Protein AF-A0A2D9CID2-F1 (afdb_monomer)

Solvent-accessible surface area (backbone atoms only — not comparable to full-atom values): 56065 Å² total; per-residue (Å²): 79,65,68,58,86,82,67,66,84,57,92,60,69,98,68,79,73,70,92,77,85,82,95,77,84,90,81,90,79,98,79,85,89,90,83,92,88,82,88,93,74,99,72,97,55,72,64,60,53,51,50,52,53,33,43,48,61,34,50,73,60,101,75,72,66,72,46,47,70,38,35,24,32,69,80,63,48,76,68,50,56,76,76,34,90,49,52,26,71,42,52,56,63,53,54,68,70,52,48,46,30,28,36,38,39,34,40,37,38,32,52,42,63,44,78,55,46,56,48,74,48,69,58,32,42,47,40,79,82,20,34,44,36,40,37,42,54,38,45,36,55,45,40,53,92,58,18,30,23,67,35,57,43,73,58,89,79,44,30,40,61,43,24,35,34,28,55,31,43,42,31,23,38,52,60,31,57,47,90,91,68,75,47,47,60,37,87,58,21,73,70,31,78,70,55,24,41,35,32,34,41,40,36,51,37,72,73,72,58,44,34,63,81,41,45,22,50,72,48,72,58,26,55,53,98,49,88,47,34,36,27,50,44,42,48,77,74,65,74,80,62,54,29,56,87,72,55,57,53,52,40,52,33,87,86,79,73,42,70,41,68,62,52,47,49,52,64,68,38,39,28,22,37,43,37,23,41,31,32,24,47,25,39,39,38,32,51,22,52,46,56,34,38,45,32,40,45,36,20,49,12,81,60,72,33,54,51,6,34,38,36,32,48,26,34,39,38,42,26,50,33,36,17,24,25,0,23,45,16,6,31,36,33,33,55,21,44,37,35,46,29,45,28,37,41,16,38,42,6,35,30,68,67,46,81,45,34,66,38,83,97,35,6,23,10,36,36,32,34,54,17,45,34,36,37,41,62,48,58,26,56,73,85,55,88,66,96,58,41,64,58,39,47,20,47,56,28,37,36,37,16,35,47,11,31,25,11,36,37,28,38,51,16,38,43,32,42,46,28,52,48,85,47,40,73,42,68,60,38,13,11,38,44,34,17,33,29,8,54,33,37,14,30,40,31,38,52,16,41,36,45,41,35,17,35,40,40,25,30,27,11,33,30,20,34,40,33,35,55,18,40,38,36,34,51,23,38,37,28,32,37,10,61,52,23,21,32,41,31,32,44,17,40,38,35,41,53,62,85,46,32,36,47,41,100,75,58,49,23,35,37,30,35,45,12,22,20,42,37,40,30,25,56,50,7,37,37,38,60,66,84,56,89,36,39,66,68,26,45,43,48,31,38,36,34,42,21,55,41,85,50,40,24,32,33,29,26,44,47,4,39,38,50,41,51,16,34,36,34,35,35,47,69,44,77,80,58,74,78,28,77,1,39,47,31,24,18,25,49,50,2,36,36,36,41,32,18,24,46,82,16,21,22,35,38,40,37,18,62,49,57,84,41,14,63,41,25,21,32,33,23,13,28,46,48,4,32,35,37,42,17,14,20,34,39,31,35,31,13,7,26,28,35,36,16,26,46,47,4,33,34,38,37,30,58,53,49,38,88,100,48,92,50,67,42,61,35,52,42,31,81,42,46,45,20,11,19,17,38,42,30,33,10,46,38,22,22,35,37,19,27,44,50,3,33,37,39,37,35,44,16,21,28,47,74,70,19,13,55,73,36,76,70,21,39,62,53,56,77,63,64,82,85,77,67,96,53,54,67,48,13,45,12,8,24,47,40,74,26,11,16,49,84,41,71,77,70,36,67,69,49,44,36,46,83,73,97,73,69,81,71,44,50,45,42,78,35,88,65,32,46,29,66,90,66,86,47,31,29,58,86,61,55,53,62,71,67,44,61,44,46,29,60,22,20,29,37,33,37,27,27,56,53,3,39,36,40,39,35,29,35,21,34,61,46,57,62,80,87,60,44,45,43,31,74,54,84,36,88,88,48,59,71,32,17,30,45,39,28,38,34,45,21,76,70,5,36,41,39,31,26,56,34,22,42,32,60,22,28,25,85,72,47,91,53,35,30,46,39,80,75,79,82,61,96,85,60,83,90,74,62,83,62,96,82,51,82,90,66,77,92,63,55,76,64,80,78,71,57,34,31,60,73,76,68,76,82,62,80,58,71,80,82,90,63,99,61,95,75,81,77,43,59,70,57,86,83,64,52,72,69,58,43,50,52,37,45,73,69,56,40,72,51,82,75,95,69,82,67,84,66,79,53,80,84,56,94,77,40,26,19,72,33,33,51,32,42,48,44,42,76,56,37,70,39,28,20,55,64,67,44,80,88,90,52,78,43,88,48,88,53,59,43,34,56,37,34,14,43,64,36,62,66,73,56,49,25,42,44,58,52,52,92,96,51,96,43,30,41,88,83,29,58,89,48,54,34,74,44,35,47,85,84,71,83,85,56,53,76,34,78,28,37,35,36,74,60,54,28,40,77,36,34,62,94,47,80,64,31,31,39,24,26,56,41,30,38,34,34,25,19,46,37,64,62,18,42,42,72,62,89,63,36,52,30,33,24,44,76,47,65,76,67,70,91,71,72,50,100,57,66,103,83,67,92,76,81,74,90,88,85,85,78,69,89,52,91,87,51,95,124

Sequence (1121 aa):
MAFNQNDIYTSSGNVMLFNSWTPYVSKFDTSTFYNWEQDNVPLYDLEERTYELWEQGGFATSAGVPGLALTVSADATPEEFLVNSNIFTDLSSAIAAIPKVVRFPVLVEVGNYRDIGPLELHNFRIEEGGSIEIINRCFARTYNASSDVRTTGADGVYSMPTAISSLDLSNTFNDTSCVHIGANVFVSGGSDSRLTQVNSVFYPSHTLRSAPLTVTLEDGSFITSTSNQFAPNAFEGAGVDLTIAGSDISGFNTDTGGSLARTSVQASDRISGNVYGNTCTRISVKNCDGPIYIRNFFVDSAKLNPVGIEVNNSKVLIENCTSIRAQEAGFKFSNSEVTLSRSAFAYRNYKEATATTRESELGTGFHFINSDVLVSSLPLDVTSTSVGDTGAQGRDATVIASRNTRGFVLDNSKLRGGVKRSSSSNAETGGTVCSELNTSAGIVLNNSNIDLKGLIDVFGNDVGLETNSSFLKYENMTFDGNQTKGITSLNSAIRYASDAIQENSVRRQLEFSGNSVHLDLKAGSTFDFDVTDTVPSSYGNSFFRNAFAGTPAVFVDNNSTADLIKPYIDVTDVIGTGTVYGRAIKATNGSTATLNGAENGATFILGPSQYATQRTMAGACADKNSTINFHGPTAVAQFGVNVLAKDNSVMNFEPRRVEGSYVPDQSFGLSSPLNHTTVELHSTRSCLVAQRNSTVNMRDLGAFNANWGSTTSGAFILETTNYQLPLSGSVSGGSMQFFANPQDETAIGNGLNTIGSVTVPVIPTLAGRTNTLIINDDGYLSPDYTVRGDISQGGVCLRAVESSVVNTNNVHFPVPVNASPADGLYYDVSGDLCDRFNIWNIADDSRLNASYVSLSGMHPISCEQHGPSALYLGEDGPASGAPSGTPDTGALSILDAFGAGSAVWVVPSGVDVNSQFNRFYPVSGDGLNPETASALAGAGINVSGNEPRLFGVSGGYNNRGFFRLYWTPKSSARLLQNDVGGAVTFSGVVGPAYQTFAQGYNCSGDLSAIVPEGEVNAGAVAPDLLKLSFDSDGNGIPDKLWTSGFYYCGEMLEENPTQCILEESAADMFANARNASVNFAGTPRKTTIYSDTTDRIGESYPGDQIRGFKSASIFDLSRDN

Radius of gyration: 41.06 Å; Cα contacts (8 Å, |Δi|>4): 3137; chains: 1; bounding box: 95×82×129 Å

Structure (mmCIF, N/CA/C/O backbone):
data_AF-A0A2D9CID2-F1
#
_entry.id   AF-A0A2D9CID2-F1
#
loop_
_atom_site.group_PDB
_atom_site.id
_atom_site.type_symbol
_atom_site.label_atom_id
_atom_site.label_alt_id
_atom_site.label_comp_id
_atom_site.label_asym_id
_atom_site.label_entity_id
_atom_site.label_seq_id
_atom_site.pdbx_PDB_ins_code
_atom_site.Cartn_x
_atom_site.Cartn_y
_atom_site.Cartn_z
_atom_site.occupancy
_atom_site.B_iso_or_equiv
_atom_site.auth_seq_id
_atom_site.auth_comp_id
_atom_site.auth_asym_id
_atom_site.auth_atom_id
_atom_site.pdbx_PDB_model_num
ATOM 1 N N . MET A 1 1 ? -35.968 -0.984 18.272 1.00 34.47 1 MET A N 1
ATOM 2 C CA . MET A 1 1 ? -36.036 -2.440 18.496 1.00 34.47 1 MET A CA 1
ATOM 3 C C . MET A 1 1 ? -36.061 -2.683 19.998 1.00 34.47 1 MET A C 1
ATOM 5 O O . MET A 1 1 ? -35.320 -2.012 20.700 1.00 34.47 1 MET A O 1
ATOM 9 N N . ALA A 1 2 ? -36.971 -3.521 20.494 1.00 25.34 2 ALA A N 1
ATOM 10 C CA . ALA A 1 2 ? -37.072 -3.834 21.922 1.00 25.34 2 ALA A CA 1
ATOM 11 C C . ALA A 1 2 ? -36.006 -4.872 22.294 1.00 25.34 2 ALA A C 1
ATOM 13 O O . ALA A 1 2 ? -35.786 -5.809 21.523 1.00 25.34 2 ALA A O 1
ATOM 14 N N . PHE A 1 3 ? -35.370 -4.727 23.456 1.00 32.88 3 PHE A N 1
ATOM 15 C CA . PHE A 1 3 ? -34.575 -5.799 24.053 1.00 32.88 3 PHE A CA 1
ATOM 16 C C . PHE A 1 3 ? -35.488 -7.030 24.187 1.00 32.88 3 PHE A C 1
ATOM 18 O O . PHE A 1 3 ? -36.527 -6.959 24.844 1.00 32.88 3 PHE A O 1
ATOM 25 N N . ASN A 1 4 ? -35.178 -8.141 23.511 1.00 34.69 4 ASN A N 1
ATOM 26 C CA . ASN A 1 4 ? -35.984 -9.349 23.659 1.00 34.69 4 ASN A CA 1
ATOM 27 C C . ASN A 1 4 ? -35.750 -9.873 25.080 1.00 34.69 4 ASN A C 1
ATOM 29 O O . ASN A 1 4 ? -34.625 -10.166 25.464 1.00 34.69 4 ASN A O 1
ATOM 33 N N . GLN A 1 5 ? -36.807 -9.986 25.880 1.00 33.78 5 GLN A N 1
ATOM 34 C CA . GLN A 1 5 ? -36.715 -10.468 27.260 1.00 33.78 5 GLN A CA 1
ATOM 35 C C . GLN A 1 5 ? -36.156 -11.906 27.346 1.00 33.78 5 GLN A C 1
ATOM 37 O O . GLN A 1 5 ? -35.659 -12.313 28.392 1.00 33.78 5 GLN A O 1
ATOM 42 N N . ASN A 1 6 ? -36.185 -12.652 26.232 1.00 34.75 6 ASN A N 1
ATOM 43 C CA . ASN A 1 6 ? -35.564 -13.971 26.082 1.00 34.75 6 ASN A CA 1
ATOM 44 C C . ASN A 1 6 ? -34.063 -13.921 25.733 1.00 34.75 6 ASN A C 1
ATOM 46 O O . ASN A 1 6 ? -33.433 -14.967 25.645 1.00 34.75 6 ASN A O 1
ATOM 50 N N . ASP A 1 7 ? -33.491 -12.732 25.534 1.00 35.81 7 ASP A N 1
ATOM 51 C CA . ASP A 1 7 ? -32.083 -12.497 25.179 1.00 35.81 7 ASP A CA 1
ATOM 52 C C . ASP A 1 7 ? -31.189 -12.381 26.429 1.00 35.81 7 ASP A C 1
ATOM 54 O O . ASP A 1 7 ? -30.160 -11.703 26.448 1.00 35.81 7 ASP A O 1
ATOM 58 N N . ILE A 1 8 ? -31.593 -13.045 27.518 1.00 36.53 8 ILE A N 1
ATOM 59 C CA . ILE A 1 8 ? -30.662 -13.409 28.582 1.00 36.53 8 ILE A CA 1
ATOM 60 C C . ILE A 1 8 ? -29.723 -14.430 27.937 1.00 36.53 8 ILE A C 1
ATOM 62 O O . ILE A 1 8 ? -30.108 -15.575 27.717 1.00 36.53 8 ILE A O 1
ATOM 66 N N . TYR A 1 9 ? -28.515 -13.994 27.575 1.00 41.62 9 TYR A N 1
ATOM 67 C CA . TYR A 1 9 ? -27.473 -14.828 26.975 1.00 41.62 9 TYR A CA 1
ATOM 68 C C . TYR A 1 9 ? -26.901 -15.795 28.008 1.00 41.62 9 TYR A C 1
ATOM 70 O O . TYR A 1 9 ? -25.722 -15.749 28.353 1.00 41.62 9 TYR A O 1
ATOM 78 N N . THR A 1 10 ? -27.735 -16.699 28.504 1.00 35.91 10 THR A N 1
ATOM 79 C CA . THR A 1 10 ? -27.257 -17.803 29.295 1.00 35.91 10 THR A CA 1
ATOM 80 C C . THR A 1 10 ? -26.472 -18.744 28.387 1.00 35.91 10 THR A C 1
ATOM 82 O O . THR A 1 10 ? -27.001 -19.406 27.497 1.00 35.91 10 THR A O 1
ATOM 85 N N . SER A 1 11 ? -25.177 -18.869 28.657 1.00 33.66 11 SER A N 1
ATOM 86 C CA . SER A 1 11 ? -24.460 -20.107 28.351 1.00 33.66 11 SER A CA 1
ATOM 87 C C . SER A 1 11 ? -25.028 -21.300 29.141 1.00 33.66 11 SER A C 1
ATOM 89 O O . SER A 1 11 ? -24.679 -22.444 28.853 1.00 33.66 11 SER A O 1
ATOM 91 N N . SER A 1 12 ? -25.927 -21.072 30.108 1.00 32.81 12 SER A N 1
ATOM 92 C CA . SER A 1 12 ? -26.725 -22.130 30.713 1.00 32.81 12 SER A CA 1
ATOM 93 C C . SER A 1 12 ? -27.869 -22.531 29.780 1.00 32.81 12 SER A C 1
ATOM 95 O O . SER A 1 12 ? -28.543 -21.696 29.182 1.00 32.81 12 SER A O 1
ATOM 97 N N . GLY A 1 13 ? -28.036 -23.845 29.611 1.00 33.09 13 GLY A N 1
ATOM 98 C CA . GLY A 1 13 ? -29.094 -24.435 28.799 1.00 33.09 13 GLY A CA 1
ATOM 99 C C . GLY A 1 13 ? -30.505 -24.087 29.285 1.00 33.09 13 GLY A C 1
ATOM 100 O O . GLY A 1 13 ? -30.713 -23.153 30.044 1.00 33.09 13 GLY A O 1
ATOM 101 N N . ASN A 1 14 ? -31.487 -24.888 28.868 1.00 28.20 14 ASN A N 1
ATOM 102 C CA . ASN A 1 14 ? -32.934 -24.715 29.105 1.00 28.20 14 ASN A CA 1
ATOM 103 C C . ASN A 1 14 ? -33.397 -24.702 30.589 1.00 28.20 14 ASN A C 1
ATOM 105 O O . ASN A 1 14 ? -34.539 -25.058 30.883 1.00 28.20 14 ASN A O 1
ATOM 109 N N . VAL A 1 15 ? -32.536 -24.371 31.548 1.00 32.91 15 VAL A N 1
ATOM 110 C CA . VAL A 1 15 ? -32.817 -24.418 32.978 1.00 32.91 15 VAL A CA 1
ATOM 111 C C . VAL A 1 15 ? -33.254 -23.033 33.452 1.00 32.91 15 VAL A C 1
ATOM 113 O O . VAL A 1 15 ? -32.452 -22.110 33.548 1.00 32.91 15 VAL A O 1
ATOM 116 N N . MET A 1 16 ? -34.543 -22.909 33.775 1.00 32.28 16 MET A N 1
ATOM 117 C CA . MET A 1 16 ? -35.081 -21.779 34.538 1.00 32.28 16 MET A CA 1
ATOM 118 C C . MET A 1 16 ? -34.316 -21.624 35.855 1.00 32.28 16 MET A C 1
ATOM 120 O O . MET A 1 16 ? -34.240 -22.564 36.649 1.00 32.28 16 MET A O 1
ATOM 124 N N . LEU A 1 17 ? -33.798 -20.422 36.102 1.00 36.06 17 LEU A N 1
ATOM 125 C CA . LEU A 1 17 ? -33.269 -20.028 37.402 1.00 36.06 17 LEU A CA 1
ATOM 126 C C . LEU A 1 17 ? -34.448 -19.808 38.359 1.00 36.06 17 LEU A C 1
ATOM 128 O O . LEU A 1 17 ? -35.251 -18.898 38.161 1.00 36.06 17 LEU A O 1
ATOM 132 N N . PHE A 1 18 ? -34.597 -20.673 39.365 1.00 29.92 18 PHE A N 1
ATOM 133 C CA . PHE A 1 18 ? -35.666 -20.551 40.356 1.00 29.92 18 PHE A CA 1
ATOM 134 C C . PHE A 1 18 ? -35.218 -19.705 41.548 1.00 29.92 18 PHE A C 1
ATOM 136 O O . PHE A 1 18 ? -34.196 -19.972 42.176 1.00 29.92 18 PHE A O 1
ATOM 143 N N . ASN A 1 19 ? -36.038 -18.704 41.861 1.00 32.19 19 ASN A N 1
ATOM 144 C CA . ASN A 1 19 ? -35.907 -17.823 43.008 1.00 32.19 19 ASN A CA 1
ATOM 145 C C . ASN A 1 19 ? -36.582 -18.458 44.236 1.00 32.19 19 ASN A C 1
ATOM 147 O O . ASN A 1 19 ? -37.809 -18.517 44.290 1.00 32.19 19 ASN A O 1
ATOM 151 N N . SER A 1 20 ? -35.801 -18.920 45.215 1.00 29.95 20 SER A N 1
ATOM 152 C CA . SER A 1 20 ? -36.222 -18.905 46.624 1.00 29.95 20 SER A CA 1
ATOM 153 C C . SER A 1 20 ? -35.049 -19.193 47.563 1.00 29.95 20 SER A C 1
ATOM 155 O O . SER A 1 20 ? -34.569 -20.325 47.633 1.00 29.95 20 SER A O 1
ATOM 157 N N . TRP A 1 21 ? -34.659 -18.197 48.355 1.00 35.41 21 TRP A N 1
ATOM 158 C CA . TRP A 1 21 ? -34.079 -18.407 49.682 1.00 35.41 21 TRP A CA 1
ATOM 159 C C . TRP A 1 21 ? -35.250 -18.444 50.671 1.00 35.41 21 TRP A C 1
ATOM 161 O O . TRP A 1 21 ? -36.014 -17.486 50.773 1.00 35.41 21 TRP A O 1
ATOM 171 N N . THR A 1 22 ? -35.503 -19.582 51.318 1.00 36.25 22 THR A N 1
ATOM 172 C CA . THR A 1 22 ? -36.702 -19.739 52.157 1.00 36.25 22 THR A CA 1
ATOM 173 C C . THR A 1 22 ? -36.571 -18.983 53.488 1.00 36.25 22 THR A C 1
ATOM 175 O O . THR A 1 22 ? -35.613 -19.254 54.207 1.00 36.25 22 THR A O 1
ATOM 178 N N . PRO A 1 23 ? -37.564 -18.170 53.909 1.00 31.80 23 PRO A N 1
ATOM 179 C CA . PRO A 1 23 ? -37.613 -17.567 55.248 1.00 31.80 23 PRO A CA 1
ATOM 180 C C . PRO A 1 23 ? -38.214 -18.476 56.340 1.00 31.80 23 PRO A C 1
ATOM 182 O O . PRO A 1 23 ? -38.429 -18.025 57.463 1.00 31.80 23 PRO A O 1
ATOM 185 N N . TYR A 1 24 ? -38.539 -19.742 56.048 1.00 34.62 24 TYR A N 1
ATOM 186 C CA . TYR A 1 24 ? -39.273 -20.596 56.989 1.00 34.62 24 TYR A CA 1
ATOM 187 C C . TYR A 1 24 ? -38.833 -22.059 56.942 1.00 34.62 24 TYR A C 1
ATOM 189 O O . TYR A 1 24 ? -39.420 -22.870 56.227 1.00 34.62 24 TYR A O 1
ATOM 197 N N . VAL A 1 25 ? -37.878 -22.425 57.798 1.00 28.78 25 VAL A N 1
ATOM 198 C CA . VAL A 1 25 ? -37.769 -23.798 58.306 1.00 28.78 25 VAL A CA 1
ATOM 199 C C . VAL A 1 25 ? -37.569 -23.730 59.817 1.00 28.78 25 VAL A C 1
ATOM 201 O O . VAL A 1 25 ? -36.506 -23.374 60.305 1.00 28.78 25 VAL A O 1
ATOM 204 N N . SER A 1 26 ? -38.612 -24.059 60.576 1.00 40.06 26 SER A N 1
ATOM 205 C CA . SER A 1 26 ? -38.506 -24.328 62.009 1.00 40.06 26 SER A CA 1
ATOM 206 C C . SER A 1 26 ? -38.314 -25.826 62.225 1.00 40.06 26 SER A C 1
ATOM 208 O O . SER A 1 26 ? -39.171 -26.592 61.789 1.00 40.06 26 SER A O 1
ATOM 210 N N . LYS A 1 27 ? -37.257 -26.256 62.936 1.00 26.92 27 LYS A N 1
ATOM 211 C CA . LYS A 1 27 ? -37.226 -27.551 63.650 1.00 26.92 27 LYS A CA 1
ATOM 212 C C . LYS A 1 27 ? -36.296 -27.528 64.870 1.00 26.92 27 LYS A C 1
ATOM 214 O O . LYS A 1 27 ? -35.133 -27.172 64.770 1.00 26.92 27 LYS A O 1
ATOM 219 N N . PHE A 1 28 ? -36.842 -27.969 66.003 1.00 29.55 28 PHE A N 1
ATOM 220 C CA . PHE A 1 28 ? -36.111 -28.478 67.167 1.00 29.55 28 PHE A CA 1
ATOM 221 C C . PHE A 1 28 ? -35.489 -29.853 66.851 1.00 29.55 28 PHE A C 1
ATOM 223 O O . PHE A 1 28 ? -36.161 -30.662 66.212 1.00 29.55 28 PHE A O 1
ATOM 230 N N . ASP A 1 29 ? -34.291 -30.153 67.365 1.00 33.91 29 ASP A N 1
ATOM 231 C CA . ASP A 1 29 ? -34.053 -31.110 68.471 1.00 33.91 29 ASP A CA 1
ATOM 232 C C . ASP A 1 29 ? -32.567 -31.083 68.890 1.00 33.91 29 ASP A C 1
ATOM 234 O O . ASP A 1 29 ? -31.650 -31.220 68.084 1.00 33.91 29 ASP A O 1
ATOM 238 N N . THR A 1 30 ? -32.343 -30.896 70.187 1.00 35.22 30 THR A N 1
ATOM 239 C CA . THR A 1 30 ? -31.052 -30.848 70.868 1.00 35.22 30 THR A CA 1
ATOM 240 C C . THR A 1 30 ? -30.511 -32.255 71.120 1.00 35.22 30 THR A C 1
ATOM 242 O O . THR A 1 30 ? -30.626 -32.771 72.230 1.00 35.22 30 THR A O 1
ATOM 245 N N . SER A 1 31 ? -29.871 -32.880 70.135 1.00 39.81 31 SER A N 1
ATOM 246 C CA . SER A 1 31 ? -28.829 -33.879 70.411 1.00 39.81 31 SER A CA 1
ATOM 247 C C . SER A 1 31 ? -28.040 -34.227 69.152 1.00 39.81 31 SER A C 1
ATOM 249 O O . SER A 1 31 ? -28.538 -34.973 68.328 1.00 39.81 31 SER A O 1
ATOM 251 N N . THR A 1 32 ? -26.808 -33.715 69.020 1.00 32.84 32 THR A N 1
ATOM 252 C CA . THR A 1 32 ? -25.587 -34.527 68.822 1.00 32.84 32 THR A CA 1
ATOM 253 C C . THR A 1 32 ? -24.339 -33.675 68.531 1.00 32.84 32 THR A C 1
ATOM 255 O O . THR A 1 32 ? -24.222 -33.064 67.482 1.00 32.84 32 THR A O 1
ATOM 258 N N . PHE A 1 33 ? -23.386 -33.780 69.463 1.00 35.59 33 PHE A N 1
ATOM 259 C CA . PHE A 1 33 ? -21.920 -33.711 69.347 1.00 35.59 33 PHE A CA 1
ATOM 260 C C . PHE A 1 33 ? -21.161 -32.398 69.051 1.00 35.59 33 PHE A C 1
ATOM 262 O O . PHE A 1 33 ? -21.206 -31.794 67.991 1.00 35.59 33 PHE A O 1
ATOM 269 N N . TYR A 1 34 ? -20.343 -32.086 70.060 1.00 36.94 34 TYR A N 1
ATOM 270 C CA . TYR A 1 34 ? -19.323 -31.056 70.220 1.00 36.94 34 TYR A CA 1
ATOM 271 C C . TYR A 1 34 ? -17.979 -31.516 69.616 1.00 36.94 34 TYR A C 1
ATOM 273 O O . TYR A 1 34 ? -17.559 -32.645 69.880 1.00 36.94 34 TYR A O 1
ATOM 281 N N . ASN A 1 35 ? -17.270 -30.648 68.881 1.00 39.50 35 ASN A N 1
ATOM 282 C CA . ASN A 1 35 ? -15.852 -30.826 68.530 1.00 39.50 35 ASN A CA 1
ATOM 283 C C . ASN A 1 35 ? -15.068 -29.528 68.815 1.00 39.50 35 ASN A C 1
ATOM 285 O O . ASN A 1 35 ? -15.559 -28.437 68.553 1.00 39.50 35 ASN A O 1
ATOM 289 N N . TRP A 1 36 ? -13.871 -29.655 69.392 1.00 40.38 36 TRP A N 1
ATOM 290 C CA . TRP A 1 36 ? -13.186 -28.641 70.206 1.00 40.38 36 TRP A CA 1
ATOM 291 C C . TRP A 1 36 ? -12.001 -27.934 69.516 1.00 40.38 36 TRP A C 1
ATOM 293 O O . TRP A 1 36 ? -11.314 -27.149 70.160 1.00 40.38 36 TRP A O 1
ATOM 303 N N . GLU A 1 37 ? -11.732 -28.190 68.231 1.00 42.19 37 GLU A N 1
ATOM 304 C CA . GLU A 1 37 ? -10.437 -27.830 67.615 1.00 42.19 37 GLU A CA 1
ATOM 305 C C . GLU A 1 37 ? -10.417 -26.590 66.694 1.00 42.19 37 GLU A C 1
ATOM 307 O O . GLU A 1 37 ? -9.387 -26.326 66.078 1.00 42.19 37 GLU A O 1
ATOM 312 N N . GLN A 1 38 ? -11.490 -25.800 66.554 1.00 42.03 38 GLN A N 1
ATOM 313 C CA . GLN A 1 38 ? -11.504 -24.718 65.546 1.00 42.03 38 GLN A CA 1
ATOM 314 C C . GLN A 1 38 ? -12.301 -23.471 65.966 1.00 42.03 38 GLN A C 1
ATOM 316 O O . GLN A 1 38 ? -13.367 -23.213 65.407 1.00 42.03 38 GLN A O 1
ATOM 321 N N . ASP A 1 39 ? -11.781 -22.702 66.925 1.00 38.44 39 ASP A N 1
ATOM 322 C CA . ASP A 1 39 ? -12.441 -21.523 67.507 1.00 38.44 39 ASP A CA 1
ATOM 323 C C . ASP A 1 39 ? -11.578 -20.255 67.334 1.00 38.44 39 ASP A C 1
ATOM 325 O O . ASP A 1 39 ? -10.445 -20.235 67.817 1.00 38.44 39 ASP A O 1
ATOM 329 N N . ASN A 1 40 ? -12.074 -19.251 66.583 1.00 43.22 40 ASN A N 1
ATOM 330 C CA . ASN A 1 40 ? -11.698 -17.819 66.676 1.00 43.22 40 ASN A CA 1
ATOM 331 C C . ASN A 1 40 ? -12.478 -16.895 65.696 1.00 43.22 40 ASN A C 1
ATOM 333 O O . ASN A 1 40 ? -11.906 -15.981 65.101 1.00 43.22 40 ASN A O 1
ATOM 337 N N . VAL A 1 41 ? -13.796 -17.082 65.546 1.00 41.50 41 VAL A N 1
ATOM 338 C CA . VAL A 1 41 ? -14.708 -16.068 64.966 1.00 41.50 41 VAL A CA 1
ATOM 339 C C . VAL A 1 41 ? -15.969 -16.018 65.844 1.00 41.50 41 VAL A C 1
ATOM 341 O O . VAL A 1 41 ? -16.531 -17.077 66.114 1.00 41.50 41 VAL A O 1
ATOM 344 N N . PRO A 1 42 ? -16.409 -14.849 66.349 1.00 40.47 42 PRO A N 1
ATOM 345 C CA . PRO A 1 42 ? -17.497 -14.780 67.321 1.00 40.47 42 PRO A CA 1
ATOM 346 C C . PRO A 1 42 ? -18.867 -14.806 66.628 1.00 40.47 42 PRO A C 1
ATOM 348 O O . PRO A 1 42 ? -19.370 -13.756 66.241 1.00 40.47 42 PRO A O 1
ATOM 351 N N . LEU A 1 43 ? -19.483 -15.985 66.499 1.00 49.12 43 LEU A N 1
ATOM 352 C CA . LEU A 1 43 ? -20.869 -16.164 66.035 1.00 49.12 43 LEU A CA 1
ATOM 353 C C . LEU A 1 43 ? -21.572 -17.295 66.817 1.00 49.12 43 LEU A C 1
ATOM 355 O O . LEU A 1 43 ? -20.918 -18.157 67.400 1.00 49.12 43 LEU A O 1
ATOM 359 N N . TYR A 1 44 ? -22.906 -17.232 66.897 1.00 45.56 44 TYR A N 1
ATOM 360 C CA . TYR A 1 44 ? -23.735 -17.932 67.893 1.00 45.56 44 TYR A CA 1
ATOM 361 C C . TYR A 1 44 ? -24.194 -19.361 67.505 1.00 45.56 44 TYR A C 1
ATOM 363 O O . TYR A 1 44 ? -24.775 -20.028 68.363 1.00 45.56 44 TYR A O 1
ATOM 371 N N . ASP A 1 45 ? -23.924 -19.854 66.285 1.00 49.94 45 ASP A N 1
ATOM 372 C CA . ASP A 1 45 ? -24.412 -21.159 65.792 1.00 49.94 45 ASP A CA 1
ATOM 373 C C . ASP A 1 45 ? -23.372 -21.925 64.928 1.00 49.94 45 ASP A C 1
ATOM 375 O O . ASP A 1 45 ? -22.633 -21.350 64.128 1.00 49.94 45 ASP A O 1
ATOM 379 N N . LEU A 1 46 ? -23.296 -23.249 65.108 1.00 45.84 46 LEU A N 1
ATOM 380 C CA . LEU A 1 46 ? -22.382 -24.187 64.433 1.00 45.84 46 LEU A CA 1
ATOM 381 C C . LEU A 1 46 ? -22.908 -24.672 63.069 1.00 45.84 46 LEU A C 1
ATOM 383 O O . LEU A 1 46 ? -22.108 -25.073 62.216 1.00 45.84 46 LEU A O 1
ATOM 387 N N . GLU A 1 47 ? -24.224 -24.651 62.846 1.00 51.25 47 GLU A N 1
ATOM 388 C CA . GLU A 1 47 ? -24.812 -25.006 61.547 1.00 51.25 47 GLU A CA 1
ATOM 389 C C . GLU A 1 47 ? -24.641 -23.863 60.541 1.00 51.25 47 GLU A C 1
ATOM 391 O O . GLU A 1 47 ? -24.199 -24.116 59.420 1.00 51.25 47 GLU A O 1
ATOM 396 N N . GLU A 1 48 ? -24.829 -22.608 60.971 1.00 47.78 48 GLU A N 1
ATOM 397 C CA . GLU A 1 48 ? -24.499 -21.411 60.177 1.00 47.78 48 GLU A CA 1
ATOM 398 C C . GLU A 1 48 ? -23.035 -21.427 59.719 1.00 47.78 48 GLU A C 1
ATOM 400 O O . GLU A 1 48 ? -22.761 -21.176 58.553 1.00 47.78 48 GLU A O 1
ATOM 405 N N . ARG A 1 49 ? -22.097 -21.862 60.574 1.00 48.34 49 ARG A N 1
ATOM 406 C CA . ARG A 1 49 ? -20.680 -22.038 60.210 1.00 48.34 49 ARG A CA 1
ATOM 407 C C . ARG A 1 49 ? -20.464 -23.056 59.083 1.00 48.34 49 ARG A C 1
ATOM 409 O O . ARG A 1 49 ? -19.582 -22.869 58.247 1.00 48.34 49 ARG A O 1
ATOM 416 N N . THR A 1 50 ? -21.198 -24.168 59.081 1.00 52.25 50 THR A N 1
ATOM 417 C CA . THR A 1 50 ? -21.034 -25.216 58.056 1.00 52.25 50 THR A CA 1
ATOM 418 C C . THR A 1 50 ? -21.655 -24.779 56.737 1.00 52.25 50 THR A C 1
ATOM 420 O O . THR A 1 50 ? -21.057 -25.004 55.687 1.00 52.25 50 THR A O 1
ATOM 423 N N . TYR A 1 51 ? -22.807 -24.107 56.795 1.00 50.59 51 TYR A N 1
ATOM 424 C CA . TYR A 1 51 ? -23.451 -23.537 55.619 1.00 50.59 51 TYR A CA 1
ATOM 425 C C . TYR A 1 51 ? -22.645 -22.379 55.040 1.00 50.59 51 TYR A C 1
ATOM 427 O O . TYR A 1 51 ? -22.358 -22.424 53.856 1.00 50.59 51 TYR A O 1
ATOM 435 N N . GLU A 1 52 ? -22.140 -21.452 55.852 1.00 49.19 52 GLU A N 1
ATOM 436 C CA . GLU A 1 52 ? -21.280 -20.356 55.396 1.00 49.19 52 GLU A CA 1
ATOM 437 C C . GLU A 1 52 ? -19.971 -20.882 54.775 1.00 49.19 52 GLU A C 1
ATOM 439 O O . GLU A 1 52 ? -19.545 -20.407 53.726 1.00 49.19 52 GLU A O 1
ATOM 444 N N . LEU A 1 53 ? -19.350 -21.925 55.345 1.00 51.03 53 LEU A N 1
ATOM 445 C CA . LEU A 1 53 ? -18.164 -22.568 54.756 1.00 51.03 53 LEU A CA 1
ATOM 446 C C . LEU A 1 53 ? -18.479 -23.356 53.471 1.00 51.03 53 LEU A C 1
ATOM 448 O O . LEU A 1 53 ? -17.641 -23.414 52.569 1.00 51.03 53 LEU A O 1
ATOM 452 N N . TRP A 1 54 ? -19.657 -23.976 53.365 1.00 54.12 54 TRP A N 1
ATOM 453 C CA . TRP A 1 54 ? -20.113 -24.653 52.143 1.00 54.12 54 TRP A CA 1
ATOM 454 C C . TRP A 1 54 ? -20.509 -23.660 51.049 1.00 54.12 54 TRP A C 1
ATOM 456 O O . TRP A 1 54 ? -20.182 -23.886 49.887 1.00 54.12 54 TRP A O 1
ATOM 466 N N . GLU A 1 55 ? -21.127 -22.542 51.422 1.00 53.06 55 GLU A N 1
ATOM 467 C CA . GLU A 1 55 ? -21.496 -21.422 50.558 1.00 53.06 55 GLU A CA 1
ATOM 468 C C . GLU A 1 55 ? -20.246 -20.700 50.043 1.00 53.06 55 GLU A C 1
ATOM 470 O O . GLU A 1 55 ? -20.107 -20.507 48.835 1.00 53.06 55 GLU A O 1
ATOM 475 N N . GLN A 1 56 ? -19.264 -20.421 50.910 1.00 50.94 56 GLN A N 1
ATOM 476 C CA . GLN A 1 56 ? -17.940 -19.924 50.505 1.00 50.94 56 GLN A CA 1
ATOM 477 C C . GLN A 1 56 ? -17.175 -20.937 49.634 1.00 50.94 56 GLN A C 1
ATOM 479 O O . GLN A 1 56 ? -16.382 -20.541 48.776 1.00 50.94 56 GLN A O 1
ATOM 484 N N . GLY A 1 57 ? -17.422 -22.237 49.833 1.00 51.69 57 GLY A N 1
ATOM 485 C CA . GLY A 1 57 ? -16.892 -23.333 49.019 1.00 51.69 57 GLY A CA 1
ATOM 486 C C . GLY A 1 57 ? -17.635 -23.582 47.698 1.00 51.69 57 GLY A C 1
ATOM 487 O O . GLY A 1 57 ? -17.192 -24.423 46.915 1.00 51.69 57 GLY A O 1
ATOM 488 N N . GLY A 1 58 ? -18.739 -22.872 47.437 1.00 49.94 58 GLY A N 1
ATOM 489 C CA . GLY A 1 58 ? -19.525 -22.985 46.207 1.00 49.94 58 GLY A CA 1
ATOM 490 C C . GLY A 1 58 ? -20.468 -24.194 46.135 1.00 49.94 58 GLY A C 1
ATOM 491 O O . GLY A 1 58 ? -20.940 -24.522 45.048 1.00 49.94 58 GLY A O 1
ATOM 492 N N . PHE A 1 59 ? -20.751 -24.882 47.244 1.00 53.19 59 PHE A N 1
ATOM 493 C CA . PHE A 1 59 ? -21.652 -26.038 47.268 1.00 53.19 59 PHE A CA 1
ATOM 494 C C . PHE A 1 59 ? -23.108 -25.603 47.460 1.00 53.19 59 PHE A C 1
ATOM 496 O O . PHE A 1 59 ? -23.439 -24.916 48.424 1.00 53.19 59 PHE A O 1
ATOM 503 N N . ALA A 1 60 ? -24.002 -26.045 46.569 1.00 49.09 60 ALA A N 1
ATOM 504 C CA . ALA A 1 60 ? -25.436 -25.832 46.735 1.00 49.09 60 ALA A CA 1
ATOM 505 C C . ALA A 1 60 ? -25.920 -26.539 48.013 1.00 49.09 60 ALA A C 1
ATOM 507 O O . ALA A 1 60 ? -25.812 -27.763 48.134 1.00 49.09 60 ALA A O 1
ATOM 508 N N . THR A 1 61 ? -26.480 -25.786 48.963 1.00 47.50 61 THR A N 1
ATOM 509 C CA . THR A 1 61 ? -27.235 -26.380 50.072 1.00 47.50 61 THR A CA 1
ATOM 510 C C . THR A 1 61 ? -28.440 -27.145 49.506 1.00 47.50 61 THR A C 1
ATOM 512 O O . THR A 1 61 ? -28.800 -26.979 48.340 1.00 47.50 61 THR A O 1
ATOM 515 N N . SER A 1 62 ? -29.016 -28.043 50.312 1.00 38.50 62 SER A N 1
ATOM 516 C CA . SER A 1 62 ? -29.965 -29.138 49.989 1.00 38.50 62 SER A CA 1
ATOM 517 C C . SER A 1 62 ? -31.144 -28.905 49.005 1.00 38.50 62 SER A C 1
ATOM 519 O O . SER A 1 62 ? -31.910 -29.837 48.762 1.00 38.50 62 SER A O 1
ATOM 521 N N . ALA A 1 63 ? -31.297 -27.722 48.408 1.00 40.94 63 ALA A N 1
ATOM 522 C CA . ALA A 1 63 ? -32.345 -27.334 47.469 1.00 40.94 63 ALA A CA 1
ATOM 523 C C . ALA A 1 63 ? -31.975 -27.405 45.967 1.00 40.94 63 ALA A C 1
ATOM 525 O O . ALA A 1 63 ? -32.852 -27.176 45.140 1.00 40.94 63 ALA A O 1
ATOM 526 N N . GLY A 1 64 ? -30.734 -27.735 45.575 1.00 44.38 64 GLY A N 1
ATOM 527 C CA . GLY A 1 64 ? -30.397 -27.953 44.153 1.00 44.38 64 GLY A CA 1
ATOM 528 C C . GLY A 1 64 ? -30.613 -26.720 43.261 1.00 44.38 64 GLY A C 1
ATOM 529 O O . GLY A 1 64 ? -31.215 -26.822 42.192 1.00 44.38 64 GLY A O 1
ATOM 530 N N . VAL A 1 65 ? -30.162 -25.550 43.722 1.00 49.72 65 VAL A N 1
ATOM 531 C CA . VAL A 1 65 ? -30.373 -24.271 43.030 1.00 49.72 65 VAL A CA 1
ATOM 532 C C . VAL A 1 65 ? -29.549 -24.217 41.728 1.00 49.72 65 VAL A C 1
ATOM 534 O O . VAL A 1 65 ? -28.341 -24.444 41.772 1.00 49.72 65 VAL A O 1
ATOM 537 N N . PRO A 1 66 ? -30.165 -23.909 40.569 1.00 58.81 66 PRO A N 1
ATOM 538 C CA . PRO A 1 66 ? -29.495 -23.929 39.264 1.00 58.81 66 PRO A CA 1
ATOM 539 C C . PRO A 1 66 ? -28.591 -22.712 38.956 1.00 58.81 66 PRO A C 1
ATOM 541 O O . PRO A 1 66 ? -27.898 -22.741 37.941 1.00 58.81 66 PRO A O 1
ATOM 544 N N . GLY A 1 67 ? -28.579 -21.661 39.793 1.00 69.44 67 GLY A N 1
ATOM 545 C CA . GLY A 1 67 ? -27.714 -20.473 39.662 1.00 69.44 67 GLY A CA 1
ATOM 546 C C . GLY A 1 67 ? -28.083 -19.327 40.624 1.00 69.44 67 GLY A C 1
ATOM 547 O O . GLY A 1 67 ? -29.082 -19.418 41.334 1.00 69.44 67 GLY A O 1
ATOM 548 N N . LEU A 1 68 ? -27.285 -18.252 40.645 1.00 76.19 68 LEU A N 1
ATOM 549 C CA . LEU A 1 68 ? -27.445 -17.062 41.500 1.00 76.19 68 LEU A CA 1
ATOM 550 C C . LEU A 1 68 ? -27.641 -15.809 40.641 1.00 76.19 68 LEU A C 1
ATOM 552 O O . LEU A 1 68 ? -26.907 -15.601 39.679 1.00 76.19 68 LEU A O 1
ATOM 556 N N . ALA A 1 69 ? -28.584 -14.947 41.011 1.00 82.19 69 ALA A N 1
ATOM 557 C CA . ALA A 1 69 ? -28.759 -13.645 40.380 1.00 82.19 69 ALA A CA 1
ATOM 558 C C . ALA A 1 69 ? -28.752 -12.545 41.451 1.00 82.19 69 ALA A C 1
ATOM 560 O O . ALA A 1 69 ? -29.442 -12.673 42.460 1.00 82.19 69 ALA A O 1
ATOM 561 N N . LEU A 1 70 ? -28.013 -11.461 41.215 1.00 86.12 70 LEU A N 1
ATOM 562 C CA . LEU A 1 70 ? -27.925 -10.273 42.065 1.00 86.12 70 LEU A CA 1
ATOM 563 C C . LEU A 1 70 ? -28.316 -9.032 41.251 1.00 86.12 70 LEU A C 1
ATOM 565 O O . LEU A 1 70 ? -28.026 -8.952 40.056 1.00 86.12 70 LEU A O 1
ATOM 569 N N . THR A 1 71 ? -28.944 -8.041 41.881 1.00 87.12 71 THR A N 1
ATOM 570 C CA . THR A 1 71 ? -29.284 -6.768 41.227 1.00 87.12 71 THR A CA 1
ATOM 571 C C . THR A 1 71 ? -28.734 -5.588 42.015 1.00 87.12 71 THR A C 1
ATOM 573 O O . THR A 1 71 ? -28.913 -5.509 43.223 1.00 87.12 71 THR A O 1
ATOM 576 N N . VAL A 1 72 ? -28.097 -4.644 41.327 1.00 87.25 72 VAL A N 1
ATOM 577 C CA . VAL A 1 72 ? -27.628 -3.377 41.895 1.00 87.25 72 VAL A CA 1
ATOM 578 C C . VAL A 1 72 ? -28.572 -2.266 41.454 1.00 87.25 72 VAL A C 1
ATOM 580 O O . VAL A 1 72 ? -28.664 -1.977 40.260 1.00 87.25 72 VAL A O 1
ATOM 583 N N . SER A 1 73 ? -29.271 -1.637 42.396 1.00 84.19 73 SER A N 1
ATOM 584 C CA . SER A 1 73 ? -30.168 -0.512 42.122 1.00 84.19 73 SER A CA 1
ATOM 585 C C . SER A 1 73 ? -30.253 0.422 43.320 1.00 84.19 73 SER A C 1
ATOM 587 O O . SER A 1 73 ? -30.585 -0.007 44.421 1.00 84.19 73 SER A O 1
ATOM 589 N N . ALA A 1 74 ? -30.003 1.712 43.093 1.00 70.38 74 ALA A N 1
ATOM 590 C CA . ALA A 1 74 ? -30.240 2.745 44.098 1.00 70.38 74 ALA A CA 1
ATOM 591 C C . ALA A 1 74 ? -31.718 3.174 44.185 1.00 70.38 74 ALA A C 1
ATOM 593 O O . ALA A 1 74 ? -32.082 3.877 45.123 1.00 70.38 74 ALA A O 1
ATOM 594 N N . ASP A 1 75 ? -32.559 2.758 43.231 1.00 71.06 75 ASP A N 1
ATOM 595 C CA . ASP A 1 75 ? -33.981 3.125 43.181 1.00 71.06 75 ASP A CA 1
ATOM 596 C C . ASP A 1 75 ? -34.901 2.096 43.837 1.00 71.06 75 ASP A C 1
ATOM 598 O O . ASP A 1 75 ? -36.112 2.318 43.902 1.00 71.06 75 ASP A O 1
ATOM 602 N N . ALA A 1 76 ? -34.357 0.962 44.289 1.00 72.75 76 ALA A N 1
ATOM 603 C CA . ALA A 1 76 ? -35.151 -0.001 45.031 1.00 72.75 76 ALA A CA 1
ATOM 604 C C . ALA A 1 76 ? -35.731 0.679 46.282 1.00 72.75 76 ALA A C 1
ATOM 606 O O . ALA A 1 76 ? -35.058 1.413 47.012 1.00 72.75 76 ALA A O 1
ATOM 607 N N . THR A 1 77 ? -37.022 0.478 46.501 1.00 74.19 77 THR A N 1
ATOM 608 C CA . THR A 1 77 ? -37.741 1.024 47.646 1.00 74.19 77 THR A CA 1
ATOM 609 C C . THR A 1 77 ? -37.195 0.428 48.947 1.00 74.19 77 THR A C 1
ATOM 611 O O . THR A 1 77 ? -36.710 -0.709 48.962 1.00 74.19 77 THR A O 1
ATOM 614 N N . PRO A 1 78 ? -37.278 1.148 50.081 1.00 75.56 78 PRO A N 1
ATOM 615 C CA . PRO A 1 78 ? -36.905 0.589 51.378 1.00 75.56 78 PRO A CA 1
ATOM 616 C C . PRO A 1 78 ? -37.620 -0.736 51.683 1.00 75.56 78 PRO A C 1
ATOM 618 O O . PRO A 1 78 ? -37.031 -1.619 52.302 1.00 75.56 78 PRO A O 1
ATOM 621 N N . GLU A 1 79 ? -38.865 -0.902 51.222 1.00 74.69 79 GLU A N 1
ATOM 622 C CA . GLU A 1 79 ? -39.597 -2.163 51.326 1.00 74.69 79 GLU A CA 1
ATOM 623 C C . GLU A 1 79 ? -38.967 -3.299 50.501 1.00 74.69 79 GLU A C 1
ATOM 625 O O . GLU A 1 79 ? -38.912 -4.428 50.983 1.00 74.69 79 GLU A O 1
ATOM 630 N N . GLU A 1 80 ? -38.450 -3.034 49.298 1.00 73.62 80 GLU A N 1
ATOM 631 C CA . GLU A 1 80 ? -37.789 -4.049 48.460 1.00 73.62 80 GLU A CA 1
ATOM 632 C C . GLU A 1 80 ? -36.475 -4.544 49.077 1.00 73.62 80 GLU A C 1
ATOM 634 O O . GLU A 1 80 ? -36.234 -5.752 49.097 1.00 73.62 80 GLU A O 1
ATOM 639 N N . PHE A 1 81 ? -35.670 -3.651 49.663 1.00 72.94 81 PHE A N 1
ATOM 640 C CA . PHE A 1 81 ? -34.437 -4.032 50.368 1.00 72.94 81 PHE A CA 1
ATOM 641 C C . PHE A 1 81 ? -34.693 -4.896 51.611 1.00 72.94 81 PHE A C 1
ATOM 643 O O . PHE A 1 81 ? -33.875 -5.746 51.956 1.00 72.94 81 PHE A O 1
ATOM 650 N N . LEU A 1 82 ? -35.824 -4.693 52.294 1.00 70.38 82 LEU A N 1
ATOM 651 C CA . LEU A 1 82 ? -36.187 -5.464 53.488 1.00 70.38 82 LEU A CA 1
ATOM 652 C C . LEU A 1 82 ? -36.686 -6.878 53.162 1.00 70.38 82 LEU A C 1
ATOM 654 O O . LEU A 1 82 ? -36.658 -7.746 54.034 1.00 70.38 82 LEU A O 1
ATOM 658 N N . VAL A 1 83 ? -37.175 -7.102 51.939 1.00 73.12 83 VAL A N 1
ATOM 659 C CA . VAL A 1 83 ? -37.826 -8.359 51.537 1.00 73.12 83 VAL A CA 1
ATOM 660 C C . VAL A 1 83 ? -36.958 -9.175 50.568 1.00 73.12 83 VAL A C 1
ATOM 662 O O . VAL A 1 83 ? -37.156 -10.385 50.464 1.00 73.12 83 VAL A O 1
ATOM 665 N N . ASN A 1 84 ? -35.975 -8.563 49.895 1.00 73.81 84 ASN A N 1
ATOM 666 C CA . ASN A 1 84 ? -35.094 -9.241 48.943 1.00 73.81 84 ASN A CA 1
ATOM 667 C C . ASN A 1 84 ? -33.604 -8.972 49.223 1.00 73.81 84 ASN A C 1
ATOM 669 O O . ASN A 1 84 ? -33.072 -7.913 48.896 1.00 73.81 84 ASN A O 1
ATOM 673 N N . SER A 1 85 ? -32.909 -9.982 49.754 1.00 74.94 85 SER A N 1
ATOM 674 C CA . SER A 1 85 ? -31.471 -9.940 50.059 1.00 74.94 85 SER A CA 1
ATOM 675 C C . SER A 1 85 ? -30.556 -9.938 48.828 1.00 74.94 85 SER A C 1
ATOM 677 O O . SER A 1 85 ? -29.352 -9.755 48.974 1.00 74.94 85 SER A O 1
ATOM 679 N N . ASN A 1 86 ? -31.096 -10.143 47.622 1.00 79.44 86 ASN A N 1
ATOM 680 C CA . ASN A 1 86 ? -30.320 -10.159 46.377 1.00 79.44 86 ASN A CA 1
ATOM 681 C C . ASN A 1 86 ? -30.223 -8.772 45.716 1.00 79.44 86 ASN A C 1
ATOM 683 O O . ASN A 1 86 ? -29.657 -8.655 44.625 1.00 79.44 86 ASN A O 1
ATOM 687 N N . ILE A 1 87 ? -30.789 -7.731 46.341 1.00 82.62 87 ILE A N 1
ATOM 688 C CA . ILE A 1 87 ? -30.736 -6.347 45.861 1.00 82.62 87 ILE A CA 1
ATOM 689 C C . ILE A 1 87 ? -29.701 -5.563 46.673 1.00 82.62 87 ILE A C 1
ATOM 691 O O . ILE A 1 87 ? -29.770 -5.498 47.898 1.00 82.62 87 ILE A O 1
ATOM 695 N N . PHE A 1 88 ? -28.762 -4.927 45.977 1.00 85.81 88 PHE A N 1
ATOM 696 C CA . PHE A 1 88 ? -27.675 -4.139 46.552 1.00 85.81 88 PHE A CA 1
ATOM 697 C C . PHE A 1 88 ? -27.761 -2.679 46.107 1.00 85.81 88 PHE A C 1
ATOM 699 O O . PHE A 1 88 ? -28.189 -2.372 44.995 1.00 85.81 88 PHE A O 1
ATOM 706 N N . THR A 1 89 ? -27.302 -1.769 46.963 1.00 83.12 89 THR A N 1
ATOM 707 C CA . THR A 1 89 ? -27.204 -0.334 46.654 1.00 83.12 89 THR A CA 1
ATOM 708 C C . THR A 1 89 ? -25.993 0.008 45.790 1.00 83.12 89 THR A C 1
ATOM 710 O O . THR A 1 89 ? -26.034 0.960 45.013 1.00 83.12 89 THR A O 1
ATOM 713 N N . ASP A 1 90 ? -24.912 -0.761 45.912 1.00 85.38 90 ASP A N 1
ATOM 714 C CA . ASP A 1 90 ? -23.640 -0.515 45.236 1.00 85.38 90 ASP A CA 1
ATOM 715 C C . ASP A 1 90 ? -23.034 -1.807 44.670 1.00 85.38 90 ASP A C 1
ATOM 717 O O . ASP A 1 90 ? -23.288 -2.916 45.150 1.00 85.38 90 ASP A O 1
ATOM 721 N N . LEU A 1 91 ? -22.230 -1.650 43.616 1.00 88.31 91 LEU A N 1
ATOM 722 C CA . LEU A 1 91 ? -21.656 -2.767 42.871 1.00 88.31 91 LEU A CA 1
ATOM 723 C C . LEU A 1 91 ? -20.594 -3.526 43.677 1.00 88.31 91 LEU A C 1
ATOM 725 O O . LEU A 1 91 ? -20.521 -4.751 43.582 1.00 88.31 91 LEU A O 1
ATOM 729 N N . SER A 1 92 ? -19.800 -2.829 44.492 1.00 88.06 92 SER A N 1
ATOM 730 C CA . SER A 1 92 ? -18.782 -3.460 45.337 1.00 88.06 92 SER A CA 1
ATOM 731 C C . SER A 1 92 ? -19.388 -4.436 46.343 1.00 88.06 92 SER A C 1
ATOM 733 O O . SER A 1 92 ? -18.875 -5.545 46.492 1.00 88.06 92 SER A O 1
ATOM 735 N N . SER A 1 93 ? -20.505 -4.070 46.974 1.00 86.69 93 SER A N 1
ATOM 736 C CA . SER A 1 93 ? -21.234 -4.934 47.903 1.00 86.69 93 SER A CA 1
ATOM 737 C C . SER A 1 93 ? -21.801 -6.168 47.199 1.00 86.69 93 SER A C 1
ATOM 739 O O . SER A 1 93 ? -21.675 -7.275 47.719 1.00 86.69 93 SER A O 1
ATOM 741 N N . ALA A 1 94 ? -22.346 -6.011 45.986 1.00 87.94 94 ALA A N 1
ATOM 742 C CA . ALA A 1 94 ? -22.837 -7.144 45.198 1.00 87.94 94 ALA A CA 1
ATOM 743 C C . ALA A 1 94 ? -21.708 -8.108 44.798 1.00 87.94 94 ALA A C 1
ATOM 745 O O . ALA A 1 94 ? -21.867 -9.321 44.894 1.00 87.94 94 ALA A O 1
ATOM 746 N N . ILE A 1 95 ? -20.545 -7.589 44.392 1.00 90.19 95 ILE A N 1
ATOM 747 C CA . ILE A 1 95 ? -19.377 -8.417 44.053 1.00 90.19 95 ILE A CA 1
ATOM 748 C C . ILE A 1 95 ? -18.821 -9.129 45.292 1.00 90.19 95 ILE A C 1
ATOM 750 O O . ILE A 1 95 ? -18.420 -10.290 45.204 1.00 90.19 95 ILE A O 1
ATOM 754 N N . ALA A 1 96 ? -18.803 -8.459 46.447 1.00 86.56 96 ALA A N 1
ATOM 755 C CA . ALA A 1 96 ? -18.351 -9.046 47.706 1.00 86.56 96 ALA A CA 1
ATOM 756 C C . ALA A 1 96 ? -19.233 -10.220 48.166 1.00 86.56 96 ALA A C 1
ATOM 758 O O . ALA A 1 96 ? -18.736 -11.106 48.859 1.00 86.56 96 ALA A O 1
ATOM 759 N N . ALA A 1 97 ? -20.502 -10.252 47.748 1.00 85.38 97 ALA A N 1
ATOM 760 C CA . ALA A 1 97 ? -21.427 -11.349 48.020 1.00 85.38 97 ALA A CA 1
ATOM 761 C C . ALA A 1 97 ? -21.213 -12.585 47.120 1.00 85.38 97 ALA A C 1
ATOM 763 O O . ALA A 1 97 ? -21.787 -13.640 47.389 1.00 85.38 97 ALA A O 1
ATOM 764 N N . ILE A 1 98 ? -20.399 -12.493 46.058 1.00 86.06 98 ILE A N 1
ATOM 765 C CA . ILE A 1 98 ? -20.118 -13.630 45.170 1.00 86.06 98 ILE A CA 1
ATOM 766 C C . ILE A 1 98 ? -19.103 -14.572 45.844 1.00 86.06 98 ILE A C 1
ATOM 768 O O . ILE A 1 98 ? -18.024 -14.120 46.251 1.00 86.06 98 ILE A O 1
ATOM 772 N N . PRO A 1 99 ? -19.373 -15.890 45.913 1.00 83.31 99 PRO A N 1
ATOM 773 C CA . PRO A 1 99 ? -18.428 -16.844 46.480 1.00 83.31 99 PRO A CA 1
ATOM 774 C C . PRO A 1 99 ? -17.134 -16.911 45.659 1.00 83.31 99 PRO A C 1
ATOM 776 O O . PRO A 1 99 ? -17.140 -16.826 44.432 1.00 83.31 99 PRO A O 1
ATOM 779 N N . LYS A 1 100 ? -15.990 -17.076 46.338 1.00 86.69 100 LYS A N 1
ATOM 780 C CA . LYS A 1 100 ? -14.672 -17.103 45.676 1.00 86.69 100 LYS A CA 1
ATOM 781 C C . LYS A 1 100 ? -14.440 -18.356 44.839 1.00 86.69 100 LYS A C 1
ATOM 783 O O . LYS A 1 100 ? -13.656 -18.297 43.895 1.00 86.69 100 LYS A O 1
ATOM 788 N N . VAL A 1 101 ? -15.125 -19.453 45.153 1.00 86.31 101 VAL A N 1
ATOM 789 C CA . VAL A 1 101 ? -15.207 -20.642 44.300 1.00 86.31 101 VAL A CA 1
ATOM 790 C C . VAL A 1 101 ? -16.615 -20.706 43.714 1.00 86.31 101 VAL A C 1
ATOM 792 O O . VAL A 1 101 ? -17.582 -20.914 44.441 1.00 86.31 101 VAL A O 1
ATOM 795 N N . VAL A 1 102 ? -16.739 -20.513 42.403 1.00 83.88 102 VAL A N 1
ATOM 796 C CA . VAL A 1 102 ? -18.027 -20.461 41.701 1.00 83.88 102 VAL A CA 1
ATOM 797 C C . VAL A 1 102 ? -18.236 -21.757 40.928 1.00 83.88 102 VAL A C 1
ATOM 799 O O . VAL A 1 102 ? -17.521 -22.033 39.966 1.00 83.88 102 VAL A O 1
ATOM 802 N N . ARG A 1 103 ? -19.232 -22.543 41.349 1.00 80.44 103 ARG A N 1
ATOM 803 C CA . ARG A 1 103 ? -19.608 -23.843 40.757 1.00 80.44 103 ARG A CA 1
ATOM 804 C C . ARG A 1 103 ? -20.941 -23.817 40.002 1.00 80.44 103 ARG A C 1
ATOM 806 O O . ARG A 1 103 ? -21.411 -24.841 39.530 1.00 80.44 103 ARG A O 1
ATOM 813 N N . PHE A 1 104 ? -21.577 -22.655 39.912 1.00 77.19 104 PHE A N 1
ATOM 814 C CA . PHE A 1 104 ? -22.862 -22.452 39.242 1.00 77.19 104 PHE A CA 1
ATOM 815 C C . PHE A 1 104 ? -22.889 -21.077 38.555 1.00 77.19 104 PHE A C 1
ATOM 817 O O . PHE A 1 104 ? -22.067 -20.221 38.886 1.00 77.19 104 PHE A O 1
ATOM 824 N N . PRO A 1 105 ? -23.782 -20.837 37.582 1.00 82.81 105 PRO A N 1
ATOM 825 C CA . PRO A 1 105 ? -23.883 -19.537 36.924 1.00 82.81 105 PRO A CA 1
ATOM 826 C C . PRO A 1 105 ? -24.298 -18.422 37.897 1.00 82.81 105 PRO A C 1
ATOM 828 O O . PRO A 1 105 ? -25.284 -18.565 38.621 1.00 82.81 105 PRO A O 1
ATOM 831 N N . VAL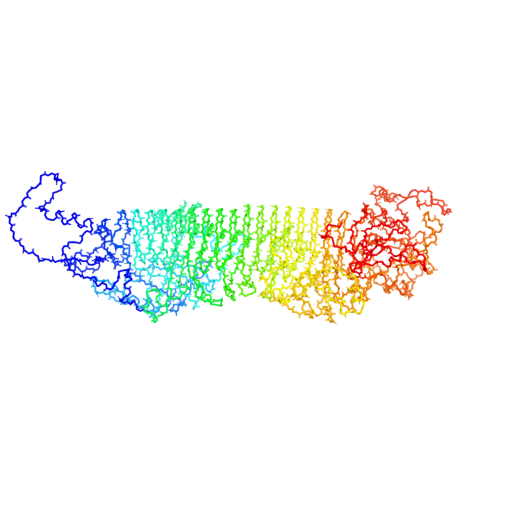 A 1 106 ? -23.562 -17.310 37.884 1.00 85.31 106 VAL A N 1
ATOM 832 C CA . VAL A 1 106 ? -23.827 -16.080 38.640 1.00 85.31 106 VAL A CA 1
ATOM 833 C C . VAL A 1 106 ? -24.099 -14.938 37.663 1.00 85.31 106 VAL A C 1
ATOM 835 O O . VAL A 1 106 ? -23.262 -14.658 36.807 1.00 85.31 106 VAL A O 1
ATOM 838 N N . LEU A 1 107 ? -25.235 -14.259 37.816 1.00 86.69 107 LEU A N 1
ATOM 839 C CA . LEU A 1 107 ? -25.614 -13.064 37.059 1.00 86.69 107 LEU A CA 1
ATOM 840 C C . LEU A 1 107 ? -25.689 -11.850 37.992 1.00 86.69 107 LEU A C 1
ATOM 842 O O . LEU A 1 107 ? -26.395 -11.885 38.992 1.00 86.69 107 LEU A O 1
ATOM 846 N N . VAL A 1 108 ? -25.014 -10.757 37.651 1.00 89.75 108 VAL A N 1
ATOM 847 C CA . VAL A 1 108 ? -25.122 -9.461 38.331 1.00 89.75 108 VAL A CA 1
ATOM 848 C C . VAL A 1 108 ? -25.664 -8.435 37.348 1.00 89.75 108 VAL A C 1
ATOM 850 O O . VAL A 1 108 ? -25.020 -8.115 36.350 1.00 89.75 108 VAL A O 1
ATOM 853 N N . GLU A 1 109 ? -26.841 -7.895 37.637 1.00 89.31 109 GLU A N 1
ATOM 854 C CA . GLU A 1 109 ? -27.472 -6.857 36.825 1.00 89.31 109 GLU A CA 1
ATOM 855 C C . GLU A 1 109 ? -27.333 -5.491 37.485 1.00 89.31 109 GLU A C 1
ATOM 857 O O . GLU A 1 109 ? -27.761 -5.298 38.622 1.00 89.31 109 GLU A O 1
ATOM 862 N N . VAL A 1 110 ? -26.779 -4.520 36.764 1.00 89.88 110 VAL A N 1
ATOM 863 C CA . VAL A 1 110 ? -26.605 -3.153 37.264 1.00 89.88 110 VAL A CA 1
ATOM 864 C C . VAL A 1 110 ? -27.650 -2.240 36.634 1.00 89.88 110 VAL A C 1
ATOM 866 O O . VAL A 1 110 ? -27.566 -1.922 35.451 1.00 89.88 110 VAL A O 1
ATOM 869 N N . GLY A 1 111 ? -28.634 -1.828 37.431 1.00 86.12 111 GLY A N 1
ATOM 870 C CA . GLY A 1 111 ? -29.675 -0.856 37.078 1.00 86.12 111 GLY A CA 1
ATOM 871 C C . GLY A 1 111 ? -29.483 0.504 37.756 1.00 86.12 111 GLY A C 1
ATOM 872 O O . GLY A 1 111 ? -30.438 1.263 37.878 1.00 86.12 111 GLY A O 1
ATOM 873 N N . ASN A 1 112 ? -28.277 0.790 38.254 1.00 85.12 112 ASN A N 1
ATOM 874 C CA . ASN A 1 112 ? -27.947 2.045 38.926 1.00 85.12 112 ASN A CA 1
ATOM 875 C C . ASN A 1 112 ? -27.424 3.107 37.935 1.00 85.12 112 ASN A C 1
ATOM 877 O O . ASN A 1 112 ? -26.969 2.769 36.840 1.00 85.12 112 ASN A O 1
ATOM 881 N N . TYR A 1 113 ? -27.478 4.382 38.316 1.00 82.75 113 TYR A N 1
ATOM 882 C CA . TYR A 1 113 ? -27.168 5.542 37.472 1.00 82.75 113 TYR A CA 1
ATOM 883 C C . TYR A 1 113 ? -25.869 6.226 37.889 1.00 82.75 113 TYR A C 1
ATOM 885 O O . TYR A 1 113 ? -25.505 6.178 39.062 1.00 82.75 113 TYR A O 1
ATOM 893 N N . ARG A 1 114 ? -25.260 6.971 36.954 1.00 82.44 114 ARG A N 1
ATOM 894 C CA . ARG A 1 114 ? -24.055 7.793 37.193 1.00 82.44 114 ARG A CA 1
ATOM 895 C C . ARG A 1 114 ? -22.860 6.948 37.645 1.00 82.44 114 ARG A C 1
ATOM 897 O O . ARG A 1 114 ? -22.757 5.791 37.253 1.00 82.44 114 ARG A O 1
ATOM 904 N N . ASP A 1 115 ? -21.941 7.524 38.412 1.00 86.69 115 ASP A N 1
ATOM 905 C CA . ASP A 1 115 ? -20.771 6.810 38.914 1.00 86.69 115 ASP A CA 1
ATOM 906 C C . ASP A 1 115 ? -21.184 5.672 39.862 1.00 86.69 115 ASP A C 1
ATOM 908 O O . ASP A 1 115 ? -21.751 5.899 40.933 1.00 86.69 115 ASP A O 1
ATOM 912 N N . ILE A 1 116 ? -20.888 4.441 39.451 1.00 89.31 116 ILE A N 1
ATOM 913 C CA . ILE A 1 116 ? -21.139 3.210 40.212 1.00 89.31 116 ILE A CA 1
ATOM 914 C C . ILE A 1 116 ? -19.879 2.688 40.918 1.00 89.31 116 ILE A C 1
ATOM 916 O O . ILE A 1 116 ? -19.897 1.597 41.492 1.00 89.31 116 ILE A O 1
ATOM 920 N N . GLY A 1 117 ? -18.796 3.469 40.914 1.00 88.06 117 GLY A N 1
ATOM 921 C CA . GLY A 1 117 ? -17.528 3.128 41.541 1.00 88.06 117 GLY A CA 1
ATOM 922 C C . GLY A 1 117 ? -16.680 2.154 40.712 1.00 88.06 117 GLY A C 1
ATOM 923 O O . GLY A 1 117 ? -16.888 1.990 39.505 1.00 88.06 117 GLY A O 1
ATOM 924 N N . PRO A 1 118 ? -15.651 1.543 41.326 1.00 91.88 118 PRO A N 1
ATOM 925 C CA . PRO A 1 118 ? -14.808 0.565 40.654 1.00 91.88 118 PRO A CA 1
ATOM 926 C C . PRO A 1 118 ? -15.467 -0.824 40.621 1.00 91.88 118 PRO A C 1
ATOM 928 O O . PRO A 1 118 ? -16.071 -1.273 41.594 1.00 91.88 118 PRO A O 1
ATOM 931 N N . LEU A 1 119 ? -15.288 -1.544 39.512 1.00 94.81 119 LEU A N 1
ATOM 932 C CA . LEU A 1 119 ? -15.650 -2.956 39.372 1.00 94.81 119 LEU A CA 1
ATOM 933 C C . LEU A 1 119 ? -14.380 -3.800 39.513 1.00 94.81 119 LEU A C 1
ATOM 935 O O . LEU A 1 119 ? -13.533 -3.810 38.617 1.00 94.81 119 LEU A O 1
ATOM 939 N N . GLU A 1 120 ? -14.244 -4.525 40.623 1.00 94.50 120 GLU A N 1
ATOM 940 C CA . GLU A 1 120 ? -13.034 -5.296 40.927 1.00 94.50 120 GLU A CA 1
ATOM 941 C C . GLU A 1 120 ? -13.330 -6.781 41.162 1.00 94.50 120 GLU A C 1
ATOM 943 O O . GLU A 1 120 ? -13.948 -7.164 42.151 1.00 94.50 120 GLU A O 1
ATOM 948 N N . LEU A 1 121 ? -12.844 -7.638 40.261 1.00 94.69 121 LEU A N 1
ATOM 949 C CA . LEU A 1 121 ? -12.946 -9.093 40.362 1.00 94.69 121 LEU A CA 1
ATOM 950 C C . LEU A 1 121 ? -11.566 -9.700 40.587 1.00 94.69 121 LEU A C 1
ATOM 952 O O . LEU A 1 121 ? -10.785 -9.853 39.647 1.00 94.69 121 LEU A O 1
ATOM 956 N N . HIS A 1 122 ? -11.251 -10.056 41.833 1.00 94.94 122 HIS A N 1
ATOM 957 C CA . HIS A 1 122 ? -9.951 -10.636 42.179 1.00 94.94 122 HIS A CA 1
ATOM 958 C C . HIS A 1 122 ? -10.083 -12.020 42.822 1.00 94.94 122 HIS A C 1
ATOM 960 O O . HIS A 1 122 ? -10.864 -12.208 43.765 1.00 94.94 122 HIS A O 1
ATOM 966 N N . ASN A 1 123 ? -9.235 -12.944 42.359 1.00 93.88 123 ASN A N 1
ATOM 967 C CA . ASN A 1 123 ? -9.031 -14.289 42.907 1.00 93.88 123 ASN A CA 1
ATOM 968 C C . ASN A 1 123 ? -10.297 -15.168 42.907 1.00 93.88 123 ASN A C 1
ATOM 970 O O . ASN A 1 123 ? -10.563 -15.867 43.886 1.00 93.88 123 ASN A O 1
ATOM 974 N N . PHE A 1 124 ? -11.095 -15.104 41.837 1.00 90.75 124 PHE A N 1
ATOM 975 C CA . PHE A 1 124 ? -12.238 -15.999 41.647 1.00 90.75 124 PHE A CA 1
ATOM 976 C C . PHE A 1 124 ? -11.811 -17.278 40.927 1.00 90.75 124 PHE A C 1
ATOM 978 O O . PHE A 1 124 ? -11.183 -17.234 39.872 1.00 90.75 124 PHE A O 1
ATOM 985 N N . ARG A 1 125 ? -12.184 -18.424 41.488 1.00 90.25 125 ARG A N 1
ATOM 986 C CA . ARG A 1 125 ? -11.950 -19.745 40.914 1.00 90.25 125 ARG A CA 1
ATOM 987 C C . ARG A 1 125 ? -13.263 -20.288 40.371 1.00 90.25 125 ARG A C 1
ATOM 989 O O . ARG A 1 125 ? -14.220 -20.433 41.126 1.00 90.25 125 ARG A O 1
ATOM 996 N N . ILE A 1 126 ? -13.313 -20.589 39.081 1.00 87.44 126 ILE A N 1
ATOM 997 C CA . ILE A 1 126 ? -14.508 -21.112 38.421 1.00 87.44 126 ILE A CA 1
ATOM 998 C C . ILE A 1 126 ? -14.332 -22.617 38.223 1.00 87.44 126 ILE A C 1
ATOM 1000 O O . ILE A 1 126 ? -13.355 -23.073 37.630 1.00 87.44 126 ILE A O 1
ATOM 1004 N N . GLU A 1 127 ? -15.272 -23.394 38.748 1.00 84.88 127 GLU A N 1
ATOM 1005 C CA . GLU A 1 127 ? -15.292 -24.856 38.687 1.00 84.88 127 GLU A CA 1
ATOM 1006 C C . GLU A 1 127 ? -16.663 -25.339 38.183 1.00 84.88 127 GLU A C 1
ATOM 1008 O O . GLU A 1 127 ? -17.609 -24.565 38.096 1.00 84.88 127 GLU A O 1
ATOM 1013 N N . GLU A 1 128 ? -16.782 -26.623 37.833 1.00 71.50 128 GLU A N 1
ATOM 1014 C CA . GLU A 1 128 ? -18.073 -27.333 37.705 1.00 71.50 128 GLU A CA 1
ATOM 1015 C C . GLU A 1 128 ? -19.201 -26.596 36.943 1.00 71.50 128 GLU A C 1
ATOM 1017 O O . GLU A 1 128 ? -20.338 -26.551 37.387 1.00 71.50 128 GLU A O 1
ATOM 1022 N N . GLY A 1 129 ? -18.923 -26.047 35.755 1.00 71.88 129 GLY A N 1
ATOM 1023 C CA . GLY A 1 129 ? -19.952 -25.379 34.939 1.00 71.88 129 GLY A CA 1
ATOM 1024 C C . GLY A 1 129 ? -20.403 -24.008 35.465 1.00 71.88 129 GLY A C 1
ATOM 1025 O O . GLY A 1 129 ? -21.379 -23.459 34.954 1.00 71.88 129 GLY A O 1
ATOM 1026 N N . GLY A 1 130 ? -19.699 -23.448 36.454 1.00 81.81 130 GLY A N 1
ATOM 1027 C CA . GLY A 1 130 ? -19.891 -22.084 36.927 1.00 81.81 130 GLY A CA 1
ATOM 1028 C C . GLY A 1 130 ? -19.490 -21.016 35.907 1.00 81.81 130 GLY A C 1
ATOM 1029 O O . GLY A 1 130 ? -18.727 -21.261 34.971 1.00 81.81 130 GLY A O 1
ATOM 1030 N N . SER A 1 131 ? -20.010 -19.805 36.099 1.00 87.31 131 SER A N 1
ATOM 1031 C CA . SER A 1 131 ? -19.672 -18.621 35.302 1.00 87.31 131 SER A CA 1
ATOM 1032 C C . SER A 1 131 ? -20.046 -17.354 36.059 1.00 87.31 131 SER A C 1
ATOM 1034 O O . SER A 1 131 ? -20.992 -17.382 36.840 1.00 87.31 131 SER A O 1
ATOM 1036 N N . ILE A 1 132 ? -19.372 -16.235 35.794 1.00 91.12 132 ILE A N 1
ATOM 1037 C CA . ILE A 1 132 ? -19.788 -14.919 36.306 1.00 91.12 132 ILE A CA 1
ATOM 1038 C C . ILE A 1 132 ? -20.141 -14.026 35.123 1.00 91.12 132 ILE A C 1
ATOM 1040 O O . ILE A 1 132 ? -19.317 -13.814 34.239 1.00 91.12 132 ILE A O 1
ATOM 1044 N N . GLU A 1 133 ? -21.344 -13.473 35.121 1.00 91.12 133 GLU A N 1
ATOM 1045 C CA . GLU A 1 133 ? -21.786 -12.469 34.164 1.00 91.12 133 GLU A CA 1
ATOM 1046 C C . GLU A 1 133 ? -22.197 -11.199 34.899 1.00 91.12 133 GLU A C 1
ATOM 1048 O O . GLU A 1 133 ? -23.060 -11.228 35.768 1.00 91.12 133 GLU A O 1
ATOM 1053 N N . ILE A 1 134 ? -21.579 -10.075 34.544 1.00 93.62 134 ILE A N 1
ATOM 1054 C CA . ILE A 1 134 ? -21.943 -8.751 35.039 1.00 93.62 134 ILE A CA 1
ATOM 1055 C C . ILE A 1 134 ? -22.409 -7.925 33.848 1.00 93.62 134 ILE A C 1
ATOM 1057 O O . ILE A 1 134 ? -21.635 -7.642 32.928 1.00 93.62 134 ILE A O 1
ATOM 1061 N N . ILE A 1 135 ? -23.679 -7.534 33.874 1.00 91.75 135 ILE A N 1
ATOM 1062 C CA . ILE A 1 135 ? -24.325 -6.781 32.806 1.00 91.75 135 ILE A CA 1
ATOM 1063 C C . ILE A 1 135 ? -24.841 -5.446 33.325 1.00 91.75 135 ILE A C 1
ATOM 1065 O O . ILE A 1 135 ? -25.654 -5.372 34.248 1.00 91.75 135 ILE A O 1
ATOM 1069 N N . ASN A 1 136 ? -24.395 -4.371 32.685 1.00 92.12 136 ASN A N 1
ATOM 1070 C CA . ASN A 1 136 ? -25.020 -3.075 32.851 1.00 92.12 136 ASN A CA 1
ATOM 1071 C C . ASN A 1 136 ? -26.328 -3.015 32.053 1.00 92.12 136 ASN A C 1
ATOM 1073 O O . ASN A 1 136 ? -26.327 -3.142 30.824 1.00 92.12 136 ASN A O 1
ATOM 1077 N N . ARG A 1 137 ? -27.441 -2.824 32.765 1.00 88.06 137 ARG A N 1
ATOM 1078 C CA . ARG A 1 137 ? -28.771 -2.650 32.179 1.00 88.06 137 ARG A CA 1
ATOM 1079 C C . ARG A 1 137 ? -29.029 -1.196 31.790 1.00 88.06 137 ARG A C 1
ATOM 1081 O O . ARG A 1 137 ? -29.789 -0.977 30.860 1.00 88.06 137 ARG A O 1
ATOM 1088 N N . CYS A 1 138 ? -28.354 -0.213 32.390 1.00 87.56 138 CYS A N 1
ATOM 1089 C CA . CYS A 1 138 ? -28.427 1.200 31.992 1.00 87.56 138 CYS A CA 1
ATOM 1090 C C . CYS A 1 138 ? -27.657 1.477 30.683 1.00 87.56 138 CYS A C 1
ATOM 1092 O O . CYS A 1 138 ? -26.773 2.333 30.636 1.00 87.56 138 CYS A O 1
ATOM 1094 N N . PHE A 1 139 ? -27.972 0.743 29.619 1.00 90.50 139 PHE A N 1
ATOM 1095 C CA . PHE A 1 139 ? -27.253 0.745 28.352 1.00 90.50 139 PHE A CA 1
ATOM 1096 C C . PHE A 1 139 ? -28.218 0.660 27.173 1.00 90.50 139 PHE A C 1
ATOM 1098 O O . PHE A 1 139 ? -29.197 -0.083 27.210 1.00 90.50 139 PHE A O 1
ATOM 1105 N N . ALA A 1 140 ? -27.893 1.360 26.090 1.00 89.44 140 ALA A N 1
ATOM 1106 C CA . ALA A 1 140 ? -28.557 1.195 24.809 1.00 89.44 140 ALA A CA 1
ATOM 1107 C C . ALA A 1 140 ? -27.554 1.292 23.657 1.00 89.44 140 ALA A C 1
ATOM 1109 O O . ALA A 1 140 ? -26.559 2.012 23.732 1.00 89.44 140 ALA A O 1
ATOM 1110 N N . ARG A 1 141 ? -27.834 0.583 22.562 1.00 89.31 141 ARG A N 1
ATOM 1111 C CA . ARG A 1 141 ? -26.995 0.567 21.361 1.00 89.31 141 ARG A CA 1
ATOM 1112 C C . ARG A 1 141 ? -27.751 1.125 20.164 1.00 89.31 141 ARG A C 1
ATOM 1114 O O . ARG A 1 141 ? -28.958 0.939 20.032 1.00 89.31 141 ARG A O 1
ATOM 1121 N N . THR A 1 142 ? -27.016 1.800 19.291 1.00 90.12 142 THR A N 1
ATOM 1122 C CA . THR A 1 142 ? -27.479 2.268 17.981 1.00 90.12 142 THR A CA 1
ATOM 1123 C C . THR A 1 142 ? -26.890 1.404 16.879 1.00 90.12 142 THR A C 1
ATOM 1125 O O . THR A 1 142 ? -25.707 1.060 16.924 1.00 90.12 142 THR A O 1
ATOM 1128 N N . TYR A 1 143 ? -27.709 1.102 15.874 1.00 90.19 143 TYR A N 1
ATOM 1129 C CA . TYR A 1 143 ? -27.309 0.355 14.687 1.00 90.19 143 TYR A CA 1
ATOM 1130 C C . TYR A 1 143 ? -27.387 1.250 13.451 1.00 90.19 143 TYR A C 1
ATOM 1132 O O . TYR A 1 143 ? -28.301 2.065 13.308 1.00 90.19 143 TYR A O 1
ATOM 1140 N N . ASN A 1 144 ? -26.472 1.051 12.503 1.00 87.25 144 ASN A N 1
ATOM 1141 C CA . ASN A 1 144 ? -26.424 1.840 11.268 1.00 87.25 144 ASN A CA 1
ATOM 1142 C C . ASN A 1 144 ? -27.693 1.711 10.403 1.00 87.25 144 ASN A C 1
ATOM 1144 O O . ASN A 1 144 ? -27.953 2.554 9.546 1.00 87.25 144 ASN A O 1
ATOM 1148 N N . ALA A 1 145 ? -28.472 0.639 10.577 1.00 85.56 145 ALA A N 1
ATOM 1149 C CA . ALA A 1 145 ? -29.699 0.402 9.815 1.00 85.56 145 ALA A CA 1
ATOM 1150 C C . ALA A 1 145 ? -30.860 1.336 10.213 1.00 85.56 145 ALA A C 1
ATOM 1152 O O . ALA A 1 145 ? -31.798 1.518 9.437 1.00 85.56 145 ALA A O 1
ATOM 1153 N N . SER A 1 146 ? -30.801 1.916 11.408 1.00 86.88 146 SER A N 1
ATOM 1154 C CA . SER A 1 146 ? -31.914 2.599 12.080 1.00 86.88 146 SER A CA 1
ATOM 1155 C C . SER A 1 146 ? -31.506 3.933 12.710 1.00 86.88 146 SER A C 1
ATOM 1157 O O . SER A 1 146 ? -32.329 4.571 13.378 1.00 86.88 146 SER A O 1
ATOM 1159 N N . SER A 1 147 ? -30.244 4.337 12.531 1.00 91.94 147 SER A N 1
ATOM 1160 C CA . SER A 1 147 ? -29.698 5.567 13.081 1.00 91.94 147 SER A CA 1
ATOM 1161 C C . SER A 1 147 ? -28.980 6.411 12.036 1.00 91.94 147 SER A C 1
ATOM 1163 O O . SER A 1 147 ? -28.226 5.910 11.199 1.00 91.94 147 SER A O 1
ATOM 1165 N N . ASP A 1 148 ? -29.242 7.715 12.102 1.00 94.12 148 ASP A N 1
ATOM 1166 C CA . ASP A 1 148 ? -28.664 8.719 11.220 1.00 94.12 148 ASP A CA 1
ATOM 1167 C C . ASP A 1 148 ? -28.391 10.034 11.962 1.00 94.12 148 ASP A C 1
ATOM 1169 O O . ASP A 1 148 ? -29.016 10.352 12.981 1.00 94.12 148 ASP A O 1
ATOM 1173 N N . VAL A 1 149 ? -27.442 10.804 11.442 1.00 94.88 149 VAL A N 1
ATOM 1174 C CA . VAL A 1 149 ? -27.104 12.136 11.945 1.00 94.88 149 VAL A CA 1
ATOM 1175 C C . VAL A 1 149 ? -28.136 13.151 11.454 1.00 94.88 149 VAL A C 1
ATOM 1177 O O . VAL A 1 149 ? -28.379 13.281 10.261 1.00 94.88 149 VAL A O 1
ATOM 1180 N N . ARG A 1 150 ? -28.723 13.940 12.355 1.00 94.75 150 ARG A N 1
ATOM 1181 C CA . ARG A 1 150 ? -29.688 15.000 12.007 1.00 94.75 150 ARG A CA 1
ATOM 1182 C C . ARG A 1 150 ? -29.026 16.354 11.826 1.00 94.75 150 ARG A C 1
ATOM 1184 O O . ARG A 1 150 ? -29.350 17.070 10.884 1.00 94.75 150 ARG A O 1
ATOM 1191 N N . THR A 1 151 ? -28.109 16.700 12.720 1.00 92.75 151 THR A N 1
ATOM 1192 C CA . THR A 1 151 ? -27.347 17.948 12.653 1.00 92.75 151 THR A CA 1
ATOM 1193 C C . THR A 1 151 ? -25.912 17.707 13.075 1.00 92.75 151 THR A C 1
ATOM 1195 O O . THR A 1 151 ? -25.631 16.806 13.869 1.00 92.75 151 THR A O 1
ATOM 1198 N N . THR A 1 152 ? -25.012 18.533 12.553 1.00 91.56 152 THR A N 1
ATOM 1199 C CA . THR A 1 152 ? -23.590 18.524 12.892 1.00 91.56 152 THR A CA 1
ATOM 1200 C C . THR A 1 152 ? -23.156 19.884 13.433 1.00 91.56 152 THR A C 1
ATOM 1202 O O . THR A 1 152 ? -23.833 20.896 13.236 1.00 91.56 152 THR A O 1
ATOM 1205 N N . GLY A 1 153 ? -22.045 19.907 14.160 1.00 85.69 153 GLY A N 1
ATOM 1206 C CA . GLY A 1 153 ? -21.401 21.107 14.687 1.00 85.69 153 GLY A CA 1
ATOM 1207 C C . GLY A 1 153 ? -19.886 20.975 14.594 1.00 85.69 153 GLY A C 1
ATOM 1208 O O . GLY A 1 153 ? -19.361 19.864 14.627 1.00 85.69 153 GLY A O 1
ATOM 1209 N N . ALA A 1 154 ? -19.188 22.095 14.427 1.00 75.12 154 ALA A N 1
ATOM 1210 C CA . ALA A 1 154 ? -17.738 22.103 14.267 1.00 75.12 154 ALA A CA 1
ATOM 1211 C C . ALA A 1 154 ? -17.024 22.181 15.622 1.00 75.12 154 ALA A C 1
ATOM 1213 O O . ALA A 1 154 ? -17.374 23.027 16.443 1.00 75.12 154 ALA A O 1
ATOM 1214 N N . ASP A 1 155 ? -15.975 21.374 15.792 1.00 65.75 155 ASP A N 1
ATOM 1215 C CA . ASP A 1 155 ? -14.990 21.510 16.874 1.00 65.75 155 ASP A CA 1
ATOM 1216 C C . ASP A 1 155 ? -13.620 21.941 16.322 1.00 65.75 155 ASP A C 1
ATOM 1218 O O . ASP A 1 155 ? -12.605 21.255 16.415 1.00 65.75 155 ASP A O 1
ATOM 1222 N N . GLY A 1 156 ? -13.598 23.055 15.595 1.00 65.62 156 GLY A N 1
ATOM 1223 C CA . GLY A 1 156 ? -12.379 23.568 14.966 1.00 65.62 156 GLY A CA 1
ATOM 1224 C C . GLY A 1 156 ? -12.003 22.864 13.655 1.00 65.62 156 GLY A C 1
ATOM 1225 O O . GLY A 1 156 ? -12.058 23.512 12.614 1.00 65.62 156 GLY A O 1
ATOM 1226 N N . VAL A 1 157 ? -11.629 21.574 13.680 1.00 69.25 157 VAL A N 1
ATOM 1227 C CA . VAL A 1 157 ? -11.120 20.840 12.489 1.00 69.25 157 VAL A CA 1
ATOM 1228 C C . VAL A 1 157 ? -12.158 19.908 11.856 1.00 69.25 157 VAL A C 1
ATOM 1230 O O . VAL A 1 157 ? -12.250 19.836 10.632 1.00 69.25 157 VAL A O 1
ATOM 1233 N N . TYR A 1 158 ? -12.953 19.210 12.669 1.00 78.81 158 TYR A N 1
ATOM 1234 C CA . TYR A 1 158 ? -13.965 18.264 12.194 1.00 78.81 158 TYR A CA 1
ATOM 1235 C C . TYR A 1 158 ? -15.378 18.717 12.548 1.00 78.81 158 TYR A C 1
ATOM 1237 O O . TYR A 1 158 ? -15.605 19.357 13.576 1.00 78.81 158 TYR A O 1
ATOM 1245 N N . SER A 1 159 ? -16.341 18.331 11.707 1.00 85.12 159 SER A N 1
ATOM 1246 C CA . SER A 1 159 ? -17.760 18.376 12.071 1.00 85.12 159 SER A CA 1
ATOM 1247 C C . SER A 1 159 ? -18.169 17.070 12.750 1.00 85.12 159 SER A C 1
ATOM 1249 O O . SER A 1 159 ? -17.931 15.989 12.213 1.00 85.12 159 SER A O 1
ATOM 1251 N N . MET A 1 160 ? -18.794 17.183 13.918 1.00 87.06 160 MET A N 1
ATOM 1252 C CA . MET A 1 160 ? -19.287 16.069 14.727 1.00 87.06 160 MET A CA 1
ATOM 1253 C C . MET A 1 160 ? -20.818 16.112 14.817 1.00 87.06 160 MET A C 1
ATOM 1255 O O . MET A 1 160 ? -21.400 17.194 14.698 1.00 87.06 160 MET A O 1
ATOM 1259 N N . PRO A 1 161 ? -21.501 14.976 15.032 1.00 90.50 161 PRO A N 1
ATOM 1260 C CA . PRO A 1 161 ? -22.934 14.956 15.299 1.00 90.50 161 PRO A CA 1
ATOM 1261 C C . PRO A 1 161 ? -23.292 15.802 16.527 1.00 90.50 161 PRO A C 1
ATOM 1263 O O . PRO A 1 161 ? -22.703 15.637 17.589 1.00 90.50 161 PRO A O 1
ATOM 1266 N N . THR A 1 162 ? -24.289 16.673 16.383 1.00 90.38 162 THR A N 1
ATOM 1267 C CA . THR A 1 162 ? -24.912 17.436 17.485 1.00 90.38 162 THR A CA 1
ATOM 1268 C C . THR A 1 162 ? -26.353 17.011 17.734 1.00 90.38 162 THR A C 1
ATOM 1270 O O . THR A 1 162 ? -26.897 17.245 18.809 1.00 90.38 162 THR A O 1
ATOM 1273 N N . ALA A 1 163 ? -26.975 16.348 16.758 1.00 91.44 163 ALA A N 1
ATOM 1274 C CA . ALA A 1 163 ? -28.204 15.606 16.961 1.00 91.44 163 ALA A CA 1
ATOM 1275 C C . ALA A 1 163 ? -28.209 14.348 16.098 1.00 91.44 163 ALA A C 1
ATOM 1277 O O . ALA A 1 163 ? -27.821 14.386 14.929 1.00 91.44 163 ALA A O 1
ATOM 1278 N N . ILE A 1 164 ? -28.702 13.251 16.657 1.00 94.00 164 ILE A N 1
ATOM 1279 C CA . ILE A 1 164 ? -28.885 11.967 15.982 1.00 94.00 164 ILE A CA 1
ATOM 1280 C C . ILE A 1 164 ? -30.334 11.523 16.108 1.00 94.00 164 ILE A C 1
ATOM 1282 O O . ILE A 1 164 ? -31.043 11.916 17.035 1.00 94.00 164 ILE A O 1
ATOM 1286 N N . SER A 1 165 ? -30.773 10.681 15.185 1.00 93.62 165 SER A N 1
ATOM 1287 C CA . SER A 1 165 ? -32.050 9.992 15.275 1.00 93.62 165 SER A CA 1
ATOM 1288 C C . SER A 1 165 ? -31.822 8.501 15.450 1.00 93.62 165 SER A C 1
ATOM 1290 O O . SER A 1 165 ? -30.950 7.936 14.795 1.00 93.62 165 SER A O 1
ATOM 1292 N N . SER A 1 166 ? -32.575 7.864 16.344 1.00 92.06 166 SER A N 1
ATOM 1293 C CA . SER A 1 166 ? -32.548 6.410 16.502 1.00 92.06 166 SER A CA 1
ATOM 1294 C C . SER A 1 166 ? -33.837 5.902 17.134 1.00 92.06 166 SER A C 1
ATOM 1296 O O . SER A 1 166 ? -34.170 6.252 18.264 1.00 92.06 166 SER A O 1
ATOM 1298 N N . LEU A 1 167 ? -34.542 5.024 16.422 1.00 87.69 167 LEU A N 1
ATOM 1299 C CA . LEU A 1 167 ? -35.688 4.303 16.982 1.00 87.69 167 LEU A CA 1
ATOM 1300 C C . LEU A 1 167 ? -35.249 3.251 18.018 1.00 87.69 167 LEU A C 1
ATOM 1302 O O . LEU A 1 167 ? -36.008 2.890 18.917 1.00 87.69 167 LEU A O 1
ATOM 1306 N N . ASP A 1 168 ? -34.023 2.741 17.904 1.00 85.50 168 ASP A N 1
ATOM 1307 C CA . ASP A 1 168 ? -33.530 1.682 18.783 1.00 85.50 168 ASP A CA 1
ATOM 1308 C C . ASP A 1 168 ? -33.203 2.172 20.176 1.00 85.50 168 ASP A C 1
ATOM 1310 O O . ASP A 1 168 ? -33.567 1.495 21.134 1.00 85.50 168 ASP A O 1
ATOM 1314 N N . LEU A 1 169 ? -32.617 3.365 20.296 1.00 87.81 169 LEU A N 1
ATOM 1315 C CA . LEU A 1 169 ? -32.422 4.000 21.597 1.00 87.81 169 LEU A CA 1
ATOM 1316 C C . LEU A 1 169 ? -33.758 4.203 22.310 1.00 87.81 169 LEU A C 1
ATOM 1318 O O . LEU A 1 169 ? -33.903 3.801 23.461 1.00 87.81 169 LEU A O 1
ATOM 1322 N N . SER A 1 170 ? -34.754 4.768 21.619 1.00 85.75 170 SER A N 1
ATOM 1323 C CA . SER A 1 170 ? -36.074 5.008 22.206 1.00 85.75 170 SER A CA 1
ATOM 1324 C C . SER A 1 170 ? -36.739 3.720 22.687 1.00 85.75 170 SER A C 1
ATOM 1326 O O . SER A 1 170 ? -37.212 3.679 23.819 1.00 85.75 170 SER A O 1
ATOM 1328 N N . ASN A 1 171 ? -36.738 2.657 21.879 1.00 85.12 171 ASN A N 1
ATOM 1329 C CA . ASN A 1 171 ? -37.315 1.378 22.296 1.00 85.12 171 ASN A CA 1
ATOM 1330 C C . ASN A 1 171 ? -36.522 0.733 23.442 1.00 85.12 171 ASN A C 1
ATOM 1332 O O . ASN A 1 171 ? -37.119 0.295 24.418 1.00 85.12 171 ASN A O 1
ATOM 1336 N N . THR A 1 172 ? -35.187 0.721 23.366 1.00 85.31 172 THR A N 1
ATOM 1337 C CA . THR A 1 172 ? -34.348 0.095 24.400 1.00 85.31 172 THR A CA 1
ATOM 1338 C C . THR A 1 172 ? -34.562 0.769 25.754 1.00 85.31 172 THR A C 1
ATOM 1340 O O . THR A 1 172 ? -34.804 0.083 26.743 1.00 85.31 172 THR A O 1
ATOM 1343 N N . PHE A 1 173 ? -34.569 2.104 25.810 1.00 82.00 173 PHE A N 1
ATOM 1344 C CA . PHE A 1 173 ? -34.820 2.824 27.061 1.00 82.00 173 PHE A CA 1
ATOM 1345 C C . PHE A 1 173 ? -36.239 2.624 27.610 1.00 82.00 173 PHE A C 1
ATOM 1347 O O . PHE A 1 173 ? -36.423 2.676 28.822 1.00 82.00 173 PHE A O 1
ATOM 1354 N N . ASN A 1 174 ? -37.239 2.373 26.761 1.00 81.19 174 ASN A N 1
ATOM 1355 C CA . ASN A 1 174 ? -38.604 2.092 27.213 1.00 81.19 174 ASN A CA 1
ATOM 1356 C C . ASN A 1 174 ? -38.777 0.670 27.772 1.00 81.19 174 ASN A C 1
ATOM 1358 O O . ASN A 1 174 ? -39.625 0.480 28.639 1.00 81.19 174 ASN A O 1
ATOM 1362 N N . ASP A 1 175 ? -37.984 -0.296 27.300 1.00 79.94 175 ASP A N 1
ATOM 1363 C CA . ASP A 1 175 ? -38.196 -1.727 27.572 1.00 79.94 175 ASP A CA 1
ATOM 1364 C C . ASP A 1 175 ? -37.145 -2.347 28.519 1.00 79.94 175 ASP A C 1
ATOM 1366 O O . ASP A 1 175 ? -37.206 -3.533 28.839 1.00 79.94 175 ASP A O 1
ATOM 1370 N N . THR A 1 176 ? -36.153 -1.575 28.971 1.00 80.50 176 THR A N 1
ATOM 1371 C CA . THR A 1 176 ? -35.083 -2.076 29.851 1.00 80.50 176 THR A CA 1
ATOM 1372 C C . THR A 1 176 ? -35.576 -2.266 31.288 1.00 80.50 176 THR A C 1
ATOM 1374 O O . THR A 1 176 ? -36.005 -1.306 31.924 1.00 80.50 176 THR A O 1
ATOM 1377 N N . SER A 1 177 ? -35.402 -3.469 31.847 1.00 79.50 177 SER A N 1
ATOM 1378 C CA . SER A 1 177 ? -35.727 -3.834 33.240 1.00 79.50 177 SER A CA 1
ATOM 1379 C C . SER A 1 177 ? -34.667 -4.762 33.860 1.00 79.50 177 SER A C 1
ATOM 1381 O O . SER A 1 177 ? -33.977 -5.469 33.124 1.00 79.50 177 SER A O 1
ATOM 1383 N N . CYS A 1 178 ? -34.590 -4.828 35.196 1.00 77.62 178 CYS A N 1
ATOM 1384 C CA . CYS A 1 178 ? -33.804 -5.831 35.940 1.00 77.62 178 CYS A CA 1
ATOM 1385 C C . CYS A 1 178 ? -34.706 -6.952 36.492 1.00 77.62 178 CYS A C 1
ATOM 1387 O O . CYS A 1 178 ? -35.845 -6.695 36.888 1.00 77.62 178 CYS A O 1
ATOM 1389 N N . VAL A 1 179 ? -34.179 -8.177 36.597 1.00 72.50 179 VAL A N 1
ATOM 1390 C CA . VAL A 1 179 ? -34.904 -9.396 37.002 1.00 72.50 179 VAL A CA 1
ATOM 1391 C C . VAL A 1 179 ? -35.554 -9.266 38.384 1.00 72.50 179 VAL A C 1
ATOM 1393 O O . VAL A 1 179 ? -36.709 -9.652 38.541 1.00 72.50 179 VAL A O 1
ATOM 1396 N N . HIS A 1 180 ? -34.858 -8.705 39.382 1.00 65.50 180 HIS A N 1
ATOM 1397 C CA . HIS A 1 180 ? -35.380 -8.615 40.758 1.00 65.50 180 HIS A CA 1
ATOM 1398 C C . HIS A 1 180 ? -36.287 -7.417 41.036 1.00 65.50 180 HIS A C 1
ATOM 1400 O O . HIS A 1 180 ? -36.922 -7.390 42.086 1.00 65.50 180 HIS A O 1
ATOM 1406 N N . ILE A 1 181 ? -36.332 -6.437 40.133 1.00 65.19 181 ILE A N 1
ATOM 1407 C CA . ILE A 1 181 ? -37.094 -5.196 40.334 1.00 65.19 181 ILE A CA 1
ATOM 1408 C C . ILE A 1 181 ? -38.407 -5.255 39.549 1.00 65.19 181 ILE A C 1
ATOM 1410 O O . ILE A 1 181 ? -39.405 -4.689 39.979 1.00 65.19 181 ILE A O 1
ATOM 1414 N N . GLY A 1 182 ? -38.447 -5.960 38.410 1.00 63.06 182 GLY A N 1
ATOM 1415 C CA . GLY A 1 182 ? -39.655 -6.152 37.593 1.00 63.06 182 GLY A CA 1
ATOM 1416 C C . GLY A 1 182 ? -40.213 -4.876 36.941 1.00 63.06 182 GLY A C 1
ATOM 1417 O O . GLY A 1 182 ? -40.915 -4.966 35.937 1.00 63.06 182 GLY A O 1
ATOM 1418 N N . ALA A 1 183 ? -39.885 -3.697 37.472 1.00 66.12 183 ALA A N 1
ATOM 1419 C CA . ALA A 1 183 ? -40.121 -2.392 36.884 1.00 66.12 183 ALA A CA 1
ATOM 1420 C C . ALA A 1 183 ? -39.007 -2.023 35.893 1.00 66.12 183 ALA A C 1
ATOM 1422 O O . ALA A 1 183 ? -37.869 -2.499 35.981 1.00 66.12 183 ALA A O 1
ATOM 1423 N N . ASN A 1 184 ? -39.347 -1.144 34.951 1.00 73.62 184 ASN A N 1
ATOM 1424 C CA . ASN A 1 184 ? -38.374 -0.584 34.026 1.00 73.62 184 ASN A CA 1
ATOM 1425 C C . ASN A 1 184 ? -37.294 0.168 34.805 1.00 73.62 184 ASN A C 1
ATOM 1427 O O . ASN A 1 184 ? -37.611 0.936 35.713 1.00 73.62 184 ASN A O 1
ATOM 1431 N N . VAL A 1 185 ? -36.033 -0.018 34.407 1.00 75.94 185 VAL A N 1
ATOM 1432 C CA . VAL A 1 185 ? -34.892 0.737 34.941 1.00 75.94 185 VAL A CA 1
ATOM 1433 C C . VAL A 1 185 ? -35.202 2.229 34.816 1.00 75.94 1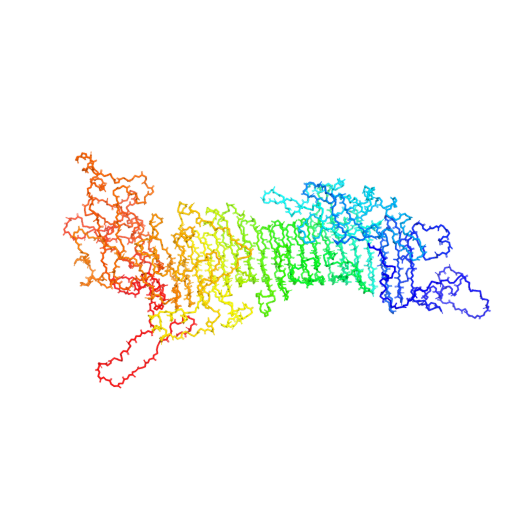85 VAL A C 1
ATOM 1435 O O . VAL A 1 185 ? -35.156 2.954 35.808 1.00 75.94 185 VAL A O 1
ATOM 1438 N N . PHE A 1 186 ? -35.649 2.657 33.631 1.00 74.19 186 PHE A N 1
ATOM 1439 C CA . PHE A 1 186 ? -36.086 4.024 33.348 1.00 74.19 186 PHE A CA 1
ATOM 1440 C C . PHE A 1 186 ? -37.594 4.179 33.606 1.00 74.19 186 PHE A C 1
ATOM 1442 O O . PHE A 1 186 ? -38.430 3.718 32.827 1.00 74.19 186 PHE A O 1
ATOM 1449 N N . VAL A 1 187 ? -37.951 4.879 34.687 1.00 66.94 187 VAL A N 1
ATOM 1450 C CA . VAL A 1 187 ? -39.318 4.972 35.245 1.00 66.94 187 VAL A CA 1
ATOM 1451 C C . VAL A 1 187 ? -40.314 5.628 34.275 1.00 66.94 187 VAL A C 1
ATOM 1453 O O . VAL A 1 187 ? -41.517 5.388 34.348 1.00 66.94 187 VAL A O 1
ATOM 1456 N N . SER A 1 188 ? -39.823 6.436 33.333 1.00 63.59 188 SER A N 1
ATOM 1457 C CA . SER A 1 188 ? -40.624 7.058 32.262 1.00 63.59 188 SER A CA 1
ATOM 1458 C C . SER A 1 188 ? -40.037 6.829 30.864 1.00 63.59 188 SER A C 1
ATOM 1460 O O . SER A 1 188 ? -40.313 7.587 29.929 1.00 63.59 188 SER A O 1
ATOM 1462 N N . GLY A 1 189 ? -39.224 5.777 30.714 1.00 66.31 189 GLY A N 1
ATOM 1463 C CA . GLY A 1 189 ? -38.582 5.427 29.451 1.00 66.31 189 GLY A CA 1
ATOM 1464 C C . GLY A 1 189 ? -37.713 6.561 28.900 1.00 66.31 189 GLY A C 1
ATOM 1465 O O . GLY A 1 189 ? -37.011 7.237 29.649 1.00 66.31 189 GLY A O 1
ATOM 1466 N N . GLY A 1 190 ? -37.803 6.828 27.594 1.00 60.31 190 GLY A N 1
ATOM 1467 C CA . GLY A 1 190 ? -37.042 7.888 26.911 1.00 60.31 190 GLY A CA 1
ATOM 1468 C C . GLY A 1 190 ? -37.332 9.336 27.353 1.00 60.31 190 GLY A C 1
ATOM 1469 O O . GLY A 1 190 ? -36.793 10.260 26.754 1.00 60.31 190 GLY A O 1
ATOM 1470 N N . SER A 1 191 ? -38.194 9.556 28.353 1.00 65.69 191 SER A N 1
ATOM 1471 C CA . SER A 1 191 ? -38.476 10.870 28.964 1.00 65.69 191 SER A CA 1
ATOM 1472 C C . SER A 1 191 ? -37.971 10.994 30.409 1.00 65.69 191 SER A C 1
ATOM 1474 O O . SER A 1 191 ? -38.251 11.995 31.070 1.00 65.69 191 SER A O 1
ATOM 1476 N N . ASP A 1 192 ? -37.232 9.999 30.907 1.00 74.69 192 ASP A N 1
ATOM 1477 C CA . ASP A 1 192 ? -36.669 10.022 32.255 1.00 74.69 192 ASP A CA 1
ATOM 1478 C C . ASP A 1 192 ? -35.632 11.142 32.396 1.00 74.69 192 ASP A C 1
ATOM 1480 O O . ASP A 1 192 ? -34.666 11.218 31.636 1.00 74.69 192 ASP A O 1
ATOM 1484 N N . SER A 1 193 ? -35.804 12.019 33.391 1.00 76.75 193 SER A N 1
ATOM 1485 C CA . SER A 1 193 ? -34.904 13.157 33.606 1.00 76.75 193 SER A CA 1
ATOM 1486 C C . SER A 1 193 ? -33.458 12.734 33.863 1.00 76.75 193 SER A C 1
ATOM 1488 O O . SER A 1 193 ? -32.547 13.527 33.641 1.00 76.75 193 SER A O 1
ATOM 1490 N N . ARG A 1 194 ? -33.220 11.496 34.308 1.00 77.25 194 ARG A N 1
ATOM 1491 C CA . ARG A 1 194 ? -31.870 10.962 34.529 1.00 77.25 194 ARG A CA 1
ATOM 1492 C C . ARG A 1 194 ? -31.135 10.655 33.225 1.00 77.25 194 ARG A C 1
ATOM 1494 O O . ARG A 1 194 ? -29.915 10.715 33.213 1.00 77.25 194 ARG A O 1
ATOM 1501 N N . LEU A 1 195 ? -31.853 10.440 32.118 1.00 77.12 195 LEU A N 1
ATOM 1502 C CA . LEU A 1 195 ? -31.271 10.285 30.778 1.00 77.12 195 LEU A CA 1
ATOM 1503 C C . LEU A 1 195 ? -30.786 11.608 30.167 1.00 77.12 195 LEU A C 1
ATOM 1505 O O . LEU A 1 195 ? -30.280 11.612 29.049 1.00 77.12 195 LEU A O 1
ATOM 1509 N N . THR A 1 196 ? -30.937 12.742 30.859 1.00 78.50 196 THR A N 1
ATOM 1510 C CA . THR A 1 196 ? -30.377 14.015 30.381 1.00 78.50 196 THR A CA 1
ATOM 1511 C C . THR A 1 196 ? -28.850 14.022 30.426 1.00 78.50 196 THR A C 1
ATOM 1513 O O . THR A 1 196 ? -28.246 14.593 29.526 1.00 78.50 196 THR A O 1
ATOM 1516 N N . GLN A 1 197 ? -28.240 13.329 31.394 1.00 81.94 197 GLN A N 1
ATOM 1517 C CA . GLN A 1 197 ? -26.792 13.208 31.569 1.00 81.94 197 GLN A CA 1
ATOM 1518 C C . GLN A 1 197 ? -26.369 11.760 31.312 1.00 81.94 197 GLN A C 1
ATOM 1520 O O . GLN A 1 197 ? -26.508 10.904 32.183 1.00 81.94 197 GLN A O 1
ATOM 1525 N N . VAL A 1 198 ? -25.877 11.478 30.107 1.00 88.75 198 VAL A N 1
ATOM 1526 C CA . VAL A 1 198 ? -25.406 10.143 29.708 1.00 88.75 198 VAL A CA 1
ATOM 1527 C C . VAL A 1 198 ? -24.045 10.245 29.045 1.00 88.75 198 VAL A C 1
ATOM 1529 O O . VAL A 1 198 ? -23.673 11.295 28.522 1.00 88.75 198 VAL A O 1
ATOM 1532 N N . ASN A 1 199 ? -23.337 9.124 29.004 1.00 92.50 199 ASN A N 1
ATOM 1533 C CA . ASN A 1 199 ? -22.136 8.992 28.196 1.00 92.50 199 ASN A CA 1
ATOM 1534 C C . ASN A 1 199 ? -22.495 8.294 26.897 1.00 92.50 199 ASN A C 1
ATOM 1536 O O . ASN A 1 199 ? -23.336 7.395 26.873 1.00 92.50 199 ASN A O 1
ATOM 1540 N N . SER A 1 200 ? -21.863 8.687 25.801 1.00 92.94 200 SER A N 1
ATOM 1541 C CA . SER A 1 200 ? -22.083 8.005 24.531 1.00 92.94 200 SER A CA 1
ATOM 1542 C C . SER A 1 200 ? -20.841 7.991 23.666 1.00 92.94 200 SER A C 1
ATOM 1544 O O . SER A 1 200 ? -19.961 8.837 23.802 1.00 92.94 200 SER A O 1
ATOM 1546 N N . VAL A 1 201 ? -20.776 6.999 22.788 1.00 95.00 201 VAL A N 1
ATOM 1547 C CA . VAL A 1 201 ? -19.764 6.867 21.746 1.00 95.00 201 VAL A CA 1
ATOM 1548 C C . VAL A 1 201 ? -20.478 6.599 20.440 1.00 95.00 201 VAL A C 1
ATOM 1550 O O . VAL A 1 201 ? -21.312 5.701 20.376 1.00 95.00 201 VAL A O 1
ATOM 1553 N N . PHE A 1 202 ? -20.154 7.362 19.406 1.00 94.12 202 PHE A N 1
ATOM 1554 C CA . PHE A 1 202 ? -20.751 7.226 18.089 1.00 94.12 202 PHE A CA 1
ATOM 1555 C C . PHE A 1 202 ? -19.675 7.262 17.014 1.00 94.12 202 PHE A C 1
ATOM 1557 O O . PHE A 1 202 ? -18.865 8.189 16.954 1.00 94.12 202 PHE A O 1
ATOM 1564 N N . TYR A 1 203 ? -19.686 6.247 16.156 1.00 93.50 203 TYR A N 1
ATOM 1565 C CA . TYR A 1 203 ? -18.767 6.108 15.042 1.00 93.50 203 TYR A CA 1
ATOM 1566 C C . TYR A 1 203 ? -19.546 6.056 13.724 1.00 93.50 203 TYR A C 1
ATOM 1568 O O . TYR A 1 203 ? -20.498 5.269 13.619 1.00 93.50 203 TYR A O 1
ATOM 1576 N N . PRO A 1 204 ? -19.196 6.895 12.728 1.00 92.06 204 PRO A N 1
ATOM 1577 C CA . PRO A 1 204 ? -19.830 6.836 11.416 1.00 92.06 204 PRO A CA 1
ATOM 1578 C C . PRO A 1 204 ? -19.595 5.468 10.776 1.00 92.06 204 PRO A C 1
ATOM 1580 O O . PRO A 1 204 ? -18.552 4.850 10.982 1.00 92.06 204 PRO A O 1
ATOM 1583 N N . SER A 1 205 ? -20.544 5.000 9.962 1.00 91.19 205 SER A N 1
ATOM 1584 C CA . SER A 1 205 ? -20.361 3.762 9.194 1.00 91.19 205 SER A CA 1
ATOM 1585 C C . SER A 1 205 ? -19.012 3.791 8.476 1.00 91.19 205 SER A C 1
ATOM 1587 O O . SER A 1 205 ? -18.712 4.748 7.755 1.00 91.19 205 SER A O 1
ATOM 1589 N N . HIS A 1 206 ? -18.211 2.728 8.598 1.00 87.62 206 HIS A N 1
ATOM 1590 C CA . HIS A 1 206 ? -16.891 2.686 7.960 1.00 87.62 206 HIS A CA 1
ATOM 1591 C C . HIS A 1 206 ? -16.991 2.826 6.436 1.00 87.62 206 HIS A C 1
ATOM 1593 O O . HIS A 1 206 ? -16.040 3.270 5.798 1.00 87.62 206 HIS A O 1
ATOM 1599 N N . THR A 1 207 ? -18.142 2.527 5.830 1.00 87.31 207 THR A N 1
ATOM 1600 C CA . THR A 1 207 ? -18.396 2.775 4.403 1.00 87.31 207 THR A CA 1
ATOM 1601 C C . THR A 1 207 ? -18.479 4.250 4.021 1.00 87.31 207 THR A C 1
ATOM 1603 O O . THR A 1 207 ? -18.340 4.562 2.854 1.00 87.31 207 THR A O 1
ATOM 1606 N N . LEU A 1 208 ? -18.660 5.182 4.949 1.00 88.44 208 LEU A N 1
ATOM 1607 C CA . LEU A 1 208 ? -18.678 6.609 4.611 1.00 88.44 208 LEU A CA 1
ATOM 1608 C C . LEU A 1 208 ? -17.264 7.172 4.431 1.00 88.44 208 LEU A C 1
ATOM 1610 O O . LEU A 1 208 ? -17.091 8.203 3.790 1.00 88.44 208 LEU A O 1
ATOM 1614 N N . ARG A 1 209 ? -16.251 6.483 4.985 1.00 87.06 209 ARG A N 1
ATOM 1615 C CA . ARG A 1 209 ? -14.864 6.975 5.078 1.00 87.06 209 ARG A CA 1
ATOM 1616 C C . ARG A 1 209 ? -14.798 8.366 5.730 1.00 87.06 209 ARG A C 1
ATOM 1618 O O . ARG A 1 209 ? -13.913 9.164 5.427 1.00 87.06 209 ARG A O 1
ATOM 1625 N N . SER A 1 210 ? -15.734 8.619 6.644 1.00 87.25 210 SER A N 1
ATOM 1626 C CA . SER A 1 210 ? -15.831 9.848 7.420 1.00 87.25 210 SER A CA 1
ATOM 1627 C C . SER A 1 210 ? -15.146 9.693 8.772 1.00 87.25 210 SER A C 1
ATOM 1629 O O . SER A 1 210 ? -15.067 8.594 9.319 1.00 87.25 210 SER A O 1
ATOM 1631 N N . ALA A 1 211 ? -14.679 10.807 9.316 1.00 84.31 211 ALA A N 1
ATOM 1632 C CA . ALA A 1 211 ? -14.114 10.905 10.655 1.00 84.31 211 ALA A CA 1
ATOM 1633 C C . ALA A 1 211 ? -14.797 12.055 11.414 1.00 84.31 211 ALA A C 1
ATOM 1635 O O . ALA A 1 211 ? -15.363 12.948 10.771 1.00 84.31 211 ALA A O 1
ATOM 1636 N N . PRO A 1 212 ? -14.729 12.095 12.754 1.00 85.38 212 PRO A N 1
ATOM 1637 C CA . PRO A 1 212 ? -14.054 11.162 13.665 1.00 85.38 212 PRO A CA 1
ATOM 1638 C C . PRO A 1 212 ? -15.038 10.393 14.574 1.00 85.38 212 PRO A C 1
ATOM 1640 O O . PRO A 1 212 ? -16.251 10.623 14.536 1.00 85.38 212 PRO A O 1
ATOM 1643 N N . LEU A 1 213 ? -14.514 9.529 15.452 1.00 91.12 213 LEU A N 1
ATOM 1644 C CA . LEU A 1 213 ? -15.240 9.049 16.631 1.00 91.12 213 LEU A CA 1
ATOM 1645 C C . LEU A 1 213 ? -15.718 10.247 17.466 1.00 91.12 213 LEU A C 1
ATOM 1647 O O . LEU A 1 213 ? -14.947 11.161 17.779 1.00 91.12 213 LEU A O 1
ATOM 1651 N N . THR A 1 214 ? -16.998 10.224 17.832 1.00 91.00 214 THR A N 1
ATOM 1652 C CA . THR A 1 214 ? -17.634 11.235 18.682 1.00 91.00 214 THR A CA 1
ATOM 1653 C C . THR A 1 214 ? -17.923 10.632 20.046 1.00 91.00 214 THR A C 1
ATOM 1655 O O . THR A 1 214 ? -18.545 9.574 20.128 1.00 91.00 214 THR A O 1
ATOM 1658 N N . VAL A 1 215 ? -17.476 11.297 21.112 1.00 91.75 215 VAL A N 1
ATOM 1659 C CA . VAL A 1 215 ? -17.685 10.858 22.497 1.00 91.75 215 VAL A CA 1
ATOM 1660 C C . VAL A 1 215 ? -18.376 11.969 23.279 1.00 91.75 215 VAL A C 1
ATOM 1662 O O . VAL A 1 215 ? -17.990 13.128 23.174 1.00 91.75 215 VAL A O 1
ATOM 1665 N N . THR A 1 216 ? -19.380 11.618 24.075 1.00 89.38 216 THR A N 1
ATOM 1666 C CA . THR A 1 216 ? -20.061 12.518 25.017 1.00 89.38 216 THR A CA 1
ATOM 1667 C C . THR A 1 216 ? -19.776 12.061 26.434 1.00 89.38 216 THR A C 1
ATOM 1669 O O . THR A 1 216 ? -19.897 10.869 26.724 1.00 89.38 216 THR A O 1
ATOM 1672 N N . LEU A 1 217 ? -19.423 13.014 27.297 1.00 87.12 217 LEU A N 1
ATOM 1673 C CA . LEU A 1 217 ? -19.399 12.843 28.752 1.00 87.12 217 LEU A CA 1
ATOM 1674 C C . LEU A 1 217 ? -20.632 13.505 29.346 1.00 87.12 217 LEU A C 1
ATOM 1676 O O . LEU A 1 217 ? -21.166 14.377 28.675 1.00 87.12 217 LEU A O 1
ATOM 1680 N N . GLU A 1 218 ? -21.035 13.106 30.556 1.00 80.62 218 GLU A N 1
ATOM 1681 C CA . GLU A 1 218 ? -22.224 13.518 31.342 1.00 80.62 218 GLU A CA 1
ATOM 1682 C C . GLU A 1 218 ? -22.504 15.045 31.437 1.00 80.62 218 GLU A C 1
ATOM 1684 O O . GLU A 1 218 ? -22.621 15.618 32.519 1.00 80.62 218 GLU A O 1
ATOM 1689 N N . ASP A 1 219 ? -22.648 15.721 30.303 1.00 69.50 219 ASP A N 1
ATOM 1690 C CA . ASP A 1 219 ? -22.784 17.160 30.129 1.00 69.50 219 ASP A CA 1
ATOM 1691 C C . ASP A 1 219 ? -23.918 17.455 29.137 1.00 69.50 219 ASP A C 1
ATOM 1693 O O . ASP A 1 219 ? -24.163 16.710 28.184 1.00 69.50 219 ASP A O 1
ATOM 1697 N N . GLY A 1 220 ? -24.628 18.555 29.379 1.00 73.81 220 GLY A N 1
ATOM 1698 C CA . GLY A 1 220 ? -25.804 18.982 28.622 1.00 73.81 220 GLY A CA 1
ATOM 1699 C C . GLY A 1 220 ? -27.032 18.067 28.762 1.00 73.81 220 GLY A C 1
ATOM 1700 O O . GLY A 1 220 ? -27.143 17.279 29.695 1.00 73.81 220 GLY A O 1
ATOM 1701 N N . SER A 1 221 ? -28.006 18.238 27.858 1.00 84.25 221 SER A N 1
ATOM 1702 C CA . SER A 1 221 ? -29.257 17.459 27.822 1.00 84.25 221 SER A CA 1
ATOM 1703 C C . SER A 1 221 ? -29.269 16.538 26.608 1.00 84.25 221 SER A C 1
ATOM 1705 O O . SER A 1 221 ? -29.476 17.006 25.491 1.00 84.25 221 SER A O 1
ATOM 1707 N N . PHE A 1 222 ? -29.085 15.236 26.824 1.00 87.75 222 PHE A N 1
ATOM 1708 C CA . PHE A 1 222 ? -29.093 14.238 25.751 1.00 87.75 222 PHE A CA 1
ATOM 1709 C C . PHE A 1 222 ? -30.487 13.991 25.154 1.00 87.75 222 PHE A C 1
ATOM 1711 O O . PHE A 1 222 ? -30.627 13.803 23.944 1.00 87.75 222 PHE A O 1
ATOM 1718 N N . ILE A 1 223 ? -31.535 14.018 25.981 1.00 85.31 223 ILE A N 1
ATOM 1719 C CA . ILE A 1 223 ? -32.922 13.914 25.511 1.00 85.31 223 ILE A CA 1
ATOM 1720 C C . ILE A 1 223 ? -33.357 15.246 24.892 1.00 85.31 223 ILE A C 1
ATOM 1722 O O . ILE A 1 223 ? -33.140 16.315 25.469 1.00 85.31 223 ILE A O 1
ATOM 1726 N N . THR A 1 224 ? -34.003 15.171 23.727 1.00 83.69 224 THR A N 1
ATOM 1727 C CA . THR A 1 224 ? -34.595 16.328 23.041 1.00 83.69 224 THR A CA 1
ATOM 1728 C C . THR A 1 224 ? -36.122 16.307 23.142 1.00 83.69 224 THR A C 1
ATOM 1730 O O . THR A 1 224 ? -36.725 15.293 23.488 1.00 83.69 224 THR A O 1
ATOM 1733 N N . SER A 1 225 ? -36.780 17.424 22.818 1.00 82.12 225 SER A N 1
ATOM 1734 C CA . SER A 1 225 ? -38.249 17.489 22.751 1.00 82.12 225 SER A CA 1
ATOM 1735 C C . SER A 1 225 ? -38.843 16.776 21.527 1.00 82.12 225 SER A C 1
ATOM 1737 O O . SER A 1 225 ? -40.064 16.641 21.431 1.00 82.12 225 SER A O 1
ATOM 1739 N N . THR A 1 226 ? -38.004 16.316 20.595 1.00 86.31 226 THR A N 1
ATOM 1740 C CA . THR A 1 226 ? -38.419 15.610 19.383 1.00 86.31 226 THR A CA 1
ATOM 1741 C C . THR A 1 226 ? -38.299 14.101 19.588 1.00 86.31 226 THR A C 1
ATOM 1743 O O . THR A 1 226 ? -37.261 13.588 20.000 1.00 86.31 226 THR A O 1
ATOM 1746 N N . SER A 1 227 ? -39.363 13.363 19.261 1.00 84.50 227 SER A N 1
ATOM 1747 C CA . SER A 1 227 ? -39.380 11.900 19.381 1.00 84.50 227 SER A CA 1
ATOM 1748 C C . SER A 1 227 ? -38.280 11.241 18.535 1.00 84.50 227 SER A C 1
ATOM 1750 O O . SER A 1 227 ? -38.058 11.628 17.387 1.00 84.50 227 SER A O 1
ATOM 1752 N N . ASN A 1 228 ? -37.620 10.222 19.100 1.00 87.31 228 ASN A N 1
ATOM 1753 C CA . ASN A 1 228 ? -36.511 9.474 18.492 1.00 87.31 228 ASN A CA 1
ATOM 1754 C C . ASN A 1 228 ? -35.288 10.327 18.116 1.00 87.31 228 ASN A C 1
ATOM 1756 O O . ASN A 1 228 ? -34.492 9.889 17.282 1.00 87.31 228 ASN A O 1
ATOM 1760 N N . GLN A 1 229 ? -35.146 11.535 18.674 1.00 90.81 229 GLN A N 1
ATOM 1761 C CA . GLN A 1 229 ? -34.000 12.412 18.451 1.00 90.81 229 GLN A CA 1
ATOM 1762 C C . GLN A 1 229 ? -33.249 12.665 19.761 1.00 90.81 229 GLN A C 1
ATOM 1764 O O . GLN A 1 229 ? -33.846 12.981 20.792 1.00 90.81 229 GLN A O 1
ATOM 1769 N N . PHE A 1 230 ? -31.925 12.562 19.689 1.00 91.25 230 PHE A N 1
ATOM 1770 C CA . PHE A 1 230 ? -31.006 12.687 20.815 1.00 91.25 230 PHE A CA 1
ATOM 1771 C C . PHE A 1 230 ? -29.893 13.672 20.470 1.00 91.25 230 PHE A C 1
ATOM 1773 O O . PHE A 1 230 ? -29.503 13.772 19.307 1.00 91.25 230 PHE A O 1
ATOM 1780 N N . ALA A 1 231 ? -29.391 14.397 21.462 1.00 90.19 231 ALA A N 1
ATOM 1781 C CA . ALA A 1 231 ? -28.356 15.411 21.305 1.00 90.19 231 ALA A CA 1
ATOM 1782 C C . ALA A 1 231 ? -27.050 14.950 21.978 1.00 90.19 231 ALA A C 1
ATOM 1784 O O . ALA A 1 231 ? -26.877 15.163 23.179 1.00 90.19 231 ALA A O 1
ATOM 1785 N N . PRO A 1 232 ? -26.133 14.283 21.248 1.00 87.38 232 PRO A N 1
ATOM 1786 C CA . PRO A 1 232 ? -24.799 14.017 21.768 1.00 87.38 232 PRO A CA 1
ATOM 1787 C C . PRO A 1 232 ? -24.044 15.339 21.941 1.00 87.38 232 PRO A C 1
ATOM 1789 O O . PRO A 1 232 ? -23.830 16.079 20.982 1.00 87.38 232 PRO A O 1
ATOM 1792 N N . ASN A 1 233 ? -23.631 15.634 23.171 1.00 82.75 233 ASN A N 1
ATOM 1793 C CA . ASN A 1 233 ? -22.788 16.785 23.479 1.00 82.75 233 ASN A CA 1
ATOM 1794 C C . ASN A 1 233 ? -21.328 16.342 23.341 1.00 82.75 233 ASN A C 1
ATOM 1796 O O . ASN A 1 233 ? -20.783 15.694 24.233 1.00 82.75 233 ASN A O 1
ATOM 1800 N N . ALA A 1 234 ? -20.727 16.564 22.172 1.00 83.75 234 ALA A N 1
ATOM 1801 C CA . ALA A 1 234 ? -19.364 16.111 21.897 1.00 83.75 234 ALA A CA 1
ATOM 1802 C C . ALA A 1 234 ? -18.360 16.723 22.894 1.00 83.75 234 ALA A C 1
ATOM 1804 O O . ALA A 1 234 ? -18.367 17.934 23.119 1.00 83.75 234 ALA A O 1
ATOM 1805 N N . PHE A 1 235 ? -17.498 15.885 23.475 1.00 85.06 235 PHE A N 1
ATOM 1806 C CA . PHE A 1 235 ? -16.517 16.248 24.506 1.00 85.06 235 PHE A CA 1
ATOM 1807 C C . PHE A 1 235 ? -15.593 17.389 24.067 1.00 85.06 235 PHE A C 1
ATOM 1809 O O . PHE A 1 235 ? -15.309 18.320 24.815 1.00 85.06 235 PHE A O 1
ATOM 1816 N N . GLU A 1 236 ? -15.165 17.299 22.822 1.00 77.06 236 GLU A N 1
ATOM 1817 C CA . GLU A 1 236 ? -14.530 18.314 22.000 1.00 77.06 236 GLU A CA 1
ATOM 1818 C C . GLU A 1 236 ? -15.035 19.749 22.247 1.00 77.06 236 GLU A C 1
ATOM 1820 O O . GLU A 1 236 ? -14.265 20.632 22.627 1.00 77.06 236 GLU A O 1
ATOM 1825 N N . GLY A 1 237 ? -16.352 19.963 22.165 1.00 65.81 237 GLY A N 1
ATOM 1826 C CA . GLY A 1 237 ? -16.966 21.283 22.316 1.00 65.81 237 GLY A CA 1
ATOM 1827 C C . GLY A 1 237 ? -17.063 21.792 23.759 1.00 65.81 237 GLY A C 1
ATOM 1828 O O . GLY A 1 237 ? -17.479 22.932 23.969 1.00 65.81 237 GLY A O 1
ATOM 1829 N N . ALA A 1 238 ? -16.697 20.983 24.759 1.00 68.25 238 ALA A N 1
ATOM 1830 C CA . ALA A 1 238 ? -16.869 21.321 26.173 1.00 68.25 238 ALA A CA 1
ATOM 1831 C C . ALA A 1 238 ? -15.741 22.213 26.738 1.00 68.25 238 ALA A C 1
ATOM 1833 O O . ALA A 1 238 ? -15.874 22.759 27.833 1.00 68.25 238 ALA A O 1
ATOM 1834 N N . GLY A 1 239 ? -14.615 22.373 26.027 1.00 65.81 239 GLY A N 1
ATOM 1835 C CA . GLY A 1 239 ? -13.504 23.244 26.450 1.00 65.81 239 GLY A CA 1
ATOM 1836 C C . GLY A 1 239 ? -12.784 22.802 27.736 1.00 65.81 239 GLY A C 1
ATOM 1837 O O . GLY A 1 239 ? -12.094 23.604 28.365 1.00 65.81 239 GLY A O 1
ATOM 1838 N N . VAL A 1 240 ? -12.951 21.539 28.142 1.00 69.12 240 VAL A N 1
ATOM 1839 C CA . VAL A 1 240 ? -12.434 20.988 29.411 1.00 69.12 240 VAL A CA 1
ATOM 1840 C C . VAL A 1 240 ? -10.978 20.514 29.295 1.00 69.12 240 VAL A C 1
ATOM 1842 O O . VAL A 1 240 ? -10.266 20.443 30.295 1.00 69.12 240 VAL A O 1
ATOM 1845 N N . ASP A 1 241 ? -10.511 20.197 28.086 1.00 73.69 241 ASP A N 1
ATOM 1846 C CA . ASP A 1 241 ? -9.147 19.731 27.828 1.00 73.69 241 ASP A CA 1
ATOM 1847 C C . ASP A 1 241 ? -8.350 20.769 27.027 1.00 73.69 241 ASP A C 1
ATOM 1849 O O . ASP A 1 241 ? -8.523 20.920 25.819 1.00 73.69 241 ASP A O 1
ATOM 1853 N N . LEU A 1 242 ? -7.447 21.481 27.706 1.00 75.75 242 LEU A N 1
ATOM 1854 C CA . LEU A 1 242 ? -6.634 22.526 27.081 1.00 75.75 242 LEU A CA 1
ATOM 1855 C C . LEU A 1 242 ? -5.425 21.968 26.305 1.00 75.75 242 LEU A C 1
ATOM 1857 O O . LEU A 1 242 ? -4.735 22.737 25.635 1.00 75.75 242 LEU A O 1
ATOM 1861 N N . THR A 1 243 ? -5.162 20.654 26.348 1.00 75.06 243 THR A N 1
ATOM 1862 C CA . THR A 1 243 ? -4.115 20.020 25.523 1.00 75.06 243 THR A CA 1
ATOM 1863 C C . THR A 1 243 ? -4.521 19.916 24.051 1.00 75.06 243 THR A C 1
ATOM 1865 O O . THR A 1 243 ? -3.650 19.820 23.184 1.00 75.06 243 THR A O 1
ATOM 1868 N N . ILE A 1 244 ? -5.826 19.996 23.755 1.00 73.88 244 ILE A N 1
ATOM 1869 C CA . ILE A 1 244 ? -6.386 19.905 22.398 1.00 73.88 244 ILE A CA 1
ATOM 1870 C C . ILE A 1 244 ? -5.751 20.947 21.470 1.00 73.88 244 ILE A C 1
ATOM 1872 O O . ILE A 1 244 ? -5.266 20.613 20.396 1.00 73.88 244 ILE A O 1
ATOM 1876 N N . ALA A 1 245 ? -5.681 22.208 21.899 1.00 63.94 245 ALA A N 1
ATOM 1877 C CA . ALA A 1 245 ? -5.242 23.307 21.038 1.00 63.94 245 ALA A CA 1
ATOM 1878 C C . ALA A 1 245 ? -3.741 23.280 20.678 1.00 63.94 245 ALA A C 1
ATOM 1880 O O . ALA A 1 245 ? -3.338 23.969 19.744 1.00 63.94 245 ALA A O 1
ATOM 1881 N N . GLY A 1 246 ? -2.909 22.537 21.421 1.00 60.62 246 GLY A N 1
ATOM 1882 C CA . GLY A 1 246 ? -1.446 22.593 21.286 1.00 60.62 246 GLY A CA 1
ATOM 1883 C C . GLY A 1 246 ? -0.725 21.253 21.135 1.00 60.62 246 GLY A C 1
ATOM 1884 O O . GLY A 1 246 ? 0.464 21.259 20.832 1.00 60.62 246 GLY A O 1
ATOM 1885 N N . SER A 1 247 ? -1.383 20.115 21.381 1.00 65.12 247 SER A N 1
ATOM 1886 C CA . SER A 1 247 ? -0.746 18.782 21.372 1.00 65.12 247 SER A CA 1
ATOM 1887 C C . SER A 1 247 ? -1.486 17.730 20.544 1.00 65.12 247 SER A C 1
ATOM 1889 O O . SER A 1 247 ? -0.948 16.643 20.342 1.00 65.12 247 SER A O 1
ATOM 1891 N N . ASP A 1 248 ? -2.695 18.011 20.056 1.00 65.12 248 ASP A N 1
ATOM 1892 C CA . ASP A 1 248 ? -3.378 17.105 19.136 1.00 65.12 248 ASP A CA 1
ATOM 1893 C C . ASP A 1 248 ? -2.795 17.260 17.719 1.00 65.12 248 ASP A C 1
ATOM 1895 O O . ASP A 1 248 ? -3.096 18.215 17.009 1.00 65.12 248 ASP A O 1
ATOM 1899 N N . ILE A 1 249 ? -2.016 16.268 17.267 1.00 59.22 249 ILE A N 1
ATOM 1900 C CA . ILE A 1 249 ? -1.617 16.109 15.847 1.00 59.22 249 ILE A CA 1
ATOM 1901 C C . ILE A 1 249 ? -2.846 15.926 14.936 1.00 59.22 249 ILE A C 1
ATOM 1903 O O . ILE A 1 249 ? -2.765 16.127 13.727 1.00 59.22 249 ILE A O 1
ATOM 1907 N N . SER A 1 250 ? -4.003 15.610 15.533 1.00 56.91 250 SER A N 1
ATOM 1908 C CA . SER A 1 250 ? -5.247 15.136 14.919 1.00 56.91 250 SER A CA 1
ATOM 1909 C C . SER A 1 250 ? -5.937 16.042 13.890 1.00 56.91 250 SER A C 1
ATOM 1911 O O . SER A 1 250 ? -7.099 15.817 13.569 1.00 56.91 250 SER A O 1
ATOM 1913 N N . GLY A 1 251 ? -5.273 17.046 13.328 1.00 54.84 251 GLY A N 1
ATOM 1914 C CA . GLY A 1 251 ? -5.906 17.913 12.349 1.00 54.84 251 GLY A CA 1
ATOM 1915 C C . GLY A 1 251 ? -5.000 18.677 11.406 1.00 54.84 251 GLY A C 1
ATOM 1916 O O . GLY A 1 251 ? -5.552 19.412 10.597 1.00 54.84 251 GLY A O 1
ATOM 1917 N N . PHE A 1 252 ? -3.671 18.541 11.463 1.00 62.34 252 PHE A N 1
ATOM 1918 C CA . PHE A 1 252 ? -2.772 19.410 10.698 1.00 62.34 252 PHE A CA 1
ATOM 1919 C C . PHE A 1 252 ? -1.559 18.682 10.122 1.00 62.34 252 PHE A C 1
ATOM 1921 O O . PHE A 1 252 ? -0.778 18.093 10.860 1.00 62.34 252 PHE A O 1
ATOM 1928 N N . ASN A 1 253 ? -1.399 18.759 8.804 1.00 65.00 253 ASN A N 1
ATOM 1929 C CA . ASN A 1 253 ? -0.303 18.171 8.054 1.00 65.00 253 ASN A CA 1
ATOM 1930 C C . ASN A 1 253 ? 0.938 19.033 8.286 1.00 65.00 253 ASN A C 1
ATOM 1932 O O . ASN A 1 253 ? 0.972 20.197 7.881 1.00 65.00 253 ASN A O 1
ATOM 1936 N N . THR A 1 254 ? 1.938 18.468 8.954 1.00 65.94 254 THR A N 1
ATOM 1937 C CA . THR A 1 254 ? 3.159 19.181 9.348 1.00 65.94 254 THR A CA 1
ATOM 1938 C C . THR A 1 254 ? 3.979 19.688 8.160 1.00 65.94 254 THR A C 1
ATOM 1940 O O . THR A 1 254 ? 4.690 20.681 8.312 1.00 65.94 254 THR A O 1
ATOM 1943 N N . ASP A 1 255 ? 3.838 19.071 6.985 1.00 62.06 255 ASP A N 1
ATOM 1944 C CA . ASP A 1 255 ? 4.564 19.440 5.769 1.00 62.06 255 ASP A CA 1
ATOM 1945 C C . ASP A 1 255 ? 3.827 20.503 4.939 1.00 62.06 255 ASP A C 1
ATOM 1947 O O . ASP A 1 255 ? 4.442 21.455 4.458 1.00 62.06 255 ASP A O 1
ATOM 1951 N N . THR A 1 256 ? 2.508 20.368 4.753 1.00 62.34 256 THR A N 1
ATOM 1952 C CA . THR A 1 256 ? 1.723 21.294 3.904 1.00 62.34 256 THR A CA 1
ATOM 1953 C C . THR A 1 256 ? 1.123 22.465 4.667 1.00 62.34 256 THR A C 1
ATOM 1955 O O . THR A 1 256 ? 0.683 23.447 4.069 1.00 62.34 256 THR A O 1
ATOM 1958 N N . GLY A 1 257 ? 1.064 22.361 5.989 1.00 63.75 257 GLY A N 1
ATOM 1959 C CA . GLY A 1 257 ? 0.382 23.320 6.832 1.00 63.75 257 GLY A CA 1
ATOM 1960 C C . GLY A 1 257 ? -1.148 23.344 6.673 1.00 63.75 257 GLY A C 1
ATOM 1961 O O . GLY A 1 257 ? -1.789 24.324 7.050 1.00 63.75 257 GLY A O 1
ATOM 1962 N N . GLY A 1 258 ? -1.734 22.315 6.048 1.00 63.25 258 GLY A N 1
ATOM 1963 C CA . GLY A 1 258 ? -3.178 22.158 5.830 1.00 63.25 258 GLY A CA 1
ATOM 1964 C C . GLY A 1 258 ? -3.804 21.108 6.750 1.00 63.25 258 GLY A C 1
ATOM 1965 O O . GLY A 1 258 ? -3.112 20.499 7.556 1.00 63.25 258 GLY A O 1
ATOM 1966 N N . SER A 1 259 ? -5.112 20.855 6.643 1.00 60.09 259 SER A N 1
ATOM 1967 C CA . SER A 1 259 ? -5.772 19.869 7.510 1.00 60.09 259 SER A CA 1
ATOM 1968 C C . SER A 1 259 ? -5.523 18.414 7.098 1.00 60.09 259 SER A C 1
ATOM 1970 O O . SER A 1 259 ? -5.677 18.061 5.931 1.00 60.09 259 SER A O 1
ATOM 1972 N N . LEU A 1 260 ? -5.222 17.543 8.067 1.00 64.88 260 LEU A N 1
ATOM 1973 C CA . LEU A 1 260 ? -5.219 16.080 7.892 1.00 64.88 260 LEU A CA 1
ATOM 1974 C C . LEU A 1 260 ? -6.639 15.553 8.002 1.00 64.88 260 LEU A C 1
ATOM 1976 O O . LEU A 1 260 ? -7.009 14.977 9.021 1.00 64.88 260 LEU A O 1
ATOM 1980 N N . ALA A 1 261 ? -7.465 15.827 7.002 1.00 61.22 261 ALA A N 1
ATOM 1981 C CA . ALA A 1 261 ? -8.879 15.516 7.097 1.00 61.22 261 ALA A CA 1
ATOM 1982 C C . ALA A 1 261 ? -9.277 14.442 6.087 1.00 61.22 261 ALA A C 1
ATOM 1984 O O . ALA A 1 261 ? -9.176 14.628 4.874 1.00 61.22 261 ALA A O 1
ATOM 1985 N N . ARG A 1 262 ? -9.818 13.337 6.606 1.00 79.88 262 ARG A N 1
ATOM 1986 C CA . ARG A 1 262 ? -10.899 12.642 5.902 1.00 79.88 262 ARG A CA 1
ATOM 1987 C C . ARG A 1 262 ? -12.153 13.518 5.935 1.00 79.88 262 ARG A C 1
ATOM 1989 O O . ARG A 1 262 ? -12.249 14.457 6.726 1.00 79.88 262 ARG A O 1
ATOM 1996 N N . THR A 1 263 ? -13.123 13.207 5.084 1.00 83.69 263 THR A N 1
ATOM 1997 C CA . THR A 1 263 ? -14.413 13.903 5.069 1.00 83.69 263 THR A CA 1
ATOM 1998 C C . THR A 1 263 ? -15.032 13.906 6.471 1.00 83.69 263 THR A C 1
ATOM 2000 O O . THR A 1 263 ? -15.045 12.887 7.159 1.00 83.69 263 THR A O 1
ATOM 2003 N N . SER A 1 264 ? -15.505 15.067 6.928 1.00 86.44 264 SER A N 1
ATOM 2004 C CA . SER A 1 264 ? -16.218 15.150 8.207 1.00 86.44 264 SER A CA 1
ATOM 2005 C C . SER A 1 264 ? -17.587 14.488 8.105 1.00 86.44 264 SER A C 1
ATOM 2007 O O . SER A 1 264 ? -18.196 14.515 7.034 1.00 86.44 264 SER A O 1
ATOM 2009 N N . VAL A 1 265 ? -18.105 13.990 9.226 1.00 89.19 265 VAL A N 1
ATOM 2010 C CA . VAL A 1 265 ? -19.489 13.502 9.319 1.00 89.19 265 VAL A CA 1
ATOM 2011 C C . VAL A 1 265 ? -20.479 14.584 8.863 1.00 89.19 265 VAL A C 1
ATOM 2013 O O . VAL A 1 265 ? -20.335 15.759 9.211 1.00 89.19 265 VAL A O 1
ATOM 2016 N N . GLN A 1 266 ? -21.473 14.189 8.068 1.00 92.00 266 GLN A N 1
ATOM 2017 C CA . GLN A 1 266 ? -22.513 15.047 7.496 1.00 92.00 266 GLN A CA 1
ATOM 2018 C C . GLN A 1 266 ? -23.909 14.692 8.025 1.00 92.00 266 GLN A C 1
ATOM 2020 O O . GLN A 1 266 ? -24.136 13.639 8.619 1.00 92.00 266 GLN A O 1
ATOM 2025 N N . ALA A 1 267 ? -24.883 15.576 7.797 1.00 92.75 267 ALA A N 1
ATOM 2026 C CA . ALA A 1 267 ? -26.283 15.252 8.054 1.00 92.75 267 ALA A CA 1
ATOM 2027 C C . ALA A 1 267 ? -26.754 14.116 7.127 1.00 92.75 267 ALA A C 1
ATOM 2029 O O . ALA A 1 267 ? -26.460 14.108 5.935 1.00 92.75 267 ALA A O 1
ATOM 2030 N N . SER A 1 268 ? -27.566 13.210 7.664 1.00 93.00 268 SER A N 1
ATOM 2031 C CA . SER A 1 268 ? -28.031 11.944 7.078 1.00 93.00 268 SER A CA 1
ATOM 2032 C C . SER A 1 268 ? -26.985 10.828 6.994 1.00 93.00 268 SER A C 1
ATOM 2034 O O . SER A 1 268 ? -27.315 9.739 6.519 1.00 93.00 268 SER A O 1
ATOM 2036 N N . ASP A 1 269 ? -25.759 11.050 7.475 1.00 93.88 269 ASP A N 1
ATOM 2037 C CA . ASP A 1 269 ? -24.774 9.976 7.591 1.00 93.88 269 ASP A CA 1
ATOM 2038 C C . ASP A 1 269 ? -25.259 8.914 8.582 1.00 93.88 269 ASP A C 1
ATOM 2040 O O . ASP A 1 269 ? -25.794 9.225 9.650 1.00 93.88 269 ASP A O 1
ATOM 2044 N N . ARG A 1 270 ? -25.059 7.643 8.224 1.00 92.69 270 ARG A N 1
ATOM 2045 C CA . ARG A 1 270 ? -25.338 6.502 9.102 1.00 92.69 270 ARG A CA 1
ATOM 2046 C C . ARG A 1 270 ? -24.296 6.402 10.204 1.00 92.69 270 ARG A C 1
ATOM 2048 O O . ARG A 1 270 ? -23.097 6.545 9.945 1.00 92.69 270 ARG A O 1
ATOM 2055 N N . ILE A 1 271 ? -24.765 6.112 11.410 1.00 92.50 271 ILE A N 1
ATOM 2056 C CA . ILE A 1 271 ? -23.926 6.043 12.600 1.00 92.50 271 ILE A CA 1
ATOM 2057 C C . ILE A 1 271 ? -24.328 4.860 13.480 1.00 92.50 271 ILE A C 1
ATOM 2059 O O . ILE A 1 271 ? -25.491 4.461 13.519 1.00 92.50 271 ILE A O 1
ATOM 2063 N N . SER A 1 272 ? -23.359 4.300 14.194 1.00 91.88 272 SER A N 1
ATOM 2064 C CA . SER A 1 272 ? -23.577 3.278 15.220 1.00 91.88 272 SER A CA 1
ATOM 2065 C C . SER A 1 272 ? -22.737 3.577 16.445 1.00 91.88 272 SER A C 1
ATOM 2067 O O . SER A 1 272 ? -21.762 4.327 16.378 1.00 91.88 272 SER A O 1
ATOM 2069 N N . GLY A 1 273 ? -23.080 2.966 17.567 1.00 92.00 273 GLY A N 1
ATOM 2070 C CA . GLY A 1 273 ? -22.445 3.314 18.822 1.00 92.00 273 GLY A CA 1
ATOM 2071 C C . GLY A 1 273 ? -23.263 2.945 20.041 1.00 92.00 273 GLY A C 1
ATOM 2072 O O . GLY A 1 273 ? -24.336 2.348 19.931 1.00 92.00 273 GLY A O 1
ATOM 2073 N N . ASN A 1 274 ? -22.756 3.333 21.201 1.00 93.88 274 ASN A N 1
ATOM 2074 C CA . ASN A 1 274 ? -23.270 2.920 22.497 1.00 93.88 274 ASN A CA 1
ATOM 2075 C C . ASN A 1 274 ? -23.607 4.135 23.362 1.00 93.88 274 ASN A C 1
ATOM 2077 O O . ASN A 1 274 ? -22.899 5.140 23.334 1.00 93.88 274 ASN A O 1
ATOM 2081 N N . VAL A 1 275 ? -24.663 4.013 24.162 1.00 93.12 275 VAL A N 1
ATOM 2082 C CA . VAL A 1 275 ? -25.105 5.003 25.145 1.00 93.12 275 VAL A CA 1
ATOM 2083 C C . VAL A 1 275 ? -25.176 4.337 26.514 1.00 93.12 275 VAL A C 1
ATOM 2085 O O . VAL A 1 275 ? -25.729 3.246 26.654 1.00 93.12 275 VAL A O 1
ATOM 2088 N N . TYR A 1 276 ? -24.626 5.007 27.519 1.00 93.00 276 TYR A N 1
ATOM 2089 C CA . TYR A 1 276 ? -24.439 4.502 28.872 1.00 93.00 276 TYR A CA 1
ATOM 2090 C C . TYR A 1 276 ? -25.030 5.495 29.877 1.00 93.00 276 TYR A C 1
ATOM 2092 O O . TYR A 1 276 ? -24.639 6.662 29.913 1.00 93.00 276 TYR A O 1
ATOM 2100 N N . GLY A 1 277 ? -25.964 5.031 30.706 1.00 88.56 277 GLY A N 1
ATOM 2101 C CA . GLY A 1 277 ? -26.579 5.819 31.781 1.00 88.56 277 GLY A CA 1
ATOM 2102 C C . GLY A 1 277 ? -25.776 5.839 33.089 1.00 88.56 277 GLY A C 1
ATOM 2103 O O . GLY A 1 277 ? -26.179 6.494 34.050 1.00 88.56 277 GLY A O 1
ATOM 2104 N N . ASN A 1 278 ? -24.666 5.103 33.148 1.00 88.62 278 ASN A N 1
ATOM 2105 C CA . ASN A 1 278 ? -23.753 5.054 34.285 1.00 88.62 278 ASN A CA 1
ATOM 2106 C C . ASN A 1 278 ? -22.290 4.958 33.828 1.00 88.62 278 ASN A C 1
ATOM 2108 O O . ASN A 1 278 ? -22.003 4.751 32.644 1.00 88.62 278 ASN A O 1
ATOM 2112 N N . THR A 1 279 ? -21.379 5.137 34.781 1.00 91.81 279 THR A N 1
ATOM 2113 C CA . THR A 1 279 ? -19.928 5.139 34.579 1.00 91.81 279 THR A CA 1
ATOM 2114 C C . THR A 1 279 ? -19.222 4.366 35.679 1.00 91.81 279 THR A C 1
ATOM 2116 O O . THR A 1 279 ? -19.600 4.429 36.842 1.00 91.81 279 THR A O 1
ATOM 2119 N N . CYS A 1 280 ? -18.169 3.640 35.319 1.00 92.50 280 CYS A N 1
ATOM 2120 C CA . CYS A 1 280 ? -17.222 3.085 36.277 1.00 92.50 280 CYS A CA 1
ATOM 2121 C C . CYS A 1 280 ? -15.966 3.953 36.311 1.00 92.50 280 CYS A C 1
ATOM 2123 O O . CYS A 1 280 ? -15.467 4.381 35.268 1.00 92.50 280 CYS A O 1
ATOM 2125 N N . THR A 1 281 ? -15.365 4.102 37.486 1.00 92.44 281 THR A N 1
ATOM 2126 C CA . THR A 1 281 ? -14.037 4.733 37.602 1.00 92.44 281 THR A CA 1
ATOM 2127 C C . THR A 1 281 ? -12.910 3.820 37.110 1.00 92.44 281 THR A C 1
ATOM 2129 O O . THR A 1 281 ? -11.874 4.299 36.641 1.00 92.44 281 THR A O 1
ATOM 2132 N N . ARG A 1 282 ? -13.100 2.495 37.220 1.00 94.88 282 ARG A N 1
ATOM 2133 C CA . ARG A 1 282 ? -12.160 1.450 36.783 1.00 94.88 282 ARG A CA 1
ATOM 2134 C C . ARG A 1 282 ? -12.846 0.086 36.687 1.00 94.88 282 ARG A C 1
ATOM 2136 O O . ARG A 1 282 ? -13.761 -0.202 37.454 1.00 94.88 282 ARG A O 1
ATOM 2143 N N . ILE A 1 283 ? -12.343 -0.781 35.810 1.00 97.12 283 ILE A N 1
ATOM 2144 C CA . ILE A 1 283 ? -12.616 -2.225 35.815 1.00 97.12 283 ILE A CA 1
ATOM 2145 C C . ILE A 1 283 ? -11.288 -2.965 36.008 1.00 97.12 283 ILE A C 1
ATOM 2147 O O . ILE A 1 283 ? -10.324 -2.711 35.287 1.00 97.12 283 ILE A O 1
ATOM 2151 N N . SER A 1 284 ? -11.213 -3.879 36.976 1.00 96.94 284 SER A N 1
ATOM 2152 C CA . SER A 1 284 ? -10.005 -4.664 37.252 1.00 96.94 284 SER A CA 1
ATOM 2153 C C . SER A 1 284 ? -10.339 -6.133 37.487 1.00 96.94 284 SER A C 1
ATOM 2155 O O . SER A 1 284 ? -11.007 -6.466 38.462 1.00 96.94 284 SER A O 1
ATOM 2157 N N . VAL A 1 285 ? -9.836 -7.018 36.625 1.00 97.25 285 VAL A N 1
ATOM 2158 C CA . VAL A 1 285 ? -9.951 -8.476 36.774 1.00 97.25 285 VAL A CA 1
ATOM 2159 C C . VAL A 1 285 ? -8.565 -9.079 36.968 1.00 97.25 285 VAL A C 1
ATOM 2161 O O . VAL A 1 285 ? -7.682 -8.885 36.130 1.00 97.25 285 VAL A O 1
ATOM 2164 N N . LYS A 1 286 ? -8.346 -9.780 38.085 1.00 96.81 286 LYS A N 1
ATOM 2165 C CA . LYS A 1 286 ? -7.026 -10.313 38.459 1.00 96.81 286 LYS A CA 1
ATOM 2166 C C . LYS A 1 286 ? -7.117 -11.734 38.987 1.00 96.81 286 LYS A C 1
ATOM 2168 O O . LYS A 1 286 ? -7.889 -11.989 39.910 1.00 96.81 286 LYS A O 1
ATOM 2173 N N . ASN A 1 287 ? -6.266 -12.620 38.470 1.00 96.25 287 ASN A N 1
ATOM 2174 C CA . ASN A 1 287 ? -6.147 -14.012 38.917 1.00 96.25 287 ASN A CA 1
ATOM 2175 C C . ASN A 1 287 ? -7.499 -14.736 38.970 1.00 96.25 287 ASN A C 1
ATOM 2177 O O . ASN A 1 287 ? -7.828 -15.356 39.981 1.00 96.25 287 ASN A O 1
ATOM 2181 N N . CYS A 1 288 ? -8.316 -14.571 37.933 1.00 92.06 288 CYS A N 1
ATOM 2182 C CA . CYS A 1 288 ? -9.619 -15.209 37.870 1.00 92.06 288 CYS A CA 1
ATOM 2183 C C . CYS A 1 288 ? -9.649 -16.288 36.790 1.00 92.06 288 CYS A C 1
ATOM 2185 O O . CYS A 1 288 ? -9.339 -16.022 35.623 1.00 92.06 288 CYS A O 1
ATOM 2187 N N . ASP A 1 289 ? -10.087 -17.483 37.173 1.00 84.56 289 ASP A N 1
ATOM 2188 C CA . ASP A 1 289 ? -10.382 -18.547 36.222 1.00 84.56 289 ASP A CA 1
ATOM 2189 C C . ASP A 1 289 ? -11.644 -18.143 35.435 1.00 84.56 289 ASP A C 1
ATOM 2191 O O . ASP A 1 289 ? -12.574 -17.570 35.990 1.00 84.56 289 ASP A O 1
ATOM 2195 N N . GLY A 1 290 ? -11.668 -18.322 34.114 1.00 80.88 290 GLY A N 1
ATOM 2196 C CA . GLY A 1 290 ? -12.856 -18.020 33.300 1.00 80.88 290 GLY A CA 1
ATOM 2197 C C . GLY A 1 290 ? -13.859 -19.184 33.295 1.00 80.88 290 GLY A C 1
ATOM 2198 O O . GLY A 1 290 ? -13.483 -20.299 33.654 1.00 80.88 290 GLY A O 1
ATOM 2199 N N . PRO A 1 291 ? -15.100 -18.988 32.808 1.00 89.25 291 PRO A N 1
ATOM 2200 C CA . PRO A 1 291 ? -15.549 -17.830 32.033 1.00 89.25 291 PRO A CA 1
ATOM 2201 C C . PRO A 1 291 ? -16.144 -16.686 32.877 1.00 89.25 291 PRO A C 1
ATOM 2203 O O . PRO A 1 291 ? -17.048 -16.888 33.689 1.00 89.25 291 PRO A O 1
ATOM 2206 N N . ILE A 1 292 ? -15.670 -15.465 32.605 1.00 94.06 292 ILE A N 1
ATOM 2207 C CA . ILE A 1 292 ? -16.200 -14.205 33.147 1.00 94.06 292 ILE A CA 1
ATOM 2208 C C . ILE A 1 292 ? -16.664 -13.319 31.991 1.00 94.06 292 ILE A C 1
ATOM 2210 O O . ILE A 1 292 ? -15.923 -13.137 31.024 1.00 94.06 292 ILE A O 1
ATOM 2214 N N . TYR A 1 293 ? -17.856 -12.741 32.106 1.00 94.00 293 TYR A N 1
ATOM 2215 C CA . TYR A 1 293 ? -18.460 -11.845 31.123 1.00 94.00 293 TYR A CA 1
ATOM 2216 C C . TYR A 1 293 ? -18.705 -10.472 31.756 1.00 94.00 293 TYR A C 1
ATOM 2218 O O . TYR A 1 293 ? -19.402 -10.369 32.762 1.00 94.00 293 TYR A O 1
ATOM 2226 N N . ILE A 1 294 ? -18.146 -9.417 31.166 1.00 95.94 294 ILE A N 1
ATOM 2227 C CA . ILE A 1 294 ? -18.363 -8.021 31.565 1.00 95.94 294 ILE A CA 1
ATOM 2228 C C . ILE A 1 294 ? -18.960 -7.287 30.371 1.00 95.94 294 ILE A C 1
ATOM 2230 O O . ILE A 1 294 ? -18.330 -7.204 29.314 1.00 95.94 294 ILE A O 1
ATOM 2234 N N . ARG A 1 295 ? -20.178 -6.764 30.526 1.00 94.38 295 ARG A N 1
ATOM 2235 C CA . ARG A 1 295 ? -20.950 -6.217 29.407 1.00 94.38 295 ARG A CA 1
ATOM 2236 C C . ARG A 1 295 ? -21.440 -4.804 29.674 1.00 94.38 295 ARG A C 1
ATOM 2238 O O . ARG A 1 295 ? -21.987 -4.526 30.739 1.00 94.38 295 ARG A O 1
ATOM 2245 N N . ASN A 1 296 ? -21.353 -3.975 28.637 1.00 94.94 296 ASN A N 1
ATOM 2246 C CA . ASN A 1 296 ? -22.041 -2.695 28.511 1.00 94.94 296 ASN A CA 1
ATOM 2247 C C . ASN A 1 296 ? -21.560 -1.600 29.483 1.00 94.94 296 ASN A C 1
ATOM 2249 O O . ASN A 1 296 ? -22.348 -0.756 29.903 1.00 94.94 296 ASN A O 1
ATOM 2253 N N . PHE A 1 297 ? -20.275 -1.578 29.844 1.00 96.06 297 PHE A N 1
ATOM 2254 C CA . PHE A 1 297 ? -19.733 -0.583 30.778 1.00 96.06 297 PHE A CA 1
ATOM 2255 C C . PHE A 1 297 ? -18.965 0.548 30.087 1.00 96.06 297 PHE A C 1
ATOM 2257 O O . PHE A 1 297 ? -18.195 0.323 29.153 1.00 96.06 297 PHE A O 1
ATOM 2264 N N . PHE A 1 298 ? -19.118 1.766 30.603 1.00 96.38 298 PHE A N 1
ATOM 2265 C CA . PHE A 1 298 ? -18.290 2.916 30.248 1.00 96.38 298 PHE A CA 1
ATOM 2266 C C . PHE A 1 298 ? -17.344 3.224 31.401 1.00 96.38 298 PHE A C 1
ATOM 2268 O O . PHE A 1 298 ? -17.790 3.405 32.531 1.00 96.38 298 PHE A O 1
ATOM 2275 N N . VAL A 1 299 ? -16.045 3.274 31.128 1.00 96.62 299 VAL A N 1
ATOM 2276 C CA . VAL A 1 299 ? -15.015 3.545 32.128 1.00 96.62 299 VAL A CA 1
ATOM 2277 C C . VAL A 1 299 ? -14.407 4.910 31.888 1.00 96.62 299 VAL A C 1
ATOM 2279 O O . VAL A 1 299 ? -13.721 5.121 30.886 1.00 96.62 299 VAL A O 1
ATOM 2282 N N . ASP A 1 300 ? -14.596 5.804 32.846 1.00 94.62 300 ASP A N 1
ATOM 2283 C CA . ASP A 1 300 ? -13.994 7.125 32.843 1.00 94.62 300 ASP A CA 1
ATOM 2284 C C . ASP A 1 300 ? -12.952 7.231 33.952 1.00 94.62 300 ASP A C 1
ATOM 2286 O O . ASP A 1 300 ? -13.261 7.295 35.140 1.00 94.62 300 ASP A O 1
ATOM 2290 N N . SER A 1 301 ? -11.681 7.247 33.556 1.00 92.50 301 SER A N 1
ATOM 2291 C CA . SER A 1 301 ? -10.568 7.338 34.502 1.00 92.50 301 SER A CA 1
ATOM 2292 C C . SER A 1 301 ? -10.300 8.761 34.998 1.00 92.50 301 SER A C 1
ATOM 2294 O O . SER A 1 301 ? -9.416 8.939 35.839 1.00 92.50 301 SER A O 1
ATOM 2296 N N . ALA A 1 302 ? -11.017 9.766 34.476 1.00 89.19 302 ALA A N 1
ATOM 2297 C CA . ALA A 1 302 ? -10.915 11.177 34.851 1.00 89.19 302 ALA A CA 1
ATOM 2298 C C . ALA A 1 302 ? -9.475 11.737 34.879 1.00 89.19 302 ALA A C 1
ATOM 2300 O O . ALA A 1 302 ? -9.186 12.669 35.625 1.00 89.19 302 ALA A O 1
ATOM 2301 N N . LYS A 1 303 ? -8.555 11.167 34.083 1.00 84.94 303 LYS A N 1
ATOM 2302 C CA . LYS A 1 303 ? -7.107 11.463 34.081 1.00 84.94 303 LYS A CA 1
ATOM 2303 C C . LYS A 1 303 ? -6.405 11.199 35.419 1.00 84.94 303 LYS A C 1
ATOM 2305 O O . LYS A 1 303 ? -5.300 11.690 35.638 1.00 84.94 303 LYS A O 1
ATOM 2310 N N . LEU A 1 304 ? -7.013 10.409 36.304 1.00 87.69 304 LEU A N 1
ATOM 2311 C CA . LEU A 1 304 ? -6.482 10.050 37.623 1.00 87.69 304 LEU A CA 1
ATOM 2312 C C . LEU A 1 304 ? -5.944 8.620 37.654 1.00 87.69 304 LEU A C 1
ATOM 2314 O O . LEU A 1 304 ? -4.887 8.371 38.232 1.00 87.69 304 LEU A O 1
ATOM 2318 N N . ASN A 1 305 ? -6.661 7.681 37.032 1.00 92.25 305 ASN A N 1
ATOM 2319 C CA . ASN A 1 305 ? -6.277 6.274 37.051 1.00 92.25 305 ASN A CA 1
ATOM 2320 C C . ASN A 1 305 ? -5.240 5.954 35.957 1.00 92.25 305 ASN A C 1
ATOM 2322 O O . ASN A 1 305 ? -5.394 6.397 34.814 1.00 92.25 305 ASN A O 1
ATOM 2326 N N . PRO A 1 306 ? -4.213 5.132 36.263 1.00 94.75 306 PRO A N 1
ATOM 2327 C CA . PRO A 1 306 ? -3.256 4.670 35.259 1.00 94.75 306 PRO A CA 1
ATOM 2328 C C . PRO A 1 306 ? -3.921 3.870 34.139 1.00 94.75 306 PRO A C 1
ATOM 2330 O O . PRO A 1 306 ? -3.618 4.061 32.966 1.00 94.75 306 PRO A O 1
ATOM 2333 N N . VAL A 1 307 ? -4.848 2.982 34.500 1.00 97.19 307 VAL A N 1
ATOM 2334 C CA . VAL A 1 307 ? -5.515 2.076 33.565 1.00 97.19 307 VAL A CA 1
ATOM 2335 C C . VAL A 1 307 ? -7.012 2.089 33.822 1.00 97.19 307 VAL A C 1
ATOM 2337 O O . VAL A 1 307 ? -7.421 1.973 34.980 1.00 97.19 307 VAL A O 1
ATOM 2340 N N . GLY A 1 308 ? -7.808 2.184 32.756 1.00 96.81 308 GLY A N 1
ATOM 2341 C CA . GLY A 1 308 ? -9.265 2.111 32.845 1.00 96.81 308 GLY A CA 1
ATOM 2342 C C . GLY A 1 308 ? -9.770 0.679 33.014 1.00 96.81 308 GLY A C 1
ATOM 2343 O O . GLY A 1 308 ? -10.370 0.348 34.036 1.00 96.81 308 GLY A O 1
ATOM 2344 N N . ILE A 1 309 ? -9.509 -0.185 32.032 1.00 98.25 309 ILE A N 1
ATOM 2345 C CA . ILE A 1 309 ? -9.895 -1.601 32.037 1.00 98.25 309 ILE A CA 1
ATOM 2346 C C . ILE A 1 309 ? -8.636 -2.465 32.074 1.00 98.25 309 ILE A C 1
ATOM 2348 O O . ILE A 1 309 ? -7.872 -2.528 31.114 1.00 98.25 309 ILE A O 1
ATOM 2352 N N . GLU A 1 310 ? -8.426 -3.157 33.189 1.00 98.00 310 GLU A N 1
ATOM 2353 C CA . GLU A 1 310 ? -7.265 -4.013 33.419 1.00 98.00 310 GLU A CA 1
ATOM 2354 C C . GLU A 1 310 ? -7.686 -5.479 33.554 1.00 98.00 310 GLU A C 1
ATOM 2356 O O . GLU A 1 310 ? -8.499 -5.816 34.414 1.00 98.00 310 GLU A O 1
ATOM 2361 N N . VAL A 1 311 ? -7.076 -6.361 32.759 1.00 98.06 311 VAL A N 1
ATOM 2362 C CA . VAL A 1 311 ? -7.204 -7.819 32.905 1.00 98.06 311 VAL A CA 1
ATOM 2363 C C . VAL A 1 311 ? -5.813 -8.411 33.081 1.00 98.06 311 VAL A C 1
ATOM 2365 O O . VAL A 1 311 ? -4.940 -8.232 32.232 1.00 98.06 311 VAL A O 1
ATOM 2368 N N . ASN A 1 312 ? -5.586 -9.097 34.196 1.00 97.94 312 ASN A N 1
ATOM 2369 C CA . ASN A 1 312 ? -4.296 -9.696 34.513 1.00 97.94 312 ASN A CA 1
ATOM 2370 C C . ASN A 1 312 ? -4.468 -11.154 34.938 1.00 97.94 312 ASN A C 1
ATOM 2372 O O . ASN A 1 312 ? -5.245 -11.445 35.851 1.00 97.94 312 ASN A O 1
ATOM 2376 N N . ASN A 1 313 ? -3.723 -12.054 34.295 1.00 97.19 313 ASN A N 1
ATOM 2377 C CA . ASN A 1 313 ? -3.721 -13.482 34.596 1.00 97.19 313 ASN A CA 1
ATOM 2378 C C . ASN A 1 313 ? -5.148 -14.056 34.689 1.00 97.19 313 ASN A C 1
ATOM 2380 O O . ASN A 1 313 ? -5.523 -14.644 35.701 1.00 97.19 313 ASN A O 1
ATOM 2384 N N . SER A 1 314 ? -5.991 -13.744 33.700 1.00 96.62 314 SER A N 1
ATOM 2385 C CA . SER A 1 314 ? -7.417 -14.092 33.731 1.00 96.62 314 SER A CA 1
ATOM 2386 C C . SER A 1 314 ? -7.973 -14.388 32.337 1.00 96.62 314 SER A C 1
ATOM 2388 O O . SER A 1 314 ? -7.390 -13.995 31.323 1.00 96.62 314 SER A O 1
ATOM 2390 N N . LYS A 1 315 ? -9.136 -15.050 32.288 1.00 94.75 315 LYS A N 1
ATOM 2391 C CA . LYS A 1 315 ? -9.898 -15.294 31.053 1.00 94.75 315 LYS A CA 1
ATOM 2392 C C . LYS A 1 315 ? -11.246 -14.573 31.085 1.00 94.75 315 LYS A C 1
ATOM 2394 O O . LYS A 1 315 ? -12.110 -14.924 31.887 1.00 94.75 315 LYS A O 1
ATOM 2399 N N . VAL A 1 316 ? -11.429 -13.576 30.213 1.00 95.69 316 VAL A N 1
ATOM 2400 C CA . VAL A 1 316 ? -12.564 -12.634 30.294 1.00 95.69 316 VAL A CA 1
ATOM 2401 C C . VAL A 1 316 ? -13.136 -12.305 28.914 1.00 95.69 316 VAL A C 1
ATOM 2403 O O . VAL A 1 316 ? -12.399 -12.080 27.958 1.00 95.69 316 VAL A O 1
ATOM 2406 N N . LEU A 1 317 ? -14.460 -12.222 28.810 1.00 95.56 317 LEU A N 1
ATOM 2407 C CA . LEU A 1 317 ? -15.160 -11.606 27.687 1.00 95.56 317 LEU A CA 1
ATOM 2408 C C . LEU A 1 317 ? -15.605 -10.198 28.082 1.00 95.56 317 LEU A C 1
ATOM 2410 O O . LEU A 1 317 ? -16.269 -10.009 29.098 1.00 95.56 317 LEU A O 1
ATOM 2414 N N . ILE A 1 318 ? -15.248 -9.224 27.255 1.00 96.50 318 ILE A N 1
ATOM 2415 C CA . ILE A 1 318 ? -15.600 -7.817 27.403 1.00 96.50 318 ILE A CA 1
ATOM 2416 C C . ILE A 1 318 ? -16.465 -7.433 26.205 1.00 96.50 318 ILE A C 1
ATOM 2418 O O . ILE A 1 318 ? -16.033 -7.572 25.061 1.00 96.50 318 ILE A O 1
ATOM 2422 N N . GLU A 1 319 ? -17.681 -6.958 26.453 1.00 94.94 319 GLU A N 1
ATOM 2423 C CA . GLU A 1 319 ? -18.644 -6.629 25.401 1.00 94.94 319 GLU A CA 1
ATOM 2424 C C . GLU A 1 319 ? -19.162 -5.201 25.520 1.00 94.94 319 GLU A C 1
ATOM 2426 O O . GLU A 1 319 ? -19.610 -4.799 26.591 1.00 94.94 319 GLU A O 1
ATOM 2431 N N . ASN A 1 320 ? -19.154 -4.458 24.409 1.00 94.88 320 ASN A N 1
ATOM 2432 C CA . ASN A 1 320 ? -19.649 -3.077 24.327 1.00 94.88 320 ASN A CA 1
ATOM 2433 C C . ASN A 1 320 ? -19.072 -2.162 25.415 1.00 94.88 320 ASN A C 1
ATOM 2435 O O . ASN A 1 320 ? -19.777 -1.305 25.955 1.00 94.88 320 ASN A O 1
ATOM 2439 N N . CYS A 1 321 ? -17.799 -2.345 25.757 1.00 96.94 321 CYS A N 1
ATOM 2440 C CA . CYS A 1 321 ? -17.152 -1.542 26.784 1.00 96.94 321 CYS A CA 1
ATOM 2441 C C . CYS A 1 321 ? -16.349 -0.393 26.179 1.00 96.94 321 CYS A C 1
ATOM 2443 O O . CYS A 1 321 ? -15.707 -0.532 25.138 1.00 96.94 321 CYS A O 1
ATOM 2445 N N . THR A 1 322 ? -16.352 0.735 26.876 1.00 97.56 322 THR A N 1
ATOM 2446 C CA . THR A 1 322 ? -15.590 1.927 26.502 1.00 97.56 322 THR A CA 1
ATOM 2447 C C . THR A 1 322 ? -14.644 2.297 27.635 1.00 97.56 322 THR A C 1
ATOM 2449 O O . THR A 1 322 ? -15.025 2.194 28.797 1.00 97.56 322 THR A O 1
ATOM 2452 N N . SER A 1 323 ? -13.427 2.739 27.321 1.00 97.00 323 SER A N 1
ATOM 2453 C CA . SER A 1 323 ? -12.498 3.295 28.304 1.00 97.00 323 SER A CA 1
ATOM 2454 C C . SER A 1 323 ? -11.867 4.592 27.817 1.00 97.00 323 SER A C 1
ATOM 2456 O O . SER A 1 323 ? -11.335 4.663 26.705 1.00 97.00 323 SER A O 1
ATOM 2458 N N . ILE A 1 324 ? -11.914 5.616 28.666 1.00 95.31 324 ILE A N 1
ATOM 2459 C CA . ILE A 1 324 ? -11.419 6.945 28.332 1.00 95.31 324 ILE A CA 1
ATOM 2460 C C . ILE A 1 324 ? -10.563 7.557 29.437 1.00 95.31 324 ILE A C 1
ATOM 2462 O O . ILE A 1 324 ? -10.696 7.218 30.618 1.00 95.31 324 ILE A O 1
ATOM 2466 N N . ARG A 1 325 ? -9.757 8.550 29.045 1.00 92.75 325 ARG A N 1
ATOM 2467 C CA . ARG A 1 325 ? -9.032 9.453 29.955 1.00 92.75 325 ARG A CA 1
ATOM 2468 C C . ARG A 1 325 ? -8.160 8.726 30.986 1.00 92.75 325 ARG A C 1
ATOM 2470 O O . ARG A 1 325 ? -8.008 9.213 32.104 1.00 92.75 325 ARG A O 1
ATOM 2477 N N . ALA A 1 326 ? -7.603 7.565 30.646 1.00 95.44 326 ALA A N 1
ATOM 2478 C CA . ALA A 1 326 ? -6.616 6.871 31.472 1.00 95.44 326 ALA A CA 1
ATOM 2479 C C . ALA A 1 326 ? -5.199 7.394 31.188 1.00 95.44 326 ALA A C 1
ATOM 2481 O O . ALA A 1 326 ? -4.882 7.760 30.055 1.00 95.44 326 ALA A O 1
ATOM 2482 N N . GLN A 1 327 ? -4.328 7.418 32.200 1.00 94.19 327 GLN A N 1
ATOM 2483 C CA . GLN A 1 327 ? -2.983 7.993 32.051 1.00 94.19 327 GLN A CA 1
ATOM 2484 C C . GLN A 1 327 ? -2.033 7.106 31.228 1.00 94.19 327 GLN A C 1
ATOM 2486 O O . GLN A 1 327 ? -1.264 7.616 30.418 1.00 94.19 327 GLN A O 1
ATOM 2491 N N . GLU A 1 328 ? -2.078 5.785 31.418 1.00 95.06 328 GLU A N 1
ATOM 2492 C CA . GLU A 1 328 ? -1.200 4.824 30.738 1.00 95.06 328 GLU A CA 1
ATOM 2493 C C . GLU A 1 328 ? -1.921 4.055 29.634 1.00 95.06 328 GLU A C 1
ATOM 2495 O O . GLU A 1 328 ? -1.394 3.968 28.525 1.00 95.06 328 GLU A O 1
ATOM 2500 N N . ALA A 1 329 ? -3.089 3.469 29.926 1.00 97.12 329 ALA A N 1
ATOM 2501 C CA . ALA A 1 329 ? -3.818 2.646 28.965 1.00 97.12 329 ALA A CA 1
ATOM 2502 C C . ALA A 1 329 ? -5.337 2.632 29.198 1.00 97.12 329 ALA A C 1
ATOM 2504 O O . ALA A 1 329 ? -5.787 2.468 30.331 1.00 97.12 329 ALA A O 1
ATOM 2505 N N . GLY A 1 330 ? -6.131 2.720 28.128 1.00 97.62 330 GLY A N 1
ATOM 2506 C CA . GLY A 1 330 ? -7.578 2.491 28.205 1.00 97.62 330 GLY A CA 1
ATOM 2507 C C . GLY A 1 330 ? -7.876 1.032 28.555 1.00 97.62 330 GLY A C 1
ATOM 2508 O O . GLY A 1 330 ? -8.475 0.731 29.585 1.00 97.62 330 GLY A O 1
ATOM 2509 N N . PHE A 1 331 ? -7.360 0.111 27.744 1.00 98.56 331 PHE A N 1
ATOM 2510 C CA . PHE A 1 331 ? -7.409 -1.330 27.986 1.00 98.56 331 PHE A CA 1
ATOM 2511 C C . PHE A 1 331 ? -5.995 -1.871 28.160 1.00 98.56 331 PHE A C 1
ATOM 2513 O O . PHE A 1 331 ? -5.145 -1.648 27.300 1.00 98.56 331 PHE A O 1
ATOM 2520 N N . LYS A 1 332 ? -5.742 -2.615 29.238 1.00 98.38 332 LYS A N 1
ATOM 2521 C CA . LYS A 1 332 ? -4.460 -3.284 29.481 1.00 98.38 332 LYS A CA 1
ATOM 2522 C C . LYS A 1 332 ? -4.679 -4.747 29.820 1.00 98.38 332 LYS A C 1
ATOM 2524 O O . LYS A 1 332 ? -5.259 -5.061 30.861 1.00 98.38 332 LYS A O 1
ATOM 2529 N N . PHE A 1 333 ? -4.196 -5.633 28.957 1.00 98.44 333 PHE A N 1
ATOM 2530 C CA . PHE A 1 333 ? -4.306 -7.078 29.137 1.00 98.44 333 PHE A CA 1
ATOM 2531 C C . PHE A 1 333 ? -2.919 -7.680 29.316 1.00 98.44 333 PHE A C 1
ATOM 2533 O O . PHE A 1 333 ? -2.055 -7.517 28.458 1.00 98.44 333 PHE A O 1
ATOM 2540 N N . SER A 1 334 ? -2.714 -8.370 30.434 1.00 98.38 334 SER A N 1
ATOM 2541 C CA . SER A 1 334 ? -1.423 -8.942 30.813 1.00 98.38 334 SER A CA 1
ATOM 2542 C C . SER A 1 334 ? -1.575 -10.426 31.111 1.00 98.38 334 SER A C 1
ATOM 2544 O O . SER A 1 334 ? -2.350 -10.797 31.993 1.00 98.38 334 SER A O 1
ATOM 2546 N N . ASN A 1 335 ? -0.824 -11.277 30.410 1.00 98.00 335 ASN A N 1
ATOM 2547 C CA . ASN A 1 335 ? -0.844 -12.735 30.588 1.00 98.00 335 ASN A CA 1
ATOM 2548 C C . ASN A 1 335 ? -2.274 -13.316 30.578 1.00 98.00 335 ASN A C 1
ATOM 2550 O O . ASN A 1 335 ? -2.629 -14.102 31.453 1.00 98.00 335 ASN A O 1
ATOM 2554 N N . SER A 1 336 ? -3.132 -12.845 29.670 1.00 97.69 336 SER A N 1
ATOM 2555 C CA . SER A 1 336 ? -4.577 -13.104 29.718 1.00 97.69 336 SER A CA 1
ATOM 2556 C C . SER A 1 336 ? -5.139 -13.568 28.373 1.00 97.69 336 SER A C 1
ATOM 2558 O O . SER A 1 336 ? -4.577 -13.284 27.315 1.00 97.69 336 SER A O 1
ATOM 2560 N N . GLU A 1 337 ? -6.278 -14.261 28.420 1.00 97.19 337 GLU A N 1
ATOM 2561 C CA . GLU A 1 337 ? -7.093 -14.596 27.245 1.00 97.19 337 GLU A CA 1
ATOM 2562 C C . GLU A 1 337 ? -8.353 -13.726 27.272 1.00 97.19 337 GLU A C 1
ATOM 2564 O O . GLU A 1 337 ? -9.199 -13.873 28.158 1.00 97.19 337 GLU A O 1
ATOM 2569 N N . VAL A 1 338 ? -8.477 -12.794 26.327 1.00 97.50 338 VAL A N 1
ATOM 2570 C CA . VAL A 1 338 ? -9.567 -11.811 26.327 1.00 97.50 338 VAL A CA 1
ATOM 2571 C C . VAL A 1 338 ? -10.362 -11.881 25.034 1.00 97.50 338 VAL A C 1
ATOM 2573 O O . VAL A 1 338 ? -9.799 -11.890 23.946 1.00 97.50 338 VAL A O 1
ATOM 2576 N N . THR A 1 339 ? -11.689 -11.897 25.132 1.00 96.69 339 THR A N 1
ATOM 2577 C CA . THR A 1 339 ? -12.569 -11.728 23.968 1.00 96.69 339 THR A CA 1
ATOM 2578 C C . THR A 1 339 ? -13.185 -10.336 23.987 1.00 96.69 339 THR A C 1
ATOM 2580 O O . THR A 1 339 ? -13.926 -10.013 24.908 1.00 96.69 339 THR A O 1
ATOM 2583 N N . LEU A 1 340 ? -12.900 -9.528 22.969 1.00 96.38 340 LEU A N 1
ATOM 2584 C CA . LEU A 1 340 ? -13.588 -8.271 22.689 1.00 96.38 340 LEU A CA 1
ATOM 2585 C C . LEU A 1 340 ? -14.796 -8.575 21.796 1.00 96.38 340 LEU A C 1
ATOM 2587 O O . LEU A 1 340 ? -14.642 -8.907 20.620 1.00 96.38 340 LEU A O 1
ATOM 2591 N N . SER A 1 341 ? -15.992 -8.511 22.374 1.00 93.12 341 SER A N 1
ATOM 2592 C CA . SER A 1 341 ? -17.248 -8.856 21.707 1.00 93.12 341 SER A CA 1
ATOM 2593 C C . SER A 1 341 ? -17.995 -7.608 21.236 1.00 93.12 341 SER A C 1
ATOM 2595 O O . SER A 1 341 ? -18.112 -6.634 21.983 1.00 93.12 341 SER A O 1
ATOM 2597 N N . ARG A 1 342 ? -18.552 -7.668 20.019 1.00 90.38 342 ARG A N 1
ATOM 2598 C CA . ARG A 1 342 ? -19.395 -6.646 19.368 1.00 90.38 342 ARG A CA 1
ATOM 2599 C C . ARG A 1 342 ? -18.696 -5.305 19.141 1.00 90.38 342 ARG A C 1
ATOM 2601 O O . ARG A 1 342 ? -18.376 -4.991 18.000 1.00 90.38 342 ARG A O 1
ATOM 2608 N N . SER A 1 343 ? -18.460 -4.521 20.190 1.00 94.19 343 SER A N 1
ATOM 2609 C CA . SER A 1 343 ? -17.787 -3.227 20.095 1.00 94.19 343 SER A CA 1
ATOM 2610 C C . SER A 1 343 ? -16.888 -2.933 21.298 1.00 94.19 343 SER A C 1
ATOM 2612 O O . SER A 1 343 ? -17.156 -3.386 22.412 1.00 94.19 343 SER A O 1
ATOM 2614 N N . ALA A 1 344 ? -15.815 -2.174 21.073 1.00 96.88 344 ALA A N 1
ATOM 2615 C CA . ALA A 1 344 ? -14.948 -1.660 22.134 1.00 96.88 344 ALA A CA 1
ATOM 2616 C C . ALA A 1 344 ? -14.285 -0.339 21.719 1.00 96.88 344 ALA A C 1
ATOM 2618 O O . ALA A 1 344 ? -13.792 -0.223 20.597 1.00 96.88 344 ALA A O 1
ATOM 2619 N N . PHE A 1 345 ? -14.239 0.645 22.618 1.00 97.88 345 PHE A N 1
ATOM 2620 C CA . PHE A 1 345 ? -13.764 1.996 22.290 1.00 97.88 345 PHE A CA 1
ATOM 2621 C C . PHE A 1 345 ? -12.748 2.507 23.311 1.00 97.88 345 PHE A C 1
ATOM 2623 O O . PHE A 1 345 ? -13.017 2.499 24.510 1.00 97.88 345 PHE A O 1
ATOM 2630 N N . ALA A 1 346 ? -11.598 2.984 22.835 1.00 97.38 346 ALA A N 1
ATOM 2631 C CA . ALA A 1 346 ? -10.563 3.613 23.646 1.00 97.38 346 ALA A CA 1
ATOM 2632 C C . ALA A 1 346 ? -10.313 5.048 23.170 1.00 97.38 346 ALA A C 1
ATOM 2634 O O . ALA A 1 346 ? -9.941 5.261 22.013 1.00 97.38 346 ALA A O 1
ATOM 2635 N N . TYR A 1 347 ? -10.507 6.032 24.049 1.00 94.62 347 TYR A N 1
ATOM 2636 C CA . TYR A 1 347 ? -10.489 7.441 23.650 1.00 94.62 347 TYR A CA 1
ATOM 2637 C C . TYR A 1 347 ? -9.740 8.351 24.634 1.00 94.62 347 TYR A C 1
ATOM 2639 O O . TYR A 1 347 ? -9.992 8.327 25.840 1.00 94.62 347 TYR A O 1
ATOM 2647 N N . ARG A 1 348 ? -8.828 9.182 24.108 1.00 91.19 348 ARG A N 1
ATOM 2648 C CA . ARG A 1 348 ? -8.029 10.168 24.869 1.00 91.19 348 ARG A CA 1
ATOM 2649 C C . ARG A 1 348 ? -7.295 9.598 26.091 1.00 91.19 348 ARG A C 1
ATOM 2651 O O . ARG A 1 348 ? -7.327 10.180 27.174 1.00 91.19 348 ARG A O 1
ATOM 2658 N N . ASN A 1 349 ? -6.625 8.461 25.925 1.00 94.44 349 ASN A N 1
ATOM 2659 C CA . ASN A 1 349 ? -5.717 7.902 26.932 1.00 94.44 349 ASN A CA 1
ATOM 2660 C C . ASN A 1 349 ? -4.292 8.425 26.694 1.00 94.44 349 ASN A C 1
ATOM 2662 O O . ASN A 1 349 ? -3.843 8.444 25.549 1.00 94.44 349 ASN A O 1
ATOM 2666 N N . TYR A 1 350 ? -3.579 8.838 27.749 1.00 92.50 350 TYR A N 1
ATOM 2667 C CA . TYR A 1 350 ? -3.282 10.261 27.927 1.00 92.50 350 TYR A CA 1
ATOM 2668 C C . TYR A 1 350 ? -2.757 10.671 29.303 1.00 92.50 350 TYR A C 1
ATOM 2670 O O . TYR A 1 350 ? -3.578 10.972 30.168 1.00 92.50 350 TYR A O 1
ATOM 2678 N N . LYS A 1 351 ? -1.440 10.801 29.512 1.00 92.00 351 LYS A N 1
ATOM 2679 C CA . LYS A 1 351 ? -0.915 11.548 30.665 1.00 92.00 351 LYS A CA 1
ATOM 2680 C C . LYS A 1 351 ? -0.580 12.995 30.299 1.00 92.00 351 LYS A C 1
ATOM 2682 O O . LYS A 1 351 ? 0.099 13.268 29.312 1.00 92.00 351 LYS A O 1
ATOM 2687 N N . GLU A 1 352 ? -1.056 13.931 31.109 1.00 88.81 352 GLU A N 1
ATOM 2688 C CA . GLU A 1 352 ? -0.727 15.352 30.988 1.00 88.81 352 GLU A CA 1
ATOM 2689 C C . GLU A 1 352 ? 0.622 15.642 31.655 1.00 88.81 352 GLU A C 1
ATOM 2691 O O . GLU A 1 352 ? 0.845 15.274 32.808 1.00 88.81 352 GLU A O 1
ATOM 2696 N N . ALA A 1 353 ? 1.518 16.323 30.939 1.00 87.25 353 ALA A N 1
ATOM 2697 C CA . ALA A 1 353 ? 2.746 16.865 31.523 1.00 87.25 353 ALA A CA 1
ATOM 2698 C C . ALA A 1 353 ? 2.478 18.226 32.187 1.00 87.25 353 ALA A C 1
ATOM 2700 O O . ALA A 1 353 ? 3.055 18.552 33.225 1.00 87.25 353 ALA A O 1
ATOM 2701 N N . THR A 1 354 ? 1.588 19.020 31.586 1.00 85.50 354 THR A N 1
ATOM 2702 C CA . THR A 1 354 ? 1.054 20.282 32.114 1.00 85.50 354 THR A CA 1
ATOM 2703 C C . THR A 1 354 ? -0.417 20.416 31.714 1.00 85.50 354 THR A C 1
ATOM 2705 O O . THR A 1 354 ? -0.911 19.615 30.927 1.00 85.50 354 THR A O 1
ATOM 2708 N N . ALA A 1 355 ? -1.109 21.465 32.169 1.00 82.38 355 ALA A N 1
ATOM 2709 C CA . ALA A 1 355 ? -2.499 21.716 31.779 1.00 82.38 355 ALA A CA 1
ATOM 2710 C C . ALA A 1 355 ? -2.718 21.858 30.254 1.00 82.38 355 ALA A C 1
ATOM 2712 O O . ALA A 1 355 ? -3.847 21.720 29.801 1.00 82.38 355 ALA A O 1
ATOM 2713 N N . THR A 1 356 ? -1.675 22.141 29.461 1.00 81.94 356 THR A N 1
ATOM 2714 C CA . THR A 1 356 ? -1.771 22.357 28.003 1.00 81.94 356 THR A CA 1
ATOM 2715 C C . THR A 1 356 ? -0.881 21.426 27.174 1.00 81.94 356 THR A C 1
ATOM 2717 O O . THR A 1 356 ? -0.853 21.556 25.952 1.00 81.94 356 THR A O 1
ATOM 2720 N N . THR A 1 357 ? -0.138 20.500 27.796 1.00 83.69 357 THR A N 1
ATOM 2721 C CA . THR A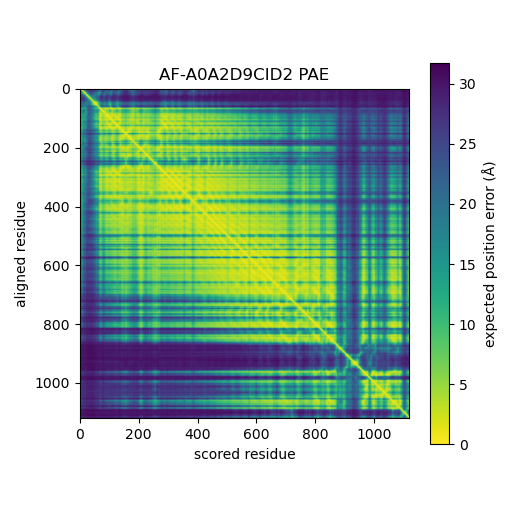 1 357 ? 0.800 19.606 27.091 1.00 83.69 357 THR A CA 1
ATOM 2722 C C . THR A 1 357 ? 0.732 18.164 27.585 1.00 83.69 357 THR A C 1
ATOM 2724 O O . THR A 1 357 ? 0.478 17.899 28.761 1.00 83.69 357 THR A O 1
ATOM 2727 N N . ARG A 1 358 ? 1.017 17.218 26.685 1.00 87.25 358 ARG A N 1
ATOM 2728 C CA . ARG A 1 358 ? 1.056 15.775 26.973 1.00 87.25 358 ARG A CA 1
ATOM 2729 C C . ARG A 1 358 ? 2.455 15.305 27.363 1.00 87.25 358 ARG A C 1
ATOM 2731 O O . ARG A 1 358 ? 3.452 15.870 26.917 1.00 87.25 358 ARG A O 1
ATOM 2738 N N . GLU A 1 359 ? 2.524 14.268 28.191 1.00 87.50 359 GLU A N 1
ATOM 2739 C CA . GLU A 1 359 ? 3.760 13.518 28.411 1.00 87.50 359 GLU A CA 1
ATOM 2740 C C . GLU A 1 359 ? 4.016 12.612 27.201 1.00 87.50 359 GLU A C 1
ATOM 2742 O O . GLU A 1 359 ? 3.121 11.901 26.743 1.00 87.50 359 GLU A O 1
ATOM 2747 N N . SER A 1 360 ? 5.230 12.667 26.651 1.00 84.00 360 SER A N 1
ATOM 2748 C CA . SER A 1 360 ? 5.582 11.908 25.447 1.00 84.00 360 SER A CA 1
ATOM 2749 C C . SER A 1 360 ? 5.501 10.403 25.701 1.00 84.00 360 SER A C 1
ATOM 2751 O O . SER A 1 360 ? 5.907 9.929 26.760 1.00 84.00 360 SER A O 1
ATOM 2753 N N . GLU A 1 361 ? 5.046 9.647 24.700 1.00 84.44 361 GLU A N 1
ATOM 2754 C CA . GLU A 1 361 ? 5.032 8.173 24.690 1.00 84.44 361 GLU A CA 1
ATOM 2755 C C . GLU A 1 361 ? 4.164 7.477 25.762 1.00 84.44 361 GLU A C 1
ATOM 2757 O O . GLU A 1 361 ? 4.198 6.250 25.861 1.00 84.44 361 GLU A O 1
ATOM 2762 N N . LEU A 1 362 ? 3.350 8.208 26.536 1.00 90.00 362 LEU A N 1
ATOM 2763 C CA . LEU A 1 362 ? 2.402 7.632 27.500 1.00 90.00 362 LEU A CA 1
ATOM 2764 C C . LEU A 1 362 ? 0.956 7.837 27.056 1.00 90.00 362 LEU A C 1
ATOM 2766 O O . LEU A 1 362 ? 0.571 8.944 26.685 1.00 90.00 362 LEU A O 1
ATOM 2770 N N . GLY A 1 363 ? 0.147 6.779 27.141 1.00 92.50 363 GLY A N 1
ATOM 2771 C CA . GLY A 1 363 ? -1.271 6.813 26.780 1.00 92.50 363 GLY A CA 1
ATOM 2772 C C . GLY A 1 363 ? -1.614 5.919 25.594 1.00 92.50 363 GLY A C 1
ATOM 2773 O O . GLY A 1 363 ? -1.658 6.355 24.448 1.00 92.50 363 GLY A O 1
ATOM 2774 N N . THR A 1 364 ? -1.871 4.646 25.865 1.00 97.00 364 THR A N 1
ATOM 2775 C CA . THR A 1 364 ? -2.255 3.665 24.849 1.00 97.00 364 THR A CA 1
ATOM 2776 C C . THR A 1 364 ? -3.766 3.438 24.859 1.00 97.00 364 THR A C 1
ATOM 2778 O O . THR A 1 364 ? -4.379 3.369 25.920 1.00 97.00 364 THR A O 1
ATOM 2781 N N . GLY A 1 365 ? -4.398 3.283 23.699 1.00 97.56 365 GLY A N 1
ATOM 2782 C CA . GLY A 1 365 ? -5.792 2.844 23.632 1.00 97.56 365 GLY A CA 1
ATOM 2783 C C . GLY A 1 365 ? -5.943 1.409 24.148 1.00 97.56 365 GLY A C 1
ATOM 2784 O O . GLY A 1 365 ? -6.554 1.176 25.192 1.00 97.56 365 GLY A O 1
ATOM 2785 N N . PHE A 1 366 ? -5.318 0.461 23.447 1.00 98.56 366 PHE A N 1
ATOM 2786 C CA . PHE A 1 366 ? -5.286 -0.964 23.788 1.00 98.56 366 PHE A CA 1
ATOM 2787 C C . PHE A 1 366 ? -3.847 -1.472 23.916 1.00 98.56 366 PHE A C 1
ATOM 2789 O O . PHE A 1 366 ? -3.098 -1.455 22.942 1.00 98.56 366 PHE A O 1
ATOM 2796 N N . HIS A 1 367 ? -3.457 -1.947 25.099 1.00 98.50 367 HIS A N 1
ATOM 2797 C CA . HIS A 1 367 ? -2.123 -2.482 25.377 1.00 98.50 367 HIS A CA 1
ATOM 2798 C C . HIS A 1 367 ? -2.194 -3.957 25.770 1.00 98.50 367 HIS A C 1
ATOM 2800 O O . HIS A 1 367 ? -2.743 -4.306 26.817 1.00 98.50 367 HIS A O 1
ATOM 2806 N N . PHE A 1 368 ? -1.636 -4.833 24.937 1.00 98.38 368 PHE A N 1
ATOM 2807 C CA . PHE A 1 368 ? -1.620 -6.278 25.157 1.00 98.38 368 PHE A CA 1
ATOM 2808 C C . PHE A 1 368 ? -0.197 -6.747 25.441 1.00 98.38 368 PHE A C 1
ATOM 2810 O O . PHE A 1 368 ? 0.718 -6.467 24.671 1.00 98.38 368 PHE A O 1
ATOM 2817 N N . ILE A 1 369 ? -0.018 -7.472 26.541 1.00 98.56 369 ILE A N 1
ATOM 2818 C CA . ILE A 1 369 ? 1.272 -7.971 27.015 1.00 98.56 369 ILE A CA 1
ATOM 2819 C C . ILE A 1 369 ? 1.129 -9.469 27.276 1.00 98.56 369 ILE A C 1
ATOM 2821 O O . ILE A 1 369 ? 0.341 -9.874 28.136 1.00 98.56 369 ILE A O 1
ATOM 2825 N N . ASN A 1 370 ? 1.876 -10.302 26.548 1.00 98.38 370 ASN A N 1
ATOM 2826 C CA . ASN A 1 370 ? 1.801 -11.768 26.636 1.00 98.38 370 ASN A CA 1
ATOM 2827 C C . ASN A 1 370 ? 0.358 -12.315 26.603 1.00 98.38 370 ASN A C 1
ATOM 2829 O O . ASN A 1 370 ? 0.020 -13.219 27.368 1.00 98.38 370 ASN A O 1
ATOM 2833 N N . SER A 1 371 ? -0.522 -11.721 25.797 1.00 98.38 371 SER A N 1
ATOM 2834 C CA . SER A 1 371 ? -1.963 -12.004 25.837 1.00 98.38 371 SER A CA 1
ATOM 2835 C C . SER A 1 371 ? -2.499 -12.464 24.483 1.00 98.38 371 SER A C 1
ATOM 2837 O O . SER A 1 371 ? -1.951 -12.117 23.436 1.00 98.38 371 SER A O 1
ATOM 2839 N N . ASP A 1 372 ? -3.575 -13.250 24.504 1.00 98.12 372 ASP A N 1
ATOM 2840 C CA . ASP A 1 372 ? -4.323 -13.667 23.312 1.00 98.12 372 ASP A CA 1
ATOM 2841 C C . ASP A 1 372 ? -5.687 -12.978 23.307 1.00 98.12 372 ASP A C 1
ATOM 2843 O O . ASP A 1 372 ? -6.510 -13.197 24.200 1.00 98.12 372 ASP A O 1
ATOM 2847 N N . VAL A 1 373 ? -5.904 -12.112 22.319 1.00 98.25 373 VAL A N 1
ATOM 2848 C CA . VAL A 1 373 ? -7.101 -11.286 22.204 1.00 98.25 373 VAL A CA 1
ATOM 2849 C C . VAL A 1 373 ? -7.899 -11.687 20.970 1.00 98.25 373 VAL A C 1
ATOM 2851 O O . VAL A 1 373 ? -7.417 -11.615 19.839 1.00 98.25 373 VAL A O 1
ATOM 2854 N N . LEU A 1 374 ? -9.150 -12.082 21.184 1.00 97.50 374 LEU A N 1
ATOM 2855 C CA . LEU A 1 374 ? -10.102 -12.432 20.136 1.00 97.50 374 LEU A CA 1
ATOM 2856 C C . LEU A 1 374 ? -11.107 -11.294 19.932 1.00 97.50 374 LEU A C 1
ATOM 2858 O O . LEU A 1 374 ? -11.870 -10.980 20.839 1.00 97.50 374 LEU A O 1
ATOM 2862 N N . VAL A 1 375 ? -11.169 -10.722 18.733 1.00 96.19 375 VAL A N 1
ATOM 2863 C CA . VAL A 1 375 ? -12.281 -9.863 18.303 1.00 96.19 375 VAL A CA 1
ATOM 2864 C C . VAL A 1 375 ? -13.392 -10.755 17.767 1.00 96.19 375 VAL A C 1
ATOM 2866 O O . VAL A 1 375 ? -13.166 -11.558 16.861 1.00 96.19 375 VAL A O 1
ATOM 2869 N N . SER A 1 376 ? -14.597 -10.626 18.312 1.00 91.94 376 SER A N 1
ATOM 2870 C CA . SER A 1 376 ? -15.730 -11.478 17.958 1.00 91.94 376 SER A CA 1
ATOM 2871 C C . SER A 1 376 ? -17.008 -10.670 17.785 1.00 91.94 376 SER A C 1
ATOM 2873 O O . SER A 1 376 ? -17.294 -9.753 18.547 1.00 91.94 376 SER A O 1
ATOM 2875 N N . SER A 1 377 ? -17.807 -11.033 16.791 1.00 88.25 377 SER A N 1
ATOM 2876 C CA . SER A 1 377 ? -19.207 -10.634 16.695 1.00 88.25 377 SER A CA 1
ATOM 2877 C C . SER A 1 377 ? -19.948 -11.639 15.817 1.00 88.25 377 SER A C 1
ATOM 2879 O O . SER A 1 377 ? -19.357 -12.245 14.921 1.00 88.25 377 SER A O 1
ATOM 2881 N N . LEU A 1 378 ? -21.240 -11.816 16.081 1.00 87.50 378 LEU A N 1
ATOM 2882 C CA . LEU A 1 378 ? -22.133 -12.669 15.303 1.00 87.50 378 LEU A CA 1
ATOM 2883 C C . LEU A 1 378 ? -23.356 -11.840 14.888 1.00 87.50 378 LEU A C 1
ATOM 2885 O O . LEU A 1 378 ? -24.387 -11.945 15.547 1.00 87.50 378 LEU A O 1
ATOM 2889 N N . PRO A 1 379 ? -23.242 -10.970 13.866 1.00 85.94 379 PRO A N 1
ATOM 2890 C CA . PRO A 1 379 ? -24.368 -10.174 13.387 1.00 85.94 379 PRO A CA 1
ATOM 2891 C C . PRO A 1 379 ? -25.466 -11.081 12.824 1.00 85.94 379 PRO A C 1
ATOM 2893 O O . PRO A 1 379 ? -25.185 -11.983 12.030 1.00 85.94 379 PRO A O 1
ATOM 2896 N N . LEU A 1 380 ? -26.709 -10.846 13.241 1.00 82.50 380 LEU A N 1
ATOM 2897 C CA . LEU A 1 380 ? -27.880 -11.622 12.841 1.00 82.50 380 LEU A CA 1
ATOM 2898 C C . LEU A 1 380 ? -28.978 -10.709 12.293 1.00 82.50 380 LEU A C 1
ATOM 2900 O O . LEU A 1 380 ? -29.136 -9.571 12.722 1.00 82.50 380 LEU A O 1
ATOM 2904 N N . ASP A 1 381 ? -29.791 -11.236 11.378 1.00 77.88 381 ASP A N 1
ATOM 2905 C CA . ASP A 1 381 ? -31.003 -10.556 10.914 1.00 77.88 381 ASP A CA 1
ATOM 2906 C C . ASP A 1 381 ? -31.977 -10.309 12.083 1.00 77.88 381 ASP A C 1
ATOM 2908 O O . ASP A 1 381 ? -32.054 -11.115 13.009 1.00 77.88 381 ASP A O 1
ATOM 2912 N N . VAL A 1 382 ? -32.751 -9.221 12.026 1.00 75.00 382 VAL A N 1
ATOM 2913 C CA . VAL A 1 382 ? -33.756 -8.849 13.041 1.00 75.00 382 VAL A CA 1
ATOM 2914 C C . VAL A 1 382 ? -34.822 -9.928 13.281 1.00 75.00 382 VAL A C 1
ATOM 2916 O O . VAL A 1 382 ? -35.432 -9.981 14.344 1.00 75.00 382 VAL A O 1
ATOM 2919 N N . THR A 1 383 ? -35.058 -10.795 12.298 1.00 78.00 383 THR A N 1
ATOM 2920 C CA . THR A 1 383 ? -36.004 -11.918 12.378 1.00 78.00 383 THR A CA 1
ATOM 2921 C C . THR A 1 383 ? -35.388 -13.195 12.952 1.00 78.00 383 THR A C 1
ATOM 2923 O O . THR A 1 383 ? -36.105 -14.172 13.181 1.00 78.00 383 THR A O 1
ATOM 2926 N N . SER A 1 384 ? -34.073 -13.215 13.185 1.00 76.00 384 SER A N 1
ATOM 2927 C CA . SER A 1 384 ? -33.375 -14.375 13.727 1.00 76.00 384 SER A CA 1
ATOM 2928 C C . SER A 1 384 ? -33.758 -14.618 15.184 1.00 76.00 384 SER A C 1
ATOM 2930 O O . SER A 1 384 ? -33.771 -13.708 16.006 1.00 76.00 384 SER A O 1
ATOM 2932 N N . THR A 1 385 ? -34.007 -15.881 15.521 1.00 76.00 385 THR A N 1
ATOM 2933 C CA . THR A 1 385 ? -34.139 -16.352 16.909 1.00 76.00 385 THR A CA 1
ATOM 2934 C C . THR A 1 385 ? -32.864 -17.038 17.405 1.00 76.00 385 THR A C 1
ATOM 2936 O O . THR A 1 385 ? -32.882 -17.697 18.442 1.00 76.00 385 THR A O 1
ATOM 2939 N N . SER A 1 386 ? -31.783 -16.986 16.621 1.00 75.94 386 SER A N 1
ATOM 2940 C CA . SER A 1 386 ? -30.498 -17.580 16.996 1.00 75.94 386 SER A CA 1
ATOM 2941 C C . SER A 1 386 ? -29.764 -16.679 17.983 1.00 75.94 386 SER A C 1
ATOM 2943 O O . SER A 1 386 ? -29.959 -15.469 17.993 1.00 75.94 386 SER A O 1
ATOM 2945 N N . VAL A 1 387 ? -28.873 -17.266 18.776 1.00 69.50 387 VAL A N 1
ATOM 2946 C CA . VAL A 1 387 ? -28.009 -16.515 19.692 1.00 69.50 387 VAL A CA 1
ATOM 2947 C C . VAL A 1 387 ? -27.014 -15.674 18.883 1.00 69.50 387 VAL A C 1
ATOM 2949 O O . VAL A 1 387 ? -26.228 -16.240 18.125 1.00 69.50 387 VAL A O 1
ATOM 2952 N N . GLY A 1 388 ? -27.034 -14.345 19.033 1.00 75.75 388 GLY A N 1
ATOM 2953 C CA . GLY A 1 388 ? -26.109 -13.419 18.364 1.00 75.75 388 GLY A CA 1
ATOM 2954 C C . GLY A 1 388 ? -26.559 -11.954 18.437 1.00 75.75 388 GLY A C 1
ATOM 2955 O O . GLY A 1 388 ? -27.442 -11.601 19.199 1.00 75.75 388 GLY A O 1
ATOM 2956 N N . ASP A 1 389 ? -25.914 -11.065 17.687 1.00 81.38 389 ASP A N 1
ATOM 2957 C CA . ASP A 1 389 ? -26.208 -9.625 17.632 1.00 81.38 389 ASP A CA 1
ATOM 2958 C C . ASP A 1 389 ? -27.389 -9.353 16.679 1.00 81.38 389 ASP A C 1
ATOM 2960 O O . ASP A 1 389 ? -27.213 -9.034 15.502 1.00 81.38 389 ASP A O 1
ATOM 2964 N N . THR A 1 390 ? -28.606 -9.591 17.175 1.00 80.12 390 THR A N 1
ATOM 2965 C CA . THR A 1 390 ? -29.862 -9.505 16.410 1.00 80.12 390 THR A CA 1
ATOM 2966 C C . THR A 1 390 ? -30.147 -8.085 15.925 1.00 80.12 390 THR A C 1
ATOM 2968 O O . THR A 1 390 ? -30.210 -7.144 16.711 1.00 80.12 390 THR A O 1
ATOM 2971 N N . GLY A 1 391 ? -30.361 -7.937 14.617 1.00 77.06 391 GLY A N 1
ATOM 2972 C CA . GLY A 1 391 ? -30.559 -6.651 13.945 1.00 77.06 391 GLY A CA 1
ATOM 2973 C C . GLY A 1 391 ? -29.259 -5.946 13.539 1.00 77.06 391 GLY A C 1
ATOM 2974 O O . GLY A 1 391 ? -29.325 -4.942 12.829 1.00 77.06 391 GLY A O 1
ATOM 2975 N N . ALA A 1 392 ? -28.095 -6.469 13.937 1.00 84.69 392 ALA A N 1
ATOM 2976 C CA . ALA A 1 392 ? -26.799 -5.904 13.589 1.00 84.69 392 ALA A CA 1
ATOM 2977 C C . ALA A 1 392 ? -26.291 -6.398 12.229 1.00 84.69 392 ALA A C 1
ATOM 2979 O O . ALA A 1 392 ? -26.608 -7.491 11.755 1.00 84.69 392 ALA A O 1
ATOM 2980 N N . GLN A 1 393 ? -25.426 -5.599 11.617 1.00 87.12 393 GLN A N 1
ATOM 2981 C CA . GLN A 1 393 ? -24.636 -5.962 10.447 1.00 87.12 393 GLN A CA 1
ATOM 2982 C C . GLN A 1 393 ? -23.146 -5.935 10.788 1.00 87.12 393 GLN A C 1
ATOM 2984 O O . GLN A 1 393 ? -22.740 -5.465 11.849 1.00 87.12 393 GLN A O 1
ATOM 2989 N N . GLY A 1 394 ? -22.300 -6.418 9.873 1.00 88.12 394 GLY A N 1
ATOM 2990 C CA . GLY A 1 394 ? -20.851 -6.401 10.090 1.00 88.12 394 GLY A CA 1
ATOM 2991 C C . GLY A 1 394 ? -20.313 -5.010 10.428 1.00 88.12 394 GLY A C 1
ATOM 2992 O O . GLY A 1 394 ? -19.525 -4.899 11.357 1.00 88.12 394 GLY A O 1
ATOM 2993 N N . ARG A 1 395 ? -20.809 -3.948 9.775 1.00 89.94 395 ARG A N 1
ATOM 2994 C CA . ARG A 1 395 ? -20.417 -2.552 10.052 1.00 89.94 395 ARG A CA 1
ATOM 2995 C C . ARG A 1 395 ? -20.675 -2.058 11.473 1.00 89.94 395 ARG A C 1
ATOM 2997 O O . ARG A 1 395 ? -20.068 -1.074 11.874 1.00 89.94 395 ARG A O 1
ATOM 3004 N N . ASP A 1 396 ? -21.558 -2.715 12.221 1.00 90.56 396 ASP A N 1
ATOM 3005 C CA . ASP A 1 396 ? -21.821 -2.363 13.617 1.00 90.56 396 ASP A CA 1
ATOM 3006 C C . ASP A 1 396 ? -20.780 -2.992 14.565 1.00 90.56 396 ASP A C 1
ATOM 3008 O O . ASP A 1 396 ? -20.696 -2.607 15.732 1.00 90.56 396 ASP A O 1
ATOM 3012 N N . ALA A 1 397 ? -19.973 -3.950 14.083 1.00 92.31 397 ALA A N 1
ATOM 3013 C CA . ALA A 1 397 ? -18.879 -4.557 14.832 1.00 92.31 397 ALA A CA 1
ATOM 3014 C C . ALA A 1 397 ? -17.603 -3.702 14.730 1.00 92.31 397 ALA A C 1
ATOM 3016 O O . ALA A 1 397 ? -16.837 -3.813 13.766 1.00 92.31 397 ALA A O 1
ATOM 3017 N N . THR A 1 398 ? -17.384 -2.843 15.729 1.00 93.81 398 THR A N 1
ATOM 3018 C CA . THR A 1 398 ? -16.337 -1.811 15.707 1.00 93.81 398 THR A CA 1
ATOM 3019 C C . THR A 1 398 ? -15.443 -1.846 16.945 1.00 93.81 398 THR A C 1
ATOM 3021 O O . THR A 1 398 ? -15.924 -1.682 18.068 1.00 93.81 398 THR A O 1
ATOM 3024 N N . VAL A 1 399 ? -14.130 -1.980 16.748 1.00 96.50 399 VAL A N 1
ATOM 3025 C CA . VAL A 1 399 ? -13.115 -1.838 17.807 1.00 96.50 399 VAL A CA 1
ATOM 3026 C C . VAL A 1 399 ? -12.209 -0.663 17.464 1.00 96.50 399 VAL A C 1
ATOM 3028 O O . VAL A 1 399 ? -11.501 -0.718 16.462 1.00 96.50 399 VAL A O 1
ATOM 3031 N N . ILE A 1 400 ? -12.254 0.414 18.250 1.00 96.88 400 ILE A N 1
ATOM 3032 C CA . ILE A 1 400 ? -11.700 1.712 17.838 1.00 96.88 400 ILE A CA 1
ATOM 3033 C C . ILE A 1 400 ? -10.807 2.310 18.917 1.00 96.88 400 ILE A C 1
ATOM 3035 O O . ILE A 1 400 ? -11.220 2.445 20.067 1.00 96.88 400 ILE A O 1
ATOM 3039 N N . ALA A 1 401 ? -9.606 2.728 18.523 1.00 96.62 401 ALA A N 1
ATOM 3040 C CA . ALA A 1 401 ? -8.734 3.584 19.314 1.00 96.62 401 ALA A CA 1
ATOM 3041 C C . ALA A 1 401 ? -8.645 4.964 18.651 1.00 96.62 401 ALA A C 1
ATOM 3043 O O . ALA A 1 401 ? -8.189 5.068 17.515 1.00 96.62 401 ALA A O 1
ATOM 3044 N N . SER A 1 402 ? -9.084 6.013 19.345 1.00 92.50 402 SER A N 1
ATOM 3045 C CA . SER A 1 402 ? -9.116 7.376 18.802 1.00 92.50 402 SER A CA 1
ATOM 3046 C C . SER A 1 402 ? -8.459 8.382 19.749 1.00 92.50 402 SER A C 1
ATOM 3048 O O . SER A 1 402 ? -8.712 8.365 20.957 1.00 92.50 402 SER A O 1
ATOM 3050 N N . ARG A 1 403 ? -7.617 9.271 19.206 1.00 88.88 403 ARG A N 1
ATOM 3051 C CA . ARG A 1 403 ? -6.999 10.403 19.933 1.00 88.88 403 ARG A CA 1
ATOM 3052 C C . ARG A 1 403 ? -6.193 10.021 21.183 1.00 88.88 403 ARG A C 1
ATOM 3054 O O . ARG A 1 403 ? -6.151 10.772 22.156 1.00 88.88 403 ARG A O 1
ATOM 3061 N N . ASN A 1 404 ? -5.570 8.849 21.187 1.00 92.12 404 ASN A N 1
ATOM 3062 C CA . ASN A 1 404 ? -4.633 8.442 22.236 1.00 92.12 404 ASN A CA 1
ATOM 3063 C C . ASN A 1 404 ? -3.210 8.899 21.873 1.00 92.12 404 ASN A C 1
ATOM 3065 O O . ASN A 1 404 ? -2.977 9.437 20.788 1.00 92.12 404 ASN A O 1
ATOM 3069 N N . THR A 1 405 ? -2.228 8.644 22.738 1.00 92.19 405 THR A N 1
ATOM 3070 C CA . THR A 1 405 ? -0.823 8.754 22.313 1.00 92.19 405 THR A CA 1
ATOM 3071 C C . THR A 1 405 ? -0.490 7.663 21.299 1.00 92.19 405 THR A C 1
ATOM 3073 O O . THR A 1 405 ? 0.008 7.963 20.218 1.00 92.19 405 THR A O 1
ATOM 3076 N N . ARG A 1 406 ? -0.839 6.405 21.597 1.00 95.00 406 ARG A N 1
ATOM 3077 C CA . ARG A 1 406 ? -0.765 5.265 20.666 1.00 95.00 406 ARG A CA 1
ATOM 3078 C C . ARG A 1 406 ? -2.098 4.527 20.629 1.00 95.00 406 ARG A C 1
ATOM 3080 O O . ARG A 1 406 ? -2.745 4.386 21.664 1.00 95.00 406 ARG A O 1
ATOM 3087 N N . GLY A 1 407 ? -2.508 4.026 19.469 1.00 96.56 407 GLY A N 1
ATOM 3088 C CA . GLY A 1 407 ? -3.792 3.330 19.349 1.00 96.56 407 GLY A CA 1
ATOM 3089 C C . GLY A 1 407 ? -3.762 1.923 19.950 1.00 96.56 407 GLY A C 1
ATOM 3090 O O . GLY A 1 407 ? -4.328 1.684 21.018 1.00 96.56 407 GLY A O 1
ATOM 3091 N N . PHE A 1 408 ? -3.075 0.999 19.277 1.00 98.44 408 PHE A N 1
ATOM 3092 C CA . PHE A 1 408 ? -2.885 -0.387 19.719 1.00 98.44 408 PHE A CA 1
ATOM 3093 C C . PHE A 1 408 ? -1.400 -0.680 19.923 1.00 98.44 408 PHE A C 1
ATOM 3095 O O . PHE A 1 408 ? -0.586 -0.345 19.068 1.00 98.44 408 PHE A O 1
ATOM 3102 N N . VAL A 1 409 ? -1.045 -1.342 21.021 1.00 98.44 409 VAL A N 1
ATOM 3103 C CA . VAL A 1 409 ? 0.318 -1.807 21.301 1.00 98.44 409 VAL A CA 1
ATOM 3104 C C . VAL A 1 409 ? 0.258 -3.274 21.699 1.00 98.44 409 VAL A C 1
ATOM 3106 O O . VAL A 1 409 ? -0.423 -3.635 22.659 1.00 98.44 409 VAL A O 1
ATOM 3109 N N . LEU A 1 410 ? 0.953 -4.121 20.946 1.00 98.50 410 LEU A N 1
ATOM 3110 C CA . LEU A 1 410 ? 1.037 -5.554 21.189 1.00 98.50 410 LEU A CA 1
ATOM 3111 C C . LEU A 1 410 ? 2.485 -5.934 21.476 1.00 98.50 410 LEU A C 1
ATOM 3113 O O . LEU A 1 410 ? 3.339 -5.856 20.595 1.00 98.50 410 LEU A O 1
ATOM 3117 N N . ASP A 1 411 ? 2.729 -6.404 22.694 1.00 98.44 411 ASP A N 1
ATOM 3118 C CA . ASP A 1 411 ? 4.014 -6.923 23.139 1.00 98.44 411 ASP A CA 1
ATOM 3119 C C . ASP A 1 411 ? 3.884 -8.425 23.388 1.00 98.44 411 ASP A C 1
ATOM 3121 O O . ASP A 1 411 ? 3.165 -8.868 24.293 1.00 98.44 411 ASP A O 1
ATOM 3125 N N . ASN A 1 412 ? 4.566 -9.221 22.563 1.00 98.38 412 ASN A N 1
ATOM 3126 C CA . ASN A 1 412 ? 4.565 -10.680 22.635 1.00 98.38 412 ASN A CA 1
ATOM 3127 C C . ASN A 1 412 ? 3.144 -11.287 22.683 1.00 98.38 412 ASN A C 1
ATOM 3129 O O . ASN A 1 412 ? 2.862 -12.200 23.460 1.00 98.38 412 ASN A O 1
ATOM 3133 N N . SER A 1 413 ? 2.225 -10.717 21.901 1.00 98.69 413 SER A N 1
ATOM 3134 C CA . SER A 1 413 ? 0.780 -10.945 22.015 1.00 98.69 413 SER A CA 1
ATOM 3135 C C . SER A 1 413 ? 0.137 -11.321 20.680 1.00 98.69 413 SER A C 1
ATOM 3137 O O . SER A 1 413 ? 0.752 -11.227 19.615 1.00 98.69 413 SER A O 1
ATOM 3139 N N . LYS A 1 414 ? -1.122 -11.765 20.740 1.00 98.31 414 LYS A N 1
ATOM 3140 C CA . LYS A 1 414 ? -1.936 -12.128 19.577 1.00 98.31 414 LYS A CA 1
ATOM 3141 C C . LYS A 1 414 ? -3.223 -11.315 19.537 1.00 98.31 414 LYS A C 1
ATOM 3143 O O . LYS A 1 414 ? -3.879 -11.166 20.564 1.00 98.31 414 LYS A O 1
ATOM 3148 N N . LEU A 1 415 ? -3.603 -10.844 18.353 1.00 97.94 415 LEU A N 1
ATOM 3149 C CA . LEU A 1 415 ? -4.912 -10.250 18.085 1.00 97.94 415 LEU A CA 1
ATOM 3150 C C . LEU A 1 415 ? -5.528 -10.928 16.863 1.00 97.94 415 LEU A C 1
ATOM 3152 O O . LEU A 1 415 ? -4.987 -10.847 15.763 1.00 97.94 415 LEU A O 1
ATOM 3156 N N . ARG A 1 416 ? -6.651 -11.617 17.055 1.00 96.75 416 ARG A N 1
ATOM 3157 C CA . ARG A 1 416 ? -7.264 -12.462 16.023 1.00 96.75 416 ARG A CA 1
ATOM 3158 C C . ARG A 1 416 ? -8.778 -12.317 15.952 1.00 96.75 416 ARG A C 1
ATOM 3160 O O . ARG A 1 416 ? -9.392 -11.831 16.895 1.00 96.75 416 ARG A O 1
ATOM 3167 N N . GLY A 1 417 ? -9.391 -12.790 14.869 1.00 94.62 417 GLY A N 1
ATOM 3168 C CA . GLY A 1 417 ? -10.851 -12.840 14.713 1.00 94.62 417 GLY A CA 1
ATOM 3169 C C . GLY A 1 417 ? -11.385 -11.768 13.769 1.00 94.62 417 GLY A C 1
ATOM 3170 O O . GLY A 1 417 ? -10.847 -11.603 12.682 1.00 94.62 417 GLY A O 1
ATOM 3171 N N . GLY A 1 418 ? -12.454 -11.072 14.148 1.00 92.38 418 GLY A N 1
ATOM 3172 C CA . GLY A 1 418 ? -13.124 -10.070 13.311 1.00 92.38 418 GLY A CA 1
ATOM 3173 C C . GLY A 1 418 ? -14.259 -10.633 12.446 1.00 92.38 418 GLY A C 1
ATOM 3174 O O . GLY A 1 418 ? -14.501 -11.842 12.397 1.00 92.38 418 GLY A O 1
ATOM 3175 N N . VAL A 1 419 ? -14.977 -9.734 11.765 1.00 91.50 419 VAL A N 1
ATOM 3176 C CA . VAL A 1 419 ? -16.144 -10.063 10.928 1.00 91.50 419 VAL A CA 1
ATOM 3177 C C . VAL A 1 419 ? -15.795 -9.840 9.457 1.00 91.50 419 VAL A C 1
ATOM 3179 O O . VAL A 1 419 ? -15.633 -8.702 9.016 1.00 91.50 419 VAL A O 1
ATOM 3182 N N . LYS A 1 420 ? -15.694 -10.933 8.695 1.00 88.88 420 LYS A N 1
ATOM 3183 C CA . LYS A 1 420 ? -15.440 -10.920 7.246 1.00 88.88 420 LYS A CA 1
ATOM 3184 C C . LYS A 1 420 ? -16.649 -10.372 6.481 1.00 88.88 420 LYS A C 1
ATOM 3186 O O . LYS A 1 420 ? -17.792 -10.601 6.871 1.00 88.88 420 LYS A O 1
ATOM 3191 N N . ARG A 1 421 ? -16.402 -9.713 5.346 1.00 86.00 421 ARG A N 1
ATOM 3192 C CA . ARG A 1 421 ? -17.455 -9.323 4.394 1.00 86.00 421 ARG A CA 1
ATOM 3193 C C . ARG A 1 421 ? -18.167 -10.554 3.820 1.00 86.00 421 ARG A C 1
ATOM 3195 O O . ARG A 1 421 ? -17.535 -11.524 3.416 1.00 86.00 421 ARG A O 1
ATOM 3202 N N . SER A 1 422 ? -19.487 -10.482 3.696 1.00 82.44 422 SER A N 1
ATOM 3203 C CA . SER A 1 422 ? -20.295 -11.532 3.055 1.00 82.44 422 SER A CA 1
ATOM 3204 C C . SER A 1 422 ? -20.045 -11.661 1.545 1.00 82.44 422 SER A C 1
ATOM 3206 O O . SER A 1 422 ? -20.251 -12.729 0.978 1.00 82.44 422 SER A O 1
ATOM 3208 N N . SER A 1 423 ? -19.623 -10.576 0.884 1.00 76.88 423 SER A N 1
ATOM 3209 C CA . SER A 1 423 ? -19.307 -10.537 -0.548 1.00 76.88 423 SER A CA 1
ATOM 3210 C C . SER A 1 423 ? -18.374 -9.374 -0.893 1.00 76.88 423 SER A C 1
ATOM 3212 O O . SER A 1 423 ? -18.306 -8.381 -0.166 1.00 76.88 423 SER A O 1
ATOM 3214 N N . SER A 1 424 ? -17.713 -9.505 -2.045 1.00 67.62 424 SER A N 1
ATOM 3215 C CA . SER A 1 424 ? -16.746 -8.573 -2.636 1.00 67.62 424 SER A CA 1
ATOM 3216 C C . SER A 1 424 ? -17.194 -7.113 -2.685 1.00 67.62 424 SER A C 1
ATOM 3218 O O . SER A 1 424 ? -16.463 -6.201 -2.303 1.00 67.62 424 SER A O 1
ATOM 3220 N N . SER A 1 425 ? -18.423 -6.896 -3.150 1.00 70.62 425 SER A N 1
ATOM 3221 C CA . SER A 1 425 ? -18.986 -5.574 -3.402 1.00 70.62 425 SER A CA 1
ATOM 3222 C C . SER A 1 425 ? -19.621 -4.941 -2.162 1.00 70.62 425 SER A C 1
ATOM 3224 O O . SER A 1 425 ? -19.869 -3.734 -2.159 1.00 70.62 425 SER A O 1
ATOM 3226 N N . ASN A 1 426 ? -19.887 -5.717 -1.103 1.00 83.31 426 ASN A N 1
ATOM 3227 C CA . ASN A 1 426 ? -20.687 -5.267 0.034 1.00 83.31 426 ASN A CA 1
ATOM 3228 C C . ASN A 1 426 ? -19.849 -5.001 1.295 1.00 83.31 426 ASN A C 1
ATOM 3230 O O . ASN A 1 426 ? -19.857 -5.773 2.262 1.00 83.31 426 ASN A O 1
ATOM 3234 N N . ALA A 1 427 ? -19.162 -3.856 1.298 1.00 83.75 427 ALA A N 1
ATOM 3235 C CA . ALA A 1 427 ? -18.336 -3.416 2.420 1.00 83.75 427 ALA A CA 1
ATOM 3236 C C . ALA A 1 427 ? -19.111 -3.260 3.744 1.00 83.75 427 ALA A C 1
ATOM 3238 O O . ALA A 1 427 ? -18.495 -3.383 4.799 1.00 83.75 427 ALA A O 1
ATOM 3239 N N . GLU A 1 428 ? -20.435 -3.053 3.716 1.00 85.25 428 GLU A N 1
ATOM 3240 C CA . GLU A 1 428 ? -21.274 -2.888 4.921 1.00 85.25 428 GLU A CA 1
ATOM 3241 C C . GLU A 1 428 ? -21.352 -4.158 5.786 1.00 85.25 428 GLU A C 1
ATOM 3243 O O . GLU A 1 428 ? -21.725 -4.106 6.956 1.00 85.25 428 GLU A O 1
ATOM 3248 N N . THR A 1 429 ? -21.008 -5.314 5.216 1.00 87.94 429 THR A N 1
ATOM 3249 C CA . THR A 1 429 ? -21.137 -6.615 5.889 1.00 87.94 429 THR A CA 1
ATOM 3250 C C . THR A 1 429 ? -19.879 -7.070 6.620 1.00 87.94 429 THR A C 1
ATOM 3252 O O . THR A 1 429 ? -19.929 -8.091 7.294 1.00 87.94 429 THR A O 1
ATOM 3255 N N . GLY A 1 430 ? -18.770 -6.331 6.510 1.00 89.69 430 GLY A N 1
ATOM 3256 C CA . GLY A 1 430 ? -17.548 -6.575 7.283 1.00 89.69 430 GLY A CA 1
ATOM 3257 C C . GLY A 1 430 ? -17.446 -5.656 8.500 1.00 89.69 430 GLY A C 1
ATOM 3258 O O . GLY A 1 430 ? -17.983 -4.552 8.474 1.00 89.69 430 GLY A O 1
ATOM 3259 N N . GLY A 1 431 ? -16.762 -6.115 9.546 1.00 92.25 431 GLY A N 1
ATOM 3260 C CA . GLY A 1 431 ? -16.437 -5.323 10.738 1.00 92.25 431 GLY A CA 1
ATOM 3261 C C . GLY A 1 431 ? -15.172 -4.492 10.569 1.00 92.25 431 GLY A C 1
ATOM 3262 O O . GLY A 1 431 ? -14.457 -4.637 9.574 1.00 92.25 431 GLY A O 1
ATOM 3263 N N . THR A 1 432 ? -14.898 -3.631 11.552 1.00 94.12 432 THR A N 1
ATOM 3264 C CA . THR A 1 432 ? -13.769 -2.693 11.503 1.00 94.12 432 THR A CA 1
ATOM 3265 C C . THR A 1 432 ? -12.968 -2.685 12.805 1.00 94.12 432 THR A C 1
ATOM 3267 O O . THR A 1 432 ? -13.523 -2.510 13.891 1.00 94.12 432 THR A O 1
ATOM 3270 N N . VAL A 1 433 ? -11.644 -2.811 12.683 1.00 96.25 433 VAL A N 1
ATOM 3271 C CA . VAL A 1 433 ? -10.675 -2.448 13.725 1.00 96.25 433 VAL A CA 1
ATOM 3272 C C . VAL A 1 433 ? -9.993 -1.160 13.277 1.00 96.25 433 VAL A C 1
ATOM 3274 O O . VAL A 1 433 ? -9.324 -1.144 12.245 1.00 96.25 433 VAL A O 1
ATOM 3277 N N . CYS A 1 434 ? -10.203 -0.074 14.020 1.00 95.50 434 CYS A N 1
ATOM 3278 C CA . CYS A 1 434 ? -9.795 1.266 13.612 1.00 95.50 434 CYS A CA 1
ATOM 3279 C C . CYS A 1 434 ? -8.827 1.907 14.605 1.00 95.50 434 CYS A C 1
ATOM 3281 O O . CYS A 1 434 ? -9.051 1.859 15.815 1.00 95.50 434 CYS A O 1
ATOM 3283 N N . SER A 1 435 ? -7.793 2.567 14.088 1.00 95.06 435 SER A N 1
ATOM 3284 C CA . SER A 1 435 ? -6.892 3.411 14.871 1.00 95.06 435 SER A CA 1
ATOM 3285 C C . SER A 1 435 ? -6.739 4.781 14.220 1.00 95.06 435 SER A C 1
ATOM 3287 O O . SER A 1 435 ? -6.156 4.910 13.141 1.00 95.06 435 SER A O 1
ATOM 3289 N N . GLU A 1 436 ? -7.281 5.810 14.864 1.00 91.19 436 GLU A N 1
ATOM 3290 C CA . GLU A 1 436 ? -7.386 7.143 14.277 1.00 91.19 436 GLU A CA 1
ATOM 3291 C C . GLU A 1 436 ? -6.816 8.244 15.173 1.00 91.19 436 GLU A C 1
ATOM 3293 O O . GLU A 1 436 ? -6.952 8.213 16.399 1.00 91.19 436 GLU A O 1
ATOM 3298 N N . LEU A 1 437 ? -6.239 9.269 14.541 1.00 87.69 437 LEU A N 1
ATOM 3299 C CA . LEU A 1 437 ? -5.939 10.554 15.177 1.00 87.69 437 LEU A CA 1
ATOM 3300 C C . LEU A 1 437 ? -5.030 10.467 16.420 1.00 87.69 437 LEU A C 1
ATOM 3302 O O . LEU A 1 437 ? -5.093 11.344 17.283 1.00 87.69 437 LEU A O 1
ATOM 3306 N N . ASN A 1 438 ? -4.203 9.424 16.540 1.00 89.38 438 ASN A N 1
ATOM 3307 C CA . ASN A 1 438 ? -3.270 9.280 17.656 1.00 89.38 438 ASN A CA 1
ATOM 3308 C C . ASN A 1 438 ? -2.005 10.116 17.412 1.00 89.38 438 ASN A C 1
ATOM 3310 O O . ASN A 1 438 ? -1.591 10.315 16.272 1.00 89.38 438 ASN A O 1
ATOM 3314 N N . THR A 1 439 ? -1.366 10.610 18.474 1.00 87.62 439 THR A N 1
ATOM 3315 C CA . THR A 1 439 ? -0.210 11.517 18.321 1.00 87.62 439 THR A CA 1
ATOM 3316 C C . THR A 1 439 ? 1.089 10.817 17.922 1.00 87.62 439 THR A C 1
ATOM 3318 O O . THR A 1 439 ? 2.010 11.469 17.454 1.00 87.62 439 THR A O 1
ATOM 3321 N N . SER A 1 440 ? 1.199 9.509 18.126 1.00 90.56 440 SER A N 1
ATOM 3322 C CA . SER A 1 440 ? 2.353 8.700 17.726 1.00 90.56 440 SER A CA 1
ATOM 3323 C C . SER A 1 440 ? 1.883 7.645 16.716 1.00 90.56 440 SER A C 1
ATOM 3325 O O . SER A 1 440 ? 1.248 7.983 15.715 1.00 90.56 440 SER A O 1
ATOM 3327 N N . ALA A 1 441 ? 2.167 6.369 16.964 1.00 94.06 441 ALA A N 1
ATOM 3328 C CA . ALA A 1 441 ? 1.766 5.269 16.106 1.00 94.06 441 ALA A CA 1
ATOM 3329 C C . ALA A 1 441 ? 0.293 4.857 16.295 1.00 94.06 441 ALA A C 1
ATOM 3331 O O . ALA A 1 441 ? -0.210 4.733 17.420 1.00 94.06 441 ALA A O 1
ATOM 3332 N N . GLY A 1 442 ? -0.390 4.560 15.188 1.00 95.38 442 GLY A N 1
ATOM 3333 C CA . GLY A 1 442 ? -1.729 3.975 15.201 1.00 95.38 442 GLY A CA 1
ATOM 3334 C C . GLY A 1 442 ? -1.724 2.551 15.765 1.00 95.38 442 GLY A C 1
ATOM 3335 O O . GLY A 1 442 ? -2.523 2.230 16.648 1.00 95.38 442 GLY A O 1
ATOM 3336 N N . ILE A 1 443 ? -0.819 1.698 15.286 1.00 98.19 443 ILE A N 1
ATOM 3337 C CA . ILE A 1 443 ? -0.642 0.314 15.749 1.00 98.19 443 ILE A CA 1
ATOM 3338 C C . ILE A 1 443 ? 0.857 0.017 15.893 1.00 98.19 443 ILE A C 1
ATOM 3340 O O . ILE A 1 443 ? 1.629 0.312 14.986 1.00 98.19 443 ILE A O 1
ATOM 3344 N N . VAL A 1 444 ? 1.262 -0.604 17.001 1.00 98.25 444 VAL A N 1
ATOM 3345 C CA . VAL A 1 444 ? 2.643 -1.027 17.282 1.00 98.25 444 VAL A CA 1
ATOM 3346 C C . VAL A 1 444 ? 2.672 -2.515 17.610 1.00 98.25 444 VAL A C 1
ATOM 3348 O O . VAL A 1 444 ? 1.990 -2.960 18.534 1.00 98.25 444 VAL A O 1
ATOM 3351 N N . LEU A 1 445 ? 3.484 -3.280 16.880 1.00 98.38 445 LEU A N 1
ATOM 3352 C CA . LEU A 1 445 ? 3.670 -4.719 17.070 1.00 98.38 445 LEU A CA 1
ATOM 3353 C C . LEU A 1 445 ? 5.121 -5.035 17.426 1.00 98.38 445 LEU A C 1
ATOM 3355 O O . LEU A 1 445 ? 6.022 -4.828 16.615 1.00 98.38 445 LEU A O 1
ATOM 3359 N N . ASN A 1 446 ? 5.335 -5.611 18.606 1.00 98.31 446 ASN A N 1
ATOM 3360 C CA . ASN A 1 446 ? 6.628 -6.105 19.062 1.00 98.31 446 ASN A CA 1
ATOM 3361 C C . ASN A 1 446 ? 6.531 -7.606 19.328 1.00 98.31 446 ASN A C 1
ATOM 3363 O O . ASN A 1 446 ? 5.817 -8.033 20.240 1.00 98.31 446 ASN A O 1
ATOM 3367 N N . ASN A 1 447 ? 7.242 -8.412 18.536 1.00 98.19 447 ASN A N 1
ATOM 3368 C CA . ASN A 1 447 ? 7.215 -9.875 18.624 1.00 98.19 447 ASN A CA 1
ATOM 3369 C C . ASN A 1 447 ? 5.789 -10.463 18.671 1.00 98.19 447 ASN A C 1
ATOM 3371 O O . ASN A 1 447 ? 5.499 -11.348 19.474 1.00 98.19 447 ASN A O 1
ATOM 3375 N N . SER A 1 448 ? 4.871 -9.911 17.877 1.00 98.50 448 SER A N 1
ATOM 3376 C CA . SER A 1 448 ? 3.430 -10.158 18.007 1.00 98.50 448 SER A CA 1
ATOM 3377 C C . SER A 1 448 ? 2.796 -10.660 16.712 1.00 98.50 448 SER A C 1
ATOM 3379 O O . SER A 1 448 ? 3.399 -10.597 15.640 1.00 98.50 448 SER A O 1
ATOM 3381 N N . ASN A 1 449 ? 1.575 -11.186 16.818 1.00 97.75 449 ASN A N 1
ATOM 3382 C CA . ASN A 1 449 ? 0.832 -11.756 15.697 1.00 97.75 449 ASN A CA 1
ATOM 3383 C C . ASN A 1 449 ? -0.567 -11.134 15.572 1.00 97.75 449 ASN A C 1
ATOM 3385 O O . ASN A 1 449 ? -1.327 -11.112 16.541 1.00 97.75 449 ASN A O 1
ATOM 3389 N N . ILE A 1 450 ? -0.912 -10.664 14.377 1.00 97.38 450 ILE A N 1
ATOM 3390 C CA . ILE A 1 450 ? -2.266 -10.241 14.017 1.00 97.38 450 ILE A CA 1
ATOM 3391 C C . ILE A 1 450 ? -2.829 -11.170 12.935 1.00 97.38 450 ILE A C 1
ATOM 3393 O O . ILE A 1 450 ? -2.171 -11.393 11.923 1.00 97.38 450 ILE A O 1
ATOM 3397 N N . ASP A 1 451 ? -4.060 -11.651 13.124 1.00 95.62 451 ASP A N 1
ATOM 3398 C CA . ASP A 1 451 ? -4.849 -12.392 12.124 1.00 95.62 451 ASP A CA 1
ATOM 3399 C C . ASP A 1 451 ? -6.314 -11.923 12.159 1.00 95.62 451 ASP A C 1
ATOM 3401 O O . ASP A 1 451 ? -7.163 -12.487 12.862 1.00 95.62 451 ASP A O 1
ATOM 3405 N N . LEU A 1 452 ? -6.588 -10.819 11.459 1.00 92.75 452 LEU A N 1
ATOM 3406 C CA . LEU A 1 452 ? -7.877 -10.128 11.498 1.00 92.75 452 LEU A CA 1
ATOM 3407 C C . LEU A 1 452 ? -8.637 -10.221 10.174 1.00 92.75 452 LEU A C 1
ATOM 3409 O O . LEU A 1 452 ? -8.098 -9.996 9.090 1.00 92.75 452 LEU A O 1
ATOM 3413 N N . LYS A 1 453 ? -9.939 -10.472 10.307 1.00 90.94 453 LYS A N 1
ATOM 3414 C CA . LYS A 1 453 ? -10.947 -10.428 9.248 1.00 90.94 453 LYS A CA 1
ATOM 3415 C C . LYS A 1 453 ? -11.663 -9.084 9.232 1.00 90.94 453 LYS A C 1
ATOM 3417 O O . LYS A 1 453 ? -11.812 -8.439 10.273 1.00 90.94 453 LYS A O 1
ATOM 3422 N N . GLY A 1 454 ? -12.189 -8.712 8.071 1.00 90.50 454 GLY A N 1
ATOM 3423 C CA . GLY A 1 454 ? -12.814 -7.407 7.861 1.00 90.50 454 GLY A CA 1
ATOM 3424 C C . GLY A 1 454 ? -11.790 -6.309 7.568 1.00 90.50 454 GLY A C 1
ATOM 3425 O O . GLY A 1 454 ? -10.760 -6.560 6.944 1.00 90.50 454 GLY A O 1
ATOM 3426 N N . LEU A 1 455 ? -12.104 -5.075 7.966 1.00 92.50 455 LEU A N 1
ATOM 3427 C CA . LEU A 1 455 ? -11.313 -3.886 7.654 1.00 92.50 455 LEU A CA 1
ATOM 3428 C C . LEU A 1 455 ? -10.392 -3.489 8.815 1.00 92.50 455 LEU A C 1
ATOM 3430 O O . LEU A 1 455 ? -10.859 -3.225 9.922 1.00 92.50 455 LEU A O 1
ATOM 3434 N N . ILE A 1 456 ? -9.098 -3.359 8.528 1.00 95.31 456 ILE A N 1
ATOM 3435 C CA . ILE A 1 456 ? -8.150 -2.608 9.356 1.00 95.31 456 ILE A CA 1
ATOM 3436 C C . ILE A 1 456 ? -8.081 -1.182 8.798 1.00 95.31 456 ILE A C 1
ATOM 3438 O O . ILE A 1 456 ? -7.631 -0.988 7.669 1.00 95.31 456 ILE A O 1
ATOM 3442 N N . ASP A 1 457 ? -8.546 -0.191 9.560 1.00 94.38 457 ASP A N 1
ATOM 3443 C CA . ASP A 1 457 ? -8.601 1.211 9.124 1.00 94.38 457 ASP A CA 1
ATOM 3444 C C . ASP A 1 457 ? -7.712 2.092 10.008 1.00 94.38 457 ASP A C 1
ATOM 3446 O O . ASP A 1 457 ? -7.965 2.246 11.200 1.00 94.38 457 ASP A O 1
ATOM 3450 N N . VAL A 1 458 ? -6.645 2.663 9.453 1.00 94.56 458 VAL A N 1
ATOM 3451 C CA . VAL A 1 458 ? -5.666 3.433 10.227 1.00 94.56 458 VAL A CA 1
ATOM 3452 C C . VAL A 1 458 ? -5.429 4.782 9.573 1.00 94.56 458 VAL A C 1
ATOM 3454 O O . VAL A 1 458 ? -5.004 4.850 8.419 1.00 94.56 458 VAL A O 1
ATOM 3457 N N . PHE A 1 459 ? -5.690 5.877 10.286 1.00 91.12 459 PHE A N 1
ATOM 3458 C CA . PHE A 1 459 ? -5.540 7.196 9.677 1.00 91.12 459 PHE A CA 1
ATOM 3459 C C . PHE A 1 459 ? -5.243 8.348 10.634 1.00 91.12 459 PHE A C 1
ATOM 3461 O O . PHE A 1 459 ? -5.611 8.325 11.805 1.00 91.12 459 PHE A O 1
ATOM 3468 N N . GLY A 1 460 ? -4.609 9.395 10.104 1.00 86.75 460 GLY A N 1
ATOM 3469 C CA . GLY A 1 460 ? -4.364 10.640 10.837 1.00 86.75 460 GLY A CA 1
ATOM 3470 C C . GLY A 1 460 ? -3.422 10.496 12.035 1.00 86.75 460 GLY A C 1
ATOM 3471 O O . GLY A 1 460 ? -3.523 11.282 12.973 1.00 86.75 460 GLY A O 1
ATOM 3472 N N . ASN A 1 461 ? -2.547 9.486 12.024 1.00 89.06 461 ASN A N 1
ATOM 3473 C CA . ASN A 1 461 ? -1.510 9.281 13.038 1.00 89.06 461 ASN A CA 1
ATOM 3474 C C . ASN A 1 461 ? -0.174 9.887 12.566 1.00 89.06 461 ASN A C 1
ATOM 3476 O O . ASN A 1 461 ? -0.059 10.318 11.415 1.00 89.06 461 ASN A O 1
ATOM 3480 N N . ASP A 1 462 ? 0.863 9.895 13.407 1.00 88.62 462 ASP A N 1
ATOM 3481 C CA . ASP A 1 462 ? 2.220 10.185 12.917 1.00 88.62 462 ASP A CA 1
ATOM 3482 C C . ASP A 1 462 ? 2.703 9.037 12.016 1.00 88.62 462 ASP A C 1
ATOM 3484 O O . ASP A 1 462 ? 2.949 9.210 10.818 1.00 88.62 462 ASP A O 1
ATOM 3488 N N . VAL A 1 463 ? 2.702 7.830 12.581 1.00 93.12 463 VAL A N 1
ATOM 3489 C CA . VAL A 1 463 ? 2.954 6.576 11.868 1.00 93.12 463 VAL A CA 1
ATOM 3490 C C . VAL A 1 463 ? 1.694 5.718 11.917 1.00 93.12 463 VAL A C 1
ATOM 3492 O O . VAL A 1 463 ? 1.080 5.563 12.968 1.00 93.12 463 VAL A O 1
ATOM 3495 N N . GLY A 1 464 ? 1.283 5.134 10.796 1.00 95.00 464 GLY A N 1
ATOM 3496 C CA . GLY A 1 464 ? 0.123 4.246 10.771 1.00 95.00 464 GLY A CA 1
ATOM 3497 C C . GLY A 1 464 ? 0.382 2.953 11.551 1.00 95.00 464 GLY A C 1
ATOM 3498 O O . GLY A 1 464 ? -0.242 2.702 12.582 1.00 95.00 464 GLY A O 1
ATOM 3499 N N . LEU A 1 465 ? 1.312 2.133 11.061 1.00 97.75 465 LEU A N 1
ATOM 3500 C CA . LEU A 1 465 ? 1.674 0.841 11.644 1.00 97.75 465 LEU A CA 1
ATOM 3501 C C . LEU A 1 465 ? 3.192 0.695 11.776 1.00 97.75 465 LEU A C 1
ATOM 3503 O O . LEU A 1 465 ? 3.931 0.843 10.802 1.00 97.75 465 LEU A O 1
ATOM 3507 N N . GLU A 1 466 ? 3.629 0.307 12.970 1.00 97.75 466 GLU A N 1
ATOM 3508 C CA . GLU A 1 466 ? 5.005 -0.061 13.285 1.00 97.75 466 GLU A CA 1
ATOM 3509 C C . GLU A 1 466 ? 5.088 -1.546 13.626 1.00 97.75 466 GLU A C 1
ATOM 3511 O O . GLU A 1 466 ? 4.405 -2.021 14.535 1.00 97.75 466 GLU A O 1
ATOM 3516 N N . THR A 1 467 ? 5.942 -2.293 12.926 1.00 97.75 467 THR A N 1
ATOM 3517 C CA . THR A 1 467 ? 6.145 -3.718 13.209 1.00 97.75 467 THR A CA 1
ATOM 3518 C C . THR A 1 467 ? 7.612 -4.040 13.439 1.00 97.75 467 THR A C 1
ATOM 3520 O O . THR A 1 467 ? 8.470 -3.712 12.621 1.00 97.75 467 THR A O 1
ATOM 3523 N N . ASN A 1 468 ? 7.898 -4.736 14.535 1.00 98.06 468 ASN A N 1
ATOM 3524 C CA . ASN A 1 468 ? 9.215 -5.247 14.875 1.00 98.06 468 ASN A CA 1
ATOM 3525 C C . ASN A 1 468 ? 9.134 -6.743 15.191 1.00 98.06 468 ASN A C 1
ATOM 3527 O O . ASN A 1 468 ? 8.453 -7.152 16.138 1.00 98.06 468 ASN A O 1
ATOM 3531 N N . SER A 1 469 ? 9.839 -7.557 14.401 1.00 97.88 469 SER A N 1
ATOM 3532 C CA . SER A 1 469 ? 9.891 -9.018 14.547 1.00 97.88 469 SER A CA 1
ATOM 3533 C C . SER A 1 469 ? 8.504 -9.662 14.676 1.00 97.88 469 SER A C 1
ATOM 3535 O O . SER A 1 469 ? 8.292 -10.532 15.513 1.00 97.88 469 SER A O 1
ATOM 3537 N N . SER A 1 470 ? 7.533 -9.177 13.901 1.00 98.44 470 SER A N 1
ATOM 3538 C CA . SER A 1 470 ? 6.109 -9.501 14.052 1.00 98.44 470 SER A CA 1
ATOM 3539 C C . SER A 1 470 ? 5.498 -10.072 12.771 1.00 98.44 470 SER A C 1
ATOM 3541 O O . SER A 1 470 ? 6.091 -10.005 11.694 1.00 98.44 470 SER A O 1
ATOM 3543 N N . PHE A 1 471 ? 4.295 -10.632 12.888 1.00 97.94 471 PHE A N 1
ATOM 3544 C CA . PHE A 1 471 ? 3.515 -11.156 11.769 1.00 97.94 471 PHE A CA 1
ATOM 3545 C C . PHE A 1 471 ? 2.130 -10.504 11.724 1.00 97.94 471 PHE A C 1
ATOM 3547 O O . PHE A 1 471 ? 1.445 -10.447 12.744 1.00 97.94 471 PHE A O 1
ATOM 3554 N N . LEU A 1 472 ? 1.702 -10.035 10.554 1.00 97.38 472 LEU A N 1
ATOM 3555 C CA . LEU A 1 472 ? 0.370 -9.468 10.346 1.00 97.38 472 LEU A CA 1
ATOM 3556 C C . LEU A 1 472 ? -0.279 -10.109 9.125 1.00 97.38 472 LEU A C 1
ATOM 3558 O O . LEU A 1 472 ? 0.234 -9.991 8.016 1.00 97.38 472 LEU A O 1
ATOM 3562 N N . LYS A 1 473 ? -1.444 -10.720 9.327 1.00 95.19 473 LYS A N 1
ATOM 3563 C CA . LYS A 1 473 ? -2.334 -11.226 8.286 1.00 95.19 473 LYS A CA 1
ATOM 3564 C C . LYS A 1 473 ? -3.644 -10.437 8.259 1.00 95.19 473 LYS A C 1
ATOM 3566 O O . LYS A 1 473 ? -4.225 -10.173 9.314 1.00 95.19 473 LYS A O 1
ATOM 3571 N N . TYR A 1 474 ? -4.089 -10.048 7.064 1.00 92.25 474 TYR A N 1
ATOM 3572 C CA . TYR A 1 474 ? -5.271 -9.196 6.881 1.00 92.25 474 TYR A CA 1
ATOM 3573 C C . TYR A 1 474 ? -6.074 -9.518 5.610 1.00 92.25 474 TYR A C 1
ATOM 3575 O O . TYR A 1 474 ? -5.528 -10.034 4.634 1.00 92.25 474 TYR A O 1
ATOM 3583 N N . GLU A 1 475 ? -7.365 -9.156 5.617 1.00 87.94 475 GLU A N 1
ATOM 3584 C CA . GLU A 1 475 ? -8.277 -9.252 4.460 1.00 87.94 475 GLU A CA 1
ATOM 3585 C C . GLU A 1 475 ? -8.487 -7.911 3.740 1.00 87.94 475 GLU A C 1
ATOM 3587 O O . GLU A 1 475 ? -8.501 -7.857 2.513 1.00 87.94 475 GLU A O 1
ATOM 3592 N N . ASN A 1 476 ? -8.688 -6.815 4.480 1.00 89.75 476 ASN A N 1
ATOM 3593 C CA . ASN A 1 476 ? -8.802 -5.466 3.928 1.00 89.75 476 ASN A CA 1
ATOM 3594 C C . ASN A 1 476 ? -8.073 -4.464 4.815 1.00 89.75 476 ASN A C 1
ATOM 3596 O O . ASN A 1 476 ? -8.130 -4.552 6.042 1.00 89.75 476 ASN A O 1
ATOM 3600 N N . MET A 1 477 ? -7.414 -3.490 4.196 1.00 92.06 477 MET A N 1
ATOM 3601 C CA . MET A 1 477 ? -6.538 -2.574 4.916 1.00 92.06 477 MET A CA 1
ATOM 3602 C C . MET A 1 477 ? -6.521 -1.191 4.273 1.00 92.06 477 MET A C 1
ATOM 3604 O O . MET A 1 477 ? -6.425 -1.057 3.051 1.00 92.06 477 MET A O 1
ATOM 3608 N N . THR A 1 478 ? -6.613 -0.157 5.105 1.00 92.56 478 THR A N 1
ATOM 3609 C CA . THR A 1 478 ? -6.521 1.239 4.677 1.00 92.56 478 THR A CA 1
ATOM 3610 C C . THR A 1 478 ? -5.586 2.026 5.591 1.00 92.56 478 THR A C 1
ATOM 3612 O O . THR A 1 478 ? -5.742 1.987 6.809 1.00 92.56 478 THR A O 1
ATOM 3615 N N . PHE A 1 479 ? -4.649 2.763 4.994 1.00 93.44 479 PHE A N 1
ATOM 3616 C CA . PHE A 1 479 ? -3.726 3.671 5.674 1.00 93.44 479 PHE A CA 1
ATOM 3617 C C . PHE A 1 479 ? -3.795 5.067 5.059 1.00 93.44 479 PHE A C 1
ATOM 3619 O O . PHE A 1 479 ? -3.204 5.317 4.005 1.00 93.44 479 PHE A O 1
ATOM 3626 N N . ASP A 1 480 ? -4.477 5.992 5.729 1.00 88.81 480 ASP A N 1
ATOM 3627 C CA . ASP A 1 480 ? -4.733 7.323 5.175 1.00 88.81 480 ASP A CA 1
ATOM 3628 C C . ASP A 1 480 ? -4.171 8.458 6.030 1.00 88.81 480 ASP A C 1
ATOM 3630 O O . ASP A 1 480 ? -4.338 8.476 7.244 1.00 88.81 480 ASP A O 1
ATOM 3634 N N . GLY A 1 481 ? -3.586 9.480 5.410 1.00 84.31 481 GLY A N 1
ATOM 3635 C CA . GLY A 1 481 ? -3.323 10.737 6.110 1.00 84.31 481 GLY A CA 1
ATOM 3636 C C . GLY A 1 481 ? -2.328 10.625 7.268 1.00 84.31 481 GLY A C 1
ATOM 3637 O O . GLY A 1 481 ? -2.449 11.403 8.210 1.00 84.31 481 GLY A O 1
ATOM 3638 N N . ASN A 1 482 ? -1.407 9.652 7.277 1.00 88.31 482 ASN A N 1
ATOM 3639 C CA . ASN A 1 482 ? -0.395 9.563 8.337 1.00 88.31 482 ASN A CA 1
ATOM 3640 C C . ASN A 1 482 ? 0.796 10.488 8.017 1.00 88.31 482 ASN A C 1
ATOM 3642 O O . ASN A 1 482 ? 1.201 10.591 6.856 1.00 88.31 482 ASN A O 1
ATOM 3646 N N . GLN A 1 483 ? 1.349 11.169 9.027 1.00 85.19 483 GLN A N 1
ATOM 3647 C CA . GLN A 1 483 ? 2.328 12.256 8.825 1.00 85.19 483 GLN A CA 1
ATOM 3648 C C . GLN A 1 483 ? 3.597 11.789 8.143 1.00 85.19 483 GLN A C 1
ATOM 3650 O O . GLN A 1 483 ? 4.064 12.405 7.190 1.00 85.19 483 GLN A O 1
ATOM 3655 N N . THR A 1 484 ? 4.173 10.705 8.640 1.00 88.38 484 THR A N 1
ATOM 3656 C CA . THR A 1 484 ? 5.486 10.255 8.197 1.00 88.38 484 THR A CA 1
ATOM 3657 C C . THR A 1 484 ? 5.356 8.978 7.391 1.00 88.38 484 THR A C 1
ATOM 3659 O O . THR A 1 484 ? 5.824 8.910 6.253 1.00 88.38 484 THR A O 1
ATOM 3662 N N . LYS A 1 485 ? 4.706 7.951 7.940 1.00 91.94 485 LYS A N 1
ATOM 3663 C CA . LYS A 1 485 ? 4.662 6.633 7.299 1.00 91.94 485 LYS A CA 1
ATOM 3664 C C . LYS A 1 485 ? 3.303 5.970 7.438 1.00 91.94 485 LYS A C 1
ATOM 3666 O O . LYS A 1 485 ? 2.714 5.988 8.511 1.00 91.94 485 LYS A O 1
ATOM 3671 N N . GLY A 1 486 ? 2.845 5.317 6.373 1.00 94.69 486 GLY A N 1
ATOM 3672 C CA . GLY A 1 486 ? 1.736 4.367 6.437 1.00 94.69 486 GLY A CA 1
ATOM 3673 C C . GLY A 1 486 ? 2.156 3.131 7.231 1.00 94.69 486 GLY A C 1
ATOM 3674 O O . GLY A 1 486 ? 1.637 2.886 8.314 1.00 94.69 486 GLY A O 1
ATOM 3675 N N . ILE A 1 487 ? 3.154 2.402 6.728 1.00 97.06 487 ILE A N 1
ATOM 3676 C CA . ILE A 1 487 ? 3.750 1.238 7.397 1.00 97.06 487 ILE A CA 1
ATOM 3677 C C . ILE A 1 487 ? 5.265 1.402 7.492 1.00 97.06 487 ILE A C 1
ATOM 3679 O O . ILE A 1 487 ? 5.927 1.717 6.503 1.00 97.06 487 ILE A O 1
ATOM 3683 N N . THR A 1 488 ? 5.820 1.095 8.663 1.00 97.06 488 THR A N 1
ATOM 3684 C CA . THR A 1 488 ? 7.249 0.838 8.858 1.00 97.06 488 THR A CA 1
ATOM 3685 C C . THR A 1 488 ? 7.444 -0.551 9.452 1.00 97.06 488 THR A C 1
ATOM 3687 O O . THR A 1 488 ? 6.914 -0.872 10.514 1.00 97.06 488 THR A O 1
ATOM 3690 N N . SER A 1 489 ? 8.225 -1.381 8.767 1.00 97.62 489 SER A N 1
ATOM 3691 C CA . SER A 1 489 ? 8.439 -2.775 9.140 1.00 97.62 489 SER A CA 1
ATOM 3692 C C . SER A 1 489 ? 9.916 -3.078 9.328 1.00 97.62 489 SER A C 1
ATOM 3694 O O . SER A 1 489 ? 10.734 -2.806 8.450 1.00 97.62 489 SER A O 1
ATOM 3696 N N . LEU A 1 490 ? 10.251 -3.685 10.464 1.00 97.56 490 LEU A N 1
ATOM 3697 C CA . LEU A 1 490 ? 11.580 -4.165 10.815 1.00 97.56 490 LEU A CA 1
ATOM 3698 C C . LEU A 1 490 ? 11.520 -5.670 11.094 1.00 97.56 490 LEU A C 1
ATOM 3700 O O . LEU A 1 490 ? 10.832 -6.096 12.026 1.00 97.56 490 LEU A O 1
ATOM 3704 N N . ASN A 1 491 ? 12.238 -6.472 10.301 1.00 97.44 491 ASN A N 1
ATOM 3705 C CA . ASN A 1 491 ? 12.295 -7.933 10.443 1.00 97.44 491 ASN A CA 1
ATOM 3706 C C . ASN A 1 491 ? 10.908 -8.594 10.610 1.00 97.44 491 ASN A C 1
ATOM 3708 O O . ASN A 1 491 ? 10.739 -9.509 11.409 1.00 97.44 491 ASN A O 1
ATOM 3712 N N . SER A 1 492 ? 9.881 -8.071 9.937 1.00 98.31 492 SER A N 1
ATOM 3713 C CA . SER A 1 492 ? 8.490 -8.515 10.109 1.00 98.31 492 SER A CA 1
ATOM 3714 C C . SER A 1 492 ? 7.889 -8.981 8.789 1.00 98.31 492 SER A C 1
ATOM 3716 O O . SER A 1 492 ? 8.391 -8.648 7.717 1.00 98.31 492 SER A O 1
ATOM 3718 N N . ALA A 1 493 ? 6.808 -9.751 8.870 1.00 97.88 493 ALA A N 1
ATOM 3719 C CA . ALA A 1 493 ? 6.092 -10.269 7.712 1.00 97.88 493 ALA A CA 1
ATOM 3720 C C . ALA A 1 493 ? 4.640 -9.789 7.715 1.00 97.88 493 ALA A C 1
ATOM 3722 O O . ALA A 1 493 ? 3.899 -10.012 8.674 1.00 97.88 493 ALA A O 1
ATOM 3723 N N . ILE A 1 494 ? 4.248 -9.117 6.638 1.00 97.62 494 ILE A N 1
ATOM 3724 C CA . ILE A 1 494 ? 2.907 -8.583 6.424 1.00 97.62 494 ILE A CA 1
ATOM 3725 C C . ILE A 1 494 ? 2.327 -9.278 5.201 1.00 97.62 494 ILE A C 1
ATOM 3727 O O . ILE A 1 494 ? 2.869 -9.169 4.104 1.00 97.62 494 ILE A O 1
ATOM 3731 N N . ARG A 1 495 ? 1.218 -9.984 5.398 1.00 94.25 495 ARG A N 1
ATOM 3732 C CA . ARG A 1 495 ? 0.659 -10.891 4.409 1.00 94.25 495 ARG A CA 1
ATOM 3733 C C . ARG A 1 495 ? -0.812 -10.629 4.172 1.00 94.25 495 ARG A C 1
ATOM 3735 O O . ARG A 1 495 ? -1.642 -10.731 5.076 1.00 94.25 495 ARG A O 1
ATOM 3742 N N . TYR A 1 496 ? -1.133 -10.336 2.927 1.00 89.19 496 TYR A N 1
ATOM 3743 C CA . TYR A 1 496 ? -2.505 -10.286 2.469 1.00 89.19 496 TYR A CA 1
ATOM 3744 C C . TYR A 1 496 ? -3.067 -11.702 2.305 1.00 89.19 496 TYR A C 1
ATOM 3746 O O . TYR A 1 496 ? -2.447 -12.540 1.647 1.00 89.19 496 TYR A O 1
ATOM 3754 N N . ALA A 1 497 ? -4.266 -11.958 2.830 1.00 84.06 497 ALA A N 1
ATOM 3755 C CA . ALA A 1 497 ? -4.936 -13.243 2.671 1.00 84.06 497 ALA A CA 1
ATOM 3756 C C . ALA A 1 497 ? -6.451 -13.091 2.506 1.00 84.06 497 ALA A C 1
ATOM 3758 O O . ALA A 1 497 ? -7.183 -12.879 3.471 1.00 84.06 497 ALA A O 1
ATOM 3759 N N . SER A 1 498 ? -6.930 -13.268 1.276 1.00 76.81 498 SER A N 1
ATOM 3760 C CA . SER A 1 498 ? -8.355 -13.353 0.950 1.00 76.81 498 SER A CA 1
ATOM 3761 C C . SER A 1 498 ? -8.566 -14.256 -0.259 1.00 76.81 498 SER A C 1
ATOM 3763 O O . SER A 1 498 ? -7.671 -14.430 -1.080 1.00 76.81 498 SER A O 1
ATOM 3765 N N . ASP A 1 499 ? -9.772 -14.797 -0.361 1.00 73.06 499 ASP A N 1
ATOM 3766 C CA . ASP A 1 499 ? -10.234 -15.765 -1.359 1.00 73.06 499 ASP A CA 1
ATOM 3767 C C . ASP A 1 499 ? -11.128 -15.142 -2.449 1.00 73.06 499 ASP A C 1
ATOM 3769 O O . ASP A 1 499 ? -11.604 -15.847 -3.335 1.00 73.06 499 ASP A O 1
ATOM 3773 N N . ALA A 1 500 ? -11.381 -13.831 -2.395 1.00 72.81 500 ALA A N 1
ATOM 3774 C CA . ALA A 1 500 ? -12.220 -13.122 -3.357 1.00 72.81 500 ALA A CA 1
ATOM 3775 C C . ALA A 1 500 ? -11.730 -11.685 -3.582 1.00 72.81 500 ALA A C 1
ATOM 3777 O O . ALA A 1 500 ? -11.200 -11.049 -2.663 1.00 72.81 500 ALA A O 1
ATOM 3778 N N . ILE A 1 501 ? -11.985 -11.132 -4.778 1.00 74.94 501 ILE A N 1
ATOM 3779 C CA . ILE A 1 501 ? -11.884 -9.680 -5.018 1.00 74.94 501 ILE A CA 1
ATOM 3780 C C . ILE A 1 501 ? -12.712 -8.980 -3.937 1.00 74.94 501 ILE A C 1
ATOM 3782 O O . ILE A 1 501 ? -13.848 -9.358 -3.726 1.00 74.94 501 ILE A O 1
ATOM 3786 N N . GLN A 1 502 ? -12.185 -7.984 -3.229 1.00 71.19 502 GLN A N 1
ATOM 3787 C CA . GLN A 1 502 ? -12.949 -7.209 -2.227 1.00 71.19 502 GLN A CA 1
ATOM 3788 C C . GLN A 1 502 ? -12.926 -5.705 -2.554 1.00 71.19 502 GLN A C 1
ATOM 3790 O O . GLN A 1 502 ? -13.033 -4.851 -1.674 1.00 71.19 502 GLN A O 1
ATOM 3795 N N . GLU A 1 503 ? -12.744 -5.387 -3.835 1.00 72.56 503 GLU A N 1
ATOM 3796 C CA . GLU A 1 503 ? -12.735 -4.031 -4.378 1.00 72.56 503 GLU A CA 1
ATOM 3797 C C . GLU A 1 503 ? -14.154 -3.486 -4.528 1.00 72.56 503 GLU A C 1
ATOM 3799 O O . GLU A 1 503 ? -15.016 -4.112 -5.147 1.00 72.56 503 GLU A O 1
ATOM 3804 N N . ASN A 1 504 ? -14.379 -2.268 -4.044 1.00 73.12 504 ASN A N 1
ATOM 3805 C CA . ASN A 1 504 ? -15.484 -1.435 -4.495 1.00 73.12 504 ASN A CA 1
ATOM 3806 C C . ASN A 1 504 ? -15.035 0.036 -4.567 1.00 73.12 504 ASN A C 1
ATOM 3808 O O . ASN A 1 504 ? -13.925 0.385 -4.162 1.00 73.12 504 ASN A O 1
ATOM 3812 N N . SER A 1 505 ? -15.897 0.918 -5.078 1.00 71.81 505 SER A N 1
ATOM 3813 C CA . SER A 1 505 ? -15.573 2.340 -5.265 1.00 71.81 505 SER A CA 1
ATOM 3814 C C . SER A 1 505 ? -15.388 3.130 -3.962 1.00 71.81 505 SER A C 1
ATOM 3816 O O . SER A 1 505 ? -14.940 4.272 -4.008 1.00 71.81 505 SER A O 1
ATOM 3818 N N . VAL A 1 506 ? -15.752 2.549 -2.818 1.00 75.56 506 VAL A N 1
ATOM 3819 C CA . VAL A 1 506 ? -15.857 3.224 -1.519 1.00 75.56 506 VAL A CA 1
ATOM 3820 C C . VAL A 1 506 ? -14.738 2.791 -0.562 1.00 75.56 506 VAL A C 1
ATOM 3822 O O . VAL A 1 506 ? -14.038 3.624 0.009 1.00 75.56 506 VAL A O 1
ATOM 3825 N N . ARG A 1 507 ? -14.561 1.476 -0.397 1.00 82.81 507 ARG A N 1
ATOM 3826 C CA . ARG A 1 507 ? -13.550 0.788 0.408 1.00 82.81 507 ARG A CA 1
ATOM 3827 C C . ARG A 1 507 ? -12.882 -0.298 -0.425 1.00 82.81 507 ARG A C 1
ATOM 3829 O O . ARG A 1 507 ? -13.419 -1.397 -0.597 1.00 82.81 507 ARG A O 1
ATOM 3836 N N . ARG A 1 508 ? -11.686 0.038 -0.894 1.00 84.19 508 ARG A N 1
ATOM 3837 C CA . ARG A 1 508 ? -10.815 -0.829 -1.686 1.00 84.19 508 ARG A CA 1
ATOM 3838 C C . ARG A 1 508 ? -10.209 -1.929 -0.829 1.00 84.19 508 ARG A C 1
ATOM 3840 O O . ARG A 1 508 ? -10.320 -1.916 0.399 1.00 84.19 508 ARG A O 1
ATOM 3847 N N . GLN A 1 509 ? -9.601 -2.902 -1.495 1.00 86.88 509 GLN A N 1
ATOM 3848 C CA . GLN A 1 509 ? -9.025 -4.048 -0.812 1.00 86.88 509 GLN A CA 1
ATOM 3849 C C . GLN A 1 509 ? -7.756 -3.665 -0.042 1.00 86.88 509 GLN A C 1
ATOM 3851 O O . GLN A 1 509 ? -7.633 -4.000 1.138 1.00 86.88 509 GLN A O 1
ATOM 3856 N N . LEU A 1 510 ? -6.861 -2.929 -0.703 1.00 91.69 510 LEU A N 1
ATOM 3857 C CA . LEU A 1 510 ? -5.652 -2.365 -0.121 1.00 91.69 510 LEU A CA 1
ATOM 3858 C C . LEU A 1 510 ? -5.497 -0.919 -0.585 1.00 91.69 510 LEU A C 1
ATOM 3860 O O . LEU A 1 510 ? -5.410 -0.644 -1.784 1.00 91.69 510 LEU A O 1
ATOM 3864 N N . GLU A 1 511 ? -5.459 0.011 0.363 1.00 92.00 511 GLU A N 1
ATOM 3865 C CA . GLU A 1 511 ? -5.384 1.430 0.042 1.00 92.00 511 GLU A CA 1
ATOM 3866 C C . GLU A 1 511 ? -4.475 2.204 0.991 1.00 92.00 511 GLU A C 1
ATOM 3868 O O . GLU A 1 511 ? -4.660 2.207 2.203 1.00 92.00 511 GLU A O 1
ATOM 3873 N N . PHE A 1 512 ? -3.530 2.927 0.407 1.00 94.00 512 PHE A N 1
ATOM 3874 C CA . PHE A 1 512 ? -2.711 3.920 1.069 1.00 94.00 512 PHE A CA 1
ATOM 3875 C C . PHE A 1 512 ? -2.949 5.262 0.391 1.00 94.00 512 PHE A C 1
ATOM 3877 O O . PHE A 1 512 ? -2.809 5.367 -0.829 1.00 94.00 512 PHE A O 1
ATOM 3884 N N . SER A 1 513 ? -3.290 6.293 1.159 1.00 89.75 513 SER A N 1
ATOM 3885 C CA . SER A 1 513 ? -3.535 7.623 0.601 1.00 89.75 513 SER A CA 1
ATOM 3886 C C . SER A 1 513 ? -2.997 8.727 1.498 1.00 89.75 513 SER A C 1
ATOM 3888 O O . SER A 1 513 ? -3.218 8.705 2.700 1.00 89.75 513 SER A O 1
ATOM 3890 N N . GLY A 1 514 ? -2.316 9.727 0.938 1.00 85.81 514 GLY A N 1
ATOM 3891 C CA . GLY A 1 514 ? -1.927 10.918 1.701 1.00 85.81 514 GLY A CA 1
ATOM 3892 C C . GLY A 1 514 ? -0.986 10.609 2.866 1.00 85.81 514 GLY A C 1
ATOM 3893 O O . GLY A 1 514 ? -1.189 11.131 3.952 1.00 85.81 514 GLY A O 1
ATOM 3894 N N . ASN A 1 515 ? -0.006 9.725 2.665 1.00 87.81 515 ASN A N 1
ATOM 3895 C CA . ASN A 1 515 ? 1.069 9.481 3.634 1.00 87.81 515 ASN A CA 1
ATOM 3896 C C . ASN A 1 515 ? 2.375 10.046 3.067 1.00 87.81 515 ASN A C 1
ATOM 3898 O O . ASN A 1 515 ? 2.516 10.109 1.850 1.00 87.81 515 ASN A O 1
ATOM 3902 N N . SER A 1 516 ? 3.354 10.405 3.895 1.00 85.12 516 SER A N 1
ATOM 3903 C CA . SER A 1 516 ? 4.664 10.833 3.375 1.00 85.12 516 SER A CA 1
ATOM 3904 C C . SER A 1 516 ? 5.373 9.676 2.647 1.00 85.12 516 SER A C 1
ATOM 3906 O O . SER A 1 516 ? 5.680 9.778 1.456 1.00 85.12 516 SER A O 1
ATOM 3908 N N . VAL A 1 517 ? 5.504 8.528 3.319 1.00 91.38 517 VAL A N 1
ATOM 3909 C CA . VAL A 1 517 ? 5.901 7.233 2.742 1.00 91.38 517 VAL A CA 1
ATOM 3910 C C . VAL A 1 517 ? 4.781 6.226 2.988 1.00 91.38 517 VAL A C 1
ATOM 3912 O O . VAL A 1 517 ? 4.276 6.119 4.101 1.00 91.38 517 VAL A O 1
ATOM 3915 N N . HIS A 1 518 ? 4.364 5.463 1.981 1.00 95.31 518 HIS A N 1
ATOM 3916 C CA . HIS A 1 518 ? 3.314 4.458 2.171 1.00 95.31 518 HIS A CA 1
ATOM 3917 C C . HIS A 1 518 ? 3.846 3.197 2.845 1.00 95.31 518 HIS A C 1
ATOM 3919 O O . HIS A 1 518 ? 3.259 2.731 3.820 1.00 95.31 518 HIS A O 1
ATOM 3925 N N . LEU A 1 519 ? 4.965 2.673 2.342 1.00 96.75 519 LEU A N 1
ATOM 3926 C CA . LEU A 1 519 ? 5.546 1.413 2.789 1.00 96.75 519 LEU A CA 1
ATOM 3927 C C . LEU A 1 519 ? 7.063 1.553 2.957 1.00 96.75 519 LEU A C 1
ATOM 3929 O O . LEU A 1 519 ? 7.755 1.865 1.993 1.00 96.75 519 LEU A O 1
ATOM 3933 N N . ASP A 1 520 ? 7.565 1.312 4.168 1.00 96.88 520 ASP A N 1
ATOM 3934 C CA . ASP A 1 520 ? 8.988 1.348 4.530 1.00 96.88 520 ASP A CA 1
ATOM 3935 C C . ASP A 1 520 ? 9.415 -0.010 5.125 1.00 96.88 520 ASP A C 1
ATOM 3937 O O . ASP A 1 520 ? 9.151 -0.295 6.296 1.00 96.88 520 ASP A O 1
ATOM 3941 N N . LEU A 1 521 ? 10.038 -0.876 4.318 1.00 98.31 521 LEU A N 1
ATOM 3942 C CA . LEU A 1 521 ? 10.464 -2.226 4.709 1.00 98.31 521 LEU A CA 1
ATOM 3943 C C . LEU A 1 521 ? 11.965 -2.280 4.982 1.00 98.31 521 LEU A C 1
ATOM 3945 O O . LEU A 1 521 ? 12.766 -1.906 4.126 1.00 98.31 521 LEU A O 1
ATOM 3949 N N . LYS A 1 522 ? 12.354 -2.797 6.153 1.00 96.81 522 LYS A N 1
ATOM 3950 C CA . LYS A 1 522 ? 13.753 -2.887 6.592 1.00 96.81 522 LYS A CA 1
ATOM 3951 C C . LYS A 1 522 ? 14.090 -4.226 7.225 1.00 96.81 522 LYS A C 1
ATOM 3953 O O . LYS A 1 522 ? 13.244 -4.886 7.830 1.00 96.81 522 LYS A O 1
ATOM 3958 N N . ALA A 1 523 ? 15.382 -4.541 7.177 1.00 95.31 523 ALA A N 1
ATOM 3959 C CA . ALA A 1 523 ? 16.014 -5.638 7.904 1.00 95.31 523 ALA A CA 1
ATOM 3960 C C . ALA A 1 523 ? 15.323 -6.989 7.665 1.00 95.31 523 ALA A C 1
ATOM 3962 O O . ALA A 1 523 ? 14.881 -7.628 8.614 1.00 95.31 523 ALA A O 1
ATOM 3963 N N . GLY A 1 524 ? 15.206 -7.399 6.400 1.00 95.94 524 GLY A N 1
ATOM 3964 C CA . GLY A 1 524 ? 14.596 -8.681 6.040 1.00 95.94 524 GLY A CA 1
ATOM 3965 C C . GLY A 1 524 ? 13.070 -8.717 6.139 1.00 95.94 524 GLY A C 1
ATOM 3966 O O . GLY A 1 524 ? 12.500 -9.795 6.279 1.00 95.94 524 GLY A O 1
ATOM 3967 N N . SER A 1 525 ? 12.396 -7.563 6.103 1.00 98.44 525 SER A N 1
ATOM 3968 C CA . SER A 1 525 ? 10.930 -7.525 6.165 1.00 98.44 525 SER A CA 1
ATOM 3969 C C . SER A 1 525 ? 10.284 -7.998 4.866 1.00 98.44 525 SER A C 1
ATOM 3971 O O . SER A 1 525 ? 10.858 -7.841 3.789 1.00 98.44 525 SER A O 1
ATOM 3973 N N . THR A 1 526 ? 9.059 -8.513 4.956 1.00 98.19 526 THR A N 1
ATOM 3974 C CA . THR A 1 526 ? 8.276 -8.964 3.799 1.00 98.19 526 THR A CA 1
ATOM 3975 C C . THR A 1 526 ? 6.892 -8.319 3.771 1.00 98.19 526 THR A C 1
ATOM 3977 O O . THR A 1 526 ? 6.240 -8.184 4.807 1.00 98.19 526 THR A O 1
ATOM 3980 N N . PHE A 1 527 ? 6.459 -7.907 2.580 1.00 97.75 527 PHE A N 1
ATOM 3981 C CA . PHE A 1 527 ? 5.079 -7.526 2.281 1.00 97.75 527 PHE A CA 1
ATOM 3982 C C . PHE A 1 527 ? 4.619 -8.329 1.066 1.00 97.75 527 PHE A C 1
ATOM 3984 O O . PHE A 1 527 ? 5.129 -8.102 -0.031 1.00 97.75 527 PHE A O 1
ATOM 3991 N N . ASP A 1 528 ? 3.715 -9.286 1.258 1.00 94.56 528 ASP A N 1
ATOM 3992 C CA . ASP A 1 528 ? 3.327 -10.248 0.224 1.00 94.56 528 ASP A CA 1
ATOM 3993 C C . ASP A 1 528 ? 1.830 -10.604 0.246 1.00 94.56 528 ASP A C 1
ATOM 3995 O O . ASP A 1 528 ? 1.044 -10.119 1.066 1.00 94.56 528 ASP A O 1
ATOM 3999 N N . PHE A 1 529 ? 1.430 -11.440 -0.713 1.00 91.50 529 PHE A N 1
ATOM 4000 C CA . PHE A 1 529 ? 0.076 -11.959 -0.873 1.00 91.50 529 PHE A CA 1
ATOM 4001 C C . PHE A 1 529 ? 0.133 -13.489 -0.821 1.00 91.50 529 PHE A C 1
ATOM 4003 O O . PHE A 1 529 ? 0.998 -14.094 -1.453 1.00 91.50 529 PHE A O 1
ATOM 4010 N N . ASP A 1 530 ? -0.808 -14.130 -0.123 1.00 87.94 530 ASP A N 1
ATOM 4011 C CA . ASP A 1 530 ? -1.024 -15.580 -0.222 1.00 87.94 530 ASP A CA 1
ATOM 4012 C C . ASP A 1 530 ? -1.611 -15.889 -1.604 1.00 87.94 530 ASP A C 1
ATOM 4014 O O . ASP A 1 530 ? -2.830 -15.954 -1.730 1.00 87.94 530 ASP A O 1
ATOM 4018 N N . VAL A 1 531 ? -0.777 -16.004 -2.645 1.00 82.50 531 VAL A N 1
ATOM 4019 C CA . VAL A 1 531 ? -1.204 -16.248 -4.037 1.00 82.50 531 VAL A CA 1
ATOM 4020 C C . VAL A 1 531 ? -1.923 -17.600 -4.146 1.00 82.50 531 VAL A C 1
ATOM 4022 O O . VAL A 1 531 ? -1.358 -18.648 -3.840 1.00 82.50 531 VAL A O 1
ATOM 4025 N N . THR A 1 532 ? -3.183 -17.564 -4.583 1.00 77.31 532 THR A N 1
ATOM 4026 C CA . THR A 1 532 ? -4.058 -18.721 -4.841 1.00 77.31 532 THR A CA 1
ATOM 4027 C C . THR A 1 532 ? -4.275 -18.921 -6.346 1.00 77.31 532 THR A C 1
ATOM 4029 O O . THR A 1 532 ? -3.908 -18.058 -7.149 1.00 77.31 532 THR A O 1
ATOM 4032 N N . ASP A 1 533 ? -4.894 -20.039 -6.744 1.00 72.19 533 ASP A N 1
ATOM 4033 C CA . ASP A 1 533 ? -5.244 -20.304 -8.145 1.00 72.19 533 ASP A CA 1
ATOM 4034 C C . ASP A 1 533 ? -6.146 -19.174 -8.703 1.00 72.19 533 ASP A C 1
ATOM 4036 O O . ASP A 1 533 ? -7.277 -18.989 -8.258 1.00 72.19 533 ASP A O 1
ATOM 4040 N N . THR A 1 534 ? -5.680 -18.455 -9.733 1.00 85.00 534 THR A N 1
ATOM 4041 C CA . THR A 1 534 ? -6.387 -17.369 -10.465 1.00 85.00 534 THR A CA 1
ATOM 4042 C C . THR A 1 534 ? -6.429 -15.988 -9.774 1.00 85.00 534 THR A C 1
ATOM 4044 O O . THR A 1 534 ? -7.456 -15.503 -9.296 1.00 85.00 534 THR A O 1
ATOM 4047 N N . VAL A 1 535 ? -5.312 -15.262 -9.829 1.00 88.62 535 VAL A N 1
ATOM 4048 C CA . VAL A 1 535 ? -5.127 -13.891 -9.328 1.00 88.62 535 VAL A CA 1
ATOM 4049 C C . VAL A 1 535 ? -6.140 -12.866 -9.870 1.00 88.62 535 VAL A C 1
ATOM 4051 O O . VAL A 1 535 ? -6.596 -12.018 -9.090 1.00 88.62 535 VAL A O 1
ATOM 4054 N N . PRO A 1 536 ? -6.534 -12.882 -11.161 1.00 87.00 536 PRO A N 1
ATOM 4055 C CA . PRO A 1 536 ? -7.548 -11.959 -11.665 1.00 87.00 536 PRO A CA 1
ATOM 4056 C C . PRO A 1 536 ? -8.870 -12.025 -10.890 1.00 87.00 536 PRO A C 1
ATOM 4058 O O . PRO A 1 536 ? -9.429 -10.973 -10.600 1.00 87.00 536 PRO A O 1
ATOM 4061 N N . SER A 1 537 ? -9.331 -13.213 -10.480 1.00 83.69 537 SER A N 1
ATOM 4062 C CA . SER A 1 537 ? -10.608 -13.405 -9.770 1.00 83.69 537 SER A CA 1
ATOM 4063 C C . SER A 1 537 ? -10.530 -13.274 -8.247 1.00 83.69 537 SER A C 1
ATOM 4065 O O . SER A 1 537 ? -11.564 -13.086 -7.603 1.00 83.69 537 SER A O 1
ATOM 4067 N N . SER A 1 538 ? -9.331 -13.379 -7.672 1.00 83.75 538 SER A N 1
ATOM 4068 C CA . SER A 1 538 ? -9.146 -13.485 -6.216 1.00 83.75 538 SER A CA 1
ATOM 4069 C C . SER A 1 538 ? -8.616 -12.203 -5.566 1.00 83.75 538 SER A C 1
ATOM 4071 O O . SER A 1 538 ? -8.866 -11.972 -4.385 1.00 83.75 538 SER A O 1
ATOM 4073 N N . TYR A 1 539 ? -7.935 -11.328 -6.315 1.00 87.00 539 TYR A N 1
ATOM 4074 C CA . TYR A 1 539 ? -7.321 -10.114 -5.760 1.00 87.00 539 TYR A CA 1
ATOM 4075 C C . TYR A 1 539 ? -7.815 -8.854 -6.456 1.00 87.00 539 TYR A C 1
ATOM 4077 O O . TYR A 1 539 ? -7.997 -8.809 -7.674 1.00 87.00 539 TYR A O 1
ATOM 4085 N N . GLY A 1 540 ? -8.005 -7.825 -5.645 1.00 86.56 540 GLY A N 1
ATOM 4086 C CA . GLY A 1 540 ? -8.205 -6.448 -6.046 1.00 86.56 540 GLY A CA 1
ATOM 4087 C C . GLY A 1 540 ? -6.905 -5.742 -6.403 1.00 86.56 540 GLY A C 1
ATOM 4088 O O . GLY A 1 540 ? -5.879 -6.383 -6.641 1.00 86.56 540 GLY A O 1
ATOM 4089 N N . ASN A 1 541 ? -6.957 -4.413 -6.430 1.00 88.25 541 ASN A N 1
ATOM 4090 C CA . ASN A 1 541 ? -5.837 -3.579 -6.834 1.00 88.25 541 ASN A CA 1
ATOM 4091 C C . ASN A 1 541 ? -5.188 -2.952 -5.601 1.00 88.25 541 ASN A C 1
ATOM 4093 O O . ASN A 1 541 ? -5.864 -2.560 -4.651 1.00 88.25 541 ASN A O 1
ATOM 4097 N N . SER A 1 542 ? -3.862 -2.837 -5.622 1.00 93.00 542 SER A N 1
ATOM 4098 C CA . SER A 1 542 ? -3.120 -2.198 -4.534 1.00 93.00 542 SER A CA 1
ATOM 4099 C C . SER A 1 542 ? -2.977 -0.709 -4.822 1.00 93.00 542 SER A C 1
ATOM 4101 O O . SER A 1 542 ? -2.299 -0.330 -5.774 1.00 93.00 542 SER A O 1
ATOM 4103 N N . PHE A 1 543 ? -3.599 0.156 -4.025 1.00 93.50 543 PHE A N 1
ATOM 4104 C CA . PHE A 1 543 ? -3.557 1.599 -4.270 1.00 93.50 543 PHE A CA 1
ATOM 4105 C C . PHE A 1 543 ? -2.587 2.316 -3.339 1.00 93.50 543 PHE A C 1
ATOM 4107 O O . PHE A 1 543 ? -2.697 2.202 -2.125 1.00 93.50 543 PHE A O 1
ATOM 4114 N N . PHE A 1 544 ? -1.701 3.119 -3.920 1.00 94.75 544 PHE A N 1
ATOM 4115 C CA . PHE A 1 544 ? -0.712 3.951 -3.242 1.00 94.75 544 PHE A CA 1
ATOM 4116 C C . PHE A 1 544 ? -0.796 5.360 -3.827 1.00 94.75 544 PHE A C 1
ATOM 4118 O O . PHE A 1 544 ? -0.296 5.604 -4.920 1.00 94.75 544 PHE A O 1
ATOM 4125 N N . ARG A 1 545 ? -1.506 6.270 -3.158 1.00 90.31 545 ARG A N 1
ATOM 4126 C CA . ARG A 1 545 ? -1.864 7.581 -3.712 1.00 90.31 545 ARG A CA 1
ATOM 4127 C C . ARG A 1 545 ? -1.372 8.734 -2.865 1.00 90.31 545 ARG A C 1
ATOM 4129 O O . ARG A 1 545 ? -1.426 8.682 -1.637 1.00 90.31 545 ARG A O 1
ATOM 4136 N N . ASN A 1 546 ? -1.024 9.828 -3.532 1.00 84.56 546 ASN A N 1
ATOM 4137 C CA . ASN A 1 546 ? -0.765 11.112 -2.893 1.00 84.56 546 ASN A CA 1
ATOM 4138 C C . ASN A 1 546 ? 0.353 10.999 -1.849 1.00 84.56 546 ASN A C 1
ATOM 4140 O O . ASN A 1 546 ? 0.221 11.468 -0.716 1.00 84.56 546 ASN A O 1
ATOM 4144 N N . ALA A 1 547 ? 1.449 10.319 -2.204 1.00 85.69 547 ALA A N 1
ATOM 4145 C CA . ALA A 1 547 ? 2.638 10.367 -1.368 1.00 85.69 547 ALA A CA 1
ATOM 4146 C C . ALA A 1 547 ? 3.191 11.795 -1.411 1.00 85.69 547 ALA A C 1
ATOM 4148 O O . ALA A 1 547 ? 3.587 12.242 -2.485 1.00 85.69 547 ALA A O 1
ATOM 4149 N N . PHE A 1 548 ? 3.222 12.519 -0.293 1.00 75.88 548 PHE A N 1
ATOM 4150 C CA . PHE A 1 548 ? 3.526 13.959 -0.329 1.00 75.88 548 PHE A CA 1
ATOM 4151 C C . PHE A 1 548 ? 4.989 14.309 -0.033 1.00 75.88 548 PHE A C 1
ATOM 4153 O O . PHE A 1 548 ? 5.439 15.395 -0.394 1.00 75.88 548 PHE A O 1
ATOM 4160 N N . ALA A 1 549 ? 5.771 13.404 0.559 1.00 70.19 549 ALA A N 1
ATOM 4161 C CA . ALA A 1 549 ? 7.179 13.684 0.827 1.00 70.19 549 ALA A CA 1
ATOM 4162 C C . ALA A 1 549 ? 8.057 13.554 -0.423 1.00 70.19 549 ALA A C 1
ATOM 4164 O O . ALA A 1 549 ? 7.773 12.792 -1.341 1.00 70.19 549 ALA A O 1
ATOM 4165 N N . GLY A 1 550 ? 9.194 14.250 -0.450 1.00 73.38 550 GLY A N 1
ATOM 4166 C CA . GLY A 1 550 ? 10.209 14.120 -1.506 1.00 73.38 550 GLY A CA 1
ATOM 4167 C C . GLY A 1 550 ? 11.003 12.802 -1.494 1.00 73.38 550 GLY A C 1
ATOM 4168 O O . GLY A 1 550 ? 12.057 12.725 -2.117 1.00 73.38 550 GLY A O 1
ATOM 4169 N N . THR A 1 551 ? 10.556 11.779 -0.765 1.00 86.56 551 THR A N 1
ATOM 4170 C CA . THR A 1 551 ? 11.218 10.470 -0.610 1.00 86.56 551 THR A CA 1
ATOM 4171 C C . THR A 1 551 ? 10.462 9.366 -1.355 1.00 86.56 551 THR A C 1
ATOM 4173 O O . THR A 1 551 ? 9.336 9.597 -1.784 1.00 86.56 551 THR A O 1
ATOM 4176 N N . PRO A 1 552 ? 11.036 8.161 -1.546 1.00 92.62 552 PRO A N 1
ATOM 4177 C CA . PRO A 1 552 ? 10.315 7.038 -2.153 1.00 92.62 552 PRO A CA 1
ATOM 4178 C C . PRO A 1 552 ? 8.972 6.744 -1.462 1.00 92.62 552 PRO A C 1
ATOM 4180 O O . PRO A 1 552 ? 8.923 6.697 -0.237 1.00 92.62 552 PRO A O 1
ATOM 4183 N N . ALA A 1 553 ? 7.897 6.531 -2.231 1.00 94.31 553 ALA A N 1
ATOM 4184 C CA . ALA A 1 553 ? 6.580 6.176 -1.689 1.00 94.31 553 ALA A CA 1
ATOM 4185 C C . ALA A 1 553 ? 6.548 4.728 -1.178 1.00 94.31 553 ALA A C 1
ATOM 4187 O O . ALA A 1 553 ? 5.968 4.450 -0.129 1.00 94.31 553 ALA A O 1
ATOM 4188 N N . VAL A 1 554 ? 7.202 3.824 -1.910 1.00 97.50 554 VAL A N 1
ATOM 4189 C CA . VAL A 1 554 ? 7.483 2.446 -1.501 1.00 97.50 554 VAL A CA 1
ATOM 4190 C C . VAL A 1 554 ? 8.996 2.276 -1.401 1.00 97.50 554 VAL A C 1
ATOM 4192 O O . VAL A 1 554 ? 9.713 2.401 -2.396 1.00 97.50 554 VAL A O 1
ATOM 4195 N N . PHE A 1 555 ? 9.489 2.002 -0.198 1.00 97.31 555 PHE A N 1
ATOM 4196 C CA . PHE A 1 555 ? 10.906 1.837 0.092 1.00 97.31 555 PHE A CA 1
ATOM 4197 C C . PHE A 1 555 ? 11.182 0.444 0.655 1.00 97.31 555 PHE A C 1
ATOM 4199 O O . PHE A 1 555 ? 10.639 0.054 1.686 1.00 97.31 555 PHE A O 1
ATOM 4206 N N . VAL A 1 556 ? 12.027 -0.310 -0.046 1.00 98.44 556 VAL A N 1
ATOM 4207 C CA . VAL A 1 556 ? 12.399 -1.686 0.292 1.00 98.44 556 VAL A CA 1
ATOM 4208 C C . VAL A 1 556 ? 13.906 -1.729 0.521 1.00 98.44 556 VAL A C 1
ATOM 4210 O O . VAL A 1 556 ? 14.684 -1.525 -0.411 1.00 98.44 556 VAL A O 1
ATOM 4213 N N . ASP A 1 557 ? 14.329 -1.950 1.762 1.00 98.00 557 ASP A N 1
ATOM 4214 C CA . ASP A 1 557 ? 15.721 -1.800 2.185 1.00 98.00 557 ASP A CA 1
ATOM 4215 C C . ASP A 1 557 ? 16.228 -2.996 3.008 1.00 98.00 557 ASP A C 1
ATOM 4217 O O . ASP A 1 557 ? 15.491 -3.644 3.753 1.00 98.00 557 ASP A O 1
ATOM 4221 N N . ASN A 1 558 ? 17.534 -3.243 2.916 1.00 97.25 558 ASN A N 1
ATOM 4222 C CA . ASN A 1 558 ? 18.300 -4.170 3.737 1.00 97.25 558 ASN A CA 1
ATOM 4223 C C . ASN A 1 558 ? 17.747 -5.607 3.705 1.00 97.25 558 ASN A C 1
ATOM 4225 O O . ASN A 1 558 ? 17.228 -6.107 4.707 1.00 97.25 558 ASN A O 1
ATOM 4229 N N . ASN A 1 559 ? 17.881 -6.252 2.541 1.00 97.75 559 ASN A N 1
ATOM 4230 C CA . ASN A 1 559 ? 17.421 -7.615 2.238 1.00 97.75 559 ASN A CA 1
ATOM 4231 C C . ASN A 1 559 ? 15.908 -7.841 2.427 1.00 97.75 559 ASN A C 1
ATOM 4233 O O . ASN A 1 559 ? 15.484 -8.954 2.729 1.00 97.75 559 ASN A O 1
ATOM 4237 N N . SER A 1 560 ? 15.092 -6.793 2.287 1.00 98.56 560 SER A N 1
ATOM 4238 C CA . SER A 1 560 ? 13.630 -6.894 2.407 1.00 98.56 560 SER A CA 1
ATOM 4239 C C . SER A 1 560 ? 12.973 -7.223 1.061 1.00 98.56 560 SER A C 1
ATOM 4241 O O . SER A 1 560 ? 13.577 -7.030 0.003 1.00 98.56 560 SER A O 1
ATOM 4243 N N . THR A 1 561 ? 11.726 -7.699 1.095 1.00 98.19 561 THR A N 1
ATOM 4244 C CA . THR A 1 561 ? 10.961 -8.071 -0.105 1.00 98.19 561 THR A CA 1
ATOM 4245 C C . THR A 1 561 ? 9.561 -7.458 -0.109 1.00 98.19 561 THR A C 1
ATOM 4247 O O . THR A 1 561 ? 8.851 -7.530 0.890 1.00 98.19 561 THR A O 1
ATOM 4250 N N . ALA A 1 562 ? 9.143 -6.890 -1.240 1.00 98.00 562 ALA A N 1
ATOM 4251 C CA . ALA A 1 562 ? 7.756 -6.500 -1.493 1.00 98.00 562 ALA A CA 1
ATOM 4252 C C . ALA A 1 562 ? 7.241 -7.204 -2.755 1.00 98.00 562 ALA A C 1
ATOM 4254 O O . ALA A 1 562 ? 7.849 -7.059 -3.808 1.00 98.00 562 ALA A O 1
ATOM 4255 N N . ASP A 1 563 ? 6.129 -7.929 -2.676 1.00 95.88 563 ASP A N 1
ATOM 4256 C CA . ASP A 1 563 ? 5.426 -8.505 -3.827 1.00 95.88 563 ASP A CA 1
ATOM 4257 C C . ASP A 1 563 ? 4.042 -7.858 -3.913 1.00 95.88 563 ASP A C 1
ATOM 4259 O O . ASP A 1 563 ? 3.209 -8.056 -3.035 1.00 95.88 563 ASP A O 1
ATOM 4263 N N . LEU A 1 564 ? 3.817 -7.011 -4.919 1.00 95.88 564 LEU A N 1
ATOM 4264 C CA . LEU A 1 564 ? 2.609 -6.200 -5.060 1.00 95.88 564 LEU A CA 1
ATOM 4265 C C . LEU A 1 564 ? 1.757 -6.685 -6.232 1.00 95.88 564 LEU A C 1
ATOM 4267 O O . LEU A 1 564 ? 2.248 -6.869 -7.350 1.00 95.88 564 LEU A O 1
ATOM 4271 N N . ILE A 1 565 ? 0.454 -6.826 -5.994 1.00 93.56 565 ILE A N 1
ATOM 4272 C CA . ILE A 1 565 ? -0.528 -7.210 -7.011 1.00 93.56 565 ILE A CA 1
ATOM 4273 C C . ILE A 1 565 ? -1.297 -5.970 -7.484 1.00 93.56 565 ILE A C 1
ATOM 4275 O O . ILE A 1 565 ? -1.876 -5.229 -6.688 1.00 93.56 565 ILE A O 1
ATOM 4279 N N . LYS A 1 566 ? -1.280 -5.757 -8.801 1.00 93.75 566 LYS A N 1
ATOM 4280 C CA . LYS A 1 566 ? -1.937 -4.687 -9.567 1.00 93.75 566 LYS A CA 1
ATOM 4281 C C . LYS A 1 566 ? -1.730 -3.298 -8.933 1.00 93.75 566 LYS A C 1
ATOM 4283 O O . LYS A 1 566 ? -2.716 -2.622 -8.618 1.00 93.75 566 LYS A O 1
ATOM 4288 N N . PRO A 1 567 ? -0.472 -2.893 -8.649 1.00 96.19 567 PRO A N 1
ATOM 4289 C CA . PRO A 1 567 ? -0.202 -1.662 -7.923 1.00 96.19 567 PRO A CA 1
ATOM 4290 C C . PRO A 1 567 ? -0.449 -0.412 -8.777 1.00 96.19 567 PRO A C 1
ATOM 4292 O O . PRO A 1 567 ? 0.142 -0.253 -9.844 1.00 96.19 567 PRO A O 1
ATOM 4295 N N . TYR A 1 568 ? -1.263 0.509 -8.261 1.00 95.56 568 TYR A N 1
ATOM 4296 C CA . TYR A 1 568 ? -1.352 1.897 -8.716 1.00 95.56 568 TYR A CA 1
ATOM 4297 C C . TYR A 1 568 ? -0.550 2.783 -7.763 1.00 95.56 568 TYR A C 1
ATOM 4299 O O . TYR A 1 568 ? -0.955 2.945 -6.611 1.00 95.56 568 TYR A O 1
ATOM 4307 N N . ILE A 1 569 ? 0.572 3.333 -8.230 1.00 95.81 569 ILE A N 1
ATOM 4308 C CA . ILE A 1 569 ? 1.455 4.200 -7.445 1.00 95.81 569 ILE A CA 1
ATOM 4309 C C . ILE A 1 569 ? 1.448 5.604 -8.038 1.00 95.81 569 ILE A C 1
ATOM 4311 O O . ILE A 1 569 ? 1.977 5.838 -9.123 1.00 95.81 569 ILE A O 1
ATOM 4315 N N . ASP A 1 570 ? 0.881 6.538 -7.290 1.00 92.00 570 ASP A N 1
ATOM 4316 C CA . ASP A 1 570 ? 0.669 7.918 -7.694 1.00 92.00 570 ASP A CA 1
ATOM 4317 C C . ASP A 1 570 ? 1.427 8.875 -6.772 1.00 92.00 570 ASP A C 1
ATOM 4319 O O . ASP A 1 570 ? 1.187 8.946 -5.560 1.00 92.00 570 ASP A O 1
ATOM 4323 N N . VAL A 1 571 ? 2.378 9.594 -7.366 1.00 91.25 571 VAL A N 1
ATOM 4324 C CA . VAL A 1 571 ? 3.248 10.561 -6.689 1.00 91.25 571 VAL A CA 1
ATOM 4325 C C . VAL A 1 571 ? 3.132 11.955 -7.317 1.00 91.25 571 VAL A C 1
ATOM 4327 O O . VAL A 1 571 ? 4.091 12.729 -7.284 1.00 91.25 571 VAL A O 1
ATOM 4330 N N . THR A 1 572 ? 1.969 12.287 -7.897 1.00 86.25 572 THR A N 1
ATOM 4331 C CA . THR A 1 572 ? 1.750 13.559 -8.608 1.00 86.25 572 THR A CA 1
ATOM 4332 C C . THR A 1 572 ? 1.853 14.804 -7.734 1.00 86.25 572 THR A C 1
ATOM 4334 O O . THR A 1 572 ? 2.188 15.871 -8.245 1.00 86.25 572 THR A O 1
ATOM 4337 N N . ASP A 1 573 ? 1.585 14.677 -6.433 1.00 74.94 573 ASP A N 1
ATOM 4338 C CA . ASP A 1 573 ? 1.449 15.810 -5.505 1.00 74.94 573 ASP A CA 1
ATOM 4339 C C . ASP A 1 573 ? 2.786 16.476 -5.123 1.00 74.94 573 ASP A C 1
ATOM 4341 O O . ASP A 1 573 ? 2.799 17.533 -4.493 1.00 74.94 573 ASP A O 1
ATOM 4345 N N . VAL A 1 574 ? 3.928 15.894 -5.506 1.00 69.00 574 VAL A N 1
ATOM 4346 C CA . VAL A 1 574 ? 5.254 16.439 -5.177 1.00 69.00 574 VAL A CA 1
ATOM 4347 C C . VAL A 1 574 ? 5.709 17.471 -6.202 1.00 69.00 574 VAL A C 1
ATOM 4349 O O . VAL A 1 574 ? 5.845 17.174 -7.388 1.00 69.00 574 VAL A O 1
ATOM 4352 N N . ILE A 1 575 ? 6.049 18.673 -5.728 1.00 61.69 575 ILE A N 1
ATOM 4353 C CA . ILE A 1 575 ? 6.544 19.779 -6.556 1.00 61.69 575 ILE A CA 1
ATOM 4354 C C . ILE A 1 575 ? 7.884 20.289 -6.010 1.00 61.69 575 ILE A C 1
ATOM 4356 O O . ILE A 1 575 ? 8.024 20.538 -4.816 1.00 61.69 575 ILE A O 1
ATOM 4360 N N . GLY A 1 576 ? 8.872 20.488 -6.892 1.00 57.66 576 GLY A N 1
ATOM 4361 C CA . GLY A 1 576 ? 10.068 21.284 -6.577 1.00 57.66 576 GLY A CA 1
ATOM 4362 C C . GLY A 1 576 ? 11.124 20.620 -5.684 1.00 57.66 576 GLY A C 1
ATOM 4363 O O . GLY A 1 576 ? 11.961 21.315 -5.111 1.00 57.66 576 GLY A O 1
ATOM 4364 N N . THR A 1 577 ? 11.125 19.293 -5.556 1.00 60.81 577 THR A N 1
ATOM 4365 C CA . THR A 1 577 ? 12.152 18.575 -4.785 1.00 60.81 577 THR A CA 1
ATOM 4366 C C . THR A 1 577 ? 13.437 18.376 -5.597 1.00 60.81 577 THR A C 1
ATOM 4368 O O . THR A 1 577 ? 13.416 18.349 -6.829 1.00 60.81 577 THR A O 1
ATOM 4371 N N . GLY A 1 578 ? 14.573 18.214 -4.907 1.00 71.38 578 GLY A N 1
ATOM 4372 C CA . GLY A 1 578 ? 15.856 17.859 -5.528 1.00 71.38 578 GLY A CA 1
ATOM 4373 C C . GLY A 1 578 ? 15.831 16.497 -6.238 1.00 71.38 578 GLY A C 1
ATOM 4374 O O . GLY A 1 578 ? 14.782 15.888 -6.422 1.00 71.38 578 GLY A O 1
ATOM 4375 N N . THR A 1 579 ? 16.995 15.996 -6.651 1.00 84.44 579 THR A N 1
ATOM 4376 C CA . THR A 1 579 ? 17.082 14.712 -7.365 1.00 84.44 579 THR A CA 1
ATOM 4377 C C . THR A 1 579 ? 16.634 13.537 -6.491 1.00 84.44 579 THR A C 1
ATOM 4379 O O . THR A 1 579 ? 17.223 13.302 -5.436 1.00 84.44 579 THR A O 1
ATOM 4382 N N . VAL A 1 580 ? 15.648 12.760 -6.954 1.00 89.31 580 VAL A N 1
ATOM 4383 C CA . VAL A 1 580 ? 15.122 11.576 -6.247 1.00 89.31 580 VAL A CA 1
ATOM 4384 C C . VAL A 1 580 ? 15.199 10.350 -7.149 1.00 89.31 580 VAL A C 1
ATOM 4386 O O . VAL A 1 580 ? 14.674 10.343 -8.259 1.00 89.31 580 VAL A O 1
ATOM 4389 N N . TYR A 1 581 ? 15.817 9.278 -6.661 1.00 92.75 581 TYR A N 1
ATOM 4390 C CA . TYR A 1 581 ? 15.875 8.006 -7.379 1.00 92.75 581 TYR A CA 1
ATOM 4391 C C . TYR A 1 581 ? 14.840 7.033 -6.817 1.00 92.75 581 TYR A C 1
ATOM 4393 O O . TYR A 1 581 ? 14.928 6.680 -5.644 1.00 92.75 581 TYR A O 1
ATOM 4401 N N . GLY A 1 582 ? 13.899 6.581 -7.648 1.00 94.12 582 GLY A N 1
ATOM 4402 C CA . GLY A 1 582 ? 12.850 5.641 -7.247 1.00 94.12 582 GLY A CA 1
ATOM 4403 C C . GLY A 1 582 ? 11.751 6.309 -6.430 1.00 94.12 582 GLY A C 1
ATOM 4404 O O . GLY A 1 582 ? 11.394 5.828 -5.359 1.00 94.12 582 GLY A O 1
ATOM 4405 N N . ARG A 1 583 ? 11.261 7.465 -6.893 1.00 93.50 583 ARG A N 1
ATOM 4406 C CA . ARG A 1 583 ? 10.258 8.261 -6.179 1.00 93.50 583 ARG A CA 1
ATOM 4407 C C . ARG A 1 583 ? 8.981 7.467 -5.926 1.00 93.50 583 ARG A C 1
ATOM 4409 O O . ARG A 1 583 ? 8.423 7.581 -4.839 1.00 93.50 583 ARG A O 1
ATOM 4416 N N . ALA A 1 584 ? 8.527 6.676 -6.891 1.00 95.81 584 ALA A N 1
ATOM 4417 C CA . ALA A 1 584 ? 7.392 5.788 -6.686 1.00 95.81 584 ALA A CA 1
ATOM 4418 C C . ALA A 1 584 ? 7.819 4.543 -5.907 1.00 95.81 584 ALA A C 1
ATOM 4420 O O . ALA A 1 584 ? 7.243 4.234 -4.866 1.00 95.81 584 ALA A O 1
ATOM 4421 N N . ILE A 1 585 ? 8.871 3.870 -6.376 1.00 97.75 585 ILE A N 1
ATOM 4422 C CA . ILE A 1 585 ? 9.387 2.667 -5.732 1.00 97.75 585 ILE A CA 1
ATOM 4423 C C . ILE A 1 585 ? 10.910 2.598 -5.786 1.00 97.75 585 ILE A C 1
ATOM 4425 O O . ILE A 1 585 ? 11.527 2.808 -6.835 1.00 97.75 585 ILE A O 1
ATOM 4429 N N . LYS A 1 586 ? 11.525 2.264 -4.649 1.00 97.94 586 LYS A N 1
ATOM 4430 C CA . LYS A 1 586 ? 12.961 2.019 -4.550 1.00 97.94 586 LYS A CA 1
ATOM 4431 C C . LYS A 1 586 ? 13.257 0.738 -3.775 1.00 97.94 586 LYS A C 1
ATOM 4433 O O . LYS A 1 586 ? 12.856 0.617 -2.621 1.00 97.94 586 LYS A O 1
ATOM 4438 N N . ALA A 1 587 ? 14.039 -0.151 -4.384 1.00 98.62 587 ALA A N 1
ATOM 4439 C CA . ALA A 1 587 ? 14.672 -1.289 -3.723 1.00 98.62 587 ALA A CA 1
ATOM 4440 C C . ALA A 1 587 ? 16.171 -1.008 -3.539 1.00 98.62 587 ALA A C 1
ATOM 4442 O O . ALA A 1 587 ? 16.836 -0.564 -4.477 1.00 98.62 587 ALA A O 1
ATOM 4443 N N . THR A 1 588 ? 16.710 -1.220 -2.336 1.00 98.25 588 THR A N 1
ATOM 4444 C CA . THR A 1 588 ? 18.124 -0.963 -2.030 1.00 98.25 588 THR A CA 1
ATOM 4445 C C . THR A 1 588 ? 18.738 -1.981 -1.063 1.00 98.25 588 THR A C 1
ATOM 4447 O O . THR A 1 588 ? 18.036 -2.600 -0.266 1.00 98.25 588 THR A O 1
ATOM 4450 N N . ASN A 1 589 ? 20.068 -2.121 -1.106 1.00 98.06 589 ASN A N 1
ATOM 4451 C CA . ASN A 1 589 ? 20.861 -2.969 -0.206 1.00 98.06 589 ASN A CA 1
ATOM 4452 C C . ASN A 1 589 ? 20.407 -4.445 -0.202 1.00 98.06 589 ASN A C 1
ATOM 4454 O O . ASN A 1 589 ? 20.004 -4.968 0.838 1.00 98.06 589 ASN A O 1
ATOM 4458 N N . GLY A 1 590 ? 20.461 -5.108 -1.361 1.00 97.81 590 GLY A N 1
ATOM 4459 C CA . GLY A 1 590 ? 20.120 -6.535 -1.478 1.00 97.81 590 GLY A CA 1
ATOM 4460 C C . GLY A 1 590 ? 18.621 -6.844 -1.480 1.00 97.81 590 GLY A C 1
ATOM 4461 O O . GLY A 1 590 ? 18.234 -7.990 -1.273 1.00 97.81 590 GLY A O 1
ATOM 4462 N N . SER A 1 591 ? 17.766 -5.836 -1.659 1.00 98.62 591 SER A N 1
ATOM 4463 C CA . SER A 1 591 ? 16.312 -5.987 -1.534 1.00 98.62 591 SER A CA 1
ATOM 4464 C C . SER A 1 591 ? 15.623 -6.299 -2.862 1.00 98.62 591 SER A C 1
ATOM 4466 O O . SER A 1 591 ? 16.161 -6.003 -3.928 1.00 98.62 591 SER A O 1
ATOM 4468 N N . THR A 1 592 ? 14.403 -6.841 -2.804 1.00 98.44 592 THR A N 1
ATOM 4469 C CA . THR A 1 592 ? 13.615 -7.196 -3.997 1.00 98.44 592 THR A CA 1
ATOM 4470 C C . THR A 1 592 ? 12.224 -6.568 -3.972 1.00 98.44 592 THR A C 1
ATOM 4472 O O . THR A 1 592 ? 11.516 -6.667 -2.975 1.00 98.44 592 THR A O 1
ATOM 4475 N N . ALA A 1 593 ? 11.799 -5.946 -5.073 1.00 98.38 593 ALA A N 1
ATOM 4476 C CA . ALA A 1 593 ? 10.404 -5.553 -5.267 1.00 98.38 593 ALA A CA 1
ATOM 4477 C C . ALA A 1 593 ? 9.823 -6.193 -6.532 1.00 98.38 593 ALA A C 1
ATOM 4479 O O . ALA A 1 593 ? 10.411 -6.099 -7.602 1.00 98.38 593 ALA A O 1
ATOM 4480 N N . THR A 1 594 ? 8.655 -6.806 -6.430 1.00 97.62 594 THR A N 1
ATOM 4481 C CA . THR A 1 594 ? 7.952 -7.457 -7.535 1.00 97.62 594 THR A CA 1
ATOM 4482 C C . THR A 1 594 ? 6.608 -6.767 -7.733 1.00 97.62 594 THR A C 1
ATOM 4484 O O . THR A 1 594 ? 5.865 -6.549 -6.781 1.00 97.62 594 THR A O 1
ATOM 4487 N N . LEU A 1 595 ? 6.310 -6.381 -8.970 1.00 98.06 595 LEU A N 1
ATOM 4488 C CA . LEU A 1 595 ? 5.096 -5.676 -9.368 1.00 98.06 595 LEU A CA 1
ATOM 4489 C C . LEU A 1 595 ? 4.373 -6.533 -10.405 1.00 98.06 595 LEU A C 1
ATOM 4491 O O . LEU A 1 595 ? 4.953 -6.851 -11.442 1.00 98.06 595 LEU A O 1
ATOM 4495 N N . ASN A 1 596 ? 3.125 -6.909 -10.133 1.00 96.25 596 ASN A N 1
ATOM 4496 C CA . ASN A 1 596 ? 2.379 -7.837 -10.983 1.00 96.25 596 ASN A CA 1
ATOM 4497 C C . ASN A 1 596 ? 1.076 -7.208 -11.480 1.00 96.25 596 ASN A C 1
ATOM 4499 O O . ASN A 1 596 ? 0.131 -7.070 -10.708 1.00 96.25 596 ASN A O 1
ATOM 4503 N N . GLY A 1 597 ? 0.996 -6.863 -12.761 1.00 95.56 597 GLY A N 1
ATOM 4504 C CA . GLY A 1 597 ? -0.251 -6.485 -13.424 1.00 95.56 597 GLY A CA 1
ATOM 4505 C C . GLY A 1 597 ? -1.097 -7.694 -13.833 1.00 95.56 597 GLY A C 1
ATOM 4506 O O . GLY A 1 597 ? -0.596 -8.814 -13.935 1.00 95.56 597 GLY A O 1
ATOM 4507 N N . ALA A 1 598 ? -2.381 -7.455 -14.100 1.00 93.94 598 ALA A N 1
ATOM 4508 C CA . ALA A 1 598 ? -3.325 -8.430 -14.645 1.00 93.94 598 ALA A CA 1
ATOM 4509 C C . ALA A 1 598 ? -4.441 -7.742 -15.463 1.00 93.94 598 ALA A C 1
ATOM 4511 O O . ALA A 1 598 ? -4.542 -6.517 -15.511 1.00 93.94 598 ALA A O 1
ATOM 4512 N N . GLU A 1 599 ? -5.328 -8.530 -16.064 1.00 92.50 599 GLU A N 1
ATOM 4513 C CA . GLU A 1 599 ? -6.392 -8.093 -16.976 1.00 92.50 599 GLU A CA 1
ATOM 4514 C C . GLU A 1 599 ? -7.438 -7.174 -16.334 1.00 92.50 599 GLU A C 1
ATOM 4516 O O . GLU A 1 599 ? -8.077 -6.390 -17.024 1.00 92.50 599 GLU A O 1
ATOM 4521 N N . ASN A 1 600 ? -7.603 -7.230 -15.011 1.00 90.12 600 ASN A N 1
ATOM 4522 C CA . ASN A 1 600 ? -8.473 -6.328 -14.252 1.00 90.12 600 ASN A CA 1
ATOM 4523 C C . ASN A 1 600 ? -7.713 -5.193 -13.543 1.00 90.12 600 ASN A C 1
ATOM 4525 O O . ASN A 1 600 ? -8.288 -4.483 -12.719 1.00 90.12 600 ASN A O 1
ATOM 4529 N N . GLY A 1 601 ? -6.428 -5.012 -13.850 1.00 92.88 601 GLY A N 1
ATOM 4530 C CA . GLY A 1 601 ? -5.616 -3.937 -13.299 1.00 92.88 601 GLY A CA 1
ATOM 4531 C C . GLY A 1 601 ? -4.147 -4.052 -13.680 1.00 92.88 601 GLY A C 1
ATOM 4532 O O . GLY A 1 601 ? -3.448 -4.945 -13.204 1.00 92.88 601 GLY A O 1
ATOM 4533 N N . ALA A 1 602 ? -3.652 -3.122 -14.486 1.00 95.50 602 ALA A N 1
ATOM 4534 C CA . ALA A 1 602 ? -2.230 -3.002 -14.768 1.00 95.50 602 ALA A CA 1
ATOM 4535 C C . ALA A 1 602 ? -1.458 -2.443 -13.560 1.00 95.50 602 ALA A C 1
ATOM 4537 O O . ALA A 1 602 ? -2.006 -1.704 -12.737 1.00 95.50 602 ALA A O 1
ATOM 4538 N N . THR A 1 603 ? -0.159 -2.742 -13.491 1.00 97.75 603 THR A N 1
ATOM 4539 C CA . THR A 1 603 ? 0.773 -1.920 -12.710 1.00 97.75 603 THR A CA 1
ATOM 4540 C C . THR A 1 603 ? 0.796 -0.533 -13.342 1.00 97.75 603 THR A C 1
ATOM 4542 O O . THR A 1 603 ? 1.106 -0.415 -14.524 1.00 97.75 603 THR A O 1
ATOM 4545 N N . PHE A 1 604 ? 0.494 0.521 -12.590 1.00 96.81 604 PHE A N 1
ATOM 4546 C CA . PHE A 1 604 ? 0.552 1.881 -13.119 1.00 96.81 604 PHE A CA 1
ATOM 4547 C C . PHE A 1 604 ? 1.270 2.817 -12.155 1.00 96.81 604 PHE A C 1
ATOM 4549 O 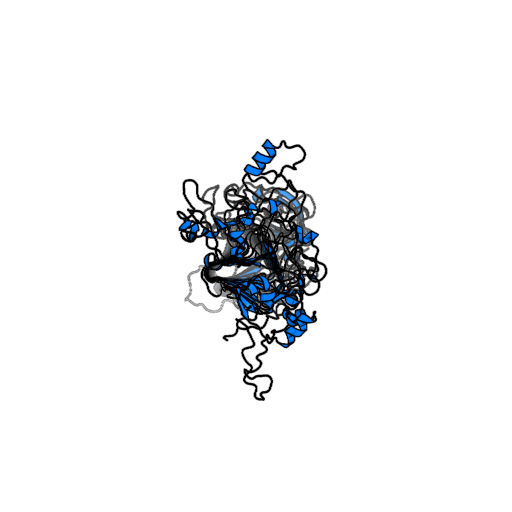O . PHE A 1 604 ? 0.849 2.989 -11.014 1.00 96.81 604 PHE A O 1
ATOM 4556 N N . ILE A 1 605 ? 2.372 3.403 -12.621 1.00 96.69 605 ILE A N 1
ATOM 4557 C CA . ILE A 1 605 ? 3.205 4.325 -11.853 1.00 96.69 605 ILE A CA 1
ATOM 4558 C C . ILE A 1 605 ? 3.158 5.707 -12.506 1.00 96.69 605 ILE A C 1
ATOM 4560 O O . ILE A 1 605 ? 3.599 5.870 -13.646 1.00 96.69 605 ILE A O 1
ATOM 4564 N N . LEU A 1 606 ? 2.676 6.707 -11.771 1.00 93.94 606 LEU A N 1
ATOM 4565 C CA . LEU A 1 606 ? 2.445 8.057 -12.278 1.00 93.94 606 LEU A CA 1
ATOM 4566 C C . LEU A 1 606 ? 3.215 9.107 -11.469 1.00 93.94 606 LEU A C 1
ATOM 4568 O O . LEU A 1 606 ? 3.070 9.198 -10.250 1.00 93.94 606 LEU A O 1
ATOM 4572 N N . GLY A 1 607 ? 4.050 9.890 -12.155 1.00 92.19 607 GLY A N 1
ATOM 4573 C CA . GLY A 1 607 ? 4.822 10.997 -11.582 1.00 92.19 607 GLY A CA 1
ATOM 4574 C C . GLY A 1 607 ? 4.144 12.370 -11.700 1.00 92.19 607 GLY A C 1
ATOM 4575 O O . GLY A 1 607 ? 3.051 12.469 -12.246 1.00 92.19 607 GLY A O 1
ATOM 4576 N N . PRO A 1 608 ? 4.772 13.457 -11.218 1.00 88.75 608 PRO A N 1
ATOM 4577 C CA . PRO A 1 608 ? 4.216 14.818 -11.260 1.00 88.75 608 PRO A CA 1
ATOM 4578 C C . PRO A 1 608 ? 4.122 15.368 -12.684 1.00 88.75 608 PRO A C 1
ATOM 4580 O O . PRO A 1 608 ? 4.962 15.057 -13.515 1.00 88.75 608 PRO A O 1
ATOM 4583 N N . SER A 1 609 ? 3.157 16.243 -12.977 1.00 85.81 609 SER A N 1
ATOM 4584 C CA . SER A 1 609 ? 2.928 16.773 -14.339 1.00 85.81 609 SER A CA 1
ATOM 4585 C C . SER A 1 609 ? 3.944 17.830 -14.792 1.00 85.81 609 SER A C 1
ATOM 4587 O O . SER A 1 609 ? 4.050 18.127 -15.977 1.00 85.81 609 SER A O 1
ATOM 4589 N N . GLN A 1 610 ? 4.734 18.410 -13.886 1.00 85.75 610 GLN A N 1
ATOM 4590 C CA . GLN A 1 610 ? 5.665 19.495 -14.217 1.00 85.75 610 GLN A CA 1
ATOM 4591 C C . GLN A 1 610 ? 7.024 18.982 -14.709 1.00 85.75 610 GLN A C 1
ATOM 4593 O O . GLN A 1 610 ? 7.763 18.362 -13.944 1.00 85.75 610 GLN A O 1
ATOM 4598 N N . TYR A 1 611 ? 7.420 19.346 -15.934 1.00 85.12 611 TYR A N 1
ATOM 4599 C CA . TYR A 1 611 ? 8.698 18.937 -16.538 1.00 85.12 611 TYR A CA 1
ATOM 4600 C C . TYR A 1 611 ? 9.926 19.177 -15.638 1.00 85.12 611 TYR A C 1
ATOM 4602 O O . TYR A 1 611 ? 10.755 18.281 -15.457 1.00 85.12 611 TYR A O 1
ATOM 4610 N N . ALA A 1 612 ? 10.030 20.364 -15.029 1.00 84.31 612 ALA A N 1
ATOM 4611 C CA . ALA A 1 612 ? 11.163 20.728 -14.176 1.00 84.31 612 ALA A CA 1
ATOM 4612 C C . ALA A 1 612 ? 11.339 19.790 -12.968 1.00 84.31 612 ALA A C 1
ATOM 4614 O O . ALA A 1 612 ? 12.471 19.558 -12.538 1.00 84.31 612 ALA A O 1
ATOM 4615 N N . THR A 1 613 ? 10.236 19.235 -12.462 1.00 86.50 613 THR A N 1
ATOM 4616 C CA . THR A 1 613 ? 10.212 18.249 -11.377 1.00 86.50 613 THR A CA 1
ATOM 4617 C C . THR A 1 613 ? 10.483 16.844 -11.919 1.00 86.50 613 THR A C 1
ATOM 4619 O O . THR A 1 613 ? 11.275 16.100 -11.352 1.00 86.50 613 THR A O 1
ATOM 4622 N N . GLN A 1 614 ? 9.896 16.483 -13.063 1.00 88.25 614 GLN A N 1
ATOM 4623 C CA . GLN A 1 614 ? 10.104 15.167 -13.671 1.00 88.25 614 GLN A CA 1
ATOM 4624 C C . GLN A 1 614 ? 11.573 14.907 -14.005 1.00 88.25 614 GLN A C 1
ATOM 4626 O O . GLN A 1 614 ? 12.094 13.840 -13.686 1.00 88.25 614 GLN A O 1
ATOM 4631 N N . ARG A 1 615 ? 12.271 15.879 -14.610 1.00 86.12 615 ARG A N 1
ATOM 4632 C CA . ARG A 1 615 ? 13.643 15.701 -15.123 1.00 86.12 615 ARG A CA 1
ATOM 4633 C C . ARG A 1 615 ? 14.669 15.298 -14.051 1.00 86.12 615 ARG A C 1
ATOM 4635 O O . ARG A 1 615 ? 15.728 14.757 -14.391 1.00 86.12 615 ARG A O 1
ATOM 4642 N N . THR A 1 616 ? 14.376 15.558 -12.776 1.00 88.25 616 THR A N 1
ATOM 4643 C CA . THR A 1 616 ? 15.235 15.237 -11.625 1.00 88.25 616 THR A CA 1
ATOM 4644 C C . THR A 1 616 ? 14.834 13.937 -10.921 1.00 88.25 616 THR A C 1
ATOM 4646 O O . THR A 1 616 ? 15.475 13.555 -9.943 1.00 88.25 616 THR A O 1
ATOM 4649 N N . MET A 1 617 ? 13.818 13.221 -11.410 1.00 91.06 617 MET A N 1
ATOM 4650 C CA . MET A 1 617 ? 13.282 12.033 -10.751 1.00 91.06 617 MET A CA 1
ATOM 4651 C C . MET A 1 617 ? 13.425 10.768 -11.591 1.00 91.06 617 MET A C 1
ATOM 4653 O O . MET A 1 617 ? 13.232 10.782 -12.810 1.00 91.06 617 MET A O 1
ATOM 4657 N N . ALA A 1 618 ? 13.702 9.660 -10.901 1.00 94.75 618 ALA A N 1
ATOM 4658 C CA . ALA A 1 618 ? 13.453 8.323 -11.419 1.00 94.75 618 ALA A CA 1
ATOM 4659 C C . ALA A 1 618 ? 12.186 7.729 -10.783 1.00 94.75 618 ALA A C 1
ATOM 4661 O O . ALA A 1 618 ? 12.043 7.820 -9.563 1.00 94.75 618 ALA A O 1
ATOM 4662 N N . GLY A 1 619 ? 11.302 7.109 -11.567 1.00 95.75 619 GLY A N 1
ATOM 4663 C CA . GLY A 1 619 ? 10.061 6.492 -11.078 1.00 95.75 619 GLY A CA 1
ATOM 4664 C C . GLY A 1 619 ? 10.324 5.254 -10.222 1.00 95.75 619 GLY A C 1
ATOM 4665 O O . GLY A 1 619 ? 10.043 5.257 -9.021 1.00 95.75 619 GLY A O 1
ATOM 4666 N N . ALA A 1 620 ? 10.938 4.234 -10.824 1.00 98.25 620 ALA A N 1
ATOM 4667 C CA . ALA A 1 620 ? 11.394 3.015 -10.162 1.00 98.25 620 ALA A CA 1
ATOM 4668 C C . ALA A 1 620 ? 12.929 2.943 -10.122 1.00 98.25 620 ALA A C 1
ATOM 4670 O O . ALA A 1 620 ? 13.593 3.260 -11.111 1.00 98.25 620 ALA A O 1
ATOM 4671 N N . CYS A 1 621 ? 13.508 2.521 -8.994 1.00 98.25 621 CYS A N 1
ATOM 4672 C CA . CYS A 1 621 ? 14.962 2.411 -8.843 1.00 98.25 621 CYS A CA 1
ATOM 4673 C C . CYS A 1 621 ? 15.395 1.169 -8.055 1.00 98.25 621 CYS A C 1
ATOM 4675 O O . CYS A 1 621 ? 14.972 0.980 -6.917 1.00 98.25 621 CYS A O 1
ATOM 4677 N N . ALA A 1 622 ? 16.291 0.376 -8.636 1.00 98.62 622 ALA A N 1
ATOM 4678 C CA . ALA A 1 622 ? 17.001 -0.706 -7.966 1.00 98.62 622 ALA A CA 1
ATOM 4679 C C . ALA A 1 622 ? 18.441 -0.244 -7.725 1.00 98.62 622 ALA A C 1
ATOM 4681 O O . ALA A 1 622 ? 19.125 0.161 -8.666 1.00 98.62 622 ALA A O 1
ATOM 4682 N N . ASP A 1 623 ? 18.877 -0.265 -6.469 1.00 98.06 623 ASP A N 1
ATOM 4683 C CA . ASP A 1 623 ? 20.142 0.318 -6.019 1.00 98.06 623 ASP A CA 1
ATOM 4684 C C . ASP A 1 623 ? 20.919 -0.677 -5.138 1.00 98.06 623 ASP A C 1
ATOM 4686 O O . ASP A 1 623 ? 20.327 -1.433 -4.369 1.00 98.06 623 ASP A O 1
ATOM 4690 N N . LYS A 1 624 ? 22.252 -0.680 -5.203 1.00 97.81 624 LYS A N 1
ATOM 4691 C CA . LYS A 1 624 ? 23.129 -1.479 -4.320 1.00 97.81 624 LYS A CA 1
ATOM 4692 C C . LYS A 1 624 ? 22.736 -2.964 -4.218 1.00 97.81 624 LYS A C 1
ATOM 4694 O O . LYS A 1 624 ? 22.316 -3.425 -3.151 1.00 97.81 624 LYS A O 1
ATOM 4699 N N . ASN A 1 625 ? 22.941 -3.724 -5.292 1.00 98.12 625 ASN A N 1
ATOM 4700 C CA . ASN A 1 625 ? 22.668 -5.169 -5.368 1.00 98.12 625 ASN A CA 1
ATOM 4701 C C . ASN A 1 625 ? 21.186 -5.557 -5.230 1.00 98.12 625 ASN A C 1
ATOM 4703 O O . ASN A 1 625 ? 20.883 -6.627 -4.711 1.00 98.12 625 ASN A O 1
ATOM 4707 N N . SER A 1 626 ? 20.259 -4.690 -5.638 1.00 98.69 626 SER A N 1
ATOM 4708 C CA . SER A 1 626 ? 18.816 -4.934 -5.472 1.00 98.69 626 SER A CA 1
ATOM 4709 C C . SER A 1 626 ? 18.143 -5.327 -6.778 1.00 98.69 626 SER A C 1
ATOM 4711 O O . SER A 1 626 ? 18.698 -5.111 -7.853 1.00 98.69 626 SER A O 1
ATOM 4713 N N . THR A 1 627 ? 16.931 -5.871 -6.696 1.00 98.62 627 THR A N 1
ATOM 4714 C CA . THR A 1 627 ? 16.157 -6.303 -7.866 1.00 98.62 627 THR A CA 1
ATOM 4715 C C . THR A 1 627 ? 14.769 -5.672 -7.877 1.00 98.62 627 THR A C 1
ATOM 4717 O O . THR A 1 627 ? 14.105 -5.622 -6.843 1.00 98.62 627 THR A O 1
ATOM 4720 N N . ILE A 1 628 ? 14.302 -5.207 -9.040 1.00 98.69 628 ILE A N 1
ATOM 4721 C CA . ILE A 1 628 ? 12.878 -4.918 -9.257 1.00 98.69 628 ILE A CA 1
ATOM 4722 C C . ILE A 1 628 ? 12.361 -5.710 -10.459 1.00 98.69 628 ILE A C 1
ATOM 4724 O O . ILE A 1 628 ? 12.969 -5.694 -11.529 1.00 98.69 628 ILE A O 1
ATOM 4728 N N . ASN A 1 629 ? 11.227 -6.385 -10.277 1.00 98.06 629 ASN A N 1
ATOM 4729 C CA . ASN A 1 629 ? 10.564 -7.198 -11.288 1.00 98.06 629 ASN A CA 1
ATOM 4730 C C . ASN A 1 629 ? 9.231 -6.565 -11.699 1.00 98.06 629 ASN A C 1
ATOM 4732 O O . ASN A 1 629 ? 8.414 -6.222 -10.846 1.00 98.06 629 ASN A O 1
ATOM 4736 N N . PHE A 1 630 ? 9.000 -6.463 -13.002 1.00 98.12 630 PHE A N 1
ATOM 4737 C CA . PHE A 1 630 ? 7.744 -6.055 -13.614 1.00 98.12 630 PHE A CA 1
ATOM 4738 C C . PHE A 1 630 ? 7.166 -7.242 -14.388 1.00 98.12 630 PHE A C 1
ATOM 4740 O O . PHE A 1 630 ? 7.743 -7.702 -15.378 1.00 98.12 630 PHE A O 1
ATOM 4747 N N . HIS A 1 631 ? 6.021 -7.729 -13.924 1.00 95.94 631 HIS A N 1
ATOM 4748 C CA . HIS A 1 631 ? 5.290 -8.847 -14.504 1.00 95.94 631 HIS A CA 1
ATOM 4749 C C . HIS A 1 631 ? 3.883 -8.403 -14.907 1.00 95.94 631 HIS A C 1
ATOM 4751 O O . HIS A 1 631 ? 3.258 -7.605 -14.210 1.00 95.94 631 HIS A O 1
ATOM 4757 N N . GLY A 1 632 ? 3.362 -8.930 -16.015 1.00 94.94 632 GLY A N 1
ATOM 4758 C CA . GLY A 1 632 ? 2.043 -8.553 -16.522 1.00 94.94 632 GLY A CA 1
ATOM 4759 C C . GLY A 1 632 ? 1.985 -7.116 -17.076 1.00 94.94 632 GLY A C 1
ATOM 4760 O O . GLY A 1 632 ? 3.022 -6.463 -17.244 1.00 94.94 632 GLY A O 1
ATOM 4761 N N . PRO A 1 633 ? 0.785 -6.616 -17.407 1.00 96.00 633 PRO A N 1
ATOM 4762 C CA . PRO A 1 633 ? 0.590 -5.272 -17.948 1.00 96.00 633 PRO A CA 1
ATOM 4763 C C . PRO A 1 633 ? 1.100 -4.181 -16.991 1.00 96.00 633 PRO A C 1
ATOM 4765 O O . PRO A 1 633 ? 0.736 -4.151 -15.815 1.00 96.00 633 PRO A O 1
ATOM 4768 N N . THR A 1 634 ? 1.937 -3.276 -17.497 1.00 97.38 634 THR A N 1
ATOM 4769 C CA . THR A 1 634 ? 2.655 -2.244 -16.742 1.00 97.38 634 THR A CA 1
ATOM 4770 C C . THR A 1 634 ? 2.753 -0.938 -17.530 1.00 97.38 634 THR A C 1
ATOM 4772 O O . THR A 1 634 ? 3.228 -0.932 -18.659 1.00 97.38 634 THR A O 1
ATOM 4775 N N . ALA A 1 635 ? 2.412 0.191 -16.913 1.00 96.12 635 ALA A N 1
ATOM 4776 C CA . ALA A 1 635 ? 2.681 1.522 -17.446 1.00 96.12 635 ALA A CA 1
ATOM 4777 C C . ALA A 1 635 ? 3.443 2.388 -16.429 1.00 96.12 635 ALA A C 1
ATOM 4779 O O . ALA A 1 635 ? 3.127 2.392 -15.237 1.00 96.12 635 ALA A O 1
ATOM 4780 N N . VAL A 1 636 ? 4.439 3.145 -16.890 1.00 96.75 636 VAL A N 1
ATOM 4781 C CA . VAL A 1 636 ? 5.173 4.126 -16.073 1.00 96.75 636 VAL A CA 1
ATOM 4782 C C . VAL A 1 636 ? 5.242 5.444 -16.824 1.00 96.75 636 VAL A C 1
ATOM 4784 O O . VAL A 1 636 ? 5.724 5.481 -17.954 1.00 96.75 636 VAL A O 1
ATOM 4787 N N . ALA A 1 637 ? 4.793 6.532 -16.204 1.00 93.38 637 ALA A N 1
ATOM 4788 C CA . ALA A 1 637 ? 4.679 7.816 -16.882 1.00 93.38 637 ALA A CA 1
ATOM 4789 C C . ALA A 1 637 ? 5.064 9.018 -16.014 1.00 93.38 637 ALA A C 1
ATOM 4791 O O . ALA A 1 637 ? 4.978 8.972 -14.789 1.00 93.38 637 ALA A O 1
ATOM 4792 N N . GLN A 1 638 ? 5.437 10.117 -16.678 1.00 91.56 638 GLN A N 1
ATOM 4793 C CA . GLN A 1 638 ? 5.743 11.419 -16.065 1.00 91.56 638 GLN A CA 1
ATOM 4794 C C . GLN A 1 638 ? 6.956 11.390 -15.122 1.00 91.56 638 GLN A C 1
ATOM 4796 O O . GLN A 1 638 ? 6.938 11.943 -14.025 1.00 91.56 638 GLN A O 1
ATOM 4801 N N . PHE A 1 639 ? 8.045 10.758 -15.563 1.00 93.00 639 PHE A N 1
ATOM 4802 C CA . PHE A 1 639 ? 9.348 10.846 -14.901 1.00 93.00 639 PHE A CA 1
ATOM 4803 C C . PHE A 1 639 ? 10.429 11.183 -15.919 1.00 93.00 639 PHE A C 1
ATOM 4805 O O . PHE A 1 639 ? 10.332 10.812 -17.088 1.00 93.00 639 PHE A O 1
ATOM 4812 N N . GLY A 1 640 ? 11.502 11.825 -15.462 1.00 91.06 640 GLY A N 1
ATOM 4813 C CA . GLY A 1 640 ? 12.700 12.008 -16.267 1.00 91.06 640 GLY A CA 1
ATOM 4814 C C . GLY A 1 640 ? 13.271 10.648 -16.637 1.00 91.06 640 GLY A C 1
ATOM 4815 O O . GLY A 1 640 ? 13.437 10.350 -17.814 1.00 91.06 640 GLY A O 1
ATOM 4816 N N . VAL A 1 641 ? 13.493 9.796 -15.634 1.00 94.88 641 VAL A N 1
ATOM 4817 C CA . VAL A 1 641 ? 13.822 8.385 -15.850 1.00 94.88 641 VAL A CA 1
ATOM 4818 C C . VAL A 1 641 ? 12.662 7.511 -15.386 1.00 94.88 641 VAL A C 1
ATOM 4820 O O . VAL A 1 641 ? 12.292 7.573 -14.220 1.00 94.88 641 VAL A O 1
ATOM 4823 N N . ASN A 1 642 ? 12.063 6.680 -16.240 1.00 97.00 642 ASN A N 1
ATOM 4824 C CA . ASN A 1 642 ? 10.995 5.803 -15.740 1.00 97.00 642 ASN A CA 1
ATOM 4825 C C . ASN A 1 642 ? 11.571 4.716 -14.824 1.00 97.00 642 ASN A C 1
ATOM 4827 O O . ASN A 1 642 ? 11.117 4.581 -13.686 1.00 97.00 642 ASN A O 1
ATOM 4831 N N . VAL A 1 643 ? 12.604 4.000 -15.280 1.00 98.19 643 VAL A N 1
ATOM 4832 C CA . VAL A 1 643 ? 13.204 2.876 -14.545 1.00 98.19 643 VAL A CA 1
ATOM 4833 C C . VAL A 1 643 ? 14.734 2.958 -14.549 1.00 98.19 643 VAL A C 1
ATOM 4835 O O . VAL A 1 643 ? 15.357 3.123 -15.598 1.00 98.19 643 VAL A O 1
ATOM 4838 N N . LEU A 1 644 ? 15.341 2.832 -13.364 1.00 98.19 644 LEU A N 1
ATOM 4839 C CA . LEU A 1 644 ? 16.783 2.971 -13.137 1.00 98.19 644 LEU A CA 1
ATOM 4840 C C . LEU A 1 644 ? 17.376 1.777 -12.370 1.00 98.19 644 LEU A C 1
ATOM 4842 O O . LEU A 1 644 ? 17.110 1.617 -11.181 1.00 98.19 644 LEU A O 1
ATOM 4846 N N . ALA A 1 645 ? 18.244 0.996 -13.008 1.00 98.44 645 ALA A N 1
ATOM 4847 C CA . ALA A 1 645 ? 19.109 0.014 -12.353 1.00 98.44 645 ALA A CA 1
ATOM 4848 C C . ALA A 1 645 ? 20.480 0.639 -12.056 1.00 98.44 645 ALA A C 1
ATOM 4850 O O . ALA A 1 645 ? 21.119 1.198 -12.954 1.00 98.44 645 ALA A O 1
ATOM 4851 N N . LYS A 1 646 ? 20.936 0.564 -10.805 1.00 97.25 646 LYS A N 1
ATOM 4852 C CA . LYS A 1 646 ? 22.171 1.209 -10.357 1.00 97.25 646 LYS A CA 1
ATOM 4853 C C . LYS A 1 646 ? 22.949 0.367 -9.340 1.00 97.25 646 LYS A C 1
ATOM 4855 O O . LYS A 1 646 ? 22.355 -0.276 -8.482 1.00 97.25 646 LYS A O 1
ATOM 4860 N N . ASP A 1 647 ? 24.279 0.466 -9.376 1.00 97.94 647 ASP A N 1
ATOM 4861 C CA . ASP A 1 647 ? 25.184 -0.068 -8.348 1.00 97.94 647 ASP A CA 1
ATOM 4862 C C . ASP A 1 647 ? 24.979 -1.595 -8.172 1.00 97.94 647 ASP A C 1
ATOM 4864 O O . ASP A 1 647 ? 24.534 -2.066 -7.125 1.00 97.94 647 ASP A O 1
ATOM 4868 N N . ASN A 1 648 ? 25.295 -2.365 -9.222 1.00 98.06 648 ASN A N 1
ATOM 4869 C CA . ASN A 1 648 ? 25.168 -3.828 -9.298 1.00 98.06 648 ASN A CA 1
ATOM 4870 C C . ASN A 1 648 ? 23.733 -4.371 -9.146 1.00 98.06 648 ASN A C 1
ATOM 4872 O O . ASN A 1 648 ? 23.527 -5.450 -8.595 1.00 98.06 648 ASN A O 1
ATOM 4876 N N . SER A 1 649 ? 22.728 -3.615 -9.591 1.00 98.62 649 SER A N 1
ATOM 4877 C CA . SER A 1 649 ? 21.310 -3.968 -9.411 1.00 98.62 649 SER A CA 1
ATOM 4878 C C . SER A 1 649 ? 20.661 -4.491 -10.689 1.00 98.62 649 SER A C 1
ATOM 4880 O O . SER A 1 649 ? 21.193 -4.311 -11.783 1.00 98.62 649 SER A O 1
ATOM 4882 N N . VAL A 1 650 ? 19.494 -5.121 -10.560 1.00 98.44 650 VAL A N 1
ATOM 4883 C CA . VAL A 1 650 ? 18.795 -5.804 -11.655 1.00 98.44 650 VAL A CA 1
ATOM 4884 C C . VAL A 1 650 ? 17.369 -5.273 -11.826 1.00 98.44 650 VAL A C 1
ATOM 4886 O O . VAL A 1 650 ? 16.635 -5.084 -10.860 1.00 98.44 650 VAL A O 1
ATOM 4889 N N . MET A 1 651 ? 16.966 -5.049 -13.073 1.00 98.19 651 MET A N 1
ATOM 4890 C CA . MET A 1 651 ? 15.584 -4.778 -13.473 1.00 98.19 651 MET A CA 1
ATOM 4891 C C . MET A 1 651 ? 15.109 -5.887 -14.401 1.00 98.19 651 MET A C 1
ATOM 4893 O O . MET A 1 651 ? 15.778 -6.156 -15.397 1.00 98.19 651 MET A O 1
ATOM 4897 N N . ASN A 1 652 ? 13.964 -6.500 -14.114 1.00 97.50 652 ASN A N 1
ATOM 4898 C CA . ASN A 1 652 ? 13.397 -7.566 -14.937 1.00 97.50 652 ASN A CA 1
ATOM 4899 C C . ASN A 1 652 ? 12.026 -7.165 -15.480 1.00 97.50 652 ASN A C 1
ATOM 4901 O O . ASN A 1 652 ? 11.155 -6.749 -14.722 1.00 97.50 652 ASN A O 1
ATOM 4905 N N . PHE A 1 653 ? 11.831 -7.348 -16.779 1.00 97.56 653 PHE A N 1
ATOM 4906 C CA . PHE A 1 653 ? 10.544 -7.305 -17.458 1.00 97.56 653 PHE A CA 1
ATOM 4907 C C . PHE A 1 653 ? 10.347 -8.665 -18.111 1.00 97.56 653 PHE A C 1
ATOM 4909 O O . PHE A 1 653 ? 11.043 -8.992 -19.071 1.00 97.56 653 PHE A O 1
ATOM 4916 N N . GLU A 1 654 ? 9.459 -9.477 -17.554 1.00 92.81 654 GLU A N 1
ATOM 4917 C CA . GLU A 1 654 ? 9.177 -10.829 -18.048 1.00 92.81 654 GLU A CA 1
ATOM 4918 C C . GLU A 1 654 ? 7.850 -11.344 -17.475 1.00 92.81 654 GLU A C 1
ATOM 4920 O O . GLU A 1 654 ? 7.311 -10.733 -16.550 1.00 92.81 654 GLU A O 1
ATOM 4925 N N . PRO A 1 655 ? 7.247 -12.418 -18.008 1.00 91.25 655 PRO A N 1
ATOM 4926 C CA . PRO A 1 655 ? 6.157 -13.109 -17.326 1.00 91.25 655 PRO A CA 1
ATOM 4927 C C . PRO A 1 655 ? 6.601 -13.576 -15.941 1.00 91.25 655 PRO A C 1
ATOM 4929 O O . PRO A 1 655 ? 7.742 -14.011 -15.772 1.00 91.25 655 PRO A O 1
ATOM 4932 N N . ARG A 1 656 ? 5.700 -13.533 -14.953 1.00 90.25 656 ARG A N 1
ATOM 4933 C CA . ARG A 1 656 ? 5.991 -14.119 -13.639 1.00 90.25 656 ARG A CA 1
ATOM 4934 C C . ARG A 1 656 ? 6.266 -15.610 -13.820 1.00 90.25 656 ARG A C 1
ATOM 4936 O O . ARG A 1 656 ? 5.543 -16.295 -14.547 1.00 90.25 656 ARG A O 1
ATOM 4943 N N . ARG A 1 657 ? 7.309 -16.111 -13.167 1.00 85.88 657 ARG A N 1
ATOM 4944 C CA . ARG A 1 657 ? 7.720 -17.518 -13.217 1.00 85.88 657 ARG A CA 1
ATOM 4945 C C . ARG A 1 657 ? 7.568 -18.161 -11.849 1.00 85.88 657 ARG A C 1
ATOM 4947 O O . ARG A 1 657 ? 7.657 -17.485 -10.827 1.00 85.88 657 ARG A O 1
ATOM 4954 N N . VAL A 1 658 ? 7.340 -19.470 -11.846 1.00 82.56 658 VAL A N 1
ATOM 4955 C CA . VAL A 1 658 ? 7.354 -20.263 -10.615 1.00 82.56 658 VAL A CA 1
ATOM 4956 C C . VAL A 1 658 ? 8.760 -20.205 -10.023 1.00 82.56 658 VAL A C 1
ATOM 4958 O O . VAL A 1 658 ? 9.745 -20.369 -10.743 1.00 82.56 658 VAL A O 1
ATOM 4961 N N . GLU A 1 659 ? 8.860 -19.968 -8.718 1.00 77.69 659 GLU A N 1
ATOM 4962 C CA . GLU A 1 659 ? 10.144 -19.859 -8.029 1.00 77.69 659 GLU A CA 1
ATOM 4963 C C . GLU A 1 659 ? 11.028 -21.093 -8.293 1.00 77.69 659 GLU A C 1
ATOM 4965 O O . GLU A 1 659 ? 10.578 -22.238 -8.216 1.00 77.69 659 GLU A O 1
ATOM 4970 N N . GLY A 1 660 ? 12.290 -20.859 -8.666 1.00 74.81 660 GLY A N 1
ATOM 4971 C CA . GLY A 1 660 ? 13.235 -21.923 -9.027 1.00 74.81 660 GLY A CA 1
ATOM 4972 C C . GLY A 1 660 ? 12.970 -22.604 -10.379 1.00 74.81 660 GLY A C 1
ATOM 4973 O O . GLY A 1 660 ? 13.622 -23.600 -10.688 1.00 74.81 660 GLY A O 1
ATOM 4974 N N . SER A 1 661 ? 12.043 -22.092 -11.193 1.00 77.06 661 SER A N 1
ATOM 4975 C CA . SER A 1 661 ? 11.663 -22.660 -12.487 1.00 77.06 661 SER A CA 1
ATOM 4976 C C . SER A 1 661 ? 11.620 -21.604 -13.596 1.00 77.06 661 SER A C 1
ATOM 4978 O O . SER A 1 661 ? 11.391 -20.421 -13.363 1.00 77.06 661 SER A O 1
ATOM 4980 N N . TYR A 1 662 ? 11.799 -22.047 -14.841 1.00 72.50 662 TYR A N 1
ATOM 4981 C CA . TYR A 1 662 ? 11.573 -21.225 -16.038 1.00 72.50 662 TYR A CA 1
ATOM 4982 C C . TYR A 1 662 ? 10.104 -21.233 -16.497 1.00 72.50 662 TYR A C 1
ATOM 4984 O O . TYR A 1 662 ? 9.750 -20.569 -17.469 1.00 72.50 662 TYR A O 1
ATOM 4992 N N . VAL A 1 663 ? 9.244 -21.998 -15.818 1.00 80.12 663 VAL A N 1
ATOM 4993 C CA . VAL A 1 663 ? 7.828 -22.148 -16.172 1.00 80.12 663 VAL A CA 1
ATOM 4994 C C . VAL A 1 663 ? 7.033 -20.910 -15.732 1.00 80.12 663 VAL A C 1
ATOM 4996 O O . VAL A 1 663 ? 7.159 -20.504 -14.573 1.00 80.12 663 VAL A O 1
ATOM 4999 N N . PRO A 1 664 ? 6.184 -20.332 -16.606 1.00 83.38 664 PRO A N 1
ATOM 5000 C CA . PRO A 1 664 ? 5.312 -19.222 -16.232 1.00 83.38 664 PRO A CA 1
ATOM 5001 C C . PRO A 1 664 ? 4.307 -19.605 -15.137 1.00 83.38 664 PRO A C 1
ATOM 5003 O O . PRO A 1 664 ? 3.690 -20.673 -15.201 1.00 83.38 664 PRO A O 1
ATOM 5006 N N . ASP A 1 665 ? 4.108 -18.711 -14.172 1.00 88.06 665 ASP A N 1
ATOM 5007 C CA . ASP A 1 665 ? 3.166 -18.873 -13.065 1.00 88.06 665 ASP A CA 1
ATOM 5008 C C . ASP A 1 665 ? 1.719 -18.739 -13.565 1.00 88.06 665 ASP A C 1
ATOM 5010 O O . ASP A 1 665 ? 1.220 -17.649 -13.858 1.00 88.06 665 ASP A O 1
ATOM 5014 N N . GLN A 1 666 ? 1.035 -19.879 -13.676 1.00 87.00 666 GLN A N 1
ATOM 5015 C CA . GLN A 1 666 ? -0.335 -19.946 -14.189 1.00 87.00 666 GLN A CA 1
ATOM 5016 C C . GLN A 1 666 ? -1.361 -19.302 -13.253 1.00 87.00 666 GLN A C 1
ATOM 5018 O O . GLN A 1 666 ? -2.474 -19.013 -13.697 1.00 87.00 666 GLN A O 1
ATOM 5023 N N . SER A 1 667 ? -0.992 -19.000 -12.002 1.00 89.25 667 SER A N 1
ATOM 5024 C CA . SER A 1 667 ? -1.860 -18.295 -11.055 1.00 89.25 667 SER A CA 1
ATOM 5025 C C . SER A 1 667 ? -2.306 -16.943 -11.611 1.00 89.25 667 SER A C 1
ATOM 5027 O O . SER A 1 667 ? -3.400 -16.493 -11.303 1.00 89.25 667 SER A O 1
ATOM 5029 N N . PHE A 1 668 ? -1.532 -16.317 -12.502 1.00 90.81 668 PHE A N 1
ATOM 5030 C CA . PHE A 1 668 ? -1.878 -15.039 -13.132 1.00 90.81 668 PHE A CA 1
ATOM 5031 C C . PHE A 1 668 ? -2.791 -15.161 -14.359 1.00 90.81 668 PHE A C 1
ATOM 5033 O O . PHE A 1 668 ? -3.048 -14.166 -15.028 1.00 90.81 668 PHE A O 1
ATOM 5040 N N . GLY A 1 669 ? -3.320 -16.352 -14.658 1.00 89.75 669 GLY A N 1
ATOM 5041 C CA . GLY A 1 669 ? -4.306 -16.522 -15.725 1.00 89.75 669 GLY A CA 1
ATOM 5042 C C . GLY A 1 669 ? -3.742 -16.234 -17.117 1.00 89.75 669 GLY A C 1
ATOM 5043 O O . GLY A 1 669 ? -4.422 -15.633 -17.948 1.00 89.75 669 GLY A O 1
ATOM 5044 N N . LEU A 1 670 ? -2.515 -16.686 -17.393 1.00 89.38 670 LEU A N 1
ATOM 5045 C CA . LEU A 1 670 ? -1.784 -16.451 -18.651 1.00 89.38 670 LEU A CA 1
ATOM 5046 C C . LEU A 1 670 ? -2.415 -17.115 -19.894 1.00 89.38 670 LEU A C 1
ATOM 5048 O O . LEU A 1 670 ? -1.815 -17.131 -20.954 1.00 89.38 670 LEU A O 1
ATOM 5052 N N . SER A 1 671 ? -3.619 -17.681 -19.791 1.00 89.00 671 SER A N 1
ATOM 5053 C CA . SER A 1 671 ? -4.412 -18.060 -20.969 1.00 89.00 671 SER A CA 1
ATOM 5054 C C . SER A 1 671 ? -5.089 -16.855 -21.633 1.00 89.00 671 SER A C 1
ATOM 5056 O O . SER A 1 671 ? -5.433 -16.916 -22.813 1.00 89.00 671 SER A O 1
ATOM 5058 N N . SER A 1 672 ? -5.285 -15.767 -20.880 1.00 91.06 672 SER A N 1
ATOM 5059 C CA . SER A 1 672 ? -5.814 -14.499 -21.379 1.00 91.06 672 SER A CA 1
ATOM 5060 C C . SER A 1 672 ? -4.661 -13.620 -21.867 1.00 91.06 672 SER A C 1
ATOM 5062 O O . SER A 1 672 ? -3.774 -13.299 -21.068 1.00 91.06 672 SER A O 1
ATOM 5064 N N . PRO A 1 673 ? -4.683 -13.155 -23.134 1.00 90.75 673 PRO A N 1
ATOM 5065 C CA . PRO A 1 673 ? -3.676 -12.238 -23.644 1.00 90.75 673 PRO A CA 1
ATOM 5066 C C . PRO A 1 673 ? -3.488 -10.991 -22.790 1.00 90.75 673 PRO A C 1
ATOM 5068 O O . PRO A 1 673 ? -2.356 -10.552 -22.637 1.00 90.75 673 PRO A O 1
ATOM 5071 N N . LEU A 1 674 ? -4.560 -10.497 -22.163 1.00 93.19 674 LEU A N 1
ATOM 5072 C CA . LEU A 1 674 ? -4.574 -9.303 -21.314 1.00 93.19 674 LEU A CA 1
ATOM 5073 C C . LEU A 1 674 ? -3.732 -9.438 -20.030 1.00 93.19 674 LEU A C 1
ATOM 5075 O O . LEU A 1 674 ? -3.400 -8.428 -19.415 1.00 93.19 674 LEU A O 1
ATOM 5079 N N . ASN A 1 675 ? -3.370 -10.662 -19.627 1.00 93.50 675 ASN A N 1
ATOM 5080 C CA . ASN A 1 675 ? -2.488 -10.928 -18.483 1.00 93.50 675 ASN A CA 1
ATOM 5081 C C . ASN A 1 675 ? -0.998 -10.992 -18.867 1.00 93.50 675 ASN A C 1
ATOM 5083 O O . ASN A 1 675 ? -0.141 -11.081 -17.987 1.00 93.50 675 ASN A O 1
ATOM 5087 N N . HIS A 1 676 ? -0.662 -10.975 -20.159 1.00 93.31 676 HIS A N 1
ATOM 5088 C CA . HIS A 1 676 ? 0.725 -11.069 -20.614 1.00 93.31 676 HIS A CA 1
ATOM 5089 C C . HIS A 1 676 ? 1.530 -9.812 -20.268 1.00 93.31 676 HIS A C 1
ATOM 5091 O O . HIS A 1 676 ? 0.987 -8.710 -20.188 1.00 93.31 676 HIS A O 1
ATOM 5097 N N . THR A 1 677 ? 2.843 -9.975 -20.078 1.00 94.88 677 THR A N 1
ATOM 5098 C CA . THR A 1 677 ? 3.732 -8.854 -19.754 1.00 94.88 677 THR A CA 1
ATOM 5099 C C . THR A 1 677 ? 3.811 -7.872 -20.917 1.00 94.88 677 THR A C 1
ATOM 5101 O O . THR A 1 677 ? 4.460 -8.133 -21.931 1.00 94.88 677 THR A O 1
ATOM 5104 N N . THR A 1 678 ? 3.156 -6.731 -20.730 1.00 94.06 678 THR A N 1
ATOM 5105 C CA . THR A 1 678 ? 3.137 -5.592 -21.645 1.00 94.06 678 THR A CA 1
ATOM 5106 C C . THR A 1 678 ? 3.616 -4.363 -20.902 1.00 94.06 678 THR A C 1
ATOM 5108 O O . THR A 1 678 ? 3.155 -4.124 -19.791 1.00 94.06 678 THR A O 1
ATOM 5111 N N . VAL A 1 679 ? 4.519 -3.582 -21.488 1.00 95.50 679 VAL A N 1
ATOM 5112 C CA . VAL A 1 679 ? 5.126 -2.435 -20.806 1.00 95.50 679 VAL A CA 1
ATOM 5113 C C . VAL A 1 679 ? 5.031 -1.169 -21.654 1.00 95.50 679 VAL A C 1
ATOM 5115 O O . VAL A 1 679 ? 5.534 -1.156 -22.771 1.00 95.50 679 VAL A O 1
ATOM 5118 N N . GLU A 1 680 ? 4.463 -0.095 -21.104 1.00 93.56 680 GLU A N 1
ATOM 5119 C CA . GLU A 1 680 ? 4.463 1.253 -21.692 1.00 93.56 680 GLU A CA 1
ATOM 5120 C C . GLU A 1 680 ? 5.270 2.222 -20.816 1.00 93.56 680 GLU A C 1
ATOM 5122 O O . GLU A 1 680 ? 4.994 2.387 -19.626 1.00 93.56 680 GLU A O 1
ATOM 5127 N N . LEU A 1 681 ? 6.285 2.872 -21.390 1.00 94.06 681 LEU A N 1
ATOM 5128 C CA . LEU A 1 681 ? 7.174 3.785 -20.661 1.00 94.06 681 LEU A CA 1
ATOM 5129 C C . LEU A 1 681 ? 7.162 5.182 -21.283 1.00 94.06 681 LEU A C 1
ATOM 5131 O O . LEU A 1 681 ? 7.699 5.372 -22.374 1.00 94.06 681 LEU A O 1
ATOM 5135 N N . HIS A 1 682 ? 6.604 6.158 -20.568 1.00 91.62 682 HIS A N 1
ATOM 5136 C CA . HIS A 1 682 ? 6.514 7.561 -20.975 1.00 91.62 682 HIS A CA 1
ATOM 5137 C C . HIS A 1 682 ? 7.487 8.418 -20.160 1.00 91.62 682 HIS A C 1
ATOM 5139 O O . HIS A 1 682 ? 7.236 8.737 -18.989 1.00 91.62 682 HIS A O 1
ATOM 5145 N N . SER A 1 683 ? 8.613 8.792 -20.769 1.00 90.38 683 SER A N 1
ATOM 5146 C CA . SER A 1 683 ? 9.691 9.514 -20.083 1.00 90.38 683 SER A CA 1
ATOM 5147 C C . SER A 1 683 ? 9.948 10.888 -20.684 1.00 90.38 683 SER A C 1
ATOM 5149 O O . SER A 1 683 ? 9.781 11.092 -21.883 1.00 90.38 683 SER A O 1
ATOM 5151 N N . THR A 1 684 ? 10.421 11.819 -19.856 1.00 87.12 684 THR A N 1
ATOM 5152 C CA . THR A 1 684 ? 10.911 13.140 -20.290 1.00 87.12 684 THR A CA 1
ATOM 5153 C C . THR A 1 684 ? 12.430 13.210 -20.442 1.00 87.12 684 THR A C 1
ATOM 5155 O O . THR A 1 684 ? 12.977 14.275 -20.721 1.00 87.12 684 THR A O 1
ATOM 5158 N N . ARG A 1 685 ? 13.142 12.089 -20.245 1.00 85.69 685 ARG A N 1
ATOM 5159 C CA . ARG A 1 685 ? 14.586 11.984 -20.514 1.00 85.69 685 ARG A CA 1
ATOM 5160 C C . ARG A 1 685 ? 15.018 10.612 -21.010 1.00 85.69 685 ARG A C 1
ATOM 5162 O O . ARG A 1 685 ? 15.708 10.525 -22.025 1.00 85.69 685 ARG A O 1
ATOM 5169 N N . SER A 1 686 ? 14.742 9.558 -20.244 1.00 91.12 686 SER A N 1
ATOM 5170 C CA . SER A 1 686 ? 15.090 8.185 -20.613 1.00 91.12 686 SER A CA 1
ATOM 5171 C C . SER A 1 686 ? 14.096 7.175 -20.052 1.00 91.12 686 SER A C 1
ATOM 5173 O O . SER A 1 686 ? 13.785 7.219 -18.865 1.00 91.12 686 SER A O 1
ATOM 5175 N N . CYS A 1 687 ? 13.617 6.226 -20.854 1.00 95.31 687 CYS A N 1
ATOM 5176 C CA . CYS A 1 687 ? 12.685 5.219 -20.335 1.00 95.31 687 CYS A CA 1
ATOM 5177 C C . CYS A 1 687 ? 13.414 4.238 -19.398 1.00 95.31 687 CYS A C 1
ATOM 5179 O O . CYS A 1 687 ? 13.015 4.074 -18.244 1.00 95.31 687 CYS A O 1
ATOM 5181 N N . LEU A 1 688 ? 14.523 3.652 -19.859 1.00 97.62 688 LEU A N 1
ATOM 5182 C CA . LEU A 1 688 ? 15.327 2.676 -19.118 1.00 97.62 688 LEU A CA 1
ATOM 5183 C C . LEU A 1 688 ? 16.777 3.141 -18.970 1.00 97.62 688 LEU A C 1
ATOM 5185 O O . LEU A 1 688 ? 17.402 3.583 -19.935 1.00 97.62 688 LEU A O 1
ATOM 5189 N N . VAL A 1 689 ? 17.341 2.991 -17.772 1.00 97.50 689 VAL A N 1
ATOM 5190 C CA . VAL A 1 689 ? 18.760 3.260 -17.511 1.00 97.50 689 VAL A CA 1
ATOM 5191 C C . VAL A 1 689 ? 19.374 2.132 -16.686 1.00 97.50 689 VAL A C 1
ATOM 5193 O O . VAL A 1 689 ? 18.859 1.799 -15.622 1.00 97.50 689 VAL A O 1
ATOM 5196 N N . ALA A 1 690 ? 20.503 1.594 -17.142 1.00 97.75 690 ALA A N 1
ATOM 5197 C CA . ALA A 1 690 ? 21.387 0.715 -16.383 1.00 97.75 690 ALA A CA 1
ATOM 5198 C C . ALA A 1 690 ? 22.747 1.399 -16.201 1.00 97.75 690 ALA A C 1
ATOM 5200 O O . ALA A 1 690 ? 23.349 1.855 -17.175 1.00 97.75 690 ALA A O 1
ATOM 5201 N N . GLN A 1 691 ? 23.227 1.499 -14.964 1.00 96.12 691 GLN A N 1
ATOM 5202 C CA . GLN A 1 691 ? 24.532 2.096 -14.676 1.00 96.12 691 GLN A CA 1
ATOM 5203 C C . GLN A 1 691 ? 25.267 1.369 -13.542 1.00 96.12 691 GLN A C 1
ATOM 5205 O O . GLN A 1 691 ? 24.638 0.839 -12.622 1.00 96.12 691 GLN A O 1
ATOM 5210 N N . ARG A 1 692 ? 26.601 1.402 -13.567 1.00 96.31 692 ARG A N 1
ATOM 5211 C CA . ARG A 1 692 ? 27.497 0.826 -12.544 1.00 96.31 692 ARG A CA 1
ATOM 5212 C C . ARG A 1 692 ? 27.291 -0.667 -12.363 1.00 96.31 692 ARG A C 1
ATOM 5214 O O . ARG A 1 692 ? 26.778 -1.102 -11.330 1.00 96.31 692 ARG A O 1
ATOM 5221 N N . ASN A 1 693 ? 27.683 -1.436 -13.372 1.00 96.75 693 ASN A N 1
ATOM 5222 C CA . ASN A 1 693 ? 27.606 -2.896 -13.381 1.00 96.75 693 ASN A CA 1
ATOM 5223 C C . ASN A 1 693 ? 26.181 -3.438 -13.163 1.00 96.75 693 ASN A C 1
ATOM 5225 O O . ASN A 1 693 ? 25.996 -4.495 -12.569 1.00 96.75 693 ASN A O 1
ATOM 5229 N N . SER A 1 694 ? 25.155 -2.693 -13.584 1.00 98.38 694 SER A N 1
ATOM 5230 C CA . SER A 1 694 ? 23.753 -3.081 -13.382 1.00 98.38 694 SER A CA 1
ATOM 5231 C C . SER A 1 694 ? 23.179 -3.772 -14.611 1.00 98.38 694 SER A C 1
ATOM 5233 O O . SER A 1 694 ? 23.698 -3.621 -15.714 1.00 98.38 694 SER A O 1
ATOM 5235 N N . THR A 1 695 ? 22.090 -4.517 -14.434 1.00 98.06 695 THR A N 1
ATOM 5236 C CA . THR A 1 695 ? 21.468 -5.312 -15.496 1.00 98.06 695 THR A CA 1
ATOM 5237 C C . THR A 1 695 ? 20.010 -4.921 -15.727 1.00 98.06 695 THR A C 1
ATOM 5239 O O . THR A 1 695 ? 19.247 -4.770 -14.776 1.00 98.06 695 THR A O 1
ATOM 5242 N N . VAL A 1 696 ? 19.597 -4.807 -16.990 1.00 98.19 696 VAL A N 1
ATOM 5243 C CA . VAL A 1 696 ? 18.183 -4.747 -17.398 1.00 98.19 696 VAL A CA 1
ATOM 5244 C C . VAL A 1 696 ? 17.872 -5.965 -18.262 1.00 98.19 696 VAL A C 1
ATOM 5246 O O . VAL A 1 696 ? 18.536 -6.195 -19.270 1.00 98.19 696 VAL A O 1
ATOM 5249 N N . ASN A 1 697 ? 16.858 -6.739 -17.888 1.00 96.38 697 ASN A N 1
ATOM 5250 C CA . ASN A 1 697 ? 16.393 -7.913 -18.614 1.00 96.38 697 ASN A CA 1
ATOM 5251 C C . ASN A 1 697 ? 14.992 -7.664 -19.176 1.00 96.38 697 ASN A C 1
ATOM 5253 O O . ASN A 1 697 ? 14.082 -7.302 -18.438 1.00 96.38 697 ASN A O 1
ATOM 5257 N N . MET A 1 698 ? 14.820 -7.906 -20.470 1.00 95.19 698 MET A N 1
ATOM 5258 C CA . MET A 1 698 ? 13.545 -7.923 -21.181 1.00 95.19 698 MET A CA 1
ATOM 5259 C C . MET A 1 698 ? 13.404 -9.307 -21.813 1.00 95.19 698 MET A C 1
ATOM 5261 O O . MET A 1 698 ? 14.196 -9.658 -22.693 1.00 95.19 698 MET A O 1
ATOM 5265 N N . ARG A 1 699 ? 12.471 -10.127 -21.323 1.00 89.62 699 ARG A N 1
ATOM 5266 C CA . ARG A 1 699 ? 12.328 -11.522 -21.755 1.00 89.62 699 ARG A CA 1
ATOM 5267 C C . ARG A 1 699 ? 10.877 -11.932 -21.940 1.00 89.62 699 ARG A C 1
ATOM 5269 O O . ARG A 1 699 ? 10.043 -11.662 -21.085 1.00 89.62 699 ARG A O 1
ATOM 5276 N N . ASP A 1 700 ? 10.600 -12.623 -23.040 1.00 88.38 700 ASP A N 1
ATOM 5277 C CA . ASP A 1 700 ? 9.294 -13.228 -23.320 1.00 88.38 700 ASP A CA 1
ATOM 5278 C C . ASP A 1 700 ? 8.116 -12.228 -23.326 1.00 88.38 700 ASP A C 1
ATOM 5280 O O . ASP A 1 700 ? 7.034 -12.499 -22.805 1.00 88.38 700 ASP A O 1
ATOM 5284 N N . LEU A 1 701 ? 8.321 -11.068 -23.957 1.00 90.19 701 LEU A N 1
ATOM 5285 C CA . LEU A 1 701 ? 7.309 -10.025 -24.178 1.00 90.19 701 LEU A CA 1
ATOM 5286 C C . LEU A 1 701 ? 6.783 -10.106 -25.613 1.00 90.19 701 LEU A C 1
ATOM 5288 O O . LEU A 1 701 ? 6.849 -9.134 -26.364 1.00 90.19 701 LEU A O 1
ATOM 5292 N N . GLY A 1 702 ? 6.358 -11.297 -26.025 1.00 87.00 702 GLY A N 1
ATOM 5293 C CA . GLY A 1 702 ? 5.855 -11.566 -27.367 1.00 87.00 702 GLY A CA 1
ATOM 5294 C C . GLY A 1 702 ? 5.994 -13.034 -27.765 1.00 87.00 702 GLY A C 1
ATOM 5295 O O . GLY A 1 702 ? 6.683 -13.822 -27.116 1.00 87.00 702 GLY A O 1
ATOM 5296 N N . ALA A 1 703 ? 5.336 -13.412 -28.863 1.00 85.88 703 ALA A N 1
ATOM 5297 C CA . ALA A 1 703 ? 5.450 -14.742 -29.461 1.00 85.88 703 ALA A CA 1
ATOM 5298 C C . ALA A 1 703 ? 6.041 -14.641 -30.873 1.00 85.88 703 ALA A C 1
ATOM 5300 O O . ALA A 1 703 ? 5.300 -14.586 -31.858 1.00 85.88 703 ALA A O 1
ATOM 5301 N N . PHE A 1 704 ? 7.375 -14.642 -30.981 1.00 82.62 704 PHE A N 1
ATOM 5302 C CA . PHE A 1 704 ? 8.066 -14.447 -32.263 1.00 82.62 704 PHE A CA 1
ATOM 5303 C C . PHE A 1 704 ? 7.616 -15.438 -33.360 1.00 82.62 704 PHE A C 1
ATOM 5305 O O . PHE A 1 704 ? 7.379 -15.014 -34.485 1.00 82.62 704 PHE A O 1
ATOM 5312 N N . ASN A 1 705 ? 7.349 -16.712 -33.029 1.00 81.25 705 ASN A N 1
ATOM 5313 C CA . ASN A 1 705 ? 6.799 -17.699 -33.977 1.00 81.25 705 ASN A CA 1
ATOM 5314 C C . ASN A 1 705 ? 5.468 -17.265 -34.606 1.00 81.25 705 ASN A C 1
ATOM 5316 O O . ASN A 1 705 ? 5.264 -17.397 -35.810 1.00 81.25 705 ASN A O 1
ATOM 5320 N N . ALA A 1 706 ? 4.543 -16.751 -33.793 1.00 79.38 706 ALA A N 1
ATOM 5321 C CA . ALA A 1 706 ? 3.243 -16.300 -34.283 1.00 79.38 706 ALA A CA 1
ATOM 5322 C C . ALA A 1 706 ? 3.359 -14.975 -35.051 1.00 79.38 706 ALA A C 1
ATOM 5324 O O . ALA A 1 706 ? 2.620 -14.749 -36.012 1.00 79.38 706 ALA A O 1
ATOM 5325 N N . ASN A 1 707 ? 4.282 -14.113 -34.624 1.00 79.44 707 ASN A N 1
ATOM 5326 C CA . ASN A 1 707 ? 4.543 -12.811 -35.222 1.00 79.44 707 ASN A CA 1
ATOM 5327 C C . ASN A 1 707 ? 5.212 -12.960 -36.596 1.00 79.44 707 ASN A C 1
ATOM 5329 O O . ASN A 1 707 ? 4.639 -12.596 -37.618 1.00 79.44 707 ASN A O 1
ATOM 5333 N N . TRP A 1 708 ? 6.390 -13.572 -36.665 1.00 84.06 708 TRP A N 1
ATOM 5334 C CA . TRP A 1 708 ? 7.173 -13.661 -37.899 1.00 84.06 708 TRP A CA 1
ATOM 5335 C C . TRP A 1 708 ? 6.461 -14.446 -39.003 1.00 84.06 708 TRP A C 1
ATOM 5337 O O . TRP A 1 708 ? 6.574 -14.085 -40.170 1.00 84.06 708 TRP A O 1
ATOM 5347 N N . GLY A 1 709 ? 5.653 -15.450 -38.651 1.00 82.25 709 GLY A N 1
ATOM 5348 C CA . GLY A 1 709 ? 4.871 -16.227 -39.615 1.00 82.25 709 GLY A CA 1
ATOM 5349 C C . GLY A 1 709 ? 3.752 -15.442 -40.312 1.00 82.25 709 GLY A C 1
ATOM 5350 O O . GLY A 1 709 ? 3.111 -15.980 -41.210 1.00 82.25 709 GLY A O 1
ATOM 5351 N N . SER A 1 710 ? 3.495 -14.188 -39.915 1.00 77.31 710 SER A N 1
ATOM 5352 C CA . SER A 1 710 ? 2.512 -13.321 -40.578 1.00 77.31 710 SER A CA 1
ATOM 5353 C C . SER A 1 710 ? 2.993 -12.760 -41.921 1.00 77.31 710 SER A C 1
ATOM 5355 O O . SER A 1 710 ? 2.165 -12.330 -42.723 1.00 77.31 710 SER A O 1
ATOM 5357 N N . THR A 1 711 ? 4.300 -12.803 -42.204 1.00 79.12 711 THR A N 1
ATOM 5358 C CA . THR A 1 711 ? 4.872 -12.363 -43.482 1.00 79.12 711 THR A CA 1
ATOM 5359 C C . THR A 1 711 ? 5.607 -13.491 -44.180 1.00 79.12 711 THR A C 1
ATOM 5361 O O . THR A 1 711 ? 6.177 -14.377 -43.548 1.00 79.12 711 THR A O 1
ATOM 5364 N N . THR A 1 712 ? 5.652 -13.427 -45.510 1.00 81.44 712 THR A N 1
ATOM 5365 C CA . THR A 1 712 ? 6.399 -14.392 -46.325 1.00 81.44 712 THR A CA 1
ATOM 5366 C C . THR A 1 712 ? 7.875 -14.441 -45.919 1.00 81.44 712 THR A C 1
ATOM 5368 O O . THR A 1 712 ? 8.410 -15.521 -45.693 1.00 81.44 712 THR A O 1
ATOM 5371 N N . SER A 1 713 ? 8.523 -13.281 -45.762 1.00 75.94 713 SER A N 1
ATOM 5372 C CA . SER A 1 713 ? 9.937 -13.202 -45.375 1.00 75.94 713 SER A CA 1
ATOM 5373 C C . SER A 1 713 ? 10.192 -13.717 -43.956 1.00 75.94 713 SER A C 1
ATOM 5375 O O . SER A 1 713 ? 11.184 -14.400 -43.737 1.00 75.94 713 SER A O 1
ATOM 5377 N N . GLY A 1 714 ? 9.308 -13.428 -42.995 1.00 77.44 714 GLY A N 1
ATOM 5378 C CA . GLY A 1 714 ? 9.451 -13.919 -41.624 1.00 77.44 714 GLY A CA 1
ATOM 5379 C C . GLY A 1 714 ? 9.182 -15.420 -41.493 1.00 77.44 714 GLY A C 1
ATOM 5380 O O . GLY A 1 714 ? 9.885 -16.095 -40.745 1.00 77.44 714 GLY A O 1
ATOM 5381 N N . ALA A 1 715 ? 8.239 -15.969 -42.266 1.00 79.88 715 ALA A N 1
ATOM 5382 C CA . ALA A 1 715 ? 7.974 -17.407 -42.313 1.00 79.88 715 ALA A CA 1
ATOM 5383 C C . ALA A 1 715 ? 9.194 -18.214 -42.790 1.00 79.88 715 ALA A C 1
ATOM 5385 O O . ALA A 1 715 ? 9.466 -19.270 -42.227 1.00 79.88 715 ALA A O 1
ATOM 5386 N N . PHE A 1 716 ? 9.967 -17.698 -43.755 1.00 75.81 716 PHE A N 1
ATOM 5387 C CA . PHE A 1 716 ? 11.220 -18.332 -44.183 1.00 75.81 716 PHE A CA 1
ATOM 5388 C C . PHE A 1 716 ? 12.279 -18.368 -43.073 1.00 75.81 716 PHE A C 1
ATOM 5390 O O . PHE A 1 716 ? 12.964 -19.376 -42.924 1.00 75.81 716 PHE A O 1
ATOM 5397 N N . ILE A 1 717 ? 12.396 -17.305 -42.269 1.00 74.88 717 ILE A N 1
ATOM 5398 C CA . ILE A 1 717 ? 13.339 -17.264 -41.138 1.00 74.88 717 ILE A CA 1
ATOM 5399 C C . ILE A 1 717 ? 12.919 -18.241 -40.032 1.00 74.88 717 ILE A C 1
ATOM 5401 O O . ILE A 1 717 ? 13.765 -18.866 -39.406 1.00 74.88 717 ILE A O 1
ATOM 5405 N N . LEU A 1 718 ? 11.617 -18.445 -39.801 1.00 74.06 718 LEU A N 1
ATOM 5406 C CA . LEU A 1 718 ? 11.144 -19.391 -38.782 1.00 74.06 718 LEU A CA 1
ATOM 5407 C C . LEU A 1 718 ? 11.575 -20.841 -39.022 1.00 74.06 718 LEU A C 1
ATOM 5409 O O . LEU A 1 718 ? 11.682 -21.591 -38.057 1.00 74.06 718 LEU A O 1
ATOM 5413 N N . GLU A 1 719 ? 11.843 -21.243 -40.266 1.00 65.88 719 GLU A N 1
ATOM 5414 C CA . GLU A 1 719 ? 12.321 -22.598 -40.575 1.00 65.88 719 GLU A CA 1
ATOM 5415 C C . GLU A 1 719 ? 13.732 -22.875 -40.034 1.00 65.88 719 GLU A C 1
ATOM 5417 O O . GLU A 1 719 ? 14.128 -24.038 -39.917 1.00 65.88 719 GLU A O 1
ATOM 5422 N N . THR A 1 720 ? 14.493 -21.827 -39.702 1.00 62.84 720 THR A N 1
ATOM 5423 C CA . THR A 1 720 ? 15.865 -21.949 -39.201 1.00 62.84 720 THR A CA 1
ATOM 5424 C C . THR A 1 720 ? 15.960 -21.815 -37.685 1.00 62.84 720 THR A C 1
ATOM 5426 O O . THR A 1 720 ? 16.942 -22.284 -37.122 1.00 62.84 720 THR A O 1
ATOM 5429 N N . THR A 1 721 ? 14.925 -21.285 -37.020 1.00 66.12 721 THR A N 1
ATOM 5430 C CA . THR A 1 721 ? 14.945 -21.017 -35.576 1.00 66.12 721 THR A CA 1
ATOM 5431 C C . THR A 1 721 ? 14.781 -22.276 -34.724 1.00 66.12 721 THR A C 1
ATOM 5433 O O . THR A 1 721 ? 14.227 -23.301 -35.123 1.00 66.12 721 THR A O 1
ATOM 5436 N N . ASN A 1 722 ? 15.276 -22.197 -33.493 1.00 61.09 722 ASN A N 1
ATOM 5437 C CA . ASN A 1 722 ? 15.391 -23.329 -32.570 1.00 61.09 722 ASN A CA 1
ATOM 5438 C C . ASN A 1 722 ? 15.095 -22.943 -31.102 1.00 61.09 722 ASN A C 1
ATOM 5440 O O . ASN A 1 722 ? 15.177 -23.790 -30.202 1.00 61.09 722 ASN A O 1
ATOM 5444 N N . TYR A 1 723 ? 14.714 -21.684 -30.855 1.00 67.81 723 TYR A N 1
ATOM 5445 C CA . TYR A 1 723 ? 14.200 -21.233 -29.567 1.00 67.81 723 TYR A CA 1
ATOM 5446 C C . TYR A 1 723 ? 12.806 -21.821 -29.342 1.00 67.81 723 TYR A C 1
ATOM 5448 O O . TYR A 1 723 ? 11.845 -21.522 -30.053 1.00 67.81 723 TYR A O 1
ATOM 5456 N N . GLN A 1 724 ? 12.700 -22.705 -28.350 1.00 62.72 724 GLN A N 1
ATOM 5457 C CA . GLN A 1 724 ? 11.428 -23.284 -27.942 1.00 62.72 724 GLN A CA 1
ATOM 5458 C C . GLN A 1 724 ? 10.796 -22.404 -26.870 1.00 62.72 724 GLN A C 1
ATOM 5460 O O . GLN A 1 724 ? 11.282 -22.336 -25.744 1.00 62.72 724 GLN A O 1
ATOM 5465 N N . LEU A 1 725 ? 9.693 -21.750 -27.233 1.00 62.72 725 LEU A N 1
ATOM 5466 C CA . LEU A 1 725 ? 8.872 -21.008 -26.283 1.00 62.72 725 LEU A CA 1
ATOM 5467 C C . LEU A 1 725 ? 8.310 -21.971 -25.232 1.00 62.72 725 LEU A C 1
ATOM 5469 O O . LEU A 1 725 ? 7.764 -23.007 -25.621 1.00 62.72 725 LEU A O 1
ATOM 5473 N N . PRO A 1 726 ? 8.350 -21.622 -23.933 1.00 53.03 726 PRO A N 1
ATOM 5474 C CA . PRO A 1 726 ? 7.742 -22.443 -22.896 1.00 53.03 726 PRO A CA 1
ATOM 5475 C C . PRO A 1 726 ? 6.261 -22.716 -23.191 1.00 53.03 726 PRO A C 1
ATOM 5477 O O . PRO A 1 726 ? 5.846 -23.863 -23.102 1.00 53.03 726 PRO A O 1
ATOM 5480 N N . LEU A 1 727 ? 5.498 -21.700 -23.627 1.00 62.25 727 LEU A N 1
ATOM 5481 C CA . LEU A 1 727 ? 4.122 -21.783 -24.141 1.00 62.25 727 LEU A CA 1
ATOM 5482 C C . LEU A 1 727 ? 3.808 -20.480 -24.909 1.00 62.25 727 LEU A C 1
ATOM 5484 O O . LEU A 1 727 ? 3.652 -19.435 -24.283 1.00 62.25 727 LEU A O 1
ATOM 5488 N N . SER A 1 728 ? 3.690 -20.496 -26.244 1.00 65.44 728 SER A N 1
ATOM 5489 C CA . SER A 1 728 ? 3.387 -19.275 -27.029 1.00 65.44 728 SER A CA 1
ATOM 5490 C C . SER A 1 728 ? 2.084 -18.583 -26.604 1.00 65.44 728 SER A C 1
ATOM 5492 O O . SER A 1 728 ? 1.973 -17.364 -26.713 1.00 65.44 728 SER A O 1
ATOM 5494 N N . GLY A 1 729 ? 1.126 -19.351 -26.073 1.00 75.38 729 GLY A N 1
ATOM 5495 C CA . GLY A 1 729 ? -0.144 -18.848 -25.554 1.00 75.38 729 GLY A CA 1
ATOM 5496 C C . GLY A 1 729 ? -0.034 -17.974 -24.304 1.00 75.38 729 GLY A C 1
ATOM 5497 O O . GLY A 1 729 ? -0.978 -17.245 -24.058 1.00 75.38 729 GLY A O 1
ATOM 5498 N N . SER A 1 730 ? 1.093 -18.007 -23.578 1.00 83.44 730 SER A N 1
ATOM 5499 C CA . SER A 1 730 ? 1.299 -17.262 -22.320 1.00 83.44 730 SER A CA 1
ATOM 5500 C C . SER A 1 730 ? 2.022 -15.922 -22.491 1.00 83.44 730 SER A C 1
ATOM 5502 O O . SER A 1 730 ? 2.322 -15.243 -21.508 1.00 83.44 730 SER A O 1
ATOM 5504 N N . VAL A 1 731 ? 2.393 -15.585 -23.730 1.00 87.62 731 VAL A N 1
ATOM 5505 C CA . VAL A 1 731 ? 3.249 -14.430 -24.058 1.00 87.62 731 VAL A CA 1
ATOM 5506 C C . VAL A 1 731 ? 2.794 -13.690 -25.317 1.00 87.62 731 VAL A C 1
ATOM 5508 O O . VAL A 1 731 ? 3.318 -12.628 -25.634 1.00 87.62 731 VAL A O 1
ATOM 5511 N N . SER A 1 732 ? 1.808 -14.217 -26.051 1.00 86.44 732 SER A N 1
ATOM 5512 C CA . SER A 1 732 ? 1.414 -13.739 -27.388 1.00 86.44 732 SER A CA 1
ATOM 5513 C C . SER A 1 732 ? 0.894 -12.304 -27.449 1.00 86.44 732 SER A C 1
ATOM 5515 O O . SER A 1 732 ? 0.899 -11.714 -28.520 1.00 86.44 732 SER A O 1
ATOM 5517 N N . GLY A 1 733 ? 0.414 -11.792 -26.319 1.00 87.81 733 GLY A N 1
ATOM 5518 C CA . GLY A 1 733 ? -0.124 -10.437 -26.146 1.00 87.81 733 GLY A CA 1
ATOM 5519 C C . GLY A 1 733 ? 0.868 -9.467 -25.507 1.00 87.81 733 GLY A C 1
ATOM 5520 O O . GLY A 1 733 ? 0.580 -8.275 -25.433 1.00 87.81 733 GLY A O 1
ATOM 5521 N N . GLY A 1 734 ? 2.013 -9.986 -25.047 1.00 91.12 734 GLY A N 1
ATOM 5522 C CA . GLY A 1 734 ? 3.067 -9.206 -24.418 1.00 91.12 734 GLY A CA 1
ATOM 5523 C C . GLY A 1 734 ? 3.793 -8.315 -25.420 1.00 91.12 734 GLY A C 1
ATOM 5524 O O . GLY A 1 734 ? 3.858 -8.625 -26.610 1.00 91.12 734 GLY A O 1
ATOM 5525 N N . SER A 1 735 ? 4.327 -7.203 -24.928 1.00 91.50 735 SER A N 1
ATOM 5526 C CA . SER A 1 735 ? 5.036 -6.209 -25.737 1.00 91.50 735 SER A CA 1
ATOM 5527 C C . SER A 1 735 ? 5.822 -5.228 -24.860 1.00 91.50 735 SER A C 1
ATOM 5529 O O . SER A 1 735 ? 5.599 -5.126 -23.655 1.00 91.50 735 SER A O 1
ATOM 5531 N N . MET A 1 736 ? 6.744 -4.468 -25.446 1.00 92.56 736 MET A N 1
ATOM 5532 C CA . MET A 1 736 ? 7.338 -3.302 -24.785 1.00 92.56 736 MET A CA 1
ATOM 5533 C C . MET A 1 736 ? 7.312 -2.104 -25.721 1.00 92.56 736 MET A C 1
ATOM 5535 O O . MET A 1 736 ? 7.802 -2.180 -26.843 1.00 92.56 736 MET A O 1
ATOM 5539 N N . GLN A 1 737 ? 6.762 -0.990 -25.255 1.00 88.62 737 GLN A N 1
ATOM 5540 C CA . GLN A 1 737 ? 6.627 0.240 -26.014 1.00 88.62 737 GLN A CA 1
ATOM 5541 C C . GLN A 1 737 ? 7.254 1.410 -25.261 1.00 88.62 737 GLN A C 1
ATOM 5543 O O . GLN A 1 737 ? 7.050 1.606 -24.061 1.00 88.62 737 GLN A O 1
ATOM 5548 N N . PHE A 1 738 ? 8.022 2.206 -26.000 1.00 88.19 738 PHE A N 1
ATOM 5549 C CA . PHE A 1 738 ? 8.701 3.378 -25.474 1.00 88.19 738 PHE A CA 1
ATOM 5550 C C . PHE A 1 738 ? 8.099 4.650 -26.056 1.00 88.19 738 PHE A C 1
ATOM 5552 O O . PHE A 1 738 ? 7.986 4.795 -27.273 1.00 88.19 738 PHE A O 1
ATOM 5559 N N . PHE A 1 739 ? 7.803 5.589 -25.169 1.00 85.88 739 PHE A N 1
ATOM 5560 C CA . PHE A 1 739 ? 7.404 6.956 -25.465 1.00 85.88 739 PHE A CA 1
ATOM 5561 C C . PHE A 1 739 ? 8.441 7.884 -24.826 1.00 85.88 739 PHE A C 1
ATOM 5563 O O . PHE A 1 739 ? 8.223 8.503 -23.782 1.00 85.88 739 PHE A O 1
ATOM 5570 N N . ALA A 1 740 ? 9.642 7.888 -25.405 1.00 84.62 740 ALA A N 1
ATOM 5571 C CA . ALA A 1 740 ? 10.738 8.725 -24.940 1.00 84.62 740 ALA A CA 1
ATOM 5572 C C . ALA A 1 740 ? 10.575 10.152 -25.476 1.00 84.62 740 ALA A C 1
ATOM 5574 O O . ALA A 1 740 ? 10.128 10.339 -26.609 1.00 84.62 740 ALA A O 1
ATOM 5575 N N . ASN A 1 741 ? 10.952 11.144 -24.670 1.00 80.62 741 ASN A N 1
ATOM 5576 C CA . ASN A 1 741 ? 10.963 12.546 -25.074 1.00 80.62 741 ASN A CA 1
ATOM 5577 C C . ASN A 1 741 ? 12.364 13.178 -24.951 1.00 80.62 741 ASN A C 1
ATOM 5579 O O . ASN A 1 741 ? 13.186 12.711 -24.148 1.00 80.62 741 ASN A O 1
ATOM 5583 N N . PRO A 1 742 ? 12.634 14.253 -25.716 1.00 74.81 742 PRO A N 1
ATOM 5584 C CA . PRO A 1 742 ? 13.882 15.013 -25.667 1.00 74.81 742 PRO A CA 1
ATOM 5585 C C . PRO A 1 742 ? 14.108 15.648 -24.301 1.00 74.81 742 PRO A C 1
ATOM 5587 O O . PRO A 1 742 ? 13.157 16.045 -23.651 1.00 74.81 742 PRO A O 1
ATOM 5590 N N . GLN A 1 743 ? 15.358 15.890 -23.900 1.00 75.12 743 GLN A N 1
ATOM 5591 C CA . GLN A 1 743 ? 15.654 16.675 -22.685 1.00 75.12 743 GLN A CA 1
ATOM 5592 C C . GLN A 1 743 ? 15.602 18.192 -22.947 1.00 75.12 743 GLN A C 1
ATOM 5594 O O . GLN A 1 743 ? 16.480 18.927 -22.497 1.00 75.12 743 GLN A O 1
ATOM 5599 N N . ASP A 1 744 ? 14.604 18.653 -23.700 1.00 73.12 744 ASP A N 1
ATOM 5600 C CA . ASP A 1 744 ? 14.448 20.044 -24.127 1.00 73.12 744 ASP A CA 1
ATOM 5601 C C . ASP A 1 744 ? 13.131 20.617 -23.584 1.00 73.12 744 ASP A C 1
ATOM 5603 O O . ASP A 1 744 ? 12.055 20.063 -23.803 1.00 73.12 744 ASP A O 1
ATOM 5607 N N . GLU A 1 745 ? 13.223 21.717 -22.834 1.00 72.44 745 GLU A N 1
ATOM 5608 C CA . GLU A 1 745 ? 12.071 22.341 -22.172 1.00 72.44 745 GLU A CA 1
ATOM 5609 C C . GLU A 1 745 ? 11.061 22.929 -23.164 1.00 72.44 745 GLU A C 1
ATOM 5611 O O . GLU A 1 745 ? 9.855 22.851 -22.932 1.00 72.44 745 GLU A O 1
ATOM 5616 N N . THR A 1 746 ? 11.538 23.491 -24.276 1.00 71.88 746 THR A N 1
ATOM 5617 C CA . THR A 1 746 ? 10.691 24.075 -25.319 1.00 71.88 746 THR A CA 1
ATOM 5618 C C . THR A 1 746 ? 9.965 22.985 -26.096 1.00 71.88 746 THR A C 1
ATOM 5620 O O . THR A 1 746 ? 8.774 23.122 -26.368 1.00 71.88 746 THR A O 1
ATOM 5623 N N . ALA A 1 747 ? 10.644 21.876 -26.385 1.00 67.75 747 ALA A N 1
ATOM 5624 C CA . ALA A 1 747 ? 10.040 20.721 -27.038 1.00 67.75 747 ALA A CA 1
ATOM 5625 C C . ALA A 1 747 ? 8.970 20.058 -26.163 1.00 67.75 747 ALA A C 1
ATOM 5627 O O . ALA A 1 747 ? 7.851 19.818 -26.618 1.00 67.75 747 ALA A O 1
ATOM 5628 N N . ILE A 1 748 ? 9.296 19.829 -24.885 1.00 72.00 748 ILE A N 1
ATOM 5629 C CA . ILE A 1 748 ? 8.408 19.182 -23.914 1.00 72.00 748 ILE A CA 1
ATOM 5630 C C . ILE A 1 748 ? 7.188 20.045 -23.563 1.00 72.00 748 ILE A C 1
ATOM 5632 O O . ILE A 1 748 ? 6.120 19.498 -23.284 1.00 72.00 748 ILE A O 1
ATOM 5636 N N . GLY A 1 749 ? 7.313 21.376 -23.604 1.00 63.47 749 GLY A N 1
ATOM 5637 C CA . GLY A 1 749 ? 6.244 22.323 -23.263 1.00 63.47 749 GLY A CA 1
ATOM 5638 C C . GLY A 1 749 ? 4.948 22.191 -24.080 1.00 63.47 749 GLY A C 1
ATOM 5639 O O . GLY A 1 749 ? 3.929 22.745 -23.673 1.00 63.47 749 GLY A O 1
ATOM 5640 N N . ASN A 1 750 ? 4.946 21.422 -25.176 1.00 63.19 750 ASN A N 1
ATOM 5641 C CA . ASN A 1 750 ? 3.782 21.146 -26.028 1.00 63.19 750 ASN A CA 1
ATOM 5642 C C . ASN A 1 750 ? 2.857 20.020 -25.502 1.00 63.19 750 ASN A C 1
ATOM 5644 O O . ASN A 1 750 ? 2.199 19.354 -26.290 1.00 63.19 750 ASN A O 1
ATOM 5648 N N . GLY A 1 751 ? 2.802 19.778 -24.187 1.00 68.25 751 GLY A N 1
ATOM 5649 C CA . GLY A 1 751 ? 1.905 18.779 -23.576 1.00 68.25 751 GLY A CA 1
ATOM 5650 C C . GLY A 1 751 ? 2.506 17.382 -23.354 1.00 68.25 751 GLY A C 1
ATOM 5651 O O . GLY A 1 751 ? 1.890 16.568 -22.674 1.00 68.25 751 GLY A O 1
ATOM 5652 N N . LEU A 1 752 ? 3.741 17.131 -23.802 1.00 74.44 752 LEU A N 1
ATOM 5653 C CA . LEU A 1 752 ? 4.430 15.825 -23.724 1.00 74.44 752 LEU A CA 1
ATOM 5654 C C . LEU A 1 752 ? 4.821 15.399 -22.305 1.00 74.44 752 LEU A C 1
ATOM 5656 O O . LEU A 1 752 ? 5.107 14.233 -22.037 1.00 74.44 752 LEU A O 1
ATOM 5660 N N . ASN A 1 753 ? 4.884 16.355 -21.383 1.00 75.81 753 ASN A N 1
ATOM 5661 C CA . ASN A 1 753 ? 5.144 16.104 -19.972 1.00 75.81 753 ASN A CA 1
ATOM 5662 C C . ASN A 1 753 ? 3.927 15.545 -19.229 1.00 75.81 753 ASN A C 1
ATOM 5664 O O . ASN A 1 753 ? 4.086 15.115 -18.090 1.00 75.81 753 ASN A O 1
ATOM 5668 N N . THR A 1 754 ? 2.724 15.570 -19.802 1.00 82.75 754 THR A N 1
ATOM 5669 C CA . THR A 1 754 ? 1.511 15.171 -19.080 1.00 82.75 754 THR A CA 1
ATOM 5670 C C . THR A 1 754 ? 0.744 14.120 -19.865 1.00 82.75 754 THR A C 1
ATOM 5672 O O . THR A 1 754 ? 0.457 14.299 -21.041 1.00 82.75 754 THR A O 1
ATOM 5675 N N . ILE A 1 755 ? 0.379 13.024 -19.208 1.00 83.62 755 ILE A N 1
ATOM 5676 C CA . ILE A 1 755 ? -0.554 12.049 -19.767 1.00 83.62 755 ILE A CA 1
ATOM 5677 C C . ILE A 1 755 ? -1.976 12.588 -19.585 1.00 83.62 755 ILE A C 1
ATOM 5679 O O . ILE A 1 755 ? -2.305 13.162 -18.544 1.00 83.62 755 ILE A O 1
ATOM 5683 N N . GLY A 1 756 ? -2.829 12.408 -20.597 1.00 75.88 756 GLY A N 1
ATOM 5684 C CA . GLY A 1 756 ? -4.253 12.737 -20.506 1.00 75.88 756 GLY A CA 1
ATOM 5685 C C . GLY A 1 756 ? -4.964 11.998 -19.362 1.00 75.88 756 GLY A C 1
ATOM 5686 O O . GLY A 1 756 ? -4.415 11.091 -18.745 1.00 75.88 756 GLY A O 1
ATOM 5687 N N . SER A 1 757 ? -6.209 12.375 -19.059 1.00 76.38 757 SER A N 1
ATOM 5688 C CA . SER A 1 757 ? -6.974 11.714 -17.991 1.00 76.38 757 SER A CA 1
ATOM 5689 C C . SER A 1 757 ? -7.143 10.215 -18.280 1.00 76.38 757 SER A C 1
ATOM 5691 O O . SER A 1 757 ? -7.788 9.838 -19.257 1.00 76.38 757 SER A O 1
ATOM 5693 N N . VAL A 1 758 ? -6.568 9.365 -17.422 1.00 81.81 758 VAL A N 1
ATOM 5694 C CA . VAL A 1 758 ? -6.676 7.902 -17.502 1.00 81.81 758 VAL A CA 1
ATOM 5695 C C . VAL A 1 758 ? -7.679 7.408 -16.460 1.00 81.81 758 VAL A C 1
ATOM 5697 O O . VAL A 1 758 ? -7.663 7.847 -15.309 1.00 81.81 758 VAL A O 1
ATOM 5700 N N . THR A 1 759 ? -8.556 6.476 -16.844 1.00 87.31 759 THR A N 1
ATOM 5701 C CA . THR A 1 759 ? -9.440 5.799 -15.882 1.00 87.31 759 THR A CA 1
ATOM 5702 C C . THR A 1 759 ? -8.616 4.846 -15.021 1.00 87.31 759 THR A C 1
ATOM 5704 O O . THR A 1 759 ? -7.871 4.025 -15.548 1.00 87.31 759 THR A O 1
ATOM 5707 N N . VAL A 1 760 ? -8.754 4.952 -13.697 1.00 85.81 760 VAL A N 1
ATOM 5708 C CA . VAL A 1 760 ? -8.020 4.125 -12.732 1.00 85.81 760 VAL A CA 1
ATOM 5709 C C . VAL A 1 760 ? -8.999 3.176 -12.016 1.00 85.81 760 VAL A C 1
ATOM 5711 O O . VAL A 1 760 ? -10.012 3.651 -11.495 1.00 85.81 760 VAL A O 1
ATOM 5714 N N . PRO A 1 761 ? -8.707 1.865 -11.923 1.00 88.19 761 PRO A N 1
ATOM 5715 C CA . PRO A 1 761 ? -7.479 1.209 -12.380 1.00 88.19 761 PRO A CA 1
ATOM 5716 C C . PRO A 1 761 ? -7.356 1.137 -13.904 1.00 88.19 761 PRO A C 1
ATOM 5718 O O . PRO A 1 761 ? -8.360 1.057 -14.607 1.00 88.19 761 PRO A O 1
ATOM 5721 N N . VAL A 1 762 ? -6.114 1.160 -14.396 1.00 91.56 762 VAL A N 1
ATOM 5722 C CA . VAL A 1 762 ? -5.827 1.011 -15.827 1.00 91.56 762 VAL A CA 1
ATOM 5723 C C . VAL A 1 762 ? -6.122 -0.426 -16.223 1.00 91.56 762 VAL A C 1
ATOM 5725 O O . VAL A 1 762 ? -5.531 -1.356 -15.672 1.00 91.56 762 VAL A O 1
ATOM 5728 N N . ILE A 1 763 ? -7.050 -0.598 -17.155 1.00 92.38 763 ILE A N 1
ATOM 5729 C CA . ILE A 1 763 ? -7.450 -1.905 -17.667 1.00 92.38 763 ILE A CA 1
ATOM 5730 C C . ILE A 1 763 ? -6.769 -2.109 -19.021 1.00 92.38 763 ILE A C 1
ATOM 5732 O O . ILE A 1 763 ? -6.975 -1.275 -19.907 1.00 92.38 763 ILE A O 1
ATOM 5736 N N . PRO A 1 764 ? -5.966 -3.173 -19.203 1.00 92.38 764 PRO A N 1
ATOM 5737 C CA . PRO A 1 764 ? -5.391 -3.477 -20.503 1.00 92.38 764 PRO A CA 1
ATOM 5738 C C . PRO A 1 764 ? -6.485 -3.758 -21.527 1.00 92.38 764 PRO A C 1
ATOM 5740 O O . PRO A 1 764 ? -7.492 -4.406 -21.235 1.00 92.38 764 PRO A O 1
ATOM 5743 N N . THR A 1 765 ? -6.261 -3.301 -22.751 1.00 90.44 765 THR A N 1
ATOM 5744 C CA . THR A 1 765 ? -7.117 -3.617 -23.893 1.00 90.44 765 THR A CA 1
ATOM 5745 C C . THR A 1 765 ? -6.289 -4.267 -24.987 1.00 90.44 765 THR A C 1
ATOM 5747 O O . THR A 1 765 ? -5.077 -4.091 -25.039 1.00 90.44 765 THR A O 1
ATOM 5750 N N . LEU A 1 766 ? -6.922 -5.080 -25.831 1.00 87.06 766 LEU A N 1
ATOM 5751 C CA . LEU A 1 766 ? -6.232 -5.734 -26.937 1.00 87.06 766 LEU A CA 1
ATOM 5752 C C . LEU A 1 766 ? -6.395 -4.888 -28.204 1.00 87.06 766 LEU A C 1
ATOM 5754 O O . LEU A 1 766 ? -7.512 -4.740 -28.702 1.00 87.06 766 LEU A O 1
ATOM 5758 N N . ALA A 1 767 ? -5.285 -4.388 -28.744 1.00 79.44 767 ALA A N 1
ATOM 5759 C CA . ALA A 1 767 ? -5.219 -3.736 -30.046 1.00 79.44 767 ALA A CA 1
ATOM 5760 C C . ALA A 1 767 ? -4.470 -4.655 -31.023 1.00 79.44 767 ALA A C 1
ATOM 5762 O O . ALA A 1 767 ? -3.271 -4.915 -30.887 1.00 79.44 767 ALA A O 1
ATOM 5763 N N . GLY A 1 768 ? -5.201 -5.238 -31.976 1.00 77.12 768 GLY A N 1
ATOM 5764 C CA . GLY A 1 768 ? -4.660 -6.264 -32.865 1.00 77.12 768 GLY A CA 1
ATOM 5765 C C . GLY A 1 768 ? -4.226 -7.516 -32.092 1.00 77.12 768 GLY A C 1
ATOM 5766 O O . GLY A 1 768 ? -5.060 -8.282 -31.610 1.00 77.12 768 GLY A O 1
ATOM 5767 N N . ARG A 1 769 ? -2.911 -7.748 -32.003 1.00 74.44 769 ARG A N 1
ATOM 5768 C CA . ARG A 1 769 ? -2.309 -8.888 -31.281 1.00 74.44 769 ARG A CA 1
ATOM 5769 C C . ARG A 1 769 ? -1.636 -8.499 -29.964 1.00 74.44 769 ARG A C 1
ATOM 5771 O O . ARG A 1 769 ? -1.182 -9.391 -29.261 1.00 74.44 769 ARG A O 1
ATOM 5778 N N . THR A 1 770 ? -1.561 -7.212 -29.640 1.00 78.94 770 THR A N 1
ATOM 5779 C CA . THR A 1 770 ? -0.821 -6.696 -28.480 1.00 78.94 770 THR A CA 1
ATOM 5780 C C . THR A 1 770 ? -1.750 -6.057 -27.476 1.00 78.94 770 THR A C 1
ATOM 5782 O O . THR A 1 770 ? -2.729 -5.417 -27.861 1.00 78.94 770 THR A O 1
ATOM 5785 N N . ASN A 1 771 ? -1.425 -6.179 -26.193 1.00 86.00 771 ASN A N 1
ATOM 5786 C CA . ASN A 1 771 ? -2.092 -5.355 -25.198 1.00 86.00 771 ASN A CA 1
ATOM 5787 C C . ASN A 1 771 ? -1.609 -3.904 -25.306 1.00 86.00 771 ASN A C 1
ATOM 5789 O O . ASN A 1 771 ? -0.436 -3.654 -25.594 1.00 86.00 771 ASN A O 1
ATOM 5793 N N . THR A 1 772 ? -2.508 -2.975 -25.017 1.00 87.19 772 THR A N 1
ATOM 5794 C CA . THR A 1 772 ? -2.267 -1.541 -24.853 1.00 87.19 772 THR A CA 1
ATOM 5795 C C . THR A 1 772 ? -2.884 -1.064 -23.539 1.00 87.19 772 THR A C 1
ATOM 5797 O O . THR A 1 772 ? -3.817 -1.687 -23.017 1.00 87.19 772 THR A O 1
ATOM 5800 N N . LEU A 1 773 ? -2.346 0.019 -22.977 1.00 89.69 773 LEU A N 1
ATOM 5801 C CA . LEU A 1 773 ? -2.701 0.543 -21.658 1.00 89.69 773 LEU A CA 1
ATOM 5802 C C . LEU A 1 773 ? -3.179 1.994 -21.741 1.00 89.69 773 LEU A C 1
ATOM 5804 O O . LEU A 1 773 ? -4.371 2.267 -21.591 1.00 89.69 773 LEU A O 1
ATOM 5808 N N . ILE A 1 774 ? -2.254 2.933 -21.949 1.00 86.56 774 ILE A N 1
ATOM 5809 C CA . ILE A 1 774 ? -2.548 4.369 -21.989 1.00 86.56 774 ILE A CA 1
ATOM 5810 C C . ILE A 1 774 ? -2.945 4.761 -23.412 1.00 86.56 774 ILE A C 1
ATOM 5812 O O . ILE A 1 774 ? -3.899 5.517 -23.606 1.00 86.56 774 ILE A O 1
ATOM 5816 N N . ILE A 1 775 ? -2.240 4.223 -24.408 1.00 79.31 775 ILE A N 1
ATOM 5817 C CA . ILE A 1 775 ? -2.442 4.539 -25.823 1.00 79.31 775 ILE A CA 1
ATOM 5818 C C . ILE A 1 775 ? -3.072 3.348 -26.525 1.00 79.31 775 ILE A C 1
ATOM 5820 O O . ILE A 1 775 ? -2.400 2.382 -26.862 1.00 79.31 775 ILE A O 1
ATOM 5824 N N . ASN A 1 776 ? -4.380 3.431 -26.753 1.00 75.56 776 ASN A N 1
ATOM 5825 C CA . ASN A 1 776 ? -5.178 2.332 -27.295 1.00 75.56 776 ASN A CA 1
ATOM 5826 C C . ASN A 1 776 ? -5.347 2.436 -28.816 1.00 75.56 776 ASN A C 1
ATOM 5828 O O . ASN A 1 776 ? -6.472 2.482 -29.314 1.00 75.56 776 ASN A O 1
ATOM 5832 N N . ASP A 1 777 ? -4.237 2.519 -29.548 1.00 68.19 777 ASP A N 1
ATOM 5833 C CA . ASP A 1 777 ? -4.240 2.477 -31.010 1.00 68.19 777 ASP A CA 1
ATOM 5834 C C . ASP A 1 777 ? -3.717 1.138 -31.553 1.00 68.19 777 ASP A C 1
ATOM 5836 O O . ASP A 1 777 ? -2.974 0.407 -30.895 1.00 68.19 777 ASP A O 1
ATOM 5840 N N . ASP A 1 778 ? -4.128 0.788 -32.775 1.00 63.25 778 ASP A N 1
ATOM 5841 C CA . ASP A 1 778 ? -3.655 -0.418 -33.454 1.00 63.25 778 ASP A CA 1
ATOM 5842 C C . ASP A 1 778 ? -2.273 -0.142 -34.061 1.00 63.25 778 ASP A C 1
ATOM 5844 O O . ASP A 1 778 ? -2.123 0.098 -35.263 1.00 63.25 778 ASP A O 1
ATOM 5848 N N . GLY A 1 779 ? -1.247 -0.157 -33.202 1.00 56.94 779 GLY A N 1
ATOM 5849 C CA . GLY A 1 779 ? 0.158 0.032 -33.577 1.00 56.94 779 GLY A CA 1
ATOM 5850 C C . GLY A 1 779 ? 0.690 -0.966 -34.618 1.00 56.94 779 GLY A C 1
ATOM 5851 O O . GLY A 1 779 ? 1.818 -0.800 -35.080 1.00 56.94 779 GLY A O 1
ATOM 5852 N N . TYR A 1 780 ? -0.107 -1.978 -34.985 1.00 60.22 780 TYR A N 1
ATOM 5853 C CA . TYR A 1 780 ? 0.197 -3.006 -35.976 1.00 60.22 780 TYR A CA 1
ATOM 5854 C C . TYR A 1 780 ? -0.293 -2.640 -37.391 1.00 60.22 780 TYR A C 1
ATOM 5856 O O . TYR A 1 780 ? 0.452 -2.860 -38.341 1.00 60.22 780 TYR A O 1
ATOM 5864 N N . LEU A 1 781 ? -1.495 -2.068 -37.564 1.00 58.25 781 LEU A N 1
ATOM 5865 C CA . LEU A 1 781 ? -2.080 -1.808 -38.901 1.00 58.25 781 LEU A CA 1
ATOM 5866 C C . LEU A 1 781 ? -2.468 -0.352 -39.178 1.00 58.25 781 LEU A C 1
ATOM 5868 O O . LEU A 1 781 ? -2.570 0.033 -40.344 1.00 58.25 781 LEU A O 1
ATOM 5872 N N . SER A 1 782 ? -2.764 0.449 -38.154 1.00 62.06 782 SER A N 1
ATOM 5873 C CA . SER A 1 782 ? -3.271 1.822 -38.317 1.00 62.06 782 SER A CA 1
ATOM 5874 C C . SER A 1 782 ? -3.020 2.651 -37.050 1.00 62.06 782 SER A C 1
ATOM 5876 O O . SER A 1 782 ? -3.954 2.911 -36.290 1.00 62.06 782 SER A O 1
ATOM 5878 N N . PRO A 1 783 ? -1.765 3.058 -36.801 1.00 64.69 783 PRO A N 1
ATOM 5879 C CA . PRO A 1 783 ? -1.423 3.880 -35.648 1.00 64.69 783 PRO A CA 1
ATOM 5880 C C . PRO A 1 783 ? -1.967 5.299 -35.793 1.00 64.69 783 PRO A C 1
ATOM 5882 O O . PRO A 1 783 ? -1.984 5.867 -36.889 1.00 64.69 783 PRO A O 1
ATOM 5885 N N . ASP A 1 784 ? -2.350 5.895 -34.668 1.00 68.94 784 ASP A N 1
ATOM 5886 C CA . ASP A 1 784 ? -2.789 7.286 -34.613 1.00 68.94 784 ASP A CA 1
ATOM 5887 C C . ASP A 1 784 ? -1.583 8.197 -34.350 1.00 68.94 784 ASP A C 1
ATOM 5889 O O . ASP A 1 784 ? -1.174 8.447 -33.213 1.00 68.94 784 ASP A O 1
ATOM 5893 N N . TYR A 1 785 ? -0.980 8.696 -35.429 1.00 63.84 785 TYR A N 1
ATOM 5894 C CA . TYR A 1 785 ? 0.178 9.588 -35.341 1.00 63.84 785 TYR A CA 1
ATOM 5895 C C . TYR A 1 785 ? -0.143 10.955 -34.739 1.00 63.84 785 TYR A C 1
ATOM 5897 O O . TYR A 1 785 ? 0.766 11.608 -34.228 1.00 63.84 785 TYR A O 1
ATOM 5905 N N . THR A 1 786 ? -1.404 11.390 -34.776 1.00 65.88 786 THR A N 1
ATOM 5906 C CA . THR A 1 786 ? -1.813 12.638 -34.131 1.00 65.88 786 THR A CA 1
ATOM 5907 C C . THR A 1 786 ? -1.730 12.475 -32.619 1.00 65.88 786 THR A C 1
ATOM 5909 O O . THR A 1 786 ? -1.047 13.255 -31.966 1.00 65.88 786 THR A O 1
ATOM 5912 N N . VAL A 1 787 ? -2.300 11.395 -32.077 1.00 67.12 787 VAL A N 1
ATOM 5913 C CA . VAL A 1 787 ? -2.209 11.082 -30.640 1.00 67.12 787 VAL A CA 1
ATOM 5914 C C . V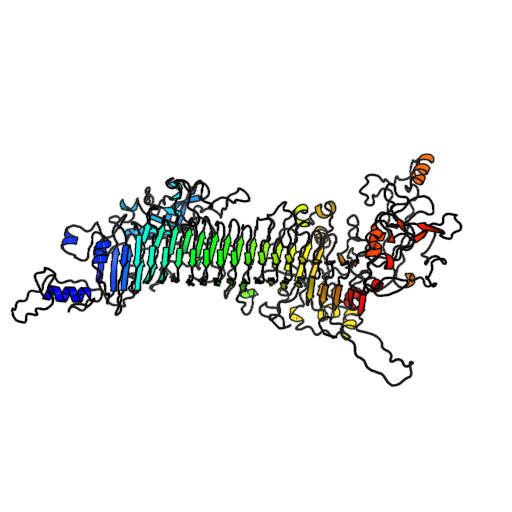AL A 1 787 ? -0.766 10.789 -30.217 1.00 67.12 787 VAL A C 1
ATOM 5916 O O . VAL A 1 787 ? -0.331 11.231 -29.155 1.00 67.12 787 VAL A O 1
ATOM 5919 N N . ARG A 1 788 ? 0.008 10.072 -31.045 1.00 67.38 788 ARG A N 1
ATOM 5920 C CA . ARG A 1 788 ? 1.409 9.734 -30.736 1.00 67.38 788 ARG A CA 1
ATOM 5921 C C . ARG A 1 788 ? 2.354 10.946 -30.750 1.00 67.38 788 ARG A C 1
ATOM 5923 O O . ARG A 1 788 ? 3.297 10.970 -29.959 1.00 67.38 788 ARG A O 1
ATOM 5930 N N . GLY A 1 789 ? 2.103 11.944 -31.600 1.00 64.12 789 GLY A N 1
ATOM 5931 C CA . GLY A 1 789 ? 2.895 13.180 -31.672 1.00 64.12 789 GLY A CA 1
ATOM 5932 C C . GLY A 1 789 ? 2.796 14.064 -30.423 1.00 64.12 789 GLY A C 1
ATOM 5933 O O . GLY A 1 789 ? 3.726 14.823 -30.145 1.00 64.12 789 GLY A O 1
ATOM 5934 N N . ASP A 1 790 ? 1.719 13.904 -29.647 1.00 67.25 790 ASP A N 1
ATOM 5935 C CA . ASP A 1 790 ? 1.443 14.654 -28.415 1.00 67.25 790 ASP A CA 1
ATOM 5936 C C . ASP A 1 790 ? 1.980 13.969 -27.144 1.00 67.25 790 ASP A C 1
ATOM 5938 O O . ASP A 1 790 ? 1.920 14.539 -26.055 1.00 67.25 790 ASP A O 1
ATOM 5942 N N . ILE A 1 791 ? 2.536 12.755 -27.261 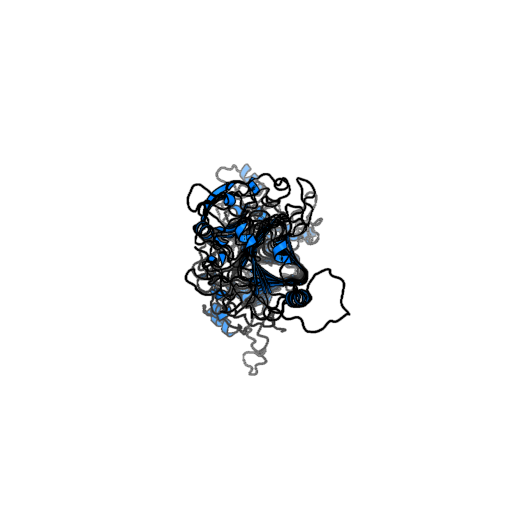1.00 71.75 791 ILE A N 1
ATOM 5943 C CA . ILE A 1 791 ? 3.038 11.955 -26.122 1.00 71.75 791 ILE A CA 1
ATOM 5944 C C . ILE A 1 791 ? 4.515 11.549 -26.241 1.00 71.75 791 ILE A C 1
ATOM 5946 O O . ILE A 1 791 ? 5.151 11.249 -25.227 1.00 71.75 791 ILE A O 1
ATOM 5950 N N . SER A 1 792 ? 5.072 11.515 -27.457 1.00 77.31 792 SER A N 1
ATOM 5951 C CA . SER A 1 792 ? 6.483 11.215 -27.705 1.00 77.31 792 SER A CA 1
ATOM 5952 C C . SER A 1 792 ? 7.017 11.991 -28.908 1.00 77.31 792 SER A C 1
ATOM 5954 O O . SER A 1 792 ? 6.408 12.000 -29.975 1.00 77.31 792 SER A O 1
ATOM 5956 N N . GLN A 1 793 ? 8.197 12.593 -28.761 1.00 72.94 793 GLN A N 1
ATOM 5957 C CA . GLN A 1 793 ? 8.940 13.237 -29.853 1.00 72.94 793 GLN A CA 1
ATOM 5958 C C . GLN A 1 793 ? 10.262 12.532 -30.179 1.00 72.94 793 GLN A C 1
ATOM 5960 O O . GLN A 1 793 ? 11.168 13.137 -30.747 1.00 72.94 793 GLN A O 1
ATOM 5965 N N . GLY A 1 794 ? 10.392 11.254 -29.818 1.00 69.75 794 GLY A N 1
ATOM 5966 C CA . GLY A 1 794 ? 11.677 10.565 -29.859 1.00 69.75 794 GLY A CA 1
ATOM 5967 C C . GLY A 1 794 ? 12.593 11.004 -28.712 1.00 69.75 794 GLY A C 1
ATOM 5968 O O . GLY A 1 794 ? 12.391 12.021 -28.049 1.00 69.75 794 GLY A O 1
ATOM 5969 N N . GLY A 1 795 ? 13.594 10.189 -28.411 1.00 77.56 795 GLY A N 1
ATOM 5970 C CA . GLY A 1 795 ? 14.457 10.386 -27.254 1.00 77.56 795 GLY A CA 1
ATOM 5971 C C . GLY A 1 795 ? 15.201 9.112 -26.885 1.00 77.56 795 GLY A C 1
ATOM 5972 O O . GLY A 1 795 ? 15.327 8.183 -27.680 1.00 77.56 795 GLY A O 1
ATOM 5973 N N . VAL A 1 796 ? 15.711 9.047 -25.658 1.00 85.94 796 VAL A N 1
ATOM 5974 C CA . VAL A 1 796 ? 16.476 7.884 -25.193 1.00 85.94 796 VAL A CA 1
ATOM 5975 C C . VAL A 1 796 ? 15.519 6.827 -24.640 1.00 85.94 796 VAL A C 1
ATOM 5977 O O . VAL A 1 796 ? 15.017 6.950 -23.529 1.00 85.94 796 VAL A O 1
ATOM 5980 N N . CYS A 1 797 ? 15.268 5.752 -25.380 1.00 90.06 797 CYS A N 1
ATOM 5981 C CA . CYS A 1 797 ? 14.510 4.618 -24.847 1.00 90.06 797 CYS A CA 1
ATOM 5982 C C . CYS A 1 797 ? 15.324 3.879 -23.793 1.00 90.06 797 CYS A C 1
ATOM 5984 O O . CYS A 1 797 ? 14.821 3.546 -22.722 1.00 90.06 797 CYS A O 1
ATOM 5986 N N . LEU A 1 798 ? 16.602 3.653 -24.085 1.00 94.19 798 LEU A N 1
ATOM 5987 C CA . LEU A 1 798 ? 17.467 2.863 -23.233 1.00 94.19 798 LEU A CA 1
ATOM 5988 C C . LEU A 1 798 ? 18.866 3.462 -23.159 1.00 94.19 798 LEU A C 1
ATOM 5990 O O . LEU A 1 798 ? 19.420 3.911 -24.161 1.00 94.19 798 LEU A O 1
ATOM 5994 N N . ARG A 1 799 ? 19.457 3.432 -21.966 1.00 94.12 799 ARG A N 1
ATOM 5995 C CA . ARG A 1 799 ? 20.847 3.813 -21.733 1.00 94.12 799 ARG A CA 1
ATOM 5996 C C . ARG A 1 799 ? 21.553 2.794 -20.841 1.00 94.12 799 ARG A C 1
ATOM 5998 O O . ARG A 1 799 ? 21.079 2.524 -19.744 1.00 94.12 799 ARG A O 1
ATOM 6005 N N . ALA A 1 800 ? 22.707 2.296 -21.271 1.00 94.69 800 ALA A N 1
ATOM 6006 C CA . ALA A 1 800 ? 23.599 1.448 -20.485 1.00 94.69 800 ALA A CA 1
ATOM 6007 C C . ALA A 1 800 ? 24.982 2.106 -20.386 1.00 94.69 800 ALA A C 1
ATOM 6009 O O . ALA A 1 800 ? 25.562 2.451 -21.414 1.00 94.69 800 ALA A O 1
ATOM 6010 N N . VAL A 1 801 ? 25.489 2.316 -19.169 1.00 93.12 801 VAL A N 1
ATOM 6011 C CA . VAL A 1 801 ? 26.791 2.967 -18.908 1.00 93.12 801 VAL A CA 1
ATOM 6012 C C . VAL A 1 801 ? 27.559 2.272 -17.782 1.00 93.12 801 VAL A C 1
ATOM 6014 O O . VAL A 1 801 ? 26.959 1.535 -16.995 1.00 93.12 801 VAL A O 1
ATOM 6017 N N . GLU A 1 802 ? 28.861 2.549 -17.658 1.00 91.88 802 GLU A N 1
ATOM 6018 C CA . GLU A 1 802 ? 29.690 2.089 -16.531 1.00 91.88 802 GLU A CA 1
ATOM 6019 C C . GLU A 1 802 ? 29.579 0.557 -16.316 1.00 91.88 802 GLU A C 1
ATOM 6021 O O . GLU A 1 802 ? 29.052 0.101 -15.298 1.00 91.88 802 GLU A O 1
ATOM 6026 N N . SER A 1 803 ? 30.017 -0.238 -17.300 1.00 92.00 803 SER A N 1
ATOM 6027 C CA . SER A 1 803 ? 30.033 -1.715 -17.286 1.00 92.00 803 SER A CA 1
ATOM 6028 C C . SER A 1 803 ? 28.671 -2.411 -17.142 1.00 92.00 803 SER A C 1
ATOM 6030 O O . SER A 1 803 ? 28.595 -3.537 -16.654 1.00 92.00 803 SER A O 1
ATOM 6032 N N . SER A 1 804 ? 27.571 -1.767 -17.531 1.00 96.00 804 SER A N 1
ATOM 6033 C CA . SER A 1 804 ? 26.219 -2.326 -17.355 1.00 96.00 804 SER A CA 1
ATOM 6034 C C . SER A 1 804 ? 25.789 -3.236 -18.507 1.00 96.00 804 SER A C 1
ATOM 6036 O O . SER A 1 804 ? 26.340 -3.166 -19.601 1.00 96.00 804 SER A O 1
ATOM 6038 N N . VAL A 1 805 ? 24.781 -4.0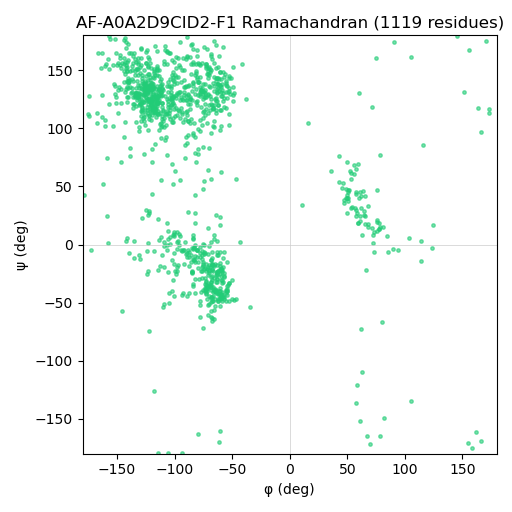82 -18.292 1.00 95.56 805 VAL A N 1
ATOM 6039 C CA . VAL A 1 805 ? 24.308 -5.062 -19.284 1.00 95.56 805 VAL A CA 1
ATOM 6040 C C . VAL A 1 805 ? 22.811 -4.917 -19.543 1.00 95.56 805 VAL A C 1
ATOM 6042 O O . VAL A 1 805 ? 22.010 -4.741 -18.629 1.00 95.56 805 VAL A O 1
ATOM 6045 N N . VAL A 1 806 ? 22.413 -5.035 -20.804 1.00 96.56 806 VAL A N 1
ATOM 6046 C CA . VAL A 1 806 ? 21.015 -5.093 -21.229 1.00 96.56 806 VAL A CA 1
ATOM 6047 C C . VAL A 1 806 ? 20.791 -6.371 -22.014 1.00 96.56 806 VAL A C 1
ATOM 6049 O O . VAL A 1 806 ? 21.469 -6.600 -23.009 1.00 96.56 806 VAL A O 1
ATOM 6052 N N . ASN A 1 807 ? 19.815 -7.173 -21.603 1.00 94.50 807 ASN A N 1
ATOM 6053 C CA . ASN A 1 807 ? 19.429 -8.409 -22.275 1.00 94.50 807 ASN A CA 1
ATOM 6054 C C . ASN A 1 807 ? 18.010 -8.275 -22.839 1.00 94.50 807 ASN A C 1
ATOM 6056 O O . ASN A 1 807 ? 17.086 -7.957 -22.097 1.00 94.50 807 ASN A O 1
ATOM 6060 N N . THR A 1 808 ? 17.838 -8.546 -24.131 1.00 92.38 808 THR A N 1
ATOM 6061 C CA . THR A 1 808 ? 16.564 -8.483 -24.863 1.00 92.38 808 THR A CA 1
ATOM 6062 C C . THR A 1 808 ? 16.336 -9.818 -25.566 1.00 92.38 808 THR A C 1
ATOM 6064 O O . THR A 1 808 ? 17.009 -10.109 -26.545 1.00 92.38 808 THR A O 1
ATOM 6067 N N . ASN A 1 809 ? 15.419 -10.651 -25.084 1.00 88.50 809 ASN A N 1
ATOM 6068 C CA . ASN A 1 809 ? 15.187 -11.972 -25.670 1.00 88.50 809 ASN A CA 1
ATOM 6069 C C . ASN A 1 809 ? 13.697 -12.235 -25.889 1.00 88.50 809 ASN A C 1
ATOM 6071 O O . ASN A 1 809 ? 12.927 -12.171 -24.933 1.00 88.50 809 ASN A O 1
ATOM 6075 N N . ASN A 1 810 ? 13.290 -12.554 -27.121 1.00 87.44 810 ASN A N 1
ATOM 6076 C CA . ASN A 1 810 ? 11.882 -12.777 -27.471 1.00 87.44 810 ASN A CA 1
ATOM 6077 C C . ASN A 1 810 ? 10.983 -11.595 -27.045 1.00 87.44 810 ASN A C 1
ATOM 6079 O O . ASN A 1 810 ? 10.102 -11.718 -26.192 1.00 87.44 810 ASN A O 1
ATOM 6083 N N . VAL A 1 811 ? 11.255 -10.417 -27.610 1.00 90.31 811 VAL A N 1
ATOM 6084 C CA . VAL A 1 811 ? 10.551 -9.163 -27.292 1.00 90.31 811 VAL A CA 1
ATOM 6085 C C . VAL A 1 811 ? 9.878 -8.617 -28.541 1.00 90.31 811 VAL A C 1
ATOM 6087 O O . VAL A 1 811 ? 10.489 -8.545 -29.608 1.00 90.31 811 VAL A O 1
ATOM 6090 N N . HIS A 1 812 ? 8.617 -8.213 -28.412 1.00 88.88 812 HIS A N 1
ATOM 6091 C CA . HIS A 1 812 ? 7.864 -7.523 -29.451 1.00 88.88 812 HIS A CA 1
ATOM 6092 C C . HIS A 1 812 ? 7.760 -6.028 -29.128 1.00 88.88 812 HIS A C 1
ATOM 6094 O O . HIS A 1 812 ? 7.162 -5.635 -28.129 1.00 88.88 812 HIS A O 1
ATOM 6100 N N . PHE A 1 813 ? 8.308 -5.188 -30.009 1.00 88.00 813 PHE A N 1
ATOM 6101 C CA . PHE A 1 813 ? 8.116 -3.737 -29.984 1.00 88.00 813 PHE A CA 1
ATOM 6102 C C . PHE A 1 813 ? 6.984 -3.328 -30.954 1.00 88.00 813 PHE A C 1
ATOM 6104 O O . PHE A 1 813 ? 7.124 -3.523 -32.169 1.00 88.00 813 PHE A O 1
ATOM 6111 N N . PRO A 1 814 ? 5.847 -2.794 -30.468 1.00 80.12 814 PRO A N 1
ATOM 6112 C CA . PRO A 1 814 ? 4.729 -2.362 -31.302 1.00 80.12 814 PRO A CA 1
ATOM 6113 C C . PRO A 1 814 ? 5.006 -0.953 -31.855 1.00 80.12 814 PRO A C 1
ATOM 6115 O O . PRO A 1 814 ? 4.733 0.066 -31.218 1.00 80.12 814 PRO A O 1
ATOM 6118 N N . VAL A 1 815 ? 5.594 -0.897 -33.050 1.00 71.75 815 VAL A N 1
ATOM 6119 C CA . VAL A 1 815 ? 5.935 0.338 -33.776 1.00 71.75 815 VAL A CA 1
ATOM 6120 C C . VAL A 1 815 ? 5.386 0.307 -35.208 1.00 71.75 815 VAL A C 1
ATOM 6122 O O . VAL A 1 815 ? 5.544 -0.701 -35.886 1.00 71.75 815 VAL A O 1
ATOM 6125 N N . PRO A 1 816 ? 4.752 1.375 -35.707 1.00 55.72 816 PRO A N 1
ATOM 6126 C CA . PRO A 1 816 ? 4.011 1.358 -36.970 1.00 55.72 816 PRO A CA 1
ATOM 6127 C C . PRO A 1 816 ? 4.759 0.752 -38.156 1.00 55.72 816 PRO A C 1
ATOM 6129 O O . PRO A 1 816 ? 5.902 1.129 -38.401 1.00 55.72 816 PRO A O 1
ATOM 6132 N N . VAL A 1 817 ? 4.112 -0.089 -38.961 1.00 51.25 817 VAL A N 1
ATOM 6133 C CA . VAL A 1 817 ? 4.684 -0.555 -40.235 1.00 51.25 817 VAL A CA 1
ATOM 6134 C C . VAL A 1 817 ? 4.139 0.279 -41.387 1.00 51.25 817 VAL A C 1
ATOM 6136 O O . VAL A 1 817 ? 2.935 0.460 -41.499 1.00 51.25 817 VAL A O 1
ATOM 6139 N N . ASN A 1 818 ? 5.050 0.781 -42.227 1.00 46.25 818 ASN A N 1
ATOM 6140 C CA . ASN A 1 818 ? 4.807 1.709 -43.338 1.00 46.25 818 ASN A CA 1
ATOM 6141 C C . ASN A 1 818 ? 4.193 3.073 -42.943 1.00 46.25 818 ASN A C 1
ATOM 6143 O O . ASN A 1 818 ? 3.208 3.159 -42.226 1.00 46.25 818 ASN A O 1
ATOM 6147 N N . ALA A 1 819 ? 4.808 4.158 -43.435 1.00 45.44 819 ALA A N 1
ATOM 6148 C CA . ALA A 1 819 ? 4.496 5.569 -43.140 1.00 45.44 819 ALA A CA 1
ATOM 6149 C C . ALA A 1 819 ? 4.949 6.134 -41.776 1.00 45.44 819 ALA A C 1
ATOM 6151 O O . ALA A 1 819 ? 4.572 7.255 -41.437 1.00 45.44 819 ALA A O 1
ATOM 6152 N N . SER A 1 820 ? 5.800 5.429 -41.013 1.00 49.03 820 SER A N 1
ATOM 6153 C CA . SER A 1 820 ? 6.415 6.050 -39.834 1.00 49.03 820 SER A CA 1
ATOM 6154 C C . SER A 1 820 ? 7.349 7.179 -40.268 1.00 49.03 820 SER A C 1
ATOM 6156 O O . SER A 1 820 ? 8.205 6.952 -41.126 1.00 49.03 820 SER A O 1
ATOM 6158 N N . PRO A 1 821 ? 7.248 8.362 -39.652 1.00 46.94 821 PRO A N 1
ATOM 6159 C CA . PRO A 1 821 ? 8.182 9.456 -39.844 1.00 46.94 821 PRO A CA 1
ATOM 6160 C C . PRO A 1 821 ? 9.500 9.162 -39.093 1.00 46.94 821 PRO A C 1
ATOM 6162 O O . PRO A 1 821 ? 10.002 9.970 -38.341 1.00 46.94 821 PRO A O 1
ATOM 6165 N N . ALA A 1 822 ? 10.057 7.965 -39.238 1.00 47.72 822 ALA A N 1
ATOM 6166 C CA . ALA A 1 822 ? 11.312 7.555 -38.611 1.00 47.72 822 ALA A CA 1
ATOM 6167 C C . ALA A 1 822 ? 12.329 7.178 -39.699 1.00 47.72 822 ALA A C 1
ATOM 6169 O O . ALA A 1 822 ? 12.994 6.159 -39.599 1.00 47.72 822 ALA A O 1
ATOM 6170 N N . ASP A 1 823 ? 12.404 7.981 -40.763 1.00 48.53 823 ASP A N 1
ATOM 6171 C CA . ASP A 1 823 ? 13.373 7.849 -41.869 1.00 48.53 823 ASP A CA 1
ATOM 6172 C C . ASP A 1 823 ? 14.204 9.145 -42.032 1.00 48.53 823 ASP A C 1
ATOM 6174 O O . ASP A 1 823 ? 14.628 9.521 -43.120 1.00 48.53 823 ASP A O 1
ATOM 6178 N N . GLY A 1 824 ? 14.377 9.908 -40.946 1.00 46.56 824 GLY A N 1
ATOM 6179 C CA . GLY A 1 824 ? 15.130 11.165 -40.924 1.00 46.56 824 GLY A CA 1
ATOM 6180 C C . GLY A 1 824 ? 16.636 11.002 -40.741 1.00 46.56 824 GLY A C 1
ATOM 6181 O O . GLY A 1 824 ? 17.136 10.016 -40.197 1.00 46.56 824 GLY A O 1
ATOM 6182 N N . LEU A 1 825 ? 17.368 12.028 -41.185 1.00 45.50 825 LEU A N 1
ATOM 6183 C CA . LEU A 1 825 ? 18.829 12.052 -41.337 1.00 45.50 825 LEU A CA 1
ATOM 6184 C C . LEU A 1 825 ? 19.587 12.019 -39.994 1.00 45.50 825 LEU A C 1
ATOM 6186 O O . LEU A 1 825 ? 20.612 11.341 -39.858 1.00 45.50 825 LEU A O 1
ATOM 6190 N N . TYR A 1 826 ? 19.084 12.732 -38.986 1.00 50.91 826 TYR A N 1
ATOM 6191 C CA . TYR A 1 826 ? 19.678 12.857 -37.653 1.00 50.91 826 TYR A CA 1
ATOM 6192 C C . TYR A 1 826 ? 18.591 13.088 -36.594 1.00 50.91 826 TYR A C 1
ATOM 6194 O O . TYR A 1 826 ? 17.453 13.381 -36.929 1.00 50.91 826 TYR A O 1
ATOM 6202 N N . TYR A 1 827 ? 18.938 12.915 -35.314 1.00 53.41 827 TYR A N 1
ATOM 6203 C CA . TYR A 1 827 ? 18.041 13.273 -34.210 1.00 53.41 827 TYR A CA 1
ATOM 6204 C C . TYR A 1 827 ? 18.037 14.796 -34.043 1.00 53.41 827 TYR A C 1
ATOM 6206 O O . TYR A 1 827 ? 19.038 15.344 -33.575 1.00 53.41 827 TYR A O 1
ATOM 6214 N N . ASP A 1 828 ? 16.932 15.446 -34.414 1.00 52.31 828 ASP A N 1
ATOM 6215 C CA . ASP A 1 828 ? 16.699 16.881 -34.222 1.00 52.31 828 ASP A CA 1
ATOM 6216 C C . ASP A 1 828 ? 15.333 17.122 -33.592 1.00 52.31 828 ASP A C 1
ATOM 6218 O O . ASP A 1 828 ? 14.293 16.788 -34.157 1.00 52.31 828 ASP A O 1
ATOM 6222 N N . VAL A 1 829 ? 15.324 17.754 -32.423 1.00 52.16 829 VAL A N 1
ATOM 6223 C CA . VAL A 1 829 ? 14.073 18.106 -31.751 1.00 52.16 829 VAL A CA 1
ATOM 6224 C C . VAL A 1 829 ? 13.308 19.224 -32.472 1.00 52.16 829 VAL A C 1
ATOM 6226 O O . VAL A 1 829 ? 12.092 19.338 -32.325 1.00 52.16 829 VAL A O 1
ATOM 6229 N N . SER A 1 830 ? 14.016 20.033 -33.265 1.00 47.03 830 SER A N 1
ATOM 6230 C CA . SER A 1 830 ? 13.452 21.116 -34.074 1.00 47.03 830 SER A CA 1
ATOM 6231 C C . SER A 1 830 ? 13.027 20.678 -35.480 1.00 47.03 830 SER A C 1
ATOM 6233 O O . SER A 1 830 ? 12.378 21.454 -36.179 1.00 47.03 830 SER A O 1
ATOM 6235 N N . GLY A 1 831 ? 13.349 19.439 -35.867 1.00 47.03 831 GLY A N 1
ATOM 6236 C CA . GLY A 1 831 ? 12.968 18.851 -37.146 1.00 47.03 831 GLY A CA 1
ATOM 6237 C C . GLY A 1 831 ? 11.495 18.444 -37.219 1.00 47.03 831 GLY A C 1
ATOM 6238 O O . GLY A 1 831 ? 10.762 18.414 -36.213 1.00 47.03 831 GLY A O 1
ATOM 6239 N N . ASP A 1 832 ? 11.067 18.105 -38.435 1.00 49.19 832 ASP A N 1
ATOM 6240 C CA . ASP A 1 832 ? 9.740 17.546 -38.684 1.00 49.19 832 ASP A CA 1
ATOM 6241 C C . ASP A 1 832 ? 9.612 16.181 -37.990 1.00 49.19 832 ASP A C 1
ATOM 6243 O O . ASP A 1 832 ? 10.583 15.624 -37.471 1.00 49.19 832 ASP A O 1
ATOM 6247 N N . LEU A 1 833 ? 8.404 15.602 -37.969 1.00 49.50 833 LEU A N 1
ATOM 6248 C CA . LEU A 1 833 ? 8.194 14.281 -37.362 1.00 49.50 833 LEU A CA 1
ATOM 6249 C C . LEU A 1 833 ? 9.207 13.246 -37.875 1.00 49.50 833 LEU A C 1
ATOM 6251 O O . LEU A 1 833 ? 9.550 12.357 -37.107 1.00 49.50 833 LEU A O 1
ATOM 6255 N N . CYS A 1 834 ? 9.678 13.398 -39.124 1.00 46.47 834 CYS A N 1
ATOM 6256 C CA . CYS A 1 834 ? 10.633 12.527 -39.809 1.00 46.47 834 CYS A CA 1
ATOM 6257 C C . CYS A 1 834 ? 11.994 12.407 -39.101 1.00 46.47 834 CYS A C 1
ATOM 6259 O O . CYS A 1 834 ? 12.642 11.372 -39.225 1.00 46.47 834 CYS A O 1
ATOM 6261 N N . ASP A 1 835 ? 12.409 13.422 -38.335 1.00 49.84 835 ASP A N 1
ATOM 6262 C CA . ASP A 1 835 ? 13.746 13.547 -37.728 1.00 49.84 835 ASP A CA 1
ATOM 6263 C C . ASP A 1 835 ? 13.808 13.044 -36.269 1.00 49.84 835 ASP A C 1
ATOM 6265 O O . ASP A 1 835 ? 14.807 13.194 -35.557 1.00 49.84 835 ASP A O 1
ATOM 6269 N N . ARG A 1 836 ? 12.721 12.426 -35.794 1.00 62.09 836 ARG A N 1
ATOM 6270 C CA . ARG A 1 836 ? 12.522 12.048 -34.391 1.00 62.09 836 ARG A CA 1
ATOM 6271 C C . ARG A 1 836 ? 12.666 10.541 -34.210 1.00 62.09 836 ARG A C 1
ATOM 6273 O O . ARG A 1 836 ? 11.836 9.762 -34.664 1.00 62.09 836 ARG A O 1
ATOM 6280 N N . PHE A 1 837 ? 13.714 10.119 -33.500 1.00 67.25 837 PHE A N 1
ATOM 6281 C CA . PHE A 1 837 ? 14.060 8.702 -33.334 1.00 67.25 837 PHE A CA 1
ATOM 6282 C C . PHE A 1 837 ? 14.174 8.247 -31.886 1.00 67.25 837 PHE A C 1
ATOM 6284 O O . PHE A 1 837 ? 14.497 9.013 -30.977 1.00 67.25 837 PHE A O 1
ATOM 6291 N N . ASN A 1 838 ? 13.993 6.941 -31.709 1.00 77.19 838 ASN A N 1
ATOM 6292 C CA . ASN A 1 838 ? 14.201 6.235 -30.458 1.00 77.19 838 ASN A CA 1
ATOM 6293 C C . ASN A 1 838 ? 15.647 5.723 -30.350 1.00 77.19 838 ASN A C 1
ATOM 6295 O O . ASN A 1 838 ? 16.143 4.993 -31.211 1.00 77.19 838 ASN A O 1
ATOM 6299 N N . ILE A 1 839 ? 16.336 6.097 -29.272 1.00 79.31 839 ILE A N 1
ATOM 6300 C CA . ILE A 1 839 ? 17.778 5.889 -29.099 1.00 79.31 839 ILE A CA 1
ATOM 6301 C C . ILE A 1 839 ? 18.061 4.844 -28.017 1.00 79.31 839 ILE A C 1
ATOM 6303 O O . ILE A 1 839 ? 17.514 4.898 -26.913 1.00 79.31 839 ILE A O 1
ATOM 6307 N N . TRP A 1 840 ? 18.972 3.927 -28.331 1.00 89.31 840 TRP A N 1
ATOM 6308 C CA . TRP A 1 840 ? 19.580 2.966 -27.416 1.00 89.31 840 TRP A CA 1
ATOM 6309 C C . TRP A 1 840 ? 21.059 3.314 -27.260 1.00 89.31 840 TRP A C 1
ATOM 6311 O O . TRP A 1 840 ? 21.867 3.067 -28.147 1.00 89.31 840 TRP A O 1
ATOM 6321 N N . ASN A 1 841 ? 21.426 3.926 -26.142 1.00 88.25 841 ASN A N 1
ATOM 6322 C CA . ASN A 1 841 ? 22.782 4.405 -25.900 1.00 88.25 841 ASN A CA 1
ATOM 6323 C C . ASN A 1 841 ? 23.581 3.397 -25.062 1.00 88.25 841 ASN A C 1
ATOM 6325 O O . ASN A 1 841 ? 23.287 3.215 -23.879 1.00 88.25 841 ASN A O 1
ATOM 6329 N N . ILE A 1 842 ? 24.582 2.764 -25.670 1.00 90.44 842 ILE A N 1
ATOM 6330 C CA . ILE A 1 842 ? 25.469 1.770 -25.063 1.00 90.44 842 ILE A CA 1
ATOM 6331 C C . ILE A 1 842 ? 26.876 2.372 -24.941 1.00 90.44 842 ILE A C 1
ATOM 6333 O O . ILE A 1 842 ? 27.639 2.463 -25.904 1.00 90.44 842 ILE A O 1
ATOM 6337 N N . ALA A 1 843 ? 27.215 2.805 -23.731 1.00 84.62 843 ALA A N 1
ATOM 6338 C CA . ALA A 1 843 ? 28.437 3.538 -23.425 1.00 84.62 843 ALA A CA 1
ATOM 6339 C C . ALA A 1 843 ? 29.546 2.651 -22.846 1.00 84.62 843 ALA A C 1
ATOM 6341 O O . ALA A 1 843 ? 29.287 1.590 -22.274 1.00 84.62 843 ALA A O 1
ATOM 6342 N N . ASP A 1 844 ? 30.777 3.158 -22.912 1.00 83.00 844 ASP A N 1
ATOM 6343 C CA . ASP A 1 844 ? 31.945 2.641 -22.194 1.00 83.00 844 ASP A CA 1
ATOM 6344 C C . ASP A 1 844 ? 32.236 1.163 -22.533 1.00 83.00 844 ASP A C 1
ATOM 6346 O O . ASP A 1 844 ? 32.456 0.803 -23.689 1.00 83.00 844 ASP A O 1
ATOM 6350 N N . ASP A 1 845 ? 32.222 0.282 -21.540 1.00 86.31 845 ASP A N 1
ATOM 6351 C CA 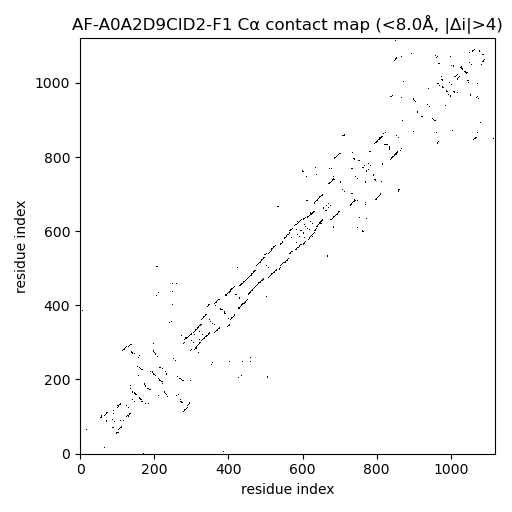. ASP A 1 845 ? 32.324 -1.172 -21.656 1.00 86.31 845 ASP A CA 1
ATOM 6352 C C . ASP A 1 845 ? 30.993 -1.903 -21.424 1.00 86.31 845 ASP A C 1
ATOM 6354 O O . ASP A 1 845 ? 30.964 -3.132 -21.308 1.00 86.31 845 ASP A O 1
ATOM 6358 N N . SER A 1 846 ? 29.889 -1.152 -21.391 1.00 91.50 846 SER A N 1
ATOM 6359 C CA . SER A 1 846 ? 28.541 -1.700 -21.242 1.00 91.50 846 SER A CA 1
ATOM 6360 C C . SER A 1 846 ? 28.138 -2.537 -22.449 1.00 91.50 846 SER A C 1
ATOM 6362 O O . SER A 1 846 ? 28.652 -2.350 -23.557 1.00 91.50 846 SER A O 1
ATOM 6364 N N . ARG A 1 847 ? 27.197 -3.462 -22.231 1.00 91.31 847 ARG A N 1
ATOM 6365 C CA . ARG A 1 847 ? 26.789 -4.451 -23.225 1.00 91.31 847 ARG A CA 1
ATOM 6366 C C . ARG A 1 847 ? 25.293 -4.467 -23.500 1.00 91.31 847 ARG A C 1
ATOM 6368 O O . ARG A 1 847 ? 24.488 -4.388 -22.578 1.00 91.31 847 ARG A O 1
ATOM 6375 N N . LEU A 1 848 ? 24.934 -4.650 -24.765 1.00 92.12 848 LEU A N 1
ATOM 6376 C CA . LEU A 1 848 ? 23.599 -5.025 -25.215 1.00 92.12 848 LEU A CA 1
ATOM 6377 C C . LEU A 1 848 ? 23.646 -6.419 -25.829 1.00 92.12 848 LEU A C 1
ATOM 6379 O O . LEU A 1 848 ? 24.470 -6.698 -26.688 1.00 92.12 848 LEU A O 1
ATOM 6383 N N . ASN A 1 849 ? 22.706 -7.252 -25.432 1.00 91.50 849 ASN A N 1
ATOM 6384 C CA . ASN A 1 849 ? 22.545 -8.632 -25.838 1.00 91.50 849 ASN A CA 1
ATOM 6385 C C . ASN A 1 849 ? 21.120 -8.798 -26.371 1.00 91.50 849 ASN A C 1
ATOM 6387 O O . ASN A 1 849 ? 20.183 -8.603 -25.595 1.00 91.50 849 ASN A O 1
ATOM 6391 N N . ALA A 1 850 ? 20.928 -9.111 -27.656 1.00 88.56 850 ALA A N 1
ATOM 6392 C CA . ALA A 1 850 ? 19.584 -9.184 -28.233 1.00 88.56 850 ALA A CA 1
ATOM 6393 C C . ALA A 1 850 ? 19.360 -10.336 -29.231 1.00 88.56 850 ALA A C 1
ATOM 6395 O O . ALA A 1 850 ? 20.161 -10.540 -30.143 1.00 88.56 850 ALA A O 1
ATOM 6396 N N . SER A 1 851 ? 18.232 -11.038 -29.080 1.00 84.75 851 SER A N 1
ATOM 6397 C CA . SER A 1 851 ? 17.816 -12.200 -29.887 1.00 84.75 851 SER A CA 1
ATOM 6398 C C . SER A 1 851 ? 16.286 -12.316 -29.988 1.00 84.75 851 SER A C 1
ATOM 6400 O O . SER A 1 851 ? 15.552 -11.845 -29.113 1.00 84.75 851 SER A O 1
ATOM 6402 N N . TYR A 1 852 ? 15.795 -12.944 -31.061 1.00 84.06 852 TYR A N 1
ATOM 6403 C CA . TYR A 1 852 ? 14.369 -13.189 -31.343 1.00 84.06 852 TYR A CA 1
ATOM 6404 C C . TYR A 1 852 ? 13.453 -11.955 -31.231 1.00 84.06 852 TYR A C 1
ATOM 6406 O O . TYR A 1 852 ? 12.384 -11.997 -30.620 1.00 84.06 852 TYR A O 1
ATOM 6414 N N . VAL A 1 853 ? 13.850 -10.826 -31.820 1.00 86.38 853 VAL A N 1
ATOM 6415 C CA . VAL A 1 853 ? 13.089 -9.572 -31.707 1.00 86.38 853 VAL A CA 1
ATOM 6416 C C . VAL A 1 853 ? 12.010 -9.458 -32.791 1.00 86.38 853 VAL A C 1
ATOM 6418 O O . VAL A 1 853 ? 12.239 -9.774 -33.955 1.00 86.38 853 VAL A O 1
ATOM 6421 N N . SER A 1 854 ? 10.812 -8.999 -32.417 1.00 84.56 854 SER A N 1
ATOM 6422 C CA . SER A 1 854 ? 9.707 -8.712 -33.343 1.00 84.56 854 SER A CA 1
ATOM 6423 C C . SER A 1 854 ? 9.406 -7.217 -33.396 1.00 84.56 854 SER A C 1
ATOM 6425 O O . SER A 1 854 ? 9.360 -6.550 -32.362 1.00 84.56 854 SER A O 1
ATOM 6427 N N . LEU A 1 855 ? 9.113 -6.711 -34.591 1.00 81.69 855 LEU A N 1
ATOM 6428 C CA . LEU A 1 855 ? 8.673 -5.335 -34.819 1.00 81.69 855 LEU A CA 1
ATOM 6429 C C . LEU A 1 855 ? 7.272 -5.369 -35.396 1.00 81.69 855 LEU A C 1
ATOM 6431 O O . LEU A 1 855 ? 7.069 -6.013 -36.423 1.00 81.69 855 LEU A O 1
ATOM 6435 N N . SER A 1 856 ? 6.318 -4.748 -34.696 1.00 76.81 856 SER A N 1
ATOM 6436 C CA . SER A 1 856 ? 4.893 -4.780 -35.042 1.00 76.81 856 SER A CA 1
ATOM 6437 C C . SER A 1 856 ? 4.473 -6.109 -35.622 1.00 76.81 856 SER A C 1
ATOM 6439 O O . SER A 1 856 ? 4.130 -6.208 -36.790 1.00 76.81 856 SER A O 1
ATOM 6441 N N . GLY A 1 857 ? 4.592 -7.150 -34.798 1.00 76.25 857 GLY A N 1
ATOM 6442 C CA . GLY A 1 857 ? 4.098 -8.485 -35.076 1.00 76.25 857 GLY A CA 1
ATOM 6443 C C . GLY A 1 857 ? 4.719 -9.138 -36.305 1.00 76.25 857 GLY A C 1
ATOM 6444 O O . GLY A 1 857 ? 4.116 -10.068 -36.818 1.00 76.25 857 GLY A O 1
ATOM 6445 N N . MET A 1 858 ? 5.883 -8.682 -36.775 1.00 79.94 858 MET A N 1
ATOM 6446 C CA . MET A 1 858 ? 6.596 -9.214 -37.936 1.00 79.94 858 MET A CA 1
ATOM 6447 C C . MET A 1 858 ? 8.091 -9.379 -37.641 1.00 79.94 858 MET A C 1
ATOM 6449 O O . MET A 1 858 ? 8.623 -8.835 -36.667 1.00 79.94 858 MET A O 1
ATOM 6453 N N . HIS A 1 859 ? 8.783 -10.141 -38.494 1.00 82.75 859 HIS A N 1
ATOM 6454 C CA . HIS A 1 859 ? 10.246 -10.153 -38.489 1.00 82.75 859 HIS A CA 1
ATOM 6455 C C . HIS A 1 859 ? 10.767 -8.777 -38.945 1.00 82.75 859 HIS A C 1
ATOM 6457 O O . HIS A 1 859 ? 10.235 -8.249 -39.928 1.00 82.75 859 HIS A O 1
ATOM 6463 N N . PRO A 1 860 ? 11.818 -8.212 -38.322 1.00 78.44 860 PRO A N 1
ATOM 6464 C CA . PRO A 1 860 ? 12.335 -6.882 -38.662 1.00 78.44 860 PRO A CA 1
ATOM 6465 C C . PRO A 1 860 ? 12.674 -6.675 -40.146 1.00 78.44 860 PRO A C 1
ATOM 6467 O O . PRO A 1 860 ? 12.354 -5.631 -40.701 1.00 78.44 860 PRO A O 1
ATOM 6470 N N . ILE A 1 861 ? 13.172 -7.700 -40.850 1.00 72.94 861 ILE A N 1
ATOM 6471 C CA . ILE A 1 861 ? 13.391 -7.655 -42.315 1.00 72.94 861 ILE A CA 1
ATOM 6472 C C . ILE A 1 861 ? 12.125 -7.371 -43.145 1.00 72.94 861 ILE A C 1
ATOM 6474 O O . ILE A 1 861 ? 12.213 -6.976 -44.304 1.00 72.94 861 ILE A O 1
ATOM 6478 N N . SER A 1 862 ? 10.937 -7.628 -42.596 1.00 75.00 862 SER A N 1
ATOM 6479 C CA . SER A 1 862 ? 9.665 -7.351 -43.278 1.00 75.00 862 SER A CA 1
ATOM 6480 C C . SER A 1 862 ? 9.205 -5.912 -43.066 1.00 75.00 862 SER A C 1
ATOM 6482 O O . SER A 1 862 ? 8.250 -5.483 -43.701 1.00 75.00 862 SER A O 1
ATOM 6484 N N . CYS A 1 863 ? 9.874 -5.168 -42.184 1.00 68.69 863 CYS A N 1
ATOM 6485 C CA . CYS A 1 863 ? 9.639 -3.749 -42.009 1.00 68.69 863 CYS A CA 1
ATOM 6486 C C . CYS A 1 863 ? 10.391 -3.009 -43.125 1.00 68.69 863 CYS A C 1
ATOM 6488 O O . CYS A 1 863 ? 11.611 -3.132 -43.254 1.00 68.69 863 CYS A O 1
ATOM 6490 N N . GLU A 1 864 ? 9.673 -2.262 -43.960 1.00 62.31 864 GLU A N 1
ATOM 6491 C CA . GLU A 1 864 ? 10.238 -1.506 -45.093 1.00 62.31 864 GLU A CA 1
ATOM 6492 C C . GLU A 1 864 ? 10.827 -0.145 -44.659 1.00 62.31 864 GLU A C 1
ATOM 6494 O O . GLU A 1 864 ? 10.997 0.745 -45.482 1.00 62.31 864 GLU A O 1
ATOM 6499 N N . GLN A 1 865 ? 11.118 0.046 -43.365 1.00 61.00 865 GLN A N 1
ATOM 6500 C CA . GLN A 1 865 ? 11.653 1.303 -42.830 1.00 61.00 865 GLN A CA 1
ATOM 6501 C C . GLN A 1 865 ? 13.176 1.300 -42.746 1.00 61.00 865 GLN A C 1
ATOM 6503 O O . GLN A 1 865 ? 13.794 0.304 -42.351 1.00 61.00 865 GLN A O 1
ATOM 6508 N N . HIS A 1 866 ? 13.764 2.442 -43.091 1.00 56.16 866 HIS A N 1
ATOM 6509 C CA . HIS A 1 866 ? 15.194 2.617 -43.278 1.00 56.16 866 HIS A CA 1
ATOM 6510 C C . HIS A 1 866 ? 15.795 3.549 -42.219 1.00 56.16 866 HIS A C 1
ATOM 6512 O O . HIS A 1 866 ? 15.120 4.400 -41.653 1.00 56.16 866 HIS A O 1
ATOM 6518 N N . GLY A 1 867 ? 17.067 3.314 -41.892 1.00 51.69 867 GLY A N 1
ATOM 6519 C CA . GLY A 1 867 ? 17.882 4.259 -41.133 1.00 51.69 867 GLY A CA 1
ATOM 6520 C C . GLY A 1 867 ? 18.584 5.233 -42.087 1.00 51.69 867 GLY A C 1
ATOM 6521 O O . GLY A 1 867 ? 18.750 4.916 -43.268 1.00 51.69 867 GLY A O 1
ATOM 6522 N N . PRO A 1 868 ? 19.070 6.385 -41.603 1.00 46.25 868 PRO A N 1
ATOM 6523 C CA . PRO A 1 868 ? 19.545 7.444 -42.487 1.00 46.25 868 PRO A CA 1
ATOM 6524 C C . PRO A 1 868 ? 20.827 7.118 -43.249 1.00 46.25 868 PRO A C 1
ATOM 6526 O O . PRO A 1 868 ? 21.608 6.233 -42.879 1.00 46.25 868 PRO A O 1
ATOM 6529 N N . SER A 1 869 ? 21.061 7.891 -44.313 1.00 45.41 869 SER A N 1
ATOM 6530 C CA . SER A 1 869 ? 22.261 7.812 -45.146 1.00 45.41 869 SER A CA 1
ATOM 6531 C C . SER A 1 869 ? 23.504 8.381 -44.466 1.00 45.41 869 SER A C 1
ATOM 6533 O O . SER A 1 869 ? 23.426 9.339 -43.699 1.00 45.41 869 SER A O 1
ATOM 6535 N N . ALA A 1 870 ? 24.675 7.867 -44.845 1.00 43.59 870 ALA A N 1
ATOM 6536 C CA . ALA A 1 870 ? 25.943 8.539 -44.578 1.00 43.59 870 ALA A CA 1
ATOM 6537 C C . ALA A 1 870 ? 25.977 9.925 -45.260 1.00 43.59 870 ALA A C 1
ATOM 6539 O O . ALA A 1 870 ? 25.562 10.058 -46.414 1.00 43.59 870 ALA A O 1
ATOM 6540 N N . LEU A 1 871 ? 26.459 10.947 -44.545 1.00 43.28 871 LEU A N 1
ATOM 6541 C CA . LEU A 1 871 ? 26.661 12.299 -45.077 1.00 43.28 871 LEU A CA 1
ATOM 6542 C C . LEU A 1 871 ? 27.885 12.321 -46.007 1.00 43.28 871 LEU A C 1
ATOM 6544 O O . LEU A 1 871 ? 28.948 11.828 -45.633 1.00 43.28 871 LEU A O 1
ATOM 6548 N N . TYR A 1 872 ? 27.737 12.928 -47.189 1.00 41.56 872 TYR A N 1
ATOM 6549 C CA . TYR A 1 872 ? 28.839 13.225 -48.109 1.00 41.56 872 TYR A CA 1
ATOM 6550 C C . TYR A 1 872 ? 28.975 14.739 -48.273 1.00 41.56 872 TYR A C 1
ATOM 6552 O O . TYR A 1 872 ? 28.001 15.411 -48.613 1.00 41.56 872 TYR A O 1
ATOM 6560 N N . LEU A 1 873 ? 30.187 15.259 -48.098 1.00 39.91 873 LEU A N 1
ATOM 6561 C CA . LEU A 1 873 ? 30.580 16.583 -48.582 1.00 39.91 873 LEU A CA 1
ATOM 6562 C C . LEU A 1 873 ? 31.375 16.393 -49.878 1.00 39.91 873 LEU A C 1
ATOM 6564 O O . LEU A 1 873 ? 32.416 15.743 -49.869 1.00 39.91 873 LEU A O 1
ATOM 6568 N N . GLY A 1 874 ? 30.863 16.911 -50.994 1.00 36.16 874 GLY A N 1
ATOM 6569 C CA . GLY A 1 874 ? 31.576 16.955 -52.271 1.00 36.16 874 GLY A CA 1
ATOM 6570 C C . GLY A 1 874 ? 31.633 18.391 -52.773 1.00 36.16 874 GLY A C 1
ATOM 6571 O O . GLY A 1 874 ? 30.601 19.061 -52.800 1.00 36.16 874 GLY A O 1
ATOM 6572 N N . GLU A 1 875 ? 32.821 18.864 -53.154 1.00 38.56 875 GLU A N 1
ATOM 6573 C CA . GLU A 1 875 ? 32.998 20.237 -53.640 1.00 38.56 875 GLU A CA 1
ATOM 6574 C C . GLU A 1 875 ? 32.410 20.450 -55.047 1.00 38.56 875 GLU A C 1
ATOM 6576 O O . GLU A 1 875 ? 31.890 21.531 -55.282 1.00 38.56 875 GLU A O 1
ATOM 6581 N N . ASP A 1 876 ? 32.379 19.449 -55.944 1.00 34.44 876 ASP A N 1
ATOM 6582 C CA . ASP A 1 876 ? 31.892 19.628 -57.333 1.00 34.44 876 ASP A CA 1
ATOM 6583 C C . ASP A 1 876 ? 31.521 18.305 -58.073 1.00 34.44 876 ASP A C 1
ATOM 6585 O O . ASP A 1 876 ? 31.977 18.040 -59.187 1.00 34.44 876 ASP A O 1
ATOM 6589 N N . GLY A 1 877 ? 30.688 17.422 -57.502 1.00 36.38 877 GLY A N 1
ATOM 6590 C CA . GLY A 1 877 ? 30.190 16.227 -58.224 1.00 36.38 877 GLY A CA 1
ATOM 6591 C C . GLY A 1 877 ? 29.986 14.969 -57.367 1.00 36.38 877 GLY A C 1
ATOM 6592 O O . GLY A 1 877 ? 30.193 15.032 -56.157 1.00 36.38 877 GLY A O 1
ATOM 6593 N N . PRO A 1 878 ? 29.528 13.840 -57.962 1.00 34.16 878 PRO A N 1
ATOM 6594 C CA . PRO A 1 878 ? 29.096 12.644 -57.230 1.00 34.16 878 PRO A CA 1
ATOM 6595 C C . PRO A 1 878 ? 30.186 12.093 -56.301 1.00 34.16 878 PRO A C 1
ATOM 6597 O O . PRO A 1 878 ? 31.370 12.159 -56.618 1.00 34.16 878 PRO A O 1
ATOM 6600 N N . ALA A 1 879 ? 29.745 11.534 -55.169 1.00 38.75 879 ALA A N 1
ATOM 6601 C CA . ALA A 1 879 ? 30.560 11.004 -54.076 1.00 38.75 879 ALA A CA 1
ATOM 6602 C C . ALA A 1 879 ? 31.844 10.277 -54.531 1.00 38.75 879 ALA A C 1
ATOM 6604 O O . ALA A 1 879 ? 31.778 9.307 -55.287 1.00 38.75 879 ALA A O 1
ATOM 6605 N N . SER A 1 880 ? 33.005 10.706 -54.021 1.00 37.56 880 SER A N 1
ATOM 6606 C CA . SER A 1 880 ? 34.301 10.051 -54.245 1.00 37.56 880 SER A CA 1
ATOM 6607 C C . SER A 1 880 ? 34.882 9.483 -52.947 1.00 37.56 880 SER A C 1
ATOM 6609 O O . SER A 1 880 ? 34.631 10.008 -51.864 1.00 37.56 880 SER A O 1
ATOM 6611 N N . GLY A 1 881 ? 35.666 8.405 -53.058 1.00 39.34 881 GLY A N 1
ATOM 6612 C CA . GLY A 1 881 ? 36.401 7.815 -51.932 1.00 39.34 881 GLY A CA 1
ATOM 6613 C C . GLY A 1 881 ? 37.502 8.731 -51.375 1.00 39.34 881 GLY A C 1
ATOM 6614 O O . GLY A 1 881 ? 37.767 9.798 -51.929 1.00 39.34 881 GLY A O 1
ATOM 6615 N N . ALA A 1 882 ? 38.146 8.293 -50.284 1.00 38.28 882 ALA A N 1
ATOM 6616 C CA . ALA A 1 882 ? 39.238 9.023 -49.632 1.00 38.28 882 ALA A CA 1
ATOM 6617 C C . ALA A 1 882 ? 40.344 9.434 -50.636 1.00 38.28 882 ALA A C 1
ATOM 6619 O O . ALA A 1 882 ? 40.637 8.658 -51.556 1.00 38.28 882 ALA A O 1
ATOM 6620 N N . PRO A 1 883 ? 40.963 10.625 -50.484 1.00 42.66 883 PRO A N 1
ATOM 6621 C CA . PRO A 1 883 ? 42.040 11.085 -51.359 1.00 42.66 883 PRO A CA 1
ATOM 6622 C C . PRO A 1 883 ? 43.166 10.053 -51.473 1.00 42.66 883 PRO A C 1
ATOM 6624 O O . PRO A 1 883 ? 43.554 9.425 -50.492 1.00 42.66 883 PRO A O 1
ATOM 6627 N N . SER A 1 884 ? 43.773 9.921 -52.654 1.00 38.38 884 SER A N 1
ATOM 6628 C CA . SER A 1 884 ? 44.834 8.932 -52.925 1.00 38.38 884 SER A CA 1
ATOM 6629 C C . SER A 1 884 ? 46.103 9.081 -52.065 1.00 38.38 884 SER A C 1
ATOM 6631 O O . SER A 1 884 ? 47.009 8.257 -52.174 1.00 38.38 884 SER A O 1
ATOM 6633 N N . GLY A 1 885 ? 46.200 10.147 -51.263 1.00 45.00 885 GLY A N 1
ATOM 6634 C CA . GLY A 1 885 ? 47.276 10.399 -50.304 1.00 45.00 885 GLY A CA 1
ATOM 6635 C C . GLY A 1 885 ? 46.987 9.918 -48.879 1.00 45.00 885 GLY A C 1
ATOM 6636 O O . GLY A 1 885 ? 47.882 10.003 -48.043 1.00 45.00 885 GLY A O 1
ATOM 6637 N N . THR A 1 886 ? 45.783 9.418 -48.580 1.00 43.50 886 THR A N 1
ATOM 6638 C CA . THR A 1 886 ? 45.436 8.933 -47.239 1.00 43.50 886 THR A CA 1
ATOM 6639 C C . THR A 1 886 ? 46.113 7.577 -46.984 1.00 43.50 886 THR A C 1
ATOM 6641 O O . THR A 1 886 ? 45.784 6.599 -47.670 1.00 43.50 886 THR A O 1
ATOM 6644 N N . PRO A 1 887 ? 47.050 7.478 -46.017 1.00 41.62 887 PRO A N 1
ATOM 6645 C CA . PRO A 1 887 ? 47.702 6.215 -45.680 1.00 41.62 887 PRO A CA 1
ATOM 6646 C C . PRO A 1 887 ? 46.660 5.138 -45.341 1.00 41.62 887 PRO A C 1
ATOM 6648 O O . PRO A 1 887 ? 45.645 5.433 -44.714 1.00 41.62 887 PRO A O 1
ATOM 6651 N N . ASP A 1 888 ? 46.904 3.902 -45.780 1.00 41.53 888 ASP A N 1
ATOM 6652 C CA . ASP A 1 888 ? 46.080 2.711 -45.505 1.00 41.53 888 ASP A CA 1
ATOM 6653 C C . ASP A 1 888 ? 44.667 2.660 -46.132 1.00 41.53 888 ASP A C 1
ATOM 6655 O O . ASP A 1 888 ? 43.854 1.806 -45.775 1.00 41.53 888 ASP A O 1
ATOM 6659 N N . THR A 1 889 ? 44.379 3.482 -47.149 1.00 42.56 889 THR A N 1
ATOM 6660 C CA . THR A 1 889 ? 43.109 3.435 -47.907 1.00 42.56 889 THR A CA 1
ATOM 6661 C C . THR A 1 889 ? 43.276 2.750 -49.269 1.00 42.56 889 THR A C 1
ATOM 6663 O O . THR A 1 889 ? 43.240 3.359 -50.336 1.00 42.56 889 THR A O 1
ATOM 6666 N N . GLY A 1 890 ? 43.507 1.435 -49.267 1.00 39.41 890 GLY A N 1
ATOM 6667 C CA . GLY A 1 890 ? 43.567 0.654 -50.507 1.00 39.41 890 GLY A CA 1
ATOM 6668 C C . GLY A 1 890 ? 42.252 0.736 -51.296 1.00 39.41 890 GLY A C 1
ATOM 6669 O O . GLY A 1 890 ? 41.303 0.071 -50.913 1.00 39.41 890 GLY A O 1
ATOM 6670 N N . ALA A 1 891 ? 42.226 1.559 -52.354 1.00 38.47 891 ALA A N 1
ATOM 6671 C CA . ALA A 1 891 ? 41.329 1.691 -53.524 1.00 38.47 891 ALA A CA 1
ATOM 6672 C C . ALA A 1 891 ? 39.976 0.928 -53.611 1.00 38.47 891 ALA A C 1
ATOM 6674 O O . ALA A 1 891 ? 39.538 0.585 -54.710 1.00 38.47 891 ALA A O 1
ATOM 6675 N N . LEU A 1 892 ? 39.268 0.698 -52.509 1.00 36.59 892 LEU A N 1
ATOM 6676 C CA . LEU A 1 892 ? 37.877 0.265 -52.491 1.00 36.59 892 LEU A CA 1
ATOM 6677 C C . LEU A 1 892 ? 37.088 1.337 -51.746 1.00 36.59 892 LEU A C 1
ATOM 6679 O O . LEU A 1 892 ? 37.313 1.571 -50.558 1.00 36.59 892 LEU A O 1
ATOM 6683 N N . SER A 1 893 ? 36.175 2.007 -52.444 1.00 42.28 893 SER A N 1
ATOM 6684 C CA . SER A 1 893 ? 35.222 2.893 -51.791 1.00 42.28 893 SER A CA 1
ATOM 6685 C C . SER A 1 893 ? 34.316 2.025 -50.922 1.00 42.28 893 SER A C 1
ATOM 6687 O O . SER A 1 893 ? 33.403 1.367 -51.410 1.00 42.28 893 SER A O 1
ATOM 6689 N N . ILE A 1 894 ? 34.583 1.994 -49.616 1.00 40.09 894 ILE A N 1
ATOM 6690 C CA . ILE A 1 894 ? 33.769 1.305 -48.593 1.00 40.09 894 ILE A CA 1
ATOM 6691 C C . ILE A 1 894 ? 32.292 1.761 -48.639 1.00 40.09 894 ILE A C 1
ATOM 6693 O O . ILE A 1 894 ? 31.398 1.087 -48.129 1.00 40.09 894 ILE A O 1
ATOM 6697 N N . LEU A 1 895 ? 32.050 2.878 -49.326 1.00 43.75 895 LEU A N 1
ATOM 6698 C CA . LEU A 1 895 ? 30.788 3.558 -49.566 1.00 43.75 895 LEU A CA 1
ATOM 6699 C C . LEU A 1 895 ? 29.891 2.866 -50.620 1.00 43.75 895 LEU A C 1
ATOM 6701 O O . LEU A 1 895 ? 28.684 3.080 -50.580 1.00 43.75 895 LEU A O 1
ATOM 6705 N N . ASP A 1 896 ? 30.424 1.985 -51.484 1.00 35.94 896 ASP A N 1
ATOM 6706 C CA . ASP A 1 896 ? 29.623 1.204 -52.456 1.00 35.94 896 ASP A CA 1
ATOM 6707 C C . ASP A 1 896 ? 28.799 0.073 -51.804 1.00 35.94 896 ASP A C 1
ATOM 6709 O O . ASP A 1 896 ? 27.878 -0.463 -52.419 1.00 35.94 896 ASP A O 1
ATOM 6713 N N . ALA A 1 897 ? 29.110 -0.324 -50.563 1.00 37.31 897 ALA A N 1
ATOM 6714 C CA . ALA A 1 897 ? 28.525 -1.527 -49.966 1.00 37.31 897 ALA A CA 1
ATOM 6715 C C . ALA A 1 897 ? 27.334 -1.276 -49.016 1.00 37.31 897 ALA A C 1
ATOM 6717 O O . ALA A 1 897 ? 26.510 -2.179 -48.847 1.00 37.31 897 ALA A O 1
ATOM 6718 N N . PHE A 1 898 ? 27.210 -0.098 -48.381 1.00 45.12 898 PHE A N 1
ATOM 6719 C CA . PHE A 1 898 ? 26.323 0.031 -47.204 1.00 45.12 898 PHE A CA 1
ATOM 6720 C C . PHE A 1 898 ? 25.513 1.333 -47.062 1.00 45.12 898 PHE A C 1
ATOM 6722 O O . PHE A 1 898 ? 24.810 1.480 -46.063 1.00 45.12 898 PHE A O 1
ATOM 6729 N N . GLY A 1 899 ? 25.539 2.251 -48.035 1.00 41.88 899 GLY A N 1
ATOM 6730 C CA . GLY A 1 899 ? 24.742 3.485 -47.994 1.00 41.88 899 GLY A CA 1
ATOM 6731 C C . GLY A 1 899 ? 23.773 3.616 -49.170 1.00 41.88 899 GLY A C 1
ATOM 6732 O O . GLY A 1 899 ? 24.195 3.607 -50.318 1.00 41.88 899 GLY A O 1
ATOM 6733 N N . ALA A 1 900 ? 22.484 3.803 -48.893 1.00 38.72 900 ALA A N 1
ATOM 6734 C CA . ALA A 1 900 ? 21.538 4.406 -49.830 1.00 38.72 900 ALA A CA 1
ATOM 6735 C C . ALA A 1 900 ? 20.599 5.320 -49.045 1.00 38.72 900 ALA A C 1
ATOM 6737 O O . ALA A 1 900 ? 20.225 4.981 -47.926 1.00 38.72 900 ALA A O 1
ATOM 6738 N N . GLY A 1 901 ? 20.283 6.488 -49.596 1.00 40.75 901 GLY A N 1
ATOM 6739 C CA . GLY A 1 901 ? 19.543 7.533 -48.893 1.00 40.75 901 GLY A CA 1
ATOM 6740 C C . GLY A 1 901 ? 18.099 7.719 -49.335 1.00 40.75 901 GLY A C 1
ATOM 6741 O O . GLY A 1 901 ? 17.707 7.280 -50.413 1.00 40.75 901 GLY A O 1
ATOM 6742 N N . SER A 1 902 ? 17.357 8.449 -48.500 1.00 32.28 902 SER A N 1
ATOM 6743 C CA . SER A 1 902 ? 16.478 9.591 -48.821 1.00 32.28 902 SER A CA 1
ATOM 6744 C C . SER A 1 902 ? 16.285 10.388 -47.500 1.00 32.28 902 SER A C 1
ATOM 6746 O O . SER A 1 902 ? 16.547 9.819 -46.453 1.00 32.28 902 SER A O 1
ATOM 6748 N N . ALA A 1 903 ? 15.969 11.684 -47.395 1.00 30.05 903 ALA A N 1
ATOM 6749 C CA . ALA A 1 903 ? 15.360 12.644 -48.306 1.00 30.05 903 ALA A CA 1
ATOM 6750 C C . ALA A 1 903 ? 16.015 14.049 -48.225 1.00 30.05 903 ALA A C 1
ATOM 6752 O O . ALA A 1 903 ? 16.879 14.334 -47.402 1.00 30.05 903 ALA A O 1
ATOM 6753 N N . VAL A 1 904 ? 15.594 14.914 -49.148 1.00 35.88 904 VAL A N 1
ATOM 6754 C CA . VAL A 1 904 ? 16.107 16.257 -49.455 1.00 35.88 904 VAL A CA 1
ATOM 6755 C C . VAL A 1 904 ? 16.011 17.213 -48.258 1.00 35.88 904 VAL A C 1
ATOM 6757 O O . VAL A 1 904 ? 14.912 17.607 -47.879 1.00 35.88 904 VAL A O 1
ATOM 6760 N N . TRP A 1 905 ? 17.147 17.683 -47.732 1.00 34.91 905 TRP A N 1
ATOM 6761 C CA . TRP A 1 905 ? 17.154 18.876 -46.882 1.00 34.91 905 TRP A CA 1
ATOM 6762 C C . TRP A 1 905 ? 17.173 20.120 -47.776 1.00 34.91 905 TRP A C 1
ATOM 6764 O O . TRP A 1 905 ? 18.185 20.452 -48.392 1.00 34.91 905 TRP A O 1
ATOM 6774 N N . VAL A 1 906 ? 16.025 20.787 -47.894 1.00 36.91 906 VAL A N 1
ATOM 6775 C CA . VAL A 1 906 ? 15.946 22.136 -48.461 1.00 36.91 906 VAL A CA 1
ATOM 6776 C C . VAL A 1 906 ? 16.027 23.091 -47.283 1.00 36.91 906 VAL A C 1
ATOM 6778 O O . VAL A 1 906 ? 15.090 23.135 -46.498 1.00 36.91 906 VAL A O 1
ATOM 6781 N N . VAL A 1 907 ? 17.103 23.865 -47.157 1.00 35.59 907 VAL A N 1
ATOM 6782 C CA . VAL A 1 907 ? 17.095 25.050 -46.287 1.00 35.59 907 VAL A CA 1
ATOM 6783 C C . VAL A 1 907 ? 16.587 26.212 -47.135 1.00 35.59 907 VAL A C 1
ATOM 6785 O O . VAL A 1 907 ? 17.320 26.674 -48.014 1.00 35.59 907 VAL A O 1
ATOM 6788 N N . PRO A 1 908 ? 15.346 26.695 -46.950 1.00 36.50 908 PRO A N 1
ATOM 6789 C CA . PRO A 1 908 ? 14.919 27.922 -47.598 1.00 36.50 908 PRO A CA 1
ATOM 6790 C C . PRO A 1 908 ? 15.744 29.083 -47.038 1.00 36.50 908 PRO A C 1
ATOM 6792 O O . PRO A 1 908 ? 16.044 29.128 -45.843 1.00 36.50 908 PRO A O 1
ATOM 6795 N N . SER A 1 909 ? 16.075 30.059 -47.885 1.00 35.22 909 SER A N 1
ATOM 6796 C CA . SER A 1 909 ? 16.642 31.327 -47.418 1.00 35.22 909 SER A CA 1
ATOM 6797 C C . SER A 1 909 ? 15.725 31.926 -46.344 1.00 35.22 909 SER A C 1
ATOM 6799 O O . SER A 1 909 ? 14.606 32.328 -46.651 1.00 35.22 909 SER A O 1
ATOM 6801 N N . GLY A 1 910 ? 16.190 31.986 -45.096 1.00 37.97 910 GLY A N 1
ATOM 6802 C CA . GLY A 1 910 ? 15.470 32.600 -43.977 1.00 37.97 910 GLY A CA 1
ATOM 6803 C C . GLY A 1 910 ? 15.208 31.699 -42.766 1.00 37.97 910 GLY A C 1
ATOM 6804 O O . GLY A 1 910 ? 14.644 32.201 -41.800 1.00 37.97 910 GLY A O 1
ATOM 6805 N N . VAL A 1 911 ? 15.581 30.411 -42.788 1.00 33.69 911 VAL A N 1
ATOM 6806 C CA . VAL A 1 911 ? 15.311 29.480 -41.671 1.00 33.69 911 VAL A CA 1
ATOM 6807 C C . VAL A 1 911 ? 16.541 29.317 -40.767 1.00 33.69 911 VAL A C 1
ATOM 6809 O O . VAL A 1 911 ? 17.642 29.063 -41.251 1.00 33.69 911 VAL A O 1
ATOM 6812 N N . ASP A 1 912 ? 16.335 29.505 -39.462 1.00 37.88 912 ASP A N 1
ATOM 6813 C CA . ASP A 1 912 ? 17.328 29.339 -38.393 1.00 37.88 912 ASP A CA 1
ATOM 6814 C C . ASP A 1 912 ? 17.545 27.846 -38.088 1.00 37.88 912 ASP A C 1
ATOM 6816 O O . ASP A 1 912 ? 16.579 27.097 -37.943 1.00 37.88 912 ASP A O 1
ATOM 6820 N N . VAL A 1 913 ? 18.807 27.421 -37.987 1.00 35.94 913 VAL A N 1
ATOM 6821 C CA . VAL A 1 913 ? 19.201 26.053 -37.622 1.00 35.94 913 VAL A CA 1
ATOM 6822 C C . VAL A 1 913 ? 20.030 26.126 -36.339 1.00 35.94 913 VAL A C 1
ATOM 6824 O O . VAL A 1 913 ? 21.257 26.164 -36.351 1.00 35.94 913 VAL A O 1
ATOM 6827 N N . ASN A 1 914 ? 19.302 26.204 -35.227 1.00 34.88 914 ASN A N 1
ATOM 6828 C CA . ASN A 1 914 ? 19.686 25.865 -33.856 1.00 34.88 914 ASN A CA 1
ATOM 6829 C C . ASN A 1 914 ? 21.095 26.308 -33.380 1.00 34.88 914 ASN A C 1
ATOM 6831 O O . ASN A 1 914 ? 22.009 25.502 -33.198 1.00 34.88 914 ASN A O 1
ATOM 6835 N N . SER A 1 915 ? 21.252 27.602 -33.078 1.00 34.00 915 SER A N 1
ATOM 6836 C CA . SER A 1 915 ? 22.396 28.152 -32.332 1.00 34.00 915 SER A CA 1
ATOM 6837 C C . SER A 1 915 ? 21.917 29.003 -31.151 1.00 34.00 915 SER A C 1
ATOM 6839 O O . SER A 1 915 ? 21.143 29.941 -31.313 1.00 34.00 915 SER A O 1
ATOM 6841 N N . GLN A 1 916 ? 22.443 28.739 -29.948 1.00 29.36 916 GLN A N 1
ATOM 6842 C CA . GLN A 1 916 ? 22.198 29.548 -28.739 1.00 29.36 916 GLN A CA 1
ATOM 6843 C C . GLN A 1 916 ? 22.827 30.958 -28.796 1.00 29.36 916 GLN A C 1
ATOM 6845 O O . GLN A 1 916 ? 22.714 31.734 -27.843 1.00 29.36 916 GLN A O 1
ATOM 6850 N N . PHE A 1 917 ? 23.474 31.324 -29.906 1.00 30.14 917 PHE A N 1
ATOM 6851 C CA . PHE A 1 917 ? 23.991 32.664 -30.150 1.00 30.14 917 PHE A CA 1
ATOM 6852 C C . PHE A 1 917 ? 23.100 33.384 -31.158 1.00 30.14 917 PHE A C 1
ATOM 6854 O O . PHE A 1 917 ? 23.053 33.059 -32.338 1.00 30.14 917 PHE A O 1
ATOM 6861 N N . ASN A 1 918 ? 22.399 34.388 -30.644 1.00 32.31 918 ASN A N 1
ATOM 6862 C CA . ASN A 1 918 ? 21.277 35.102 -31.241 1.00 32.31 918 ASN A CA 1
ATOM 6863 C C . ASN A 1 918 ? 21.638 35.979 -32.466 1.00 32.31 918 ASN A C 1
ATOM 6865 O O . ASN A 1 918 ? 21.403 37.187 -32.423 1.00 32.31 918 ASN A O 1
ATOM 6869 N N . ARG A 1 919 ? 22.248 35.425 -33.527 1.00 32.03 919 ARG A N 1
ATOM 6870 C CA . ARG A 1 919 ? 22.443 36.067 -34.844 1.00 32.03 919 ARG A CA 1
ATOM 6871 C C . ARG A 1 919 ? 22.730 35.024 -35.925 1.00 32.03 919 ARG A C 1
ATOM 6873 O O . ARG A 1 919 ? 23.866 34.599 -35.986 1.00 32.03 919 ARG A O 1
ATOM 6880 N N . PHE A 1 920 ? 21.795 34.734 -36.827 1.00 37.53 920 PHE A N 1
ATOM 6881 C CA . PHE A 1 920 ? 22.082 34.536 -38.258 1.00 37.53 920 PHE A CA 1
ATOM 6882 C C . PHE A 1 920 ? 20.769 34.648 -39.055 1.00 37.53 920 PHE A C 1
ATOM 6884 O O . PHE A 1 920 ? 19.774 34.021 -38.720 1.00 37.53 920 PHE A O 1
ATOM 6891 N N . TYR A 1 921 ? 20.764 35.488 -40.094 1.00 33.94 921 TYR A N 1
ATOM 6892 C CA . TYR A 1 921 ? 19.671 35.615 -41.062 1.00 33.94 921 TYR A CA 1
ATOM 6893 C C . TYR A 1 921 ? 20.230 35.271 -42.447 1.00 33.94 921 TYR A C 1
ATOM 6895 O O . TYR A 1 921 ? 21.165 35.947 -42.885 1.00 33.94 921 TYR A O 1
ATOM 6903 N N . PRO A 1 922 ? 19.662 34.307 -43.185 1.00 38.19 922 PRO A N 1
ATOM 6904 C CA . PRO A 1 922 ? 19.833 34.248 -44.630 1.00 38.19 922 PRO A CA 1
ATOM 6905 C C . PRO A 1 922 ? 18.935 35.331 -45.247 1.00 38.19 922 PRO A C 1
ATOM 6907 O O . PRO A 1 922 ? 17.710 35.201 -45.277 1.00 38.19 922 PRO A O 1
ATOM 6910 N N . VAL A 1 923 ? 19.521 36.452 -45.670 1.00 39.94 923 VAL A N 1
ATOM 6911 C CA . VAL A 1 923 ? 18.772 37.523 -46.344 1.00 39.94 923 VAL A CA 1
ATOM 6912 C C . VAL A 1 923 ? 18.612 37.140 -47.814 1.00 39.94 923 VAL A C 1
ATOM 6914 O O . VAL A 1 923 ? 19.609 36.940 -48.506 1.00 39.94 923 VAL A O 1
ATOM 6917 N N . SER A 1 924 ? 17.371 37.066 -48.307 1.00 43.59 924 SER A N 1
ATOM 6918 C CA . SER A 1 924 ? 17.105 36.860 -49.735 1.00 43.59 924 SER A CA 1
ATOM 6919 C C . SER A 1 924 ? 17.716 38.008 -50.547 1.00 43.59 924 SER A C 1
ATOM 6921 O O . SER A 1 924 ? 17.441 39.173 -50.260 1.00 43.59 924 SER A O 1
ATOM 6923 N N . GLY A 1 925 ? 18.520 37.685 -51.560 1.00 46.47 925 GLY A N 1
ATOM 6924 C CA . GLY A 1 925 ? 19.352 38.628 -52.321 1.00 46.47 925 GLY A CA 1
ATOM 6925 C C . GLY A 1 925 ? 18.631 39.681 -53.176 1.00 46.47 925 GLY A C 1
ATOM 6926 O O . GLY A 1 925 ? 19.304 40.447 -53.867 1.00 46.47 925 GLY A O 1
ATOM 6927 N N . ASP A 1 926 ? 17.302 39.782 -53.137 1.00 45.47 926 ASP A N 1
ATOM 6928 C CA . ASP A 1 926 ? 16.580 40.795 -53.907 1.00 45.47 926 ASP A CA 1
ATOM 6929 C C . ASP A 1 926 ? 16.664 42.172 -53.225 1.00 45.47 926 ASP A C 1
ATOM 6931 O O . ASP A 1 926 ? 15.917 42.496 -52.303 1.00 45.47 926 ASP A O 1
ATOM 6935 N N . GLY A 1 927 ? 17.599 43.002 -53.706 1.00 51.50 927 GLY A N 1
ATOM 6936 C CA . GLY A 1 927 ? 17.755 44.410 -53.314 1.00 51.50 927 GLY A CA 1
ATOM 6937 C C . GLY A 1 927 ? 19.041 44.759 -52.555 1.00 51.50 927 GLY A C 1
ATOM 6938 O O . GLY A 1 927 ? 19.216 45.918 -52.174 1.00 51.50 927 GLY A O 1
ATOM 6939 N N . LEU A 1 928 ? 19.957 43.807 -52.348 1.00 54.09 928 LEU A N 1
ATOM 6940 C CA . LEU A 1 928 ? 21.251 44.073 -51.710 1.00 54.09 928 LEU A CA 1
ATOM 6941 C C . LEU A 1 928 ? 22.252 44.657 -52.716 1.00 54.09 928 LEU A C 1
ATOM 6943 O O . LEU A 1 928 ? 22.394 44.164 -53.834 1.00 54.09 928 LEU A O 1
ATOM 6947 N N . ASN A 1 929 ? 22.963 45.719 -52.322 1.00 63.16 929 ASN A N 1
ATOM 6948 C CA . ASN A 1 929 ? 24.011 46.278 -53.173 1.00 63.16 929 ASN A CA 1
ATOM 6949 C C . ASN A 1 929 ? 25.249 45.349 -53.205 1.00 63.16 929 ASN A C 1
ATOM 6951 O O . ASN A 1 929 ? 25.467 44.582 -52.260 1.00 63.16 929 ASN A O 1
ATOM 6955 N N . PRO A 1 930 ? 26.070 45.404 -54.270 1.00 56.53 930 PRO A N 1
ATOM 6956 C CA . PRO A 1 930 ? 27.180 44.472 -54.474 1.00 56.53 930 PRO A CA 1
ATOM 6957 C C . PRO A 1 930 ? 28.215 44.473 -53.345 1.00 56.53 930 PRO A C 1
ATOM 6959 O O . PRO A 1 930 ? 28.765 43.424 -53.029 1.00 56.53 930 PRO A O 1
ATOM 6962 N N . GLU A 1 931 ? 28.458 45.618 -52.701 1.00 61.97 931 GLU A N 1
ATOM 6963 C CA . GLU A 1 931 ? 29.379 45.700 -51.563 1.00 61.97 931 GLU A CA 1
ATOM 6964 C C . GLU A 1 931 ? 28.820 45.017 -50.310 1.00 61.97 931 GLU A C 1
ATOM 6966 O O . GLU A 1 931 ? 29.565 44.348 -49.601 1.00 61.97 931 GLU A O 1
ATOM 6971 N N . THR A 1 932 ? 27.513 45.121 -50.053 1.00 52.62 932 THR A N 1
ATOM 6972 C CA . THR A 1 932 ? 26.855 44.445 -48.924 1.00 52.62 932 THR A CA 1
ATOM 6973 C C . THR A 1 932 ? 26.747 42.949 -49.190 1.00 52.62 932 THR A C 1
ATOM 6975 O O . THR A 1 932 ? 27.061 42.160 -48.308 1.00 52.62 932 THR A O 1
ATOM 6978 N N . ALA A 1 933 ? 26.401 42.536 -50.412 1.00 54.06 933 ALA A N 1
ATOM 6979 C CA . ALA A 1 933 ? 26.424 41.128 -50.806 1.00 54.06 933 ALA A CA 1
ATOM 6980 C C . ALA A 1 933 ? 27.843 40.543 -50.698 1.00 54.06 933 ALA A C 1
ATOM 6982 O O . ALA A 1 933 ? 28.023 39.466 -50.144 1.00 54.06 933 ALA A O 1
ATOM 6983 N N . SER A 1 934 ? 28.868 41.281 -51.132 1.00 48.22 934 SER A N 1
ATOM 6984 C CA . SER A 1 934 ? 30.269 40.865 -51.008 1.00 48.22 934 SER A CA 1
ATOM 6985 C C . SER A 1 934 ? 30.761 40.835 -49.559 1.00 48.22 934 SER A C 1
ATOM 6987 O O . SER A 1 934 ? 31.555 39.962 -49.222 1.00 48.22 934 SER A O 1
ATOM 6989 N N . ALA A 1 935 ? 30.323 41.759 -48.700 1.00 47.59 935 ALA A N 1
ATOM 6990 C CA . ALA A 1 935 ? 30.683 41.771 -47.283 1.00 47.59 935 ALA A CA 1
ATOM 6991 C C . ALA A 1 935 ? 29.979 40.650 -46.501 1.00 47.59 935 ALA A C 1
ATOM 6993 O O . ALA A 1 935 ? 30.575 40.072 -45.599 1.00 47.59 935 ALA A O 1
ATOM 6994 N N . LEU A 1 936 ? 28.738 40.317 -46.870 1.00 46.88 936 LEU A N 1
ATOM 6995 C CA . LEU A 1 936 ? 27.974 39.205 -46.301 1.00 46.88 936 LEU A CA 1
ATOM 6996 C C . LEU A 1 936 ? 28.510 37.850 -46.790 1.00 46.88 936 LEU A C 1
ATOM 6998 O O . LEU A 1 936 ? 28.734 36.969 -45.966 1.00 46.88 936 LEU A O 1
ATOM 7002 N N . ALA A 1 937 ? 28.831 37.716 -48.083 1.00 45.91 937 ALA A N 1
ATOM 7003 C CA . ALA A 1 937 ? 29.546 36.557 -48.626 1.00 45.91 937 ALA A CA 1
ATOM 7004 C C . ALA A 1 937 ? 30.926 36.390 -47.970 1.00 45.91 937 ALA A C 1
ATOM 7006 O O . ALA A 1 937 ? 31.298 35.291 -47.574 1.00 45.91 937 ALA A O 1
ATOM 7007 N N . GLY A 1 938 ? 31.658 37.494 -47.779 1.00 37.31 938 GLY A N 1
ATOM 7008 C CA . GLY A 1 938 ? 32.938 37.516 -47.064 1.00 37.31 938 GLY A CA 1
ATOM 7009 C C . GLY A 1 938 ? 32.828 37.220 -45.563 1.00 37.31 938 GLY A C 1
ATOM 7010 O O . GLY A 1 938 ? 33.826 36.871 -44.941 1.00 37.31 938 GLY A O 1
ATOM 7011 N N . ALA A 1 939 ? 31.628 37.321 -44.988 1.00 37.59 939 ALA A N 1
ATOM 7012 C CA . ALA A 1 939 ? 31.311 36.923 -43.617 1.00 37.59 939 ALA A CA 1
ATOM 7013 C C . ALA A 1 939 ? 30.704 35.506 -43.527 1.00 37.59 939 ALA A C 1
ATOM 7015 O O . ALA A 1 939 ? 30.228 35.121 -42.459 1.00 37.59 939 ALA A O 1
ATOM 7016 N N . GLY A 1 940 ? 30.695 34.739 -44.626 1.00 36.34 940 GLY A N 1
ATOM 7017 C CA . GLY A 1 940 ? 30.172 33.369 -44.669 1.00 36.34 940 GLY A CA 1
ATOM 7018 C C . GLY A 1 940 ? 28.642 33.260 -44.718 1.00 36.34 940 GLY A C 1
ATOM 7019 O O . GLY A 1 940 ? 28.098 32.183 -44.500 1.00 36.34 940 GLY A O 1
ATOM 7020 N N . ILE A 1 941 ? 27.924 34.353 -44.997 1.00 41.38 941 ILE A N 1
ATOM 7021 C CA . ILE A 1 941 ? 26.462 34.359 -45.148 1.00 41.38 941 ILE A CA 1
ATOM 7022 C C . ILE A 1 941 ? 26.120 34.045 -46.608 1.00 41.38 941 ILE A C 1
ATOM 7024 O O . ILE A 1 941 ? 26.524 34.778 -47.511 1.00 41.38 941 ILE A O 1
ATOM 7028 N N . ASN A 1 942 ? 25.356 32.975 -46.850 1.00 42.09 942 ASN A N 1
ATOM 7029 C CA . ASN A 1 942 ? 24.898 32.610 -48.193 1.00 42.09 942 ASN A CA 1
ATOM 7030 C C . ASN A 1 942 ? 23.960 33.697 -48.756 1.00 42.09 942 ASN A C 1
ATOM 7032 O O . ASN A 1 942 ? 22.862 33.902 -48.243 1.00 42.09 942 ASN A O 1
ATOM 7036 N N . VAL A 1 943 ? 24.408 34.394 -49.805 1.00 45.81 943 VAL A N 1
ATOM 7037 C CA . VAL A 1 943 ? 23.698 35.518 -50.450 1.00 45.81 943 VAL A CA 1
ATOM 7038 C C . VAL A 1 943 ? 23.246 35.222 -51.883 1.00 45.81 943 VAL A C 1
ATOM 7040 O O . VAL A 1 943 ? 22.687 36.102 -52.538 1.00 45.81 943 VAL A O 1
ATOM 7043 N N . SER A 1 944 ? 23.445 34.007 -52.402 1.00 42.56 944 SER A N 1
ATOM 7044 C CA . SER A 1 944 ? 23.092 33.719 -53.796 1.00 42.56 944 SER A CA 1
ATOM 7045 C C . SER A 1 944 ? 22.775 32.247 -54.054 1.00 42.56 944 SER A C 1
ATOM 7047 O O . SER A 1 944 ? 23.676 31.435 -54.260 1.00 42.56 944 SER A O 1
ATOM 7049 N N . GLY A 1 945 ? 21.486 31.923 -54.152 1.00 42.75 945 GLY A N 1
ATOM 7050 C CA . GLY A 1 945 ? 21.036 30.708 -54.825 1.00 42.75 945 GLY A CA 1
ATOM 7051 C C . GLY A 1 945 ? 19.601 30.320 -54.487 1.00 42.75 945 GLY A C 1
ATOM 7052 O O . GLY A 1 945 ? 19.313 29.974 -53.350 1.00 42.75 945 GLY A O 1
ATOM 7053 N N . ASN A 1 946 ? 18.727 30.308 -55.498 1.00 37.66 946 ASN A N 1
ATOM 7054 C CA . ASN A 1 946 ? 17.435 29.606 -55.453 1.00 37.66 946 ASN A CA 1
ATOM 7055 C C . ASN A 1 946 ? 17.580 28.110 -55.809 1.00 37.66 946 ASN A C 1
ATOM 7057 O O . ASN A 1 946 ? 16.576 27.421 -55.960 1.00 37.66 946 ASN A O 1
ATOM 7061 N N . GLU A 1 947 ? 18.811 27.624 -56.002 1.00 35.97 947 GLU A N 1
ATOM 7062 C CA . GLU A 1 947 ? 19.099 26.257 -56.440 1.00 35.97 947 GLU A CA 1
ATOM 7063 C C . GLU A 1 947 ? 19.165 25.305 -55.230 1.00 35.97 947 GLU A C 1
ATOM 7065 O O . GLU A 1 947 ? 20.042 25.465 -54.372 1.00 35.97 947 GLU A O 1
ATOM 7070 N N . PRO A 1 948 ? 18.256 24.315 -55.143 1.00 35.16 948 PRO A N 1
ATOM 7071 C CA . PRO A 1 948 ? 18.285 23.277 -54.119 1.00 35.16 948 PRO A CA 1
ATOM 7072 C C . PRO A 1 948 ? 19.576 22.456 -54.220 1.00 35.16 948 PRO A C 1
ATOM 7074 O O . PRO A 1 948 ? 19.930 21.985 -55.301 1.00 35.16 948 PRO A O 1
ATOM 7077 N N . ARG A 1 949 ? 20.267 22.223 -53.100 1.00 34.84 949 ARG A N 1
ATOM 7078 C CA . ARG A 1 949 ? 21.393 21.276 -53.061 1.00 34.84 949 ARG A CA 1
ATOM 7079 C C . ARG A 1 949 ? 20.894 19.889 -52.648 1.00 34.84 949 ARG A C 1
ATOM 7081 O O . ARG A 1 949 ? 20.243 19.738 -51.621 1.00 34.84 949 ARG A O 1
ATOM 7088 N N . LEU A 1 950 ? 21.172 18.892 -53.488 1.00 30.06 950 LEU A N 1
ATOM 7089 C CA . LEU A 1 950 ? 20.761 17.495 -53.320 1.00 30.06 950 LEU A CA 1
ATOM 7090 C C . LEU A 1 950 ? 21.831 16.683 -52.577 1.00 30.06 950 LEU A C 1
ATOM 7092 O O . LEU A 1 950 ? 23.004 16.737 -52.938 1.00 30.06 950 LEU A O 1
ATOM 7096 N N . PHE A 1 951 ? 21.400 15.863 -51.614 1.00 32.34 951 PHE A N 1
ATOM 7097 C CA . PHE A 1 951 ? 22.226 14.861 -50.932 1.00 32.34 951 PHE A CA 1
ATOM 7098 C C . PHE A 1 951 ? 21.589 13.458 -51.082 1.00 32.34 951 PHE A C 1
ATOM 7100 O O . PHE A 1 951 ? 20.426 13.278 -50.726 1.00 32.34 951 PHE A O 1
ATOM 7107 N N . GLY A 1 952 ? 22.343 12.465 -51.591 1.00 36.31 952 GLY A N 1
ATOM 7108 C CA . GLY A 1 952 ? 21.984 11.024 -51.590 1.00 36.31 952 GLY A CA 1
ATOM 7109 C C . GLY A 1 952 ? 21.528 10.380 -52.926 1.00 36.31 952 GLY A C 1
ATOM 7110 O O . GLY A 1 952 ? 21.152 11.072 -53.867 1.00 36.31 952 GLY A O 1
ATOM 7111 N N . VAL A 1 953 ? 21.573 9.030 -53.001 1.00 35.53 953 VAL A N 1
ATOM 7112 C CA . VAL A 1 953 ? 21.149 8.149 -54.131 1.00 35.53 953 VAL A CA 1
ATOM 7113 C C . VAL A 1 953 ? 20.303 6.961 -53.610 1.00 35.53 953 VAL A C 1
ATOM 7115 O O . VAL A 1 953 ? 20.534 6.495 -52.494 1.00 35.53 953 VAL A O 1
ATOM 7118 N N . SER A 1 954 ? 19.347 6.453 -54.408 1.00 31.28 954 SER A N 1
ATOM 7119 C CA . SER A 1 954 ? 18.397 5.369 -54.061 1.00 31.28 954 SER A CA 1
ATOM 7120 C C . SER A 1 954 ? 18.950 3.933 -54.195 1.00 31.28 954 SER A C 1
ATOM 7122 O O . SER A 1 954 ? 19.644 3.658 -55.173 1.00 31.28 954 SER A O 1
ATOM 7124 N N . GLY A 1 955 ? 18.501 2.987 -53.343 1.00 39.16 955 GLY A N 1
ATOM 7125 C CA . GLY A 1 955 ? 18.452 1.544 -53.689 1.00 39.16 955 GLY A CA 1
ATOM 7126 C C . GLY A 1 955 ? 19.156 0.503 -52.791 1.00 39.16 955 GLY A C 1
ATOM 7127 O O . GLY A 1 955 ? 19.374 -0.618 -53.245 1.00 39.16 955 GLY A O 1
ATOM 7128 N N . GLY A 1 956 ? 19.523 0.813 -51.545 1.00 40.41 956 GLY A N 1
ATOM 7129 C CA . GLY A 1 956 ? 20.280 -0.086 -50.656 1.00 40.41 956 GLY A CA 1
ATOM 7130 C C . GLY A 1 956 ? 19.414 -0.774 -49.595 1.00 40.41 956 GLY A C 1
ATOM 7131 O O . GLY A 1 956 ? 18.818 -0.120 -48.750 1.00 40.41 956 GLY A O 1
ATOM 7132 N N . TYR A 1 957 ? 19.387 -2.108 -49.588 1.00 42.97 957 TYR A N 1
ATOM 7133 C CA . TYR A 1 957 ? 18.491 -2.912 -48.741 1.00 42.97 957 TYR A CA 1
ATOM 7134 C C . TYR A 1 957 ? 18.911 -3.055 -47.255 1.00 42.97 957 TYR A C 1
ATOM 7136 O O . TYR A 1 957 ? 18.172 -3.695 -46.503 1.00 42.97 957 TYR A O 1
ATOM 7144 N N . ASN A 1 958 ? 20.055 -2.497 -46.820 1.00 47.81 958 ASN A N 1
ATOM 7145 C CA . ASN A 1 958 ? 20.806 -2.990 -45.645 1.00 47.81 958 ASN A CA 1
ATOM 7146 C C . ASN A 1 958 ? 20.845 -2.103 -44.377 1.00 47.81 958 ASN A C 1
ATOM 7148 O O . ASN A 1 958 ? 21.317 -2.602 -43.356 1.00 47.81 958 ASN A O 1
ATOM 7152 N N . ASN A 1 959 ? 20.378 -0.846 -44.389 1.00 52.94 959 ASN A N 1
ATOM 7153 C CA . ASN A 1 959 ? 20.267 -0.019 -43.170 1.00 52.94 959 ASN A CA 1
ATOM 7154 C C . ASN A 1 959 ? 18.788 0.144 -42.799 1.00 52.94 959 ASN A C 1
ATOM 7156 O O . ASN A 1 959 ? 18.116 1.035 -43.311 1.00 52.94 959 ASN A O 1
ATOM 7160 N N . ARG A 1 960 ? 18.259 -0.768 -41.980 1.00 58.12 960 ARG A N 1
ATOM 7161 C CA . ARG A 1 960 ? 16.860 -0.779 -41.523 1.00 58.12 960 ARG A CA 1
ATOM 7162 C C . ARG A 1 960 ? 16.830 -0.647 -40.007 1.00 58.12 960 ARG A C 1
ATOM 7164 O O . ARG A 1 960 ? 17.723 -1.176 -39.349 1.00 58.12 960 ARG A O 1
ATOM 7171 N N . GLY A 1 961 ? 15.836 0.052 -39.464 1.00 65.06 961 GLY A N 1
ATOM 7172 C CA . GLY A 1 961 ? 15.631 0.048 -38.017 1.00 65.06 961 GLY A CA 1
ATOM 7173 C C . GLY A 1 961 ? 14.992 1.297 -37.422 1.00 65.06 961 GLY A C 1
ATOM 7174 O O . GLY A 1 961 ? 15.459 2.410 -37.630 1.00 65.06 961 GLY A O 1
ATOM 7175 N N . PHE A 1 962 ? 13.974 1.083 -36.590 1.00 68.38 962 PHE A N 1
ATOM 7176 C CA . PHE A 1 962 ? 13.270 2.119 -35.820 1.00 68.38 962 PHE A CA 1
ATOM 7177 C C . PHE A 1 962 ? 14.076 2.638 -34.624 1.00 68.38 962 PHE A C 1
ATOM 7179 O O . PHE A 1 962 ? 13.788 3.704 -34.078 1.00 68.38 962 PHE A O 1
ATOM 7186 N N . PHE A 1 963 ? 15.048 1.844 -34.170 1.00 78.31 963 PHE A N 1
ATOM 7187 C CA . PHE A 1 963 ? 15.908 2.167 -33.043 1.00 78.31 963 PHE A CA 1
ATOM 7188 C C . PHE A 1 963 ? 17.329 2.402 -33.524 1.00 78.31 963 PHE A C 1
ATOM 7190 O O . PHE A 1 963 ? 17.830 1.683 -34.389 1.00 78.31 963 PHE A O 1
ATOM 7197 N N . ARG A 1 964 ? 18.011 3.366 -32.908 1.00 78.56 964 ARG A N 1
ATOM 7198 C CA . ARG A 1 964 ? 19.413 3.653 -33.202 1.00 78.56 964 ARG A CA 1
ATOM 7199 C C . ARG A 1 964 ? 20.297 3.314 -32.022 1.00 78.56 964 ARG A C 1
ATOM 7201 O O . ARG A 1 964 ? 20.056 3.787 -30.913 1.00 78.56 964 ARG A O 1
ATOM 7208 N N . LEU A 1 965 ? 21.341 2.537 -32.278 1.00 82.38 965 LEU A N 1
ATOM 7209 C CA . LEU A 1 965 ? 22.404 2.357 -31.304 1.00 82.38 965 LEU A CA 1
ATOM 7210 C C . LEU A 1 965 ? 23.274 3.621 -31.277 1.00 82.38 965 LEU A C 1
ATOM 7212 O O . LEU A 1 965 ? 23.532 4.227 -32.315 1.00 82.38 965 LEU A O 1
ATOM 7216 N N . TYR A 1 966 ? 23.656 4.056 -30.083 1.00 82.12 966 TYR A N 1
ATOM 7217 C CA . TYR A 1 966 ? 24.602 5.142 -29.863 1.00 82.12 966 TYR A CA 1
ATOM 7218 C C . TYR A 1 966 ? 25.737 4.632 -28.985 1.00 82.12 966 TYR A C 1
ATOM 7220 O O . TYR A 1 966 ? 25.491 3.919 -28.017 1.00 82.12 966 TYR A O 1
ATOM 7228 N N . TRP A 1 967 ? 26.960 5.023 -29.310 1.00 84.19 967 TRP A N 1
ATOM 7229 C CA . TRP A 1 967 ? 28.182 4.657 -28.604 1.00 84.19 967 TRP A CA 1
ATOM 7230 C C . TRP A 1 967 ? 28.820 5.926 -28.067 1.00 84.19 967 TRP A C 1
ATOM 7232 O O . TRP A 1 967 ? 28.711 6.973 -28.698 1.00 84.19 967 TRP A O 1
ATOM 7242 N N . THR A 1 968 ? 29.496 5.852 -26.924 1.00 81.25 968 THR A N 1
ATOM 7243 C CA . THR A 1 968 ? 30.188 7.016 -26.357 1.00 81.25 968 THR A CA 1
ATOM 7244 C C . THR A 1 968 ? 31.438 7.351 -27.170 1.00 81.25 968 THR A C 1
ATOM 7246 O O . THR A 1 968 ? 32.377 6.547 -27.183 1.00 81.25 968 THR A O 1
ATOM 7249 N N . PRO A 1 969 ? 31.504 8.536 -27.805 1.00 81.75 969 PRO A N 1
ATOM 7250 C CA . PRO A 1 969 ? 32.750 9.066 -28.326 1.00 81.75 969 PRO A CA 1
ATOM 7251 C C . PRO A 1 969 ? 33.573 9.702 -27.209 1.00 81.75 969 PRO A C 1
ATOM 7253 O O . PRO A 1 969 ? 33.024 10.203 -26.219 1.00 81.75 969 PRO A O 1
ATOM 7256 N N . LYS A 1 970 ? 34.884 9.777 -27.431 1.00 83.81 970 LYS A N 1
ATOM 7257 C CA . LYS A 1 970 ? 35.828 10.551 -26.629 1.00 83.81 970 LYS A CA 1
ATOM 7258 C C . LYS A 1 970 ? 35.349 11.996 -26.502 1.00 83.81 970 LYS A C 1
ATOM 7260 O O . LYS A 1 970 ? 34.762 12.571 -27.422 1.00 83.81 970 LYS A O 1
ATOM 7265 N N . SER A 1 971 ? 35.594 12.610 -25.348 1.00 79.62 971 SER A N 1
ATOM 7266 C CA . SER A 1 971 ? 35.157 13.986 -25.059 1.00 79.62 971 SER A CA 1
ATOM 7267 C C . SER A 1 971 ? 35.720 15.014 -26.048 1.00 79.62 971 SER A C 1
ATOM 7269 O O . SER A 1 971 ? 35.042 15.996 -26.358 1.00 79.62 971 SER A O 1
ATOM 7271 N N . SER A 1 972 ? 36.912 14.753 -26.582 1.00 81.81 972 SER A N 1
ATOM 7272 C CA . SER A 1 972 ? 37.597 15.532 -27.615 1.00 81.81 972 SER A CA 1
ATOM 7273 C C . SER A 1 972 ? 36.794 15.672 -28.909 1.00 81.81 972 SER A C 1
ATOM 7275 O O . SER A 1 972 ? 36.817 16.736 -29.524 1.00 81.81 972 SER A O 1
ATOM 7277 N N . ALA A 1 973 ? 35.985 14.674 -29.278 1.00 79.69 973 ALA A N 1
ATOM 7278 C CA . ALA A 1 973 ? 35.149 14.723 -30.476 1.00 79.69 973 ALA A CA 1
ATOM 7279 C C . ALA A 1 973 ? 34.089 15.845 -30.439 1.00 79.69 973 ALA A C 1
ATOM 7281 O O . ALA A 1 973 ? 33.577 16.235 -31.484 1.00 79.69 973 ALA A O 1
ATOM 7282 N N . ARG A 1 974 ? 33.773 16.411 -29.260 1.00 74.38 974 ARG A N 1
ATOM 7283 C CA . ARG A 1 974 ? 32.890 17.592 -29.134 1.00 74.38 974 ARG A CA 1
ATOM 7284 C C . ARG A 1 974 ? 33.528 18.878 -29.646 1.00 74.38 974 ARG A C 1
ATOM 7286 O O . ARG A 1 974 ? 32.814 19.834 -29.933 1.00 74.38 974 ARG A O 1
ATOM 7293 N N . LEU A 1 975 ? 34.856 18.911 -29.713 1.00 74.00 975 LEU A N 1
ATOM 7294 C CA . LEU A 1 975 ? 35.600 20.035 -30.262 1.00 74.00 975 LEU A CA 1
ATOM 7295 C C . LEU A 1 975 ? 35.667 19.962 -31.786 1.00 74.00 975 LEU A C 1
ATOM 7297 O O . LEU A 1 975 ? 36.088 20.933 -32.390 1.00 74.00 975 LEU A O 1
ATOM 7301 N N . LEU A 1 976 ? 35.263 18.854 -32.410 1.00 71.94 976 LEU A N 1
ATOM 7302 C CA . LEU A 1 976 ? 35.324 18.670 -33.855 1.00 71.94 976 LEU A CA 1
ATOM 7303 C C . LEU A 1 976 ? 34.024 19.114 -34.535 1.00 71.94 976 LEU A C 1
ATOM 7305 O O . LEU A 1 976 ? 32.918 18.882 -34.039 1.00 71.94 976 LEU A O 1
ATOM 7309 N N . GLN A 1 977 ? 34.166 19.733 -35.700 1.00 66.44 977 GLN A N 1
ATOM 7310 C CA . GLN A 1 977 ? 33.089 20.230 -36.548 1.00 66.44 977 GLN A CA 1
ATOM 7311 C C . GLN A 1 977 ? 33.340 19.813 -37.997 1.00 66.44 977 GLN A C 1
ATOM 7313 O O . GLN A 1 977 ? 34.489 19.643 -38.403 1.00 66.44 977 GLN A O 1
ATOM 7318 N N . ASN A 1 978 ? 32.269 19.644 -38.774 1.00 57.03 978 ASN A N 1
ATOM 7319 C CA . ASN A 1 978 ? 32.400 19.384 -40.206 1.00 57.03 978 ASN A CA 1
ATOM 7320 C C . ASN A 1 978 ? 32.803 20.684 -40.914 1.00 57.03 978 ASN A C 1
ATOM 7322 O O . ASN A 1 978 ? 32.133 21.702 -40.740 1.00 57.03 978 ASN A O 1
ATOM 7326 N N . ASP A 1 979 ? 33.881 20.634 -41.695 1.00 50.47 979 ASP A N 1
ATOM 7327 C CA . ASP A 1 979 ? 34.335 21.755 -42.515 1.00 50.47 979 ASP A CA 1
ATOM 7328 C C . ASP A 1 979 ? 33.505 21.832 -43.808 1.00 50.47 979 ASP A C 1
ATOM 7330 O O . ASP A 1 979 ? 33.340 20.828 -44.500 1.00 50.47 979 ASP A O 1
ATOM 7334 N N . VAL A 1 980 ? 32.952 23.004 -44.135 1.00 46.00 980 VAL A N 1
ATOM 7335 C CA . VAL A 1 980 ? 32.203 23.242 -45.388 1.00 46.00 980 VAL A CA 1
ATOM 7336 C C . VAL A 1 980 ? 32.793 24.429 -46.16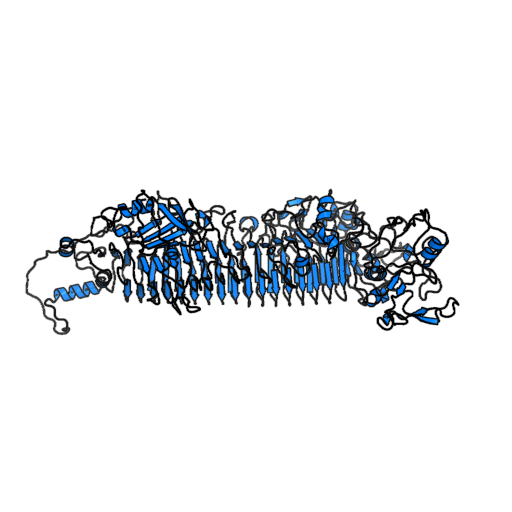4 1.00 46.00 980 VAL A C 1
ATOM 7338 O O . VAL A 1 980 ? 32.076 25.131 -46.876 1.00 46.00 980 VAL A O 1
ATOM 7341 N N . GLY A 1 981 ? 34.098 24.694 -46.043 1.00 39.91 981 GLY A N 1
ATOM 7342 C CA . GLY A 1 981 ? 34.744 25.746 -46.826 1.00 39.91 981 GLY A CA 1
ATOM 7343 C C . GLY A 1 981 ? 36.205 25.462 -47.149 1.00 39.91 981 GLY A C 1
ATOM 7344 O O . GLY A 1 981 ? 37.063 25.525 -46.274 1.00 39.91 981 GLY A O 1
ATOM 7345 N N . GLY A 1 982 ? 36.505 25.249 -48.434 1.00 37.59 982 GLY A N 1
ATOM 7346 C CA . GLY A 1 982 ? 37.872 25.268 -48.943 1.00 37.59 982 GLY A CA 1
ATOM 7347 C C . GLY A 1 982 ? 38.617 26.522 -48.474 1.00 37.59 982 GLY A C 1
ATOM 7348 O O . GLY A 1 982 ? 38.106 27.634 -48.587 1.00 37.59 982 GLY A O 1
ATOM 7349 N N . ALA A 1 983 ? 39.801 26.295 -47.899 1.00 43.97 983 ALA A N 1
ATOM 7350 C CA . ALA A 1 983 ? 40.815 27.254 -47.463 1.00 43.97 983 ALA A CA 1
ATOM 7351 C C . ALA A 1 983 ? 40.348 28.722 -47.327 1.00 43.97 983 ALA A C 1
ATOM 7353 O O . ALA A 1 983 ? 40.300 29.452 -48.309 1.00 43.97 983 ALA A O 1
ATOM 7354 N N . VAL A 1 984 ? 40.166 29.156 -46.071 1.00 35.75 984 VAL A N 1
ATOM 7355 C CA . VAL A 1 984 ? 40.039 30.537 -45.542 1.00 35.75 984 VAL A CA 1
ATOM 7356 C C . VAL A 1 984 ? 38.657 31.075 -45.145 1.00 35.75 984 VAL A C 1
ATOM 7358 O O . VAL A 1 984 ? 38.586 32.233 -44.730 1.00 35.75 984 VAL A O 1
ATOM 7361 N N . THR A 1 985 ? 37.560 30.309 -45.151 1.00 39.53 985 THR A N 1
ATOM 7362 C CA . THR A 1 985 ? 36.306 30.812 -44.535 1.00 39.53 985 THR A CA 1
ATOM 7363 C C . THR A 1 985 ? 35.402 29.711 -43.975 1.00 39.53 985 THR A C 1
ATOM 7365 O O . THR A 1 985 ? 34.974 28.812 -44.684 1.00 39.53 985 THR A O 1
ATOM 7368 N N . PHE A 1 986 ? 35.114 29.814 -42.675 1.00 35.41 986 PHE A N 1
ATOM 7369 C CA . PHE A 1 986 ? 34.332 28.872 -41.872 1.00 35.41 986 PHE A CA 1
ATOM 7370 C C . PHE A 1 986 ? 32.827 28.955 -42.193 1.00 35.41 986 PHE A C 1
ATOM 7372 O O . PHE A 1 986 ? 32.215 30.003 -41.993 1.00 35.41 986 PHE A O 1
ATOM 7379 N N . SER A 1 987 ? 32.222 27.849 -42.637 1.00 37.44 987 SER A N 1
ATOM 7380 C CA . SER A 1 987 ? 30.766 27.677 -42.768 1.00 37.44 987 SER A CA 1
ATOM 7381 C C . SER A 1 987 ? 30.287 26.737 -41.661 1.00 37.44 987 SER A C 1
ATOM 7383 O O . SER A 1 987 ? 30.353 25.516 -41.788 1.00 37.44 987 SER A O 1
ATOM 7385 N N . GLY A 1 988 ? 29.875 27.320 -40.537 1.00 38.84 988 GLY A N 1
ATOM 7386 C CA . GLY A 1 988 ? 29.617 26.598 -39.296 1.00 38.84 988 GLY A CA 1
ATOM 7387 C C . GLY A 1 988 ? 28.412 25.660 -39.333 1.00 38.84 988 GLY A C 1
ATOM 7388 O O . GLY A 1 988 ? 27.281 26.096 -39.523 1.00 38.84 988 GLY A O 1
ATOM 7389 N N . VAL A 1 989 ? 28.653 24.392 -38.996 1.00 37.66 989 VAL A N 1
ATOM 7390 C CA . VAL A 1 989 ? 27.680 23.554 -38.286 1.00 37.66 989 VAL A CA 1
ATOM 7391 C C . VAL A 1 989 ? 28.384 22.969 -37.062 1.00 37.66 989 VAL A C 1
ATOM 7393 O O . VAL A 1 989 ? 29.272 22.122 -37.167 1.00 37.66 989 VAL A O 1
ATOM 7396 N N . VAL A 1 990 ? 28.008 23.445 -35.876 1.00 38.75 990 VAL A N 1
ATOM 7397 C CA . VAL A 1 990 ? 28.507 22.919 -34.600 1.00 38.75 990 VAL A CA 1
ATOM 7398 C C . VAL A 1 990 ? 27.727 21.646 -34.259 1.00 38.75 990 VAL A C 1
ATOM 7400 O O . VAL A 1 990 ? 26.509 21.699 -34.154 1.00 38.75 990 VAL A O 1
ATOM 7403 N N . GLY A 1 991 ? 28.410 20.512 -34.047 1.00 46.91 991 GLY A N 1
ATOM 7404 C CA . GLY A 1 991 ? 27.810 19.313 -33.433 1.00 46.91 991 GLY A CA 1
ATOM 7405 C C . GLY A 1 991 ? 27.627 18.010 -34.243 1.00 46.91 991 GLY A C 1
ATOM 7406 O O . GLY A 1 991 ? 27.442 16.982 -33.587 1.00 46.91 991 GLY A O 1
ATOM 7407 N N . PRO A 1 992 ? 27.726 17.933 -35.589 1.00 56.78 992 PRO A N 1
ATOM 7408 C CA . PRO A 1 992 ? 27.439 16.680 -36.295 1.00 56.78 992 PRO A CA 1
ATOM 7409 C C . PRO A 1 992 ? 28.529 15.620 -36.100 1.00 56.78 992 PRO A C 1
ATOM 7411 O O . PRO A 1 992 ? 28.211 14.437 -36.042 1.00 56.78 992 PRO A O 1
ATOM 7414 N N . ALA A 1 993 ? 29.800 16.003 -35.943 1.00 64.94 993 ALA A N 1
ATOM 7415 C CA . ALA A 1 993 ? 30.908 15.050 -35.820 1.00 64.94 993 ALA A CA 1
ATOM 7416 C C . ALA A 1 993 ? 30.785 14.142 -34.583 1.00 64.94 993 ALA A C 1
ATOM 7418 O O . ALA A 1 993 ? 30.853 12.922 -34.711 1.00 64.94 993 ALA A O 1
ATOM 7419 N N . TYR A 1 994 ? 30.519 14.706 -33.396 1.00 72.44 994 TYR A N 1
ATOM 7420 C CA . TYR A 1 994 ? 30.326 13.920 -32.170 1.00 72.44 994 TYR A CA 1
ATOM 7421 C C . TYR A 1 994 ? 29.188 12.904 -32.323 1.00 72.44 994 TYR A C 1
ATOM 7423 O O . TYR A 1 994 ? 29.347 11.739 -31.974 1.00 72.44 994 TYR A O 1
ATOM 7431 N N . GLN A 1 995 ? 28.058 13.326 -32.892 1.00 68.69 995 GLN A N 1
ATOM 7432 C CA . GLN A 1 995 ? 26.908 12.456 -33.136 1.00 68.69 995 GLN A CA 1
ATOM 7433 C C . GLN A 1 995 ? 27.181 11.404 -34.222 1.00 68.69 995 GLN A C 1
ATOM 7435 O O . GLN A 1 995 ? 26.714 10.276 -34.101 1.00 68.69 995 GLN A O 1
ATOM 7440 N N . THR A 1 996 ? 27.960 11.748 -35.247 1.00 71.25 996 THR A N 1
ATOM 7441 C CA . THR A 1 996 ? 28.334 10.851 -36.354 1.00 71.25 996 THR A CA 1
ATOM 7442 C C . THR A 1 996 ? 29.264 9.746 -35.852 1.00 71.25 996 THR A C 1
ATOM 7444 O O . THR A 1 996 ? 29.003 8.562 -36.075 1.00 71.25 996 THR A O 1
ATOM 7447 N N . PHE A 1 997 ? 30.281 10.107 -35.062 1.00 75.25 997 PHE A N 1
ATOM 7448 C CA . PHE A 1 997 ? 31.122 9.134 -34.369 1.00 75.25 997 PHE A CA 1
ATOM 7449 C C . PHE A 1 997 ? 30.318 8.304 -33.376 1.00 75.25 997 PHE A C 1
ATOM 7451 O O . PHE A 1 997 ? 30.454 7.083 -33.368 1.00 75.25 997 PHE A O 1
ATOM 7458 N N . ALA A 1 998 ? 29.412 8.931 -32.620 1.00 76.25 998 ALA A N 1
ATOM 7459 C CA . ALA A 1 998 ? 28.519 8.245 -31.690 1.00 76.25 998 ALA A CA 1
ATOM 7460 C C . ALA A 1 998 ? 27.551 7.282 -32.369 1.00 76.25 998 ALA A C 1
ATOM 7462 O O . ALA A 1 998 ? 26.830 6.598 -31.665 1.00 76.25 998 ALA A O 1
ATOM 7463 N N . GLN A 1 999 ? 27.492 7.238 -33.695 1.00 71.44 999 GLN A N 1
ATOM 7464 C CA . GLN A 1 999 ? 26.664 6.326 -34.475 1.00 71.44 999 GLN A CA 1
ATOM 7465 C C . GLN A 1 999 ? 27.488 5.221 -35.154 1.00 71.44 999 GLN A C 1
ATOM 7467 O O . GLN A 1 999 ? 26.916 4.364 -35.827 1.00 71.44 999 GLN A O 1
ATOM 7472 N N . GLY A 1 1000 ? 28.812 5.222 -34.977 1.00 71.38 1000 GLY A N 1
ATOM 7473 C CA . GLY A 1 1000 ? 29.716 4.280 -35.634 1.00 71.38 1000 GLY A CA 1
ATOM 7474 C C . GLY A 1 1000 ? 30.066 4.661 -37.076 1.00 71.38 1000 GLY A C 1
ATOM 7475 O O . GLY A 1 1000 ? 30.560 3.814 -37.820 1.00 71.38 1000 GLY A O 1
ATOM 7476 N N . TYR A 1 1001 ? 29.795 5.903 -37.494 1.00 69.00 1001 TYR A N 1
ATOM 7477 C CA . TYR A 1 1001 ? 30.125 6.396 -38.830 1.00 69.00 1001 TYR A CA 1
ATOM 7478 C C . TYR A 1 1001 ? 31.404 7.237 -38.821 1.00 69.00 1001 TYR A C 1
ATOM 7480 O O . TYR A 1 1001 ? 31.694 7.963 -37.870 1.00 69.00 1001 TYR A O 1
ATOM 7488 N N . ASN A 1 1002 ? 32.165 7.143 -39.912 1.00 66.94 1002 ASN A N 1
ATOM 7489 C CA . ASN A 1 1002 ? 33.254 8.070 -40.208 1.00 66.94 1002 ASN A CA 1
ATOM 7490 C C . ASN A 1 1002 ? 32.687 9.331 -40.862 1.00 66.94 1002 ASN A C 1
ATOM 7492 O O . ASN A 1 1002 ? 31.759 9.244 -41.670 1.00 66.94 1002 ASN A O 1
ATOM 7496 N N . CYS A 1 1003 ? 33.290 10.482 -40.576 1.00 65.12 1003 CYS A N 1
ATOM 7497 C CA . CYS A 1 1003 ? 33.076 11.671 -41.392 1.00 65.12 1003 CYS A CA 1
ATOM 7498 C C . CYS A 1 1003 ? 33.767 11.489 -42.755 1.00 65.12 1003 CYS A C 1
ATOM 7500 O O . CYS A 1 1003 ? 34.795 10.821 -42.855 1.00 65.12 1003 CYS A O 1
ATOM 7502 N N . SER A 1 1004 ? 33.195 12.057 -43.818 1.00 53.81 1004 SER A N 1
ATOM 7503 C CA . SER A 1 1004 ? 33.690 11.876 -45.192 1.00 53.81 1004 SER A CA 1
ATOM 7504 C C . SER A 1 1004 ? 34.849 12.810 -45.573 1.00 53.81 1004 SER A C 1
ATOM 7506 O O . SER A 1 1004 ? 35.331 12.735 -46.697 1.00 53.81 1004 SER A O 1
ATOM 7508 N N . GLY A 1 1005 ? 35.270 13.705 -44.678 1.00 59.78 1005 GLY A N 1
ATOM 7509 C CA . GLY A 1 1005 ? 36.298 14.716 -44.921 1.00 59.78 1005 GLY A CA 1
ATOM 7510 C C . GLY A 1 1005 ? 36.947 15.192 -43.623 1.00 59.78 1005 GLY A C 1
ATOM 7511 O O . GLY A 1 1005 ? 36.602 14.713 -42.538 1.00 59.78 1005 GLY A O 1
ATOM 7512 N N . ASP A 1 1006 ? 37.903 16.110 -43.753 1.00 66.94 1006 ASP A N 1
ATOM 7513 C CA . ASP A 1 1006 ? 38.607 16.694 -42.614 1.00 66.94 1006 ASP A CA 1
ATOM 7514 C C . ASP A 1 1006 ? 37.642 17.452 -41.692 1.00 66.94 1006 ASP A C 1
ATOM 7516 O O . ASP A 1 1006 ? 36.681 18.087 -42.130 1.00 66.94 1006 ASP A O 1
ATOM 7520 N N . LEU A 1 1007 ? 37.900 17.366 -40.388 1.00 71.12 1007 LEU A N 1
ATOM 7521 C CA . LEU A 1 1007 ? 37.141 18.060 -39.359 1.00 71.12 1007 LEU A CA 1
ATOM 7522 C C . LEU A 1 1007 ? 37.937 19.243 -38.832 1.00 71.12 1007 LEU A C 1
ATOM 7524 O O . LEU A 1 1007 ? 39.124 19.119 -38.521 1.00 71.12 1007 LEU A O 1
ATOM 7528 N N . SER A 1 1008 ? 37.267 20.376 -38.663 1.00 70.81 1008 SER A N 1
ATOM 7529 C CA . SER A 1 1008 ? 37.833 21.547 -38.002 1.00 70.81 1008 SER A CA 1
ATOM 7530 C C . SER A 1 1008 ? 37.648 21.428 -36.491 1.00 70.81 1008 SER A C 1
ATOM 7532 O O . SER A 1 1008 ? 36.549 21.143 -36.017 1.00 70.81 1008 SER A O 1
ATOM 7534 N N . ALA A 1 1009 ? 38.700 21.672 -35.713 1.00 72.12 1009 ALA A N 1
ATOM 7535 C CA . ALA A 1 1009 ? 38.580 21.760 -34.262 1.00 72.12 1009 ALA A CA 1
ATOM 7536 C C . ALA A 1 1009 ? 38.289 23.190 -33.813 1.00 72.12 1009 ALA A C 1
ATOM 7538 O O . ALA A 1 1009 ? 38.957 24.136 -34.229 1.00 72.12 1009 ALA A O 1
ATOM 7539 N N . ILE A 1 1010 ? 37.354 23.326 -32.880 1.00 68.62 1010 ILE A N 1
ATOM 7540 C CA . ILE A 1 1010 ? 37.107 24.549 -32.128 1.00 68.62 1010 ILE A CA 1
ATOM 7541 C C . ILE A 1 1010 ? 38.318 24.806 -31.236 1.00 68.62 1010 ILE A C 1
ATOM 7543 O O . ILE A 1 1010 ? 38.634 24.015 -30.344 1.00 68.62 1010 ILE A O 1
ATOM 7547 N N . VAL A 1 1011 ? 38.987 25.929 -31.470 1.00 69.06 1011 VAL A N 1
ATOM 7548 C CA . VAL A 1 1011 ? 40.144 26.355 -30.684 1.00 69.06 1011 VAL A CA 1
ATOM 7549 C C . VAL A 1 1011 ? 39.661 27.143 -29.457 1.00 69.06 1011 VAL A C 1
ATOM 7551 O O . VAL A 1 1011 ? 38.917 28.111 -29.629 1.00 69.06 1011 VAL A O 1
ATOM 7554 N N . PRO A 1 1012 ? 40.042 26.756 -28.223 1.00 65.75 1012 PRO A N 1
ATOM 7555 C CA . PRO A 1 1012 ? 39.736 27.531 -27.022 1.00 65.75 1012 PRO A CA 1
ATOM 7556 C C . PRO A 1 1012 ? 40.287 28.962 -27.093 1.00 65.75 1012 PRO A C 1
ATOM 7558 O O . PRO A 1 1012 ? 41.340 29.210 -27.680 1.00 65.75 1012 PRO A O 1
ATOM 7561 N N . GLU A 1 1013 ? 39.592 29.912 -26.467 1.00 65.31 1013 GLU A N 1
ATOM 7562 C CA . GLU A 1 1013 ? 40.000 31.320 -26.452 1.00 65.31 1013 GLU A CA 1
ATOM 7563 C C . GLU A 1 1013 ? 41.406 31.487 -25.843 1.00 65.31 1013 GLU A C 1
ATOM 7565 O O . GLU A 1 1013 ? 41.660 31.068 -24.716 1.00 65.31 1013 GLU A O 1
ATOM 7570 N N . GLY A 1 1014 ? 42.324 32.103 -26.598 1.00 67.25 1014 GLY A N 1
ATOM 7571 C CA . GLY A 1 1014 ? 43.713 32.331 -26.180 1.00 67.25 1014 GLY A CA 1
ATOM 7572 C C . GLY A 1 1014 ? 44.707 31.217 -26.536 1.00 67.25 1014 GLY A C 1
ATOM 7573 O O . GLY A 1 1014 ? 45.903 31.407 -26.324 1.00 67.25 1014 GLY A O 1
ATOM 7574 N N . GLU A 1 1015 ? 44.250 30.106 -27.118 1.00 68.81 1015 GLU A N 1
ATOM 7575 C CA . GLU A 1 1015 ? 45.102 28.997 -27.562 1.00 68.81 1015 GLU A CA 1
ATOM 7576 C C . GLU A 1 1015 ? 45.356 29.030 -29.080 1.00 68.81 1015 GLU A C 1
ATOM 7578 O O . GLU A 1 1015 ? 44.592 29.610 -29.850 1.00 68.81 1015 GLU A O 1
ATOM 7583 N N . VAL A 1 1016 ? 46.451 28.407 -29.535 1.00 68.62 1016 VAL A N 1
ATOM 7584 C CA . VAL A 1 1016 ? 46.811 28.332 -30.971 1.00 68.62 1016 VAL A CA 1
ATOM 7585 C C . VAL A 1 1016 ? 46.059 27.202 -31.690 1.00 68.62 1016 VAL A C 1
ATOM 7587 O O . VAL A 1 1016 ? 45.789 27.298 -32.884 1.00 68.62 1016 VAL A O 1
ATOM 7590 N N . ASN A 1 1017 ? 45.720 26.129 -30.971 1.00 73.50 1017 ASN A N 1
ATOM 7591 C CA . ASN A 1 1017 ? 44.894 25.014 -31.435 1.00 73.50 1017 ASN A CA 1
ATOM 7592 C C . ASN A 1 1017 ? 44.231 24.309 -30.228 1.00 73.50 1017 ASN A C 1
ATOM 7594 O O . ASN A 1 1017 ? 44.487 24.665 -29.078 1.00 73.50 1017 ASN A O 1
ATOM 7598 N N . ALA A 1 1018 ? 43.386 23.301 -30.459 1.00 75.94 1018 ALA A N 1
ATOM 7599 C CA . ALA A 1 1018 ? 42.670 22.596 -29.385 1.00 75.94 1018 ALA A CA 1
ATOM 7600 C C . ALA A 1 1018 ? 43.550 21.618 -28.571 1.00 75.94 1018 ALA A C 1
ATOM 7602 O O . ALA A 1 1018 ? 43.070 20.973 -27.638 1.00 75.94 1018 ALA A O 1
ATOM 7603 N N . GLY A 1 1019 ? 44.843 21.499 -28.896 1.00 76.38 1019 GLY A N 1
ATOM 7604 C CA . GLY A 1 1019 ? 45.735 20.463 -28.370 1.00 76.38 1019 GLY A CA 1
ATOM 7605 C C . GLY A 1 1019 ? 46.088 20.643 -26.895 1.00 76.38 1019 GLY A C 1
ATOM 7606 O O . GLY A 1 1019 ? 46.468 19.677 -26.239 1.00 76.38 1019 GLY A O 1
ATOM 7607 N N . ALA A 1 1020 ? 45.915 21.853 -26.354 1.00 74.94 1020 ALA A N 1
ATOM 7608 C CA . ALA A 1 1020 ? 46.107 22.142 -24.933 1.00 74.94 1020 ALA A CA 1
ATOM 7609 C C . ALA A 1 1020 ? 45.045 21.474 -24.034 1.00 74.94 1020 ALA A C 1
ATOM 7611 O O . ALA A 1 1020 ? 45.329 21.157 -22.880 1.00 74.94 1020 ALA A O 1
ATOM 7612 N N . VAL A 1 1021 ? 43.837 21.240 -24.562 1.00 77.81 1021 VAL A N 1
ATOM 7613 C CA . VAL A 1 1021 ? 42.700 20.653 -23.824 1.00 77.81 1021 VAL A CA 1
ATOM 7614 C C . VAL A 1 1021 ? 42.288 19.271 -24.341 1.00 77.81 1021 VAL A C 1
ATOM 7616 O O . VAL A 1 1021 ? 41.687 18.505 -23.593 1.00 77.81 1021 VAL A O 1
ATOM 7619 N N . ALA A 1 1022 ? 42.628 18.938 -25.590 1.00 83.75 1022 ALA A N 1
ATOM 7620 C CA . ALA A 1 1022 ? 42.344 17.656 -26.231 1.00 83.75 1022 ALA A CA 1
ATOM 7621 C C . ALA A 1 1022 ? 43.564 17.180 -27.050 1.00 83.75 1022 ALA A C 1
ATOM 7623 O O . ALA A 1 1022 ? 43.603 17.327 -28.276 1.00 83.75 1022 ALA A O 1
ATOM 7624 N N . PRO A 1 1023 ? 44.609 16.658 -26.378 1.00 85.69 1023 PRO A N 1
ATOM 7625 C CA . PRO A 1 1023 ? 45.863 16.276 -27.027 1.00 85.69 1023 PRO A CA 1
ATOM 7626 C C . PRO A 1 1023 ? 45.716 15.081 -27.978 1.00 85.69 1023 PRO A C 1
ATOM 7628 O O . PRO A 1 1023 ? 46.530 14.911 -28.878 1.00 85.69 1023 PRO A O 1
ATOM 7631 N N . ASP A 1 1024 ? 44.672 14.274 -27.812 1.00 83.81 1024 ASP A N 1
ATOM 7632 C CA . ASP A 1 1024 ? 44.310 13.168 -28.697 1.00 83.81 1024 ASP A CA 1
ATOM 7633 C C . ASP A 1 1024 ? 43.824 13.629 -30.083 1.00 83.81 1024 ASP A C 1
ATOM 7635 O O . ASP A 1 1024 ? 43.785 12.825 -31.013 1.00 83.81 1024 ASP A O 1
ATOM 7639 N N . LEU A 1 1025 ? 43.518 14.922 -30.252 1.00 84.19 1025 LEU A N 1
ATOM 7640 C CA . LEU A 1 1025 ? 43.219 15.511 -31.559 1.00 84.19 1025 LEU A CA 1
ATOM 7641 C C . LEU A 1 1025 ? 44.474 15.888 -32.359 1.00 84.19 1025 LEU A C 1
ATOM 7643 O O . LEU A 1 1025 ? 44.353 16.152 -33.552 1.00 84.19 1025 LEU A O 1
ATOM 7647 N N . LEU A 1 1026 ? 45.665 15.953 -31.751 1.00 85.06 1026 LEU A N 1
ATOM 7648 C CA . LEU A 1 1026 ? 46.888 16.376 -32.446 1.00 85.06 1026 LEU A CA 1
ATOM 7649 C C . LEU A 1 1026 ? 47.294 15.361 -33.520 1.00 85.06 1026 LEU A C 1
ATOM 7651 O O . LEU A 1 1026 ? 47.668 14.229 -33.216 1.00 85.06 1026 LEU A O 1
ATOM 7655 N N . LYS A 1 1027 ? 47.296 15.801 -34.779 1.00 78.62 1027 LYS A N 1
ATOM 7656 C CA . LYS A 1 1027 ? 47.743 15.018 -35.933 1.00 78.62 1027 LYS A CA 1
ATOM 7657 C C . LYS A 1 1027 ? 48.660 15.827 -36.832 1.00 78.62 1027 LYS A C 1
ATOM 7659 O O . LYS A 1 1027 ? 48.625 17.052 -36.825 1.00 78.62 1027 LYS A O 1
ATOM 7664 N N . LEU A 1 1028 ? 49.491 15.142 -37.614 1.00 79.75 1028 LEU A N 1
ATOM 7665 C CA . LEU A 1 1028 ? 50.260 15.772 -38.687 1.00 79.75 1028 LEU A CA 1
ATOM 7666 C C . LEU A 1 1028 ? 49.310 16.050 -39.859 1.00 79.75 1028 LEU A C 1
ATOM 7668 O O . LEU A 1 1028 ? 49.162 15.216 -40.748 1.00 79.75 1028 LEU A O 1
ATOM 7672 N N . SER A 1 1029 ? 48.602 17.174 -39.794 1.00 75.19 1029 SER A N 1
ATOM 7673 C CA . SER A 1 1029 ? 47.495 17.493 -40.704 1.00 75.19 1029 SER A CA 1
ATOM 7674 C C . SER A 1 1029 ? 47.517 18.923 -41.242 1.00 75.19 1029 SER A C 1
ATOM 7676 O O . SER A 1 1029 ? 46.800 19.210 -42.193 1.00 75.19 1029 SER A O 1
ATOM 7678 N N . PHE A 1 1030 ? 48.349 19.816 -40.694 1.00 75.00 1030 PHE A N 1
ATOM 7679 C CA . PHE A 1 1030 ? 48.500 21.170 -41.227 1.00 75.00 1030 PHE A CA 1
ATOM 7680 C C . PHE A 1 1030 ? 49.686 21.239 -42.181 1.00 75.00 1030 PHE A C 1
ATOM 7682 O O . PHE A 1 1030 ? 50.809 20.895 -41.811 1.00 75.00 1030 PHE A O 1
ATOM 7689 N N . ASP A 1 1031 ? 49.415 21.698 -43.395 1.00 74.06 1031 ASP A N 1
ATOM 7690 C CA . ASP A 1 1031 ? 50.410 22.021 -44.407 1.00 74.06 1031 ASP A CA 1
ATOM 7691 C C . ASP A 1 1031 ? 50.765 23.507 -44.293 1.00 74.06 1031 ASP A C 1
ATOM 7693 O O . ASP A 1 1031 ? 49.977 24.396 -44.622 1.00 74.06 1031 ASP A O 1
ATOM 7697 N N . SER A 1 1032 ? 51.947 23.777 -43.751 1.00 73.94 1032 SER A N 1
ATOM 7698 C CA . SER A 1 1032 ? 52.378 25.127 -43.433 1.00 73.94 1032 SER A CA 1
ATOM 7699 C C . SER A 1 1032 ? 53.060 25.864 -44.579 1.00 73.94 1032 SER A C 1
ATOM 7701 O O . SER A 1 1032 ? 53.270 27.076 -44.459 1.00 73.94 1032 SER A O 1
ATOM 7703 N N . ASP A 1 1033 ? 53.389 25.167 -45.669 1.00 76.62 1033 ASP A N 1
ATOM 7704 C CA . ASP A 1 1033 ? 54.031 25.736 -46.857 1.00 76.62 1033 ASP A CA 1
ATOM 7705 C C . ASP A 1 1033 ? 53.176 25.628 -48.139 1.00 76.62 1033 ASP A C 1
ATOM 7707 O O . ASP A 1 1033 ? 53.521 26.240 -49.154 1.00 76.62 1033 ASP A O 1
ATOM 7711 N N . GLY A 1 1034 ? 52.023 24.952 -48.072 1.00 70.38 1034 GLY A N 1
ATOM 7712 C CA . GLY A 1 1034 ? 51.017 24.867 -49.132 1.00 70.38 1034 GLY A CA 1
ATOM 7713 C C . GLY A 1 1034 ? 51.385 23.904 -50.262 1.00 70.38 1034 GLY A C 1
ATOM 7714 O O . GLY A 1 1034 ? 50.861 24.039 -51.372 1.00 70.38 1034 GLY A O 1
ATOM 7715 N N . ASN A 1 1035 ? 52.320 22.979 -50.032 1.00 72.31 1035 ASN A N 1
ATOM 7716 C CA . ASN A 1 1035 ? 52.797 22.030 -51.039 1.00 72.31 1035 ASN A CA 1
ATOM 7717 C C . ASN A 1 1035 ? 51.893 20.783 -51.208 1.00 72.31 1035 ASN A C 1
ATOM 7719 O O . ASN A 1 1035 ? 52.181 19.924 -52.046 1.00 72.31 1035 ASN A O 1
ATOM 7723 N N . GLY A 1 1036 ? 50.805 20.692 -50.440 1.00 64.00 1036 GLY A N 1
ATOM 7724 C CA . GLY A 1 1036 ? 49.874 19.566 -50.394 1.00 64.00 1036 GLY A CA 1
ATOM 7725 C C . GLY A 1 1036 ? 50.302 18.429 -49.458 1.00 64.00 1036 GLY A C 1
ATOM 7726 O O . GLY A 1 1036 ? 49.674 17.371 -49.474 1.00 64.00 1036 GLY A O 1
ATOM 7727 N N . ILE A 1 1037 ? 51.364 18.610 -48.668 1.00 74.50 1037 ILE A N 1
ATOM 7728 C CA . ILE A 1 1037 ? 51.924 17.623 -47.739 1.00 74.50 1037 ILE A CA 1
ATOM 7729 C C . ILE A 1 1037 ? 51.906 18.218 -46.324 1.00 74.50 1037 ILE A C 1
ATOM 7731 O O . ILE A 1 1037 ? 52.646 19.159 -46.045 1.00 74.50 1037 ILE A O 1
ATOM 7735 N N . PRO A 1 1038 ? 51.122 17.646 -45.393 1.00 71.75 1038 PRO A N 1
ATOM 7736 C CA . PRO A 1 1038 ? 51.132 18.079 -44.000 1.00 71.75 1038 PRO A CA 1
ATOM 7737 C C . PRO A 1 1038 ? 52.527 17.995 -43.358 1.00 71.75 1038 PRO A C 1
ATOM 7739 O O . PRO A 1 1038 ? 53.148 16.930 -43.339 1.00 71.75 1038 PRO A O 1
ATOM 7742 N N . ASP A 1 1039 ? 53.005 19.105 -42.788 1.00 77.88 1039 ASP A N 1
ATOM 7743 C CA . ASP A 1 1039 ? 54.341 19.242 -42.187 1.00 77.88 1039 ASP A CA 1
ATOM 7744 C C . ASP A 1 1039 ? 54.311 19.710 -40.714 1.00 77.88 1039 ASP A C 1
ATOM 7746 O O . ASP A 1 1039 ? 55.349 19.718 -40.042 1.00 77.88 1039 ASP A O 1
ATOM 7750 N N . LYS A 1 1040 ? 53.130 20.046 -40.168 1.00 79.25 1040 LYS A N 1
ATOM 7751 C CA . LYS A 1 1040 ? 52.941 20.468 -38.768 1.00 79.25 1040 LYS A CA 1
ATOM 7752 C C . LYS A 1 1040 ? 51.792 19.761 -38.047 1.00 79.25 1040 LYS A C 1
ATOM 7754 O O . LYS A 1 1040 ? 50.787 19.366 -38.638 1.00 79.25 1040 LYS A O 1
ATOM 7759 N N . LEU A 1 1041 ? 51.953 19.639 -36.723 1.00 81.19 1041 LEU A N 1
ATOM 7760 C CA . LEU A 1 1041 ? 50.915 19.135 -35.825 1.00 81.19 1041 LEU A CA 1
ATOM 7761 C C . LEU A 1 1041 ? 49.780 20.151 -35.675 1.00 81.19 1041 LEU A C 1
ATOM 7763 O O . LEU A 1 1041 ? 50.025 21.312 -35.340 1.00 81.19 1041 LEU A O 1
ATOM 7767 N N . TRP A 1 1042 ? 48.547 19.696 -35.859 1.00 83.25 1042 TRP A N 1
ATOM 7768 C CA . TRP A 1 1042 ? 47.343 20.506 -35.748 1.00 83.25 1042 TRP A CA 1
ATOM 7769 C C . TRP A 1 1042 ? 46.177 19.670 -35.221 1.00 83.25 1042 TRP A C 1
ATOM 7771 O O . TRP A 1 1042 ? 46.227 18.444 -35.251 1.00 83.25 1042 TRP A O 1
ATOM 7781 N N . THR A 1 1043 ? 45.137 20.318 -34.695 1.00 79.19 1043 THR A N 1
ATOM 7782 C CA . THR A 1 1043 ? 43.950 19.621 -34.163 1.00 79.19 1043 THR A CA 1
ATOM 7783 C C . THR A 1 1043 ? 42.789 19.571 -35.146 1.00 79.19 1043 THR A C 1
ATOM 7785 O O . THR A 1 1043 ? 41.678 19.258 -34.753 1.00 79.19 1043 THR A O 1
ATOM 7788 N N . SER A 1 1044 ? 43.005 19.943 -36.405 1.00 75.88 1044 SER A N 1
ATOM 7789 C CA . SER A 1 1044 ? 42.009 19.823 -37.479 1.00 75.88 1044 SER A CA 1
ATOM 7790 C C . SER A 1 1044 ? 42.561 18.912 -38.561 1.00 75.88 1044 SER A C 1
ATOM 7792 O O . SER A 1 1044 ? 43.752 18.998 -38.849 1.00 75.88 1044 SER A O 1
ATOM 7794 N N . GLY A 1 1045 ? 41.736 18.037 -39.124 1.00 71.94 1045 GLY A N 1
ATOM 7795 C CA . GLY A 1 1045 ? 42.134 17.016 -40.095 1.00 71.94 1045 GLY A CA 1
ATOM 7796 C C . GLY A 1 1045 ? 41.183 15.819 -40.091 1.00 71.94 1045 GLY A C 1
ATOM 7797 O O . GLY A 1 1045 ? 40.133 15.853 -39.448 1.00 71.94 1045 GLY A O 1
ATOM 7798 N N . PHE A 1 1046 ? 41.541 14.751 -40.800 1.00 73.31 1046 PHE A N 1
ATOM 7799 C CA . PHE A 1 1046 ? 40.724 13.541 -40.869 1.00 73.31 1046 PHE A CA 1
ATOM 7800 C C . PHE A 1 1046 ? 40.787 12.726 -39.570 1.00 73.31 1046 PHE A C 1
ATOM 7802 O O . PHE A 1 1046 ? 41.875 12.385 -39.084 1.00 73.31 1046 PHE A O 1
ATOM 7809 N N . TYR A 1 1047 ? 39.624 12.340 -39.040 1.00 75.00 1047 TYR A N 1
ATOM 7810 C CA . TYR A 1 1047 ? 39.510 11.481 -37.860 1.00 75.00 1047 TYR A CA 1
ATOM 7811 C C . TYR A 1 1047 ? 38.653 10.258 -38.157 1.00 75.00 1047 TYR A C 1
ATOM 7813 O O . TYR A 1 1047 ? 37.503 10.369 -38.585 1.00 75.00 1047 TYR A O 1
ATOM 7821 N N . TYR A 1 1048 ? 39.212 9.083 -37.887 1.00 74.75 1048 TYR A N 1
ATOM 7822 C CA . TYR A 1 1048 ? 38.481 7.833 -37.960 1.00 74.75 1048 TYR A CA 1
ATOM 7823 C C . TYR A 1 1048 ? 37.604 7.677 -36.716 1.00 74.75 1048 TYR A C 1
ATOM 7825 O O . TYR A 1 1048 ? 37.994 7.982 -35.590 1.00 74.75 1048 TYR A O 1
ATOM 7833 N N . CYS A 1 1049 ? 36.429 7.097 -36.904 1.00 73.38 1049 CYS A N 1
ATOM 7834 C CA . CYS A 1 1049 ? 35.515 6.688 -35.850 1.00 73.38 1049 CYS A CA 1
ATOM 7835 C C . CYS A 1 1049 ? 36.202 5.759 -34.842 1.00 73.38 1049 CYS A C 1
ATOM 7837 O O . CYS A 1 1049 ? 35.970 5.888 -33.645 1.00 73.38 1049 CYS A O 1
ATOM 7839 N N . GLY A 1 1050 ? 37.117 4.892 -35.297 1.00 72.25 1050 GLY A N 1
ATOM 7840 C CA . GLY A 1 1050 ? 37.926 4.047 -34.413 1.00 72.25 1050 GLY A CA 1
ATOM 7841 C C . GLY A 1 1050 ? 38.852 4.828 -33.476 1.00 72.25 1050 GLY A C 1
ATOM 7842 O O . GLY A 1 1050 ? 39.147 4.355 -32.387 1.00 72.25 1050 GLY A O 1
ATOM 7843 N N . GLU A 1 1051 ? 39.267 6.038 -33.850 1.00 78.12 1051 GLU A N 1
ATOM 7844 C CA . GLU A 1 1051 ? 40.082 6.909 -32.996 1.00 78.12 1051 GLU A CA 1
ATOM 7845 C C . GLU A 1 1051 ? 39.224 7.723 -32.026 1.00 78.12 1051 GLU A C 1
ATOM 7847 O O . GLU A 1 1051 ? 39.726 8.154 -30.990 1.00 78.12 1051 GLU A O 1
ATOM 7852 N N . MET A 1 1052 ? 37.951 7.940 -32.367 1.00 81.06 1052 MET A N 1
ATOM 7853 C CA . MET A 1 1052 ? 37.025 8.805 -31.635 1.00 81.06 1052 MET A CA 1
ATOM 7854 C C . MET A 1 1052 ? 36.038 8.051 -30.752 1.00 81.06 1052 MET A C 1
ATOM 7856 O O . MET A 1 1052 ? 35.418 8.677 -29.902 1.00 81.06 1052 MET A O 1
ATOM 7860 N N . LEU A 1 1053 ? 35.889 6.737 -30.905 1.00 78.88 1053 LEU A N 1
ATOM 7861 C CA . LEU A 1 1053 ? 35.129 5.888 -29.989 1.00 78.88 1053 LEU A CA 1
ATOM 7862 C C . LEU A 1 1053 ? 36.048 5.266 -28.929 1.00 78.88 1053 LEU A C 1
ATOM 7864 O O . LEU A 1 1053 ? 37.229 5.026 -29.170 1.00 78.88 1053 LEU A O 1
ATOM 7868 N N . GLU A 1 1054 ? 35.499 5.000 -27.744 1.00 73.06 1054 GLU A N 1
ATOM 7869 C CA . GLU A 1 1054 ? 36.214 4.283 -26.678 1.00 73.06 1054 GLU A CA 1
ATOM 7870 C C . GLU A 1 1054 ? 36.642 2.880 -27.146 1.00 73.06 1054 GLU A C 1
ATOM 7872 O O . GLU A 1 1054 ? 35.900 2.209 -27.866 1.00 73.06 1054 GLU A O 1
ATOM 7877 N N . GLU A 1 1055 ? 37.820 2.391 -26.753 1.00 64.19 1055 GLU A N 1
ATOM 7878 C CA . GLU A 1 1055 ? 38.325 1.084 -27.201 1.00 64.19 1055 GLU A CA 1
ATOM 7879 C C . GLU A 1 1055 ? 37.674 -0.068 -26.412 1.00 64.19 1055 GLU A C 1
ATOM 7881 O O . GLU A 1 1055 ? 38.079 -0.411 -25.305 1.00 64.19 1055 GLU A O 1
ATOM 7886 N N . ASN A 1 1056 ? 36.658 -0.707 -27.001 1.00 65.56 1056 ASN A N 1
ATOM 7887 C CA . ASN A 1 1056 ? 36.102 -1.968 -26.498 1.00 65.56 1056 ASN A CA 1
ATOM 7888 C C . ASN A 1 1056 ? 35.617 -2.836 -27.673 1.00 65.56 1056 ASN A C 1
ATOM 7890 O O . ASN A 1 1056 ? 34.780 -2.344 -28.439 1.00 65.56 1056 ASN A O 1
ATOM 7894 N N . PRO A 1 1057 ? 36.127 -4.075 -27.839 1.00 59.09 1057 PRO A N 1
ATOM 7895 C CA . PRO A 1 1057 ? 35.950 -4.867 -29.057 1.00 59.09 1057 PRO A CA 1
ATOM 7896 C C . PRO A 1 1057 ? 34.571 -5.522 -29.241 1.00 59.09 1057 PRO A C 1
ATOM 7898 O O . PRO A 1 1057 ? 34.340 -6.086 -30.308 1.00 59.09 1057 PRO A O 1
ATOM 7901 N N . THR A 1 1058 ? 33.658 -5.517 -28.255 1.00 69.06 1058 THR A N 1
ATOM 7902 C CA . THR A 1 1058 ? 32.252 -5.943 -28.462 1.00 69.06 1058 THR A CA 1
ATOM 7903 C C . THR A 1 1058 ? 31.328 -5.403 -27.361 1.00 69.06 1058 THR A C 1
ATOM 7905 O O . THR A 1 1058 ? 31.262 -5.960 -26.267 1.00 69.06 1058 THR A O 1
ATOM 7908 N N . GLN A 1 1059 ? 30.574 -4.345 -27.666 1.00 84.94 1059 GLN A N 1
ATOM 7909 C CA . GLN A 1 1059 ? 29.543 -3.776 -26.785 1.00 84.94 1059 GLN A CA 1
ATOM 7910 C C . GLN A 1 1059 ? 28.133 -4.263 -27.136 1.00 84.94 1059 GLN A C 1
ATOM 7912 O O . GLN A 1 1059 ? 27.242 -4.215 -26.307 1.00 84.94 1059 GLN A O 1
ATOM 7917 N N . CYS A 1 1060 ? 27.877 -4.716 -28.355 1.00 88.62 1060 CYS A N 1
ATOM 7918 C CA . CYS A 1 1060 ? 26.569 -5.227 -28.753 1.00 88.62 1060 CYS A CA 1
ATOM 7919 C C . CYS A 1 1060 ? 26.729 -6.642 -29.296 1.00 88.62 1060 CYS A C 1
ATOM 7921 O O . CYS A 1 1060 ? 27.608 -6.888 -30.116 1.00 88.62 1060 CYS A O 1
ATOM 7923 N N . ILE A 1 1061 ? 25.887 -7.569 -28.860 1.00 88.06 1061 ILE A N 1
ATOM 7924 C CA . ILE A 1 1061 ? 25.834 -8.933 -29.362 1.00 88.06 1061 ILE A CA 1
ATOM 7925 C C . ILE A 1 1061 ? 24.409 -9.221 -29.811 1.00 88.06 1061 ILE A C 1
ATOM 7927 O O . ILE A 1 1061 ? 23.487 -9.232 -28.997 1.00 88.06 1061 ILE A O 1
ATOM 7931 N N . LEU A 1 1062 ? 24.229 -9.390 -31.117 1.00 85.69 1062 LEU A N 1
ATOM 7932 C CA . LEU A 1 1062 ? 22.923 -9.399 -31.766 1.00 85.69 1062 LEU A CA 1
ATOM 7933 C C . LEU A 1 1062 ? 22.771 -10.649 -32.636 1.00 85.69 1062 LEU A C 1
ATOM 7935 O O . LEU A 1 1062 ? 23.701 -11.041 -33.334 1.00 85.69 1062 LEU A O 1
ATOM 7939 N N . GLU A 1 1063 ? 21.591 -11.248 -32.640 1.00 78.50 1063 GLU A N 1
ATOM 7940 C CA . GLU A 1 1063 ? 21.168 -12.177 -33.696 1.00 78.50 1063 GLU A CA 1
ATOM 7941 C C . GLU A 1 1063 ? 20.678 -11.397 -34.936 1.00 78.50 1063 GLU A C 1
ATOM 7943 O O . GLU A 1 1063 ? 20.415 -10.198 -34.839 1.00 78.50 1063 GLU A O 1
ATOM 7948 N N . GLU A 1 1064 ? 20.498 -12.049 -36.089 1.00 76.00 1064 GLU A N 1
ATOM 7949 C CA . GLU A 1 1064 ? 19.934 -11.451 -37.315 1.00 76.00 1064 GLU A CA 1
ATOM 7950 C C . GLU A 1 1064 ? 18.662 -10.630 -37.083 1.00 76.00 1064 GLU A C 1
ATOM 7952 O O . GLU A 1 1064 ? 18.586 -9.487 -37.534 1.00 76.00 1064 GLU A O 1
ATOM 7957 N N . SER A 1 1065 ? 17.697 -11.162 -36.325 1.00 77.69 1065 SER A N 1
ATOM 7958 C CA . SER A 1 1065 ? 16.456 -10.439 -36.021 1.00 77.69 1065 SER A CA 1
ATOM 7959 C C . SER A 1 1065 ? 16.724 -9.123 -35.277 1.00 77.69 1065 SER A C 1
ATOM 7961 O O . SER A 1 1065 ? 16.173 -8.082 -35.625 1.00 77.69 1065 SER A O 1
ATOM 7963 N N . ALA A 1 1066 ? 17.625 -9.127 -34.292 1.00 81.06 1066 ALA A N 1
ATOM 7964 C CA . ALA A 1 1066 ? 17.992 -7.925 -33.553 1.00 81.06 1066 ALA A CA 1
ATOM 7965 C C . ALA A 1 1066 ? 18.872 -6.970 -34.380 1.00 81.06 1066 ALA A C 1
ATOM 7967 O O . ALA A 1 1066 ? 18.706 -5.754 -34.296 1.00 81.06 1066 ALA A O 1
ATOM 7968 N N . ALA A 1 1067 ? 19.781 -7.495 -35.204 1.00 78.62 1067 ALA A N 1
ATOM 7969 C CA . ALA A 1 1067 ? 20.632 -6.703 -36.087 1.00 78.62 1067 ALA A CA 1
ATOM 7970 C C . ALA A 1 1067 ? 19.832 -5.930 -37.148 1.00 78.62 1067 ALA A C 1
ATOM 7972 O O . ALA A 1 1067 ? 20.249 -4.846 -37.545 1.00 78.62 1067 ALA A O 1
ATOM 7973 N N . ASP A 1 1068 ? 18.686 -6.466 -37.568 1.00 76.25 1068 ASP A N 1
ATOM 7974 C CA . ASP A 1 1068 ? 17.764 -5.826 -38.512 1.00 76.25 1068 ASP A CA 1
ATOM 7975 C C . ASP A 1 1068 ? 16.862 -4.766 -37.867 1.00 76.25 1068 ASP A C 1
ATOM 7977 O O . ASP A 1 1068 ? 16.243 -3.969 -38.570 1.00 76.25 1068 ASP A O 1
ATOM 7981 N N . MET A 1 1069 ? 16.768 -4.749 -36.534 1.00 80.12 1069 MET A N 1
ATOM 7982 C CA . MET A 1 1069 ? 16.012 -3.737 -35.795 1.00 80.12 1069 MET A CA 1
ATOM 7983 C C . MET A 1 1069 ? 16.820 -2.458 -35.547 1.00 80.12 1069 MET A C 1
ATOM 7985 O O . MET A 1 1069 ? 16.238 -1.372 -35.474 1.00 80.12 1069 MET A O 1
ATOM 7989 N N . PHE A 1 1070 ? 18.131 -2.584 -35.344 1.00 79.56 1070 PHE A N 1
ATOM 7990 C CA . PHE A 1 1070 ? 18.991 -1.475 -34.949 1.00 79.56 1070 PHE A CA 1
ATOM 7991 C C . PHE A 1 1070 ? 19.705 -0.858 -36.149 1.00 79.56 1070 PHE A C 1
ATOM 7993 O O . PHE A 1 1070 ? 20.610 -1.463 -36.734 1.00 79.56 1070 PHE A O 1
ATOM 8000 N N . ALA A 1 1071 ? 19.390 0.405 -36.436 1.00 70.81 1071 ALA A N 1
ATOM 8001 C CA . ALA A 1 1071 ? 20.157 1.194 -37.387 1.00 70.81 1071 ALA A CA 1
ATOM 8002 C C . ALA A 1 1071 ? 21.638 1.220 -36.966 1.00 70.81 1071 ALA A C 1
ATOM 8004 O O . ALA A 1 1071 ? 21.967 1.354 -35.781 1.00 70.81 1071 ALA A O 1
ATOM 8005 N N . ASN A 1 1072 ? 22.531 1.091 -37.950 1.00 70.12 1072 ASN A N 1
ATOM 8006 C CA . ASN A 1 1072 ? 23.991 1.044 -37.805 1.00 70.12 1072 ASN A CA 1
ATOM 8007 C C . ASN A 1 1072 ? 24.580 -0.266 -37.223 1.00 70.12 1072 ASN A C 1
ATOM 8009 O O . ASN A 1 1072 ? 25.802 -0.423 -37.242 1.00 70.12 1072 ASN A O 1
ATOM 8013 N N . ALA A 1 1073 ? 23.778 -1.235 -36.754 1.00 77.62 1073 ALA A N 1
ATOM 8014 C CA . ALA A 1 1073 ? 24.294 -2.466 -36.134 1.00 77.62 1073 ALA A CA 1
ATOM 8015 C C . ALA A 1 1073 ? 25.182 -3.302 -37.072 1.00 77.62 1073 ALA A C 1
ATOM 8017 O O . ALA A 1 1073 ? 26.275 -3.718 -36.684 1.00 77.62 1073 ALA A O 1
ATOM 8018 N N . ARG A 1 1074 ? 24.740 -3.504 -38.322 1.00 74.00 1074 ARG A N 1
ATOM 8019 C CA . ARG A 1 1074 ? 25.503 -4.219 -39.362 1.00 74.00 1074 ARG A CA 1
ATOM 8020 C C . ARG A 1 1074 ? 26.806 -3.494 -39.714 1.00 74.00 1074 ARG A C 1
ATOM 8022 O O . ARG A 1 1074 ? 27.845 -4.141 -39.819 1.00 74.00 1074 ARG A O 1
ATOM 8029 N N . ASN A 1 1075 ? 26.776 -2.163 -39.798 1.00 69.88 1075 ASN A N 1
ATOM 8030 C CA . ASN A 1 1075 ? 27.969 -1.340 -40.030 1.00 69.88 1075 ASN A CA 1
ATOM 8031 C C . ASN A 1 1075 ? 28.989 -1.486 -38.888 1.00 69.88 1075 ASN A C 1
ATOM 8033 O O . ASN A 1 1075 ? 30.154 -1.776 -39.125 1.00 69.88 1075 ASN A O 1
ATOM 8037 N N . ALA A 1 1076 ? 28.533 -1.399 -37.639 1.00 74.38 1076 ALA A N 1
ATOM 8038 C CA . ALA A 1 1076 ? 29.383 -1.547 -36.460 1.00 74.38 1076 ALA A CA 1
ATOM 8039 C C . ALA A 1 1076 ? 29.900 -2.986 -36.226 1.00 74.38 1076 ALA A C 1
ATOM 8041 O O . ALA A 1 1076 ? 30.625 -3.220 -35.256 1.00 74.38 1076 ALA A O 1
ATOM 8042 N N . SER A 1 1077 ? 29.526 -3.953 -37.078 1.00 75.19 1077 SER A N 1
ATOM 8043 C CA . SER A 1 1077 ? 29.979 -5.350 -36.995 1.00 75.19 1077 SER A CA 1
ATOM 8044 C C . SER A 1 1077 ? 31.146 -5.706 -37.912 1.00 75.19 1077 SER A C 1
ATOM 8046 O O . SER A 1 1077 ? 31.870 -6.679 -37.678 1.00 75.19 1077 SER A O 1
ATOM 8048 N N . VAL A 1 1078 ? 31.379 -4.896 -38.941 1.00 69.88 1078 VAL A N 1
ATOM 8049 C CA . VAL A 1 1078 ? 32.447 -5.113 -39.913 1.00 69.88 1078 VAL A CA 1
ATOM 8050 C C . VAL A 1 1078 ? 33.668 -4.262 -39.541 1.00 69.88 1078 VAL A C 1
ATOM 8052 O O . VAL A 1 1078 ? 33.522 -3.129 -39.117 1.00 69.88 1078 VAL A O 1
ATOM 8055 N N . ASN A 1 1079 ? 34.888 -4.808 -39.657 1.00 63.84 1079 ASN A N 1
ATOM 8056 C CA . ASN A 1 1079 ? 36.143 -4.059 -39.410 1.00 63.84 1079 ASN A CA 1
ATOM 8057 C C . ASN A 1 1079 ? 36.744 -3.606 -40.740 1.00 63.84 1079 ASN A C 1
ATOM 8059 O O . ASN A 1 1079 ? 37.797 -4.097 -41.148 1.00 63.84 1079 ASN A O 1
ATOM 8063 N N . PHE A 1 1080 ? 36.021 -2.756 -41.465 1.00 56.88 1080 PHE A N 1
ATOM 8064 C CA . PHE A 1 1080 ? 36.520 -2.178 -42.713 1.00 56.88 1080 PHE A CA 1
ATOM 8065 C C . PHE A 1 1080 ? 37.132 -0.795 -42.437 1.00 56.88 1080 PHE A C 1
ATOM 8067 O O . PHE A 1 1080 ? 36.523 0.018 -41.748 1.00 56.88 1080 PHE A O 1
ATOM 8074 N N . ALA A 1 1081 ? 38.349 -0.549 -42.944 1.00 51.78 1081 ALA A N 1
ATOM 8075 C CA . ALA A 1 1081 ? 39.138 0.687 -42.769 1.00 51.78 1081 ALA A CA 1
ATOM 8076 C C . ALA A 1 1081 ? 39.144 1.280 -41.348 1.00 51.78 1081 ALA A C 1
ATOM 8078 O O . ALA A 1 1081 ? 38.818 2.448 -41.146 1.00 51.78 1081 ALA A O 1
ATOM 8079 N N . GLY A 1 1082 ? 39.502 0.468 -40.349 1.00 54.38 1082 GLY A N 1
ATOM 8080 C CA . GLY A 1 1082 ? 39.704 0.957 -38.981 1.00 54.38 1082 GLY A CA 1
ATOM 8081 C C . GLY A 1 1082 ? 38.420 1.358 -38.247 1.00 54.38 1082 GLY A C 1
ATOM 8082 O O . GLY A 1 1082 ? 38.492 2.020 -37.212 1.00 54.38 1082 GLY A O 1
ATOM 8083 N N . THR A 1 1083 ? 37.244 0.968 -38.754 1.00 60.41 1083 THR A N 1
ATOM 8084 C CA . THR A 1 1083 ? 35.983 1.080 -38.007 1.00 60.41 1083 THR A CA 1
ATOM 8085 C C . THR A 1 1083 ? 36.002 0.150 -36.789 1.00 60.41 1083 THR A C 1
ATOM 8087 O O . THR A 1 1083 ? 36.442 -1.002 -36.884 1.00 60.41 1083 THR A O 1
ATOM 8090 N N . PRO A 1 1084 ? 35.546 0.617 -35.616 1.00 65.56 1084 PRO A N 1
ATOM 8091 C CA . PRO A 1 1084 ? 35.559 -0.214 -34.429 1.00 65.56 1084 PRO A CA 1
ATOM 8092 C C . PRO A 1 1084 ? 34.471 -1.284 -34.546 1.00 65.56 1084 PRO A C 1
ATOM 8094 O O . PRO A 1 1084 ? 33.296 -0.974 -34.740 1.00 65.56 1084 PRO A O 1
ATOM 8097 N N . ARG A 1 1085 ? 34.852 -2.555 -34.362 1.00 75.88 1085 ARG A N 1
ATOM 8098 C CA . ARG A 1 1085 ? 33.883 -3.637 -34.142 1.00 75.88 1085 ARG A CA 1
ATOM 8099 C C . ARG A 1 1085 ? 33.240 -3.418 -32.786 1.00 75.88 1085 ARG A C 1
ATOM 8101 O O . ARG A 1 1085 ? 33.811 -3.773 -31.762 1.00 75.88 1085 ARG A O 1
ATOM 8108 N N . LYS A 1 1086 ? 32.077 -2.781 -32.773 1.00 80.44 1086 LYS A N 1
ATOM 8109 C CA . LYS A 1 1086 ? 31.283 -2.594 -31.557 1.00 80.44 1086 LYS A CA 1
ATOM 8110 C C . LYS A 1 1086 ? 30.148 -3.592 -31.455 1.00 80.44 1086 LYS A C 1
ATOM 8112 O O . LYS A 1 1086 ? 29.721 -3.885 -30.341 1.00 80.44 1086 LYS A O 1
ATOM 8117 N N . THR A 1 1087 ? 29.722 -4.150 -32.581 1.00 83.19 1087 THR A N 1
ATOM 8118 C CA . THR A 1 1087 ? 28.642 -5.126 -32.664 1.00 83.19 1087 THR A CA 1
ATOM 8119 C C . THR A 1 1087 ? 29.186 -6.468 -33.140 1.00 83.19 1087 THR A C 1
ATOM 8121 O O . THR A 1 1087 ? 29.960 -6.529 -34.084 1.00 83.19 1087 THR A O 1
ATOM 8124 N N . THR A 1 1088 ? 28.762 -7.564 -32.530 1.00 84.31 1088 THR A N 1
ATOM 8125 C CA . THR A 1 1088 ? 28.961 -8.916 -33.056 1.00 84.31 1088 THR A CA 1
ATOM 8126 C C . THR A 1 1088 ? 27.600 -9.452 -33.469 1.00 84.31 1088 THR A C 1
ATOM 8128 O O . THR A 1 1088 ? 26.690 -9.494 -32.643 1.00 84.31 1088 THR A O 1
ATOM 8131 N N . ILE A 1 1089 ? 27.457 -9.827 -34.742 1.00 78.44 1089 ILE A N 1
ATOM 8132 C CA . ILE A 1 1089 ? 26.211 -10.376 -35.286 1.00 78.44 1089 ILE A CA 1
ATOM 8133 C C . ILE A 1 1089 ? 26.366 -11.880 -35.477 1.00 78.44 1089 ILE A C 1
ATOM 8135 O O . ILE A 1 1089 ? 27.298 -12.329 -36.146 1.00 78.44 1089 ILE A O 1
ATOM 8139 N N . TYR A 1 1090 ? 25.440 -12.641 -34.907 1.00 72.44 1090 TYR A N 1
ATOM 8140 C CA . TYR A 1 1090 ? 25.310 -14.077 -35.109 1.00 72.44 1090 TYR A CA 1
ATOM 8141 C C . TYR A 1 1090 ? 24.182 -14.349 -36.103 1.00 72.44 1090 TYR A C 1
ATOM 8143 O O . TYR A 1 1090 ? 23.061 -13.875 -35.931 1.00 72.44 1090 TYR A O 1
ATOM 8151 N N . SER A 1 1091 ? 24.495 -15.113 -37.146 1.00 59.56 1091 SER A N 1
ATOM 8152 C CA . SER A 1 1091 ? 23.519 -15.606 -38.116 1.00 59.56 1091 SER A CA 1
ATOM 8153 C C . SER A 1 1091 ? 23.220 -17.076 -37.844 1.00 59.56 1091 SER A C 1
ATOM 8155 O O . SER A 1 1091 ? 24.148 -17.872 -37.677 1.00 59.56 1091 SER A O 1
ATOM 8157 N N . ASP A 1 1092 ? 21.932 -17.432 -37.796 1.00 49.66 1092 ASP A N 1
ATOM 8158 C CA . ASP A 1 1092 ? 21.462 -18.822 -37.656 1.00 49.66 1092 ASP A CA 1
ATOM 8159 C C . ASP A 1 1092 ? 21.634 -19.610 -38.969 1.00 49.66 1092 ASP A C 1
ATOM 8161 O O . ASP A 1 1092 ? 21.476 -20.831 -39.033 1.00 49.66 1092 ASP A O 1
ATOM 8165 N N . THR A 1 1093 ? 22.029 -18.916 -40.040 1.00 42.66 1093 THR A N 1
ATOM 8166 C CA . THR A 1 1093 ? 22.360 -19.529 -41.314 1.00 42.66 1093 THR A CA 1
ATOM 8167 C C . THR A 1 1093 ? 23.808 -19.268 -41.691 1.00 42.66 1093 THR A C 1
ATOM 8169 O O . THR A 1 1093 ? 24.366 -18.184 -41.606 1.00 42.66 1093 THR A O 1
ATOM 8172 N N . THR A 1 1094 ? 24.443 -20.299 -42.210 1.00 46.38 1094 THR A N 1
ATOM 8173 C CA . THR A 1 1094 ? 25.332 -20.093 -43.343 1.00 46.38 1094 THR A CA 1
ATOM 8174 C C . THR A 1 1094 ? 24.943 -21.187 -44.314 1.00 46.38 1094 THR A C 1
ATOM 8176 O O . THR A 1 1094 ? 24.766 -22.340 -43.911 1.00 46.38 1094 THR A O 1
ATOM 8179 N N . ASP A 1 1095 ? 24.899 -20.907 -45.605 1.00 35.75 1095 ASP A N 1
ATOM 8180 C CA . ASP A 1 1095 ? 25.506 -21.905 -46.468 1.00 35.75 1095 ASP A CA 1
ATOM 8181 C C . ASP A 1 1095 ? 26.932 -22.139 -45.931 1.00 35.75 1095 ASP A C 1
ATOM 8183 O O . ASP A 1 1095 ? 27.827 -21.327 -46.138 1.00 35.75 1095 ASP A O 1
ATOM 8187 N N . ARG A 1 1096 ? 27.168 -23.239 -45.209 1.00 40.09 1096 ARG A N 1
ATOM 8188 C CA . ARG A 1 1096 ? 28.459 -23.922 -45.289 1.00 40.09 1096 ARG A CA 1
ATOM 8189 C C . ARG A 1 1096 ? 28.299 -24.952 -46.391 1.00 40.09 1096 ARG A C 1
ATOM 8191 O O . ARG A 1 1096 ? 27.992 -26.116 -46.132 1.00 40.09 1096 ARG A O 1
ATOM 8198 N N . ILE A 1 1097 ? 28.516 -24.527 -47.638 1.00 35.81 1097 ILE A N 1
ATOM 8199 C CA . ILE A 1 1097 ? 29.054 -25.458 -48.633 1.00 35.81 1097 ILE A CA 1
ATOM 8200 C C . ILE A 1 1097 ? 30.264 -26.080 -47.921 1.00 35.81 1097 ILE A C 1
ATOM 8202 O O . ILE A 1 1097 ? 31.094 -25.339 -47.393 1.00 35.81 1097 ILE A O 1
ATOM 8206 N N . GLY A 1 1098 ? 30.340 -27.408 -47.785 1.00 39.44 1098 GLY A N 1
ATOM 8207 C CA . GLY A 1 1098 ? 31.596 -28.016 -47.327 1.00 39.44 1098 GLY A CA 1
ATOM 8208 C C . GLY A 1 1098 ? 32.753 -27.446 -48.162 1.00 39.44 1098 GLY A C 1
ATOM 8209 O O . GLY A 1 1098 ? 32.513 -27.049 -49.300 1.00 39.44 1098 GLY A O 1
ATOM 8210 N N . GLU A 1 1099 ? 33.982 -27.383 -47.639 1.00 40.72 1099 GLU A N 1
ATOM 8211 C CA . GLU A 1 1099 ? 35.153 -26.805 -48.345 1.00 40.72 1099 GLU A CA 1
ATOM 8212 C C . GLU A 1 1099 ? 35.576 -27.563 -49.624 1.00 40.72 1099 GLU A C 1
ATOM 8214 O O . GLU A 1 1099 ? 36.728 -27.535 -50.048 1.00 40.72 1099 GLU A O 1
ATOM 8219 N N . SER A 1 1100 ? 34.664 -28.273 -50.268 1.00 40.44 1100 SER A N 1
ATOM 8220 C CA . SER A 1 1100 ? 34.878 -28.885 -51.555 1.00 40.44 1100 SER A CA 1
ATOM 8221 C C . SER A 1 1100 ? 34.130 -28.115 -52.637 1.00 40.44 1100 SER A C 1
ATOM 8223 O O . SER A 1 1100 ? 32.955 -27.771 -52.492 1.00 40.44 1100 SER A O 1
ATOM 8225 N N . TYR A 1 1101 ? 34.827 -27.910 -53.751 1.00 40.41 1101 TYR A N 1
ATOM 8226 C CA . TYR A 1 1101 ? 34.309 -27.430 -55.029 1.00 40.41 1101 TYR A CA 1
ATOM 8227 C C . TYR A 1 1101 ? 32.951 -28.082 -55.398 1.00 40.41 1101 TYR A C 1
ATOM 8229 O O . TYR A 1 1101 ? 32.705 -29.206 -54.952 1.00 40.41 1101 TYR A O 1
ATOM 8237 N N . PRO A 1 1102 ? 32.088 -27.447 -56.227 1.00 39.91 1102 PRO A N 1
ATOM 8238 C CA . PRO A 1 1102 ? 30.790 -27.977 -56.690 1.00 39.91 1102 PRO A CA 1
ATOM 8239 C C . PRO A 1 1102 ? 30.856 -29.305 -57.488 1.00 39.91 1102 PRO A C 1
ATOM 8241 O O . PRO A 1 1102 ? 30.485 -29.369 -58.659 1.00 39.91 1102 PRO A O 1
ATOM 8244 N N . GLY A 1 1103 ? 31.334 -30.380 -56.861 1.00 50.28 1103 GLY A N 1
ATOM 8245 C CA . GLY A 1 1103 ? 31.575 -31.694 -57.456 1.00 50.28 1103 GLY A CA 1
ATOM 8246 C C . GLY A 1 1103 ? 31.967 -32.812 -56.476 1.00 50.28 1103 GLY A C 1
ATOM 8247 O O . GLY A 1 1103 ? 32.056 -33.955 -56.914 1.00 50.28 1103 GLY A O 1
ATOM 8248 N N . ASP A 1 1104 ? 32.165 -32.538 -55.183 1.00 41.78 1104 ASP A N 1
ATOM 8249 C CA . ASP A 1 1104 ? 32.640 -33.545 -54.217 1.00 41.78 1104 ASP A CA 1
ATOM 8250 C C . ASP A 1 1104 ? 31.525 -34.109 -53.311 1.00 41.78 1104 ASP A C 1
ATOM 8252 O O . ASP A 1 1104 ? 30.553 -33.430 -52.972 1.00 41.78 1104 ASP A O 1
ATOM 8256 N N . GLN A 1 1105 ? 31.641 -35.393 -52.947 1.00 45.00 1105 GLN A N 1
ATOM 8257 C CA . GLN A 1 1105 ? 30.526 -36.219 -52.443 1.00 45.00 1105 GLN A CA 1
ATOM 8258 C C . GLN A 1 1105 ? 30.459 -36.427 -50.915 1.00 45.00 1105 GLN A C 1
ATOM 8260 O O . GLN A 1 1105 ? 29.624 -37.209 -50.457 1.00 45.00 1105 GLN A O 1
ATOM 8265 N N . ILE A 1 1106 ? 31.272 -35.752 -50.092 1.00 45.25 1106 ILE A N 1
ATOM 8266 C CA . ILE A 1 1106 ? 31.259 -35.955 -48.627 1.00 45.25 1106 ILE A CA 1
ATOM 8267 C C . ILE A 1 1106 ? 31.014 -34.630 -47.894 1.00 45.25 1106 ILE A C 1
ATOM 8269 O O . ILE A 1 1106 ? 31.830 -33.717 -47.949 1.00 45.25 1106 ILE A O 1
ATOM 8273 N N . ARG A 1 1107 ? 29.883 -34.533 -47.177 1.00 42.31 1107 ARG A N 1
ATOM 8274 C CA . ARG A 1 1107 ? 29.485 -33.353 -46.386 1.00 42.31 1107 ARG A CA 1
ATOM 8275 C C . ARG A 1 1107 ? 29.829 -33.554 -44.903 1.00 42.31 1107 ARG A C 1
ATOM 8277 O O . ARG A 1 1107 ? 29.308 -34.472 -44.275 1.00 42.31 1107 ARG A O 1
ATOM 8284 N N . GLY A 1 1108 ? 30.710 -32.708 -44.361 1.00 39.12 1108 GLY A N 1
ATOM 8285 C CA . GLY A 1 1108 ? 31.084 -32.652 -42.939 1.00 39.12 1108 GLY A CA 1
ATOM 8286 C C . GLY A 1 1108 ? 30.148 -31.790 -42.071 1.00 39.12 1108 GLY A C 1
ATOM 8287 O O . GLY A 1 1108 ? 29.262 -31.119 -42.584 1.00 39.12 1108 GLY A O 1
ATOM 8288 N N . PHE A 1 1109 ? 30.351 -31.856 -40.749 1.00 34.59 1109 PHE A N 1
ATOM 8289 C CA . PHE A 1 1109 ? 29.397 -31.599 -39.650 1.00 34.59 1109 PHE A CA 1
ATOM 8290 C C . PHE A 1 1109 ? 28.674 -30.229 -39.620 1.00 34.59 1109 PHE A C 1
ATOM 8292 O O . PHE A 1 1109 ? 29.292 -29.174 -39.753 1.00 34.59 1109 PHE A O 1
ATOM 8299 N N . LYS A 1 1110 ? 27.364 -30.269 -39.321 1.00 38.59 1110 LYS A N 1
ATOM 8300 C CA . LYS A 1 1110 ? 26.456 -29.139 -39.045 1.00 38.59 1110 LYS A CA 1
ATOM 8301 C C . LYS A 1 1110 ? 26.231 -29.044 -37.528 1.00 38.59 1110 LYS A C 1
ATOM 8303 O O . LYS A 1 1110 ? 25.535 -29.899 -36.996 1.00 38.59 1110 LYS A O 1
ATOM 8308 N N . SER A 1 1111 ? 26.828 -28.063 -36.840 1.00 35.84 1111 SER A N 1
ATOM 8309 C CA . SER A 1 1111 ? 26.385 -27.596 -35.508 1.00 35.84 1111 SER A CA 1
ATOM 8310 C C . SER A 1 1111 ? 27.180 -26.372 -35.023 1.00 35.84 1111 SER A C 1
ATOM 8312 O O . SER A 1 1111 ? 28.352 -26.504 -34.678 1.00 35.84 1111 SER A O 1
ATOM 8314 N N . ALA A 1 1112 ? 26.515 -25.216 -34.963 1.00 35.00 1112 ALA A N 1
ATOM 8315 C CA . ALA A 1 1112 ? 26.701 -24.137 -33.972 1.00 35.00 1112 ALA A CA 1
ATOM 8316 C C . ALA A 1 1112 ? 25.431 -23.248 -33.912 1.00 35.00 1112 ALA A C 1
ATOM 8318 O O . ALA A 1 1112 ? 25.485 -22.061 -33.620 1.00 35.00 1112 ALA A O 1
ATOM 8319 N N . SER A 1 1113 ? 24.287 -23.818 -34.290 1.00 38.94 1113 SER A N 1
ATOM 8320 C CA . SER A 1 1113 ? 23.008 -23.134 -34.465 1.00 38.94 1113 SER A CA 1
ATOM 8321 C C . SER A 1 1113 ? 22.253 -23.142 -33.140 1.00 38.94 1113 SER A C 1
ATOM 8323 O O . SER A 1 1113 ? 21.567 -24.126 -32.899 1.00 38.94 1113 SER A O 1
ATOM 8325 N N . ILE A 1 1114 ? 22.492 -22.148 -32.274 1.00 50.88 1114 ILE A N 1
ATOM 8326 C CA . ILE A 1 1114 ? 21.524 -21.415 -31.424 1.00 50.88 1114 ILE A CA 1
ATOM 8327 C C . ILE A 1 1114 ? 22.327 -20.298 -30.707 1.00 50.88 1114 ILE A C 1
ATOM 8329 O O . ILE A 1 1114 ? 23.152 -20.608 -29.850 1.00 50.88 1114 ILE A O 1
ATOM 8333 N N . PHE A 1 1115 ? 22.122 -19.008 -30.989 1.00 51.03 1115 PHE A N 1
ATOM 8334 C CA . PHE A 1 1115 ? 22.663 -17.944 -30.123 1.00 51.03 1115 PHE A CA 1
ATOM 8335 C C . PHE A 1 1115 ? 21.619 -17.578 -29.060 1.00 51.03 1115 PHE A C 1
ATOM 8337 O O . PHE A 1 1115 ? 20.952 -16.553 -29.138 1.00 51.03 1115 PHE A O 1
ATOM 8344 N N . ASP A 1 1116 ? 21.456 -18.456 -28.070 1.00 53.59 1116 ASP A N 1
ATOM 8345 C CA . ASP A 1 1116 ? 20.706 -18.165 -26.848 1.00 53.59 1116 ASP A CA 1
ATOM 8346 C C . ASP A 1 1116 ? 21.714 -17.856 -25.741 1.00 53.59 1116 ASP A C 1
ATOM 8348 O O . ASP A 1 1116 ? 22.373 -18.749 -25.217 1.00 53.59 1116 ASP A O 1
ATOM 8352 N N . LEU A 1 1117 ? 21.843 -16.575 -25.394 1.00 51.31 1117 LEU A N 1
ATOM 8353 C CA . LEU A 1 1117 ? 22.762 -16.090 -24.360 1.00 51.31 1117 LEU A CA 1
ATOM 8354 C C . LEU A 1 1117 ? 22.456 -16.612 -22.949 1.00 51.31 1117 LEU A C 1
ATOM 8356 O O . LEU A 1 1117 ? 23.244 -16.377 -22.035 1.00 51.31 1117 LEU A O 1
ATOM 8360 N N . SER A 1 1118 ? 21.313 -17.278 -22.753 1.00 46.78 1118 SER A N 1
ATOM 8361 C CA . SER A 1 1118 ? 20.978 -17.959 -21.500 1.00 46.78 1118 SER A CA 1
ATOM 8362 C C . SER A 1 1118 ? 21.459 -19.411 -21.441 1.00 46.78 1118 SER A C 1
ATOM 8364 O O . SER A 1 1118 ? 21.432 -20.014 -20.367 1.00 46.78 1118 SER A O 1
ATOM 8366 N N . ARG A 1 1119 ? 21.912 -19.973 -22.567 1.00 44.72 1119 ARG A N 1
ATOM 8367 C CA . ARG A 1 1119 ? 22.546 -21.290 -22.622 1.00 44.72 1119 ARG A CA 1
ATOM 8368 C C . ARG A 1 1119 ? 24.050 -21.095 -22.468 1.00 44.72 1119 ARG A C 1
ATOM 8370 O O . ARG A 1 1119 ? 24.643 -20.285 -23.176 1.00 44.72 1119 ARG A O 1
ATOM 8377 N N . ASP A 1 1120 ? 24.661 -21.833 -21.544 1.00 36.44 1120 ASP A N 1
ATOM 8378 C CA . ASP A 1 1120 ? 26.116 -22.011 -21.535 1.00 36.44 1120 ASP A CA 1
ATOM 8379 C C . ASP A 1 1120 ? 26.496 -22.693 -22.860 1.00 36.44 1120 ASP A C 1
ATOM 8381 O O . ASP A 1 1120 ? 26.291 -23.898 -23.020 1.00 36.44 1120 ASP A O 1
ATOM 8385 N N . ASN A 1 1121 ? 26.949 -21.897 -23.832 1.00 34.69 1121 ASN A N 1
ATOM 8386 C CA . ASN A 1 1121 ? 27.360 -22.355 -25.162 1.00 34.69 1121 ASN A CA 1
ATOM 8387 C C . ASN A 1 1121 ? 28.754 -22.982 -25.148 1.00 34.69 1121 ASN A C 1
ATOM 8389 O O . ASN A 1 1121 ? 29.692 -22.325 -24.637 1.00 34.69 1121 ASN A O 1
#

Mean predicted aligned error: 15.13 Å

Foldseek 3Di:
DADDPVLPPDPDPPDDQDDDPDPDDDDDDDDDDDDDPDDDDDDDDPVVVVVVVCVLVAHDPPPPGQEEEAEAECPDDPVLVVVDVRYHPAQVVNLVSHRLEHQHEYEYEYLYFAEREEAAAANREYDNHYAAEYEYLQKFKAALVFKFAADWDDLPFFTDGFKMFGPRQQNSQVNGDDPSRPARSQNRGLPRPLQQFKWKWKDFQVLQQADDIFIAGRDGGQRDPDPRMGGRPGPSVPPQQQQCVPQQLFFAQPVPRHTLGDHHGDGGTGMIIMMGRYAYLAYEHYNHEDDYEYERHEHEVVLPAQEHYEHENYEYEYERYEAENHAAEPYEYELYEYEYEQEYEFECFFHAPDSHHGDAPGGEHHEYYNYEYEYDADEDDLPDPDNGNYNHAQSSREYEAEATQEYEEHHLYEYEYFFAAPDQACLRRGHEYEFHRHAAESYEEHNYEYYYHHEYYFGSYQEDYEYACYEYEYFAYEFGSHRAESYAYANYEYEYDWAFNNQDPRGHRAYYENHLAYAHADHAYEAYYPQDAACVGIYTAHEQYANEHQAENHEADAAYEYAGEQYDFYHQNYDDDAAYEQNPYEHENNYEYEYFYAQNHAAEFYYHLDLVVQLRYENHEYYANYEYEHAFHYEFAQHQEDYEYYNAYEYEQAADADPPDPHHDCSRVLLDLNRARAYEAFHAAEHEEYAAAYEYEAELQAQLLQLACVDPVSVVVVVLDDDDDSDRSSRHQGAYEYQYAHNDPVLCVLQQSDQPDADPRFRWDGQPRYTDTRQRHNLQEDGDVVVSSNHHQAHEHYAYYNAYEYEAEQHEYSHHAPPQLCQDAEQDSPDDSVNHAYEHEQEDQAAYEYDSYHYSSHQLLPRPAFYAFADDDDPDDDDDADPPPDPPPPPDRPRVAAGFHDDFDFDPQADDDDDPDPDDHRDAQPPDDPVRLVVCVVQLRDHDDPDGDDDGHDDHSAFAARYAYFYQWDPQQQQWFDANDDPDYGNDDRDPRRRCLRRLHFHRWKIAGNAPPPDPAVCVPPVLLWDQADDPPPPPGRDDTHNITGDHSLSTGHDDQERYEYEPSRCSHYGSQVVLCDCPPNRRNHYPYDYSDDPPPDPDDPPDDDDDDDDDHDPDVVDPD

Nearest PDB structures (foldseek):
  8egr-assembly1_A  TM=4.334E-01  e=2.070E-03  Staphylococcus phage Andhra
  1qa1-assembly1_A  TM=2.504E-01  e=3.040E+00  Lederbergvirus P22
  1tyu-assembly1_A  TM=2.360E-01  e=3.179E+00  Lederbergvirus P22

Secondary structure (DSSP, 8-state):
-PPPTT----SS-S--------S-------------S---S--S-HHHHHHHHHHHTTPPPTT----EEEEE-S---HHHHHH-TTEESSHHHHHHTS-SEE-SEEEEEE---EE--EEEEES-EE-TT-EEEEEESSEEEE-TTTEEEEEEEE-SSSEEEEEEEEHHHHHHHHH-B-TTT-SBSSTTGGG-GGGGS-EEEEEE-GGG-EE--EEE-S-S--B-SSTTEE---BGGGG---TTHHHH--TT--TTTSS---PEEP-TT-BEEEEEESEEBSEEEEES-PSPEEEES-EEE-TTT-SEEEEEES-EEEEEEEEEES-SSEEEEEES-EEEEEEEEEEE----EEETTEEPTT--EEEEEES-EEEEE--EE-TT--SSSEET--GGG-EEEEESSSEEEEEES-EEEEE---SSTT-GGGS-EEEEES-SSEEEEEES-EEEEEEEEEEESSSEEEEEES-EEEEEEEEEES-SSEEEEEES-EEEE--SS----SSS-SEEEES-SEEEEEESS-EEEE---S-HHHH---EEEE---SSS-SEEEESS-EEEEESEEEE-TT--S---EEEEEEEEESS-EEEEE-BTTB-EEEE--S-HHHHTTEEEEEEESS-EEEEESSEEEEEEEEEEEEESS-EEEES--B-TTSSSB-GGG-TTSGGGS-EEEEEEEEEEEEEESS-EEEEEEES-HHHHHTTSHHHHHHHTT-----S-GGGTTT-EEEEEE--S-HHHHTTTTTSPPPPPSSPPPEEETTEEESS--SBTTTB--HHHHHTT---EEEEEEESS-EEEEEEEEE---SSS-S---SS--TTS-GGG--EEEEE-TT-EEEEES-EETTB-GGG---BPPPPP---SSSS---S-TTSTT--S--GGGTT----------TT-----SSS------STT--HHHHHHHHHTT------PPPP---S--SS-B-SEEEEEPBPGGGGGEEE--SSSS------SHHHHHHTTTPPPSS-EEEPPPTT-SSGGGT-GGG-EEEE-SSSSSS--EEES-B---HHHHB---S-SEEEEHHHHTTEETTTGGG---TT----EEEE-S------SS-TT---PPP-------TTS--

pLDDT: mean 76.28, std 20.18, range [25.34, 98.69]